Protein AF-A0A1H3HI70-F1 (afdb_monomer_lite)

pLDDT: mean 77.72, std 13.76, range [26.0, 96.62]

Secondary structure (DSSP, 8-state):
-----HHHHHHHHHHHHHHHTT--HHHHHHHHHHTT----HHHHHHHHTT-S----HHHHHHHHHHHTS-HHHHHGGGTSHHHHHHHHHHHHHTT-STTHHHHHHHHHHHHTS-----TTS-HHHHHHHHHHHHHTSTTHHHHHHHHHHHHSTT-HHHHHHHHHHHHHHHS-THHHHHHHHHHTT---TTHHHHHHHHHTS-----TT--HHHHHHHHTTSPPPTTS--HHHHHHHHHTTTS-HHHHHHHHHHHHHHHHHHT-GGGS----SS---TTS-EEEEEEEEEE-SS-TTEEEEEEEE-SSTT--SPPB---EEEEGGGHHHHHHHHHHHHHHHHTT---EEEEEEEE-GGGTTS-GGG-EE-GGGTS-EEGGGTS-EEEEEHHHHH-GGGHHHHHHHHHHHHH---GGGEEEP-TTTGGGHHHHHTSTT--EEE-SSPPPSSPPTTT-HHHHHHHHT-SEEEEETT---HHHHHHHHHHHTTTT-GGGHHHHHHHHHHHPPTT-SGGGEEEEE--TT-----SS----TT--EEEEEEEEEETTTT-TT--HHHHHHHHHHHHHHHHHHHHHTT--GGGSEEEE-SSEEEEEE-TTS-HHHHHHTHHHHHHHHHHHHHHHS-GGG---EEEEEEEEEEEEETTEEE-HHHHHHHHHHT-GGG--TT-SEEEEEEHHHIIIIITT-STT-GGG-EEEEEEETTEEEEEEEEEES-TT-HHHHHHHHHHHHHTSHHHH-HHHHHHHHHHS-HHHHTTS---SSHHHHHHHHHHHHHHSTTHHHHHHHHHHHHH-S-HHHHHHHHHHHTS-------

Organism: NCBI:txid589385

Sequence (821 aa):
MQDTTVTGLVADRVRRLRTAKGWSAQRLADECTQAGLPLTRGTVAKIETGVRKYLTADEVAVLARVLGVRESELLAGAVDSSMRDTVVTVLVEAGLGDPLRLLVDLTSDALGRPLAVPDRLDHREALIELVNVCARTDGGMAALVDAVRMLRPASREYELLRGAVSAMTLVPGEGLNRLRGLLSGVTTPELASVTAQAVGHQVPLERDADAWAAFVVLSEFAAPEDSLPPALAFLEFLAGHVDDDLAAALRDWNDVQARRLGLESALPVRTTGRRRTGDARLYLMIAIEPDAVDRDRYLVSEWRQERPEEWPPPRGGPHTVERSNLEHHVDRLIVEAERSWANLDSQVAVEFVLPRSLLDLPIHEWCKEHDSGHPRPLNLDYPIVVRSLERMRASHWHRVWRRRWDMLKSHPSADHVYAGSREQAANVEQVLSDARWTSMVLSRPPSSEPEPGGDELTAALRAGLPAVVWHRGGASVEDAREAIGRLTEDDGLLALPERLHTAQLAARQGEVAPGLVLLWDDPTRLVSFAPAEPSPPRDDHVTVVALDAEGFTDPMRTRPHLAAVREGLFKVVRTAFDESGIYWNECRVEDRGDGMFIMAKPEFPTSWFADRLPDRLLAGLRLHNATHVFEAQLRVRLAVTSGEVLVDQNGFAGAALVTAFRLLEAKDAKGADAALTVVASDSFYRDAIRARADANPEAYRPISVTAMKTQLSAWVRRLGEVGSTKSGFLAVAEAMLAIPAVRDASVRLRLFTMLRPEIAQAVPHHSQDRLQIIALLRACERHEGGLTELVEMIRLIEGDTDSVRRLDELVRARPTERSAG

Foldseek 3Di:
DPPCALLNLLLQLLVVLCVVVVHQLQRLQVLLVVLVHNGHSVNNVCSNVSVDVDDDLVRLCSSCVSSVHHSCVSRQSVWCVVLLCQLLVLCVVVVVLVVLVQLQVQLCVLVVHHDDFDPPDHSSVSSSVQVVSLVVDVCSLVSSLVSCCLLDPPDPSSLSSVLSVLVCVLPPINLLVLVCVLWPPADFPCLQVLLCVLLVHGDDDDPRDIRNSSLSSQSPDDDDPLADRSSLSSLQSVLLGDDVVSSVVSVVSSCVSCVVVVNNVNDDDDDPDNDDPPAQEWEKEWEWAQDPPDRQKIWIKIFGDLGSPDPPGDIDDTDIDGNVCVLVVVLVVVVVNCVSCVPPPHQYAYEYAYELLCLPPVLQQRFHDVVVVDTHGPLVRHLYAYAYPCLLPPPVQLVLLQLLLVLCVVPQALVLEAQADPVCQLCLLVVLLPSSHQEYEHQARADSDADPRGRNVVSCSSSNRQKYKYFHVRDGSVLVSVVQNVLAVPPGNVCSSVSLSVCCNVDDPPHRSVRMHMHGDDSVRRDDPDPVPQPVQPLFFWKKKKKFWPCLVPPVADPVLNVLLVVLQVVQQQQLCVQLVQHPVQWDWDDPSRIIIIIGGSVDDLQSVLQRSVVSSLVSLCVSQLPDDPSNRTAMEMEIETGGWGQDPVGIDDPRVVRSVQQVVAPVQPDDFFSYKYKYFPVSLVPRQVVDVSSPSVQWDWDWGDDDHDIGIIIIHGHRGLADQVVLLSQLLSLLVSQPLLVDPVSVVVLLVQADPQLSVQADDDPDSSNSSSSSSVSLLVDVCSQVSSLVSSCVVRNDDPSSVSSVVSSVSHPNPDDDD

Structure (mmCIF, N/CA/C/O backbone):
data_AF-A0A1H3HI70-F1
#
_entry.id   AF-A0A1H3HI70-F1
#
loop_
_atom_site.group_PDB
_atom_site.id
_atom_site.type_symbol
_atom_site.label_atom_id
_atom_site.label_alt_id
_atom_site.label_comp_id
_atom_site.label_asym_id
_atom_site.label_entity_id
_atom_site.label_seq_id
_atom_site.pdbx_PDB_ins_code
_atom_site.Cartn_x
_atom_site.Cartn_y
_atom_site.Cartn_z
_atom_site.occupancy
_atom_site.B_iso_or_equiv
_atom_site.auth_seq_id
_atom_site.auth_comp_id
_atom_site.auth_asym_id
_atom_site.auth_atom_id
_atom_site.pdbx_PDB_model_num
ATOM 1 N N . MET A 1 1 ? -7.524 44.610 22.219 1.00 29.77 1 MET A N 1
ATOM 2 C CA . MET A 1 1 ? -6.352 43.716 22.173 1.00 29.77 1 MET A CA 1
ATOM 3 C C . MET A 1 1 ? -5.150 44.551 22.605 1.00 29.77 1 MET A C 1
ATOM 5 O O . MET A 1 1 ? -4.721 45.398 21.838 1.00 29.77 1 MET A O 1
ATOM 9 N N . GLN A 1 2 ? -4.744 44.483 23.877 1.00 29.53 2 GLN A N 1
ATOM 10 C CA . GLN A 1 2 ? -3.529 45.165 24.347 1.00 29.53 2 GLN A CA 1
ATOM 11 C C . GLN A 1 2 ? -2.341 44.248 24.039 1.00 29.53 2 GLN A C 1
ATOM 13 O O . GLN A 1 2 ? -2.386 43.076 24.411 1.00 29.53 2 GLN A O 1
ATOM 18 N N . ASP A 1 3 ? -1.321 44.762 23.347 1.00 30.55 3 ASP A N 1
ATOM 19 C CA . ASP A 1 3 ? -0.074 44.042 23.069 1.00 30.55 3 ASP A CA 1
ATOM 20 C C . ASP A 1 3 ? 0.512 43.495 24.372 1.00 30.55 3 ASP A C 1
ATOM 22 O O . ASP A 1 3 ? 0.937 44.246 25.255 1.00 30.55 3 ASP A O 1
ATOM 26 N N . THR A 1 4 ? 0.511 42.171 24.514 1.00 43.44 4 THR A N 1
ATOM 27 C CA . THR A 1 4 ? 1.101 41.508 25.675 1.00 43.44 4 THR A CA 1
ATOM 28 C C . THR A 1 4 ? 2.612 41.503 25.481 1.00 43.44 4 THR A C 1
ATOM 30 O O . THR A 1 4 ? 3.169 40.633 24.819 1.00 43.44 4 THR A O 1
ATOM 33 N N . THR A 1 5 ? 3.293 42.518 26.008 1.00 54.91 5 THR A N 1
ATOM 34 C CA . THR A 1 5 ? 4.757 42.577 25.986 1.00 54.91 5 THR A CA 1
ATOM 35 C C . THR A 1 5 ? 5.342 41.463 26.861 1.00 54.91 5 THR A C 1
ATOM 37 O O . THR A 1 5 ? 4.766 41.105 27.891 1.00 54.91 5 THR A O 1
ATOM 40 N N . VAL A 1 6 ? 6.522 40.939 26.497 1.00 52.56 6 VAL A N 1
ATOM 41 C CA . VAL A 1 6 ? 7.291 39.937 27.278 1.00 52.56 6 VAL A CA 1
ATOM 42 C C . VAL A 1 6 ? 7.375 40.319 28.765 1.00 52.56 6 VAL A C 1
ATOM 44 O O . VAL A 1 6 ? 7.337 39.473 29.654 1.00 52.56 6 VAL A O 1
ATOM 47 N N . THR A 1 7 ? 7.407 41.619 29.054 1.00 59.38 7 THR A N 1
ATOM 48 C CA . THR A 1 7 ? 7.460 42.163 30.410 1.00 59.38 7 THR A CA 1
ATOM 49 C C . THR A 1 7 ? 6.169 41.974 31.215 1.00 59.38 7 THR A C 1
ATOM 51 O O . THR A 1 7 ? 6.253 41.725 32.417 1.00 59.38 7 THR A O 1
ATOM 54 N N . GLY A 1 8 ? 4.989 42.013 30.586 1.00 60.62 8 GLY A N 1
ATOM 55 C CA . GLY A 1 8 ? 3.712 41.725 31.253 1.00 60.62 8 GLY A CA 1
ATOM 56 C C . GLY A 1 8 ? 3.566 40.255 31.665 1.00 60.62 8 GLY A C 1
ATOM 57 O O . GLY A 1 8 ? 2.994 39.953 32.708 1.00 60.62 8 GLY A O 1
ATOM 58 N N . LEU A 1 9 ? 4.156 39.338 30.896 1.00 61.53 9 LEU A N 1
ATOM 59 C CA . LEU A 1 9 ? 4.139 37.900 31.188 1.00 61.53 9 LEU A CA 1
ATOM 60 C C . LEU A 1 9 ? 5.072 37.534 32.348 1.00 61.53 9 LEU A C 1
ATOM 62 O O . LEU A 1 9 ? 4.696 36.763 33.235 1.00 61.53 9 LEU A O 1
ATOM 66 N N . VAL A 1 10 ? 6.263 38.139 32.388 1.00 71.19 10 VAL A N 1
ATOM 67 C CA . VAL A 1 10 ? 7.216 37.964 33.496 1.00 71.19 10 VAL A CA 1
ATOM 68 C C . VAL A 1 10 ? 6.666 38.563 34.796 1.00 71.19 10 VAL A C 1
ATOM 70 O O . VAL A 1 10 ? 6.792 37.944 35.854 1.00 71.19 10 VAL A O 1
ATOM 73 N N . ALA A 1 11 ? 6.000 39.722 34.729 1.00 77.88 11 ALA A N 1
ATOM 74 C CA . ALA A 1 11 ? 5.386 40.403 35.874 1.00 77.88 11 ALA A CA 1
ATOM 75 C C . ALA A 1 11 ? 4.474 39.481 36.700 1.00 77.88 11 ALA A C 1
ATOM 77 O O . ALA A 1 11 ? 4.610 39.340 37.920 1.00 77.88 11 ALA A O 1
ATOM 78 N N . ASP A 1 12 ? 3.567 38.812 35.997 1.00 69.00 12 ASP A N 1
ATOM 79 C CA . ASP A 1 12 ? 2.508 37.999 36.572 1.00 69.00 12 ASP A CA 1
ATOM 80 C C . ASP A 1 12 ? 3.047 36.682 37.161 1.00 69.00 12 ASP A C 1
ATOM 82 O O . ASP A 1 12 ? 2.542 36.154 38.161 1.00 69.00 12 ASP A O 1
ATOM 86 N N . ARG A 1 13 ? 4.132 36.165 36.571 1.00 76.12 13 ARG A N 1
ATOM 87 C CA . ARG A 1 13 ? 4.813 34.945 37.017 1.00 76.12 13 ARG A CA 1
ATOM 88 C C . ARG A 1 13 ? 5.693 35.189 38.236 1.00 76.12 13 ARG A C 1
ATOM 90 O O . ARG A 1 13 ? 5.619 34.409 39.187 1.00 76.12 13 ARG A O 1
ATOM 97 N N . VAL A 1 14 ? 6.452 36.287 38.249 1.00 84.12 14 VAL A N 1
ATOM 98 C CA . VAL A 1 14 ? 7.242 36.719 39.414 1.00 84.12 14 VAL A CA 1
ATOM 99 C C . VAL A 1 14 ? 6.330 36.873 40.632 1.00 84.12 14 VAL A C 1
ATOM 101 O O . VAL A 1 14 ? 6.620 36.310 41.690 1.00 84.12 14 VAL A O 1
ATOM 104 N N . ARG A 1 15 ? 5.166 37.517 40.461 1.00 81.38 15 ARG A N 1
ATOM 105 C CA . ARG A 1 15 ? 4.171 37.673 41.529 1.00 81.38 15 ARG A CA 1
ATOM 106 C C . ARG A 1 15 ? 3.645 36.335 42.047 1.00 81.38 15 ARG A C 1
ATOM 108 O O . ARG A 1 15 ? 3.560 36.142 43.264 1.00 81.38 15 ARG A O 1
ATOM 115 N N . ARG A 1 16 ? 3.295 35.405 41.150 1.00 76.50 16 ARG A N 1
ATOM 116 C CA . ARG A 1 16 ? 2.789 34.069 41.516 1.00 76.50 16 ARG A CA 1
ATOM 117 C C . ARG A 1 16 ? 3.835 33.228 42.243 1.00 76.50 16 ARG A C 1
ATOM 119 O O . ARG A 1 16 ? 3.534 32.714 43.314 1.00 76.50 16 ARG A O 1
ATOM 126 N N . LEU A 1 17 ? 5.058 33.135 41.717 1.00 81.81 17 LEU A N 1
ATOM 127 C CA . LEU A 1 17 ? 6.150 32.362 42.326 1.00 81.81 17 LEU A CA 1
ATOM 128 C C . LEU A 1 17 ? 6.558 32.930 43.688 1.00 81.81 17 LEU A C 1
ATOM 130 O O . LEU A 1 17 ? 6.742 32.178 44.645 1.00 81.81 17 LEU A O 1
ATOM 134 N N . ARG A 1 18 ? 6.617 34.261 43.809 1.00 90.44 18 ARG A N 1
ATOM 135 C CA . ARG A 1 18 ? 6.852 34.926 45.093 1.00 90.44 18 ARG A CA 1
ATOM 136 C C . ARG A 1 18 ? 5.752 34.593 46.105 1.00 90.44 18 ARG A C 1
ATOM 138 O O . ARG A 1 18 ? 6.050 34.268 47.252 1.00 90.44 18 ARG A O 1
ATOM 145 N N . THR A 1 19 ? 4.488 34.662 45.685 1.00 84.25 19 THR A N 1
ATOM 146 C CA . THR A 1 19 ? 3.333 34.386 46.557 1.00 84.25 19 THR A CA 1
ATOM 147 C C . THR A 1 19 ? 3.274 32.911 46.961 1.00 84.25 19 THR A C 1
ATOM 149 O O . THR A 1 19 ? 3.032 32.623 48.128 1.00 84.25 19 THR A O 1
ATOM 152 N N . ALA A 1 20 ? 3.586 31.985 46.050 1.00 75.62 20 ALA A N 1
ATOM 153 C CA . ALA A 1 20 ? 3.667 30.551 46.335 1.00 75.62 20 ALA A CA 1
ATOM 154 C C . ALA A 1 20 ? 4.752 30.211 47.372 1.00 75.62 20 ALA A C 1
ATOM 156 O O . ALA A 1 20 ? 4.571 29.305 48.178 1.00 75.62 20 ALA A O 1
ATOM 157 N N . LYS A 1 21 ? 5.854 30.973 47.406 1.00 82.94 21 LYS A N 1
ATOM 158 C CA . LYS A 1 21 ? 6.887 30.873 48.451 1.00 82.94 21 LYS A CA 1
ATOM 159 C C . LYS A 1 21 ? 6.535 31.613 49.751 1.00 82.94 21 LYS A C 1
ATOM 161 O O . LYS A 1 21 ? 7.331 31.599 50.686 1.00 82.94 21 LYS A O 1
ATOM 166 N N . GLY A 1 22 ? 5.391 32.299 49.821 1.00 85.25 22 GLY A N 1
ATOM 167 C CA . GLY A 1 22 ? 5.004 33.126 50.970 1.00 85.25 22 GLY A CA 1
ATOM 168 C C . GLY A 1 22 ? 5.872 34.377 51.159 1.00 85.25 22 GLY A C 1
ATOM 169 O O . GLY A 1 22 ? 5.928 34.938 52.251 1.00 85.25 22 GLY A O 1
ATOM 170 N N . TRP A 1 23 ? 6.591 34.818 50.123 1.00 92.69 23 TRP A N 1
ATOM 171 C CA . TRP A 1 23 ? 7.552 35.917 50.224 1.00 92.69 23 TRP A CA 1
ATOM 172 C C . TRP A 1 23 ? 6.886 37.285 50.046 1.00 92.69 23 TRP A C 1
ATOM 174 O O . TRP A 1 23 ? 6.015 37.479 49.195 1.00 92.69 23 TRP A O 1
ATOM 184 N N . SER A 1 24 ? 7.342 38.283 50.806 1.00 91.25 24 SER A N 1
ATOM 185 C CA . SER A 1 24 ? 6.972 39.683 50.572 1.00 91.25 24 SER A CA 1
ATOM 186 C C . SER A 1 24 ? 7.765 40.270 49.395 1.00 91.25 24 SER A C 1
ATOM 188 O O . SER A 1 24 ? 8.844 39.786 49.055 1.00 91.25 24 SER A O 1
ATOM 190 N N . ALA A 1 25 ? 7.262 41.341 48.770 1.00 87.81 25 ALA A N 1
ATOM 191 C CA . ALA A 1 25 ? 8.003 42.038 47.708 1.00 87.81 25 ALA A CA 1
ATOM 192 C C . ALA A 1 25 ? 9.349 42.612 48.200 1.00 87.81 25 ALA A C 1
ATOM 194 O O . ALA A 1 25 ? 10.281 42.736 47.413 1.00 87.81 25 ALA A O 1
ATOM 195 N N . GLN A 1 26 ? 9.461 42.931 49.499 1.00 89.94 26 GLN A N 1
ATOM 196 C CA . GLN A 1 26 ? 10.733 43.311 50.124 1.00 89.94 26 GLN A CA 1
ATOM 197 C C . GLN A 1 26 ? 11.687 42.117 50.186 1.00 89.94 26 GLN A C 1
ATOM 199 O O . GLN A 1 26 ? 12.824 42.237 49.760 1.00 89.94 26 GLN A O 1
ATOM 204 N N . ARG A 1 27 ? 11.198 40.946 50.617 1.00 90.31 27 ARG A N 1
ATOM 205 C CA . ARG A 1 27 ? 12.008 39.726 50.686 1.00 90.31 27 ARG A CA 1
ATOM 206 C C . ARG A 1 27 ? 12.590 39.362 49.321 1.00 90.31 27 ARG A C 1
ATOM 208 O O . ARG A 1 27 ? 13.775 39.091 49.228 1.00 90.31 27 ARG A O 1
ATOM 215 N N . LEU A 1 28 ? 11.785 39.409 48.257 1.00 90.44 28 LEU A N 1
ATOM 216 C CA . LEU A 1 28 ? 12.284 39.146 46.902 1.00 90.44 28 LEU A CA 1
ATOM 217 C C . LEU A 1 28 ? 13.351 40.168 46.466 1.00 90.44 28 LEU A C 1
ATOM 219 O O . LEU A 1 28 ? 14.325 39.792 45.821 1.00 90.44 28 LEU A O 1
ATOM 223 N N . ALA A 1 29 ? 13.180 41.444 46.823 1.00 91.12 29 ALA A N 1
ATOM 224 C CA . ALA A 1 29 ? 14.153 42.493 46.529 1.00 91.12 29 ALA A CA 1
ATOM 225 C C . ALA A 1 29 ? 15.494 42.262 47.253 1.00 91.12 29 ALA A C 1
ATOM 227 O O . ALA A 1 29 ? 16.554 42.407 46.641 1.00 91.12 29 ALA A O 1
ATOM 228 N N . ASP A 1 30 ? 15.444 41.846 48.521 1.00 89.62 30 ASP A N 1
ATOM 229 C CA . ASP A 1 30 ? 16.628 41.550 49.333 1.00 89.62 30 ASP A CA 1
ATOM 230 C C . ASP A 1 30 ? 17.403 40.346 48.763 1.00 89.62 30 ASP A C 1
ATOM 232 O O . ASP A 1 30 ? 18.615 40.426 48.569 1.00 89.62 30 ASP A O 1
ATOM 236 N N . GLU A 1 31 ? 16.700 39.268 48.400 1.00 90.75 31 GLU A N 1
ATOM 237 C CA . GLU A 1 31 ? 17.302 38.057 47.815 1.00 90.75 31 GLU A CA 1
ATOM 238 C C . GLU A 1 31 ? 17.913 38.331 46.425 1.00 90.75 31 GLU A C 1
ATOM 240 O O . GLU A 1 31 ? 19.002 37.850 46.112 1.00 90.75 31 GLU A O 1
ATOM 245 N N . CYS A 1 32 ? 17.271 39.166 45.596 1.00 90.06 32 CYS A N 1
ATOM 246 C CA . CYS A 1 32 ? 17.850 39.601 44.317 1.00 90.06 32 CYS A CA 1
ATOM 247 C C . CYS A 1 32 ? 19.105 40.454 44.515 1.00 90.06 32 CYS A C 1
ATOM 249 O O . CYS A 1 32 ? 20.095 40.266 43.806 1.00 90.06 32 CYS A O 1
ATOM 251 N N . THR A 1 33 ? 19.089 41.343 45.513 1.00 89.56 33 THR A N 1
ATOM 252 C CA . THR A 1 33 ? 20.243 42.184 45.857 1.00 89.56 33 THR A CA 1
ATOM 253 C C . THR A 1 33 ? 21.417 41.331 46.328 1.00 89.56 33 THR A C 1
ATOM 255 O O . THR A 1 33 ? 22.548 41.553 45.899 1.00 89.56 33 THR A O 1
ATOM 258 N N . GLN A 1 34 ? 21.152 40.299 47.132 1.00 88.62 34 GLN A N 1
ATOM 259 C CA . GLN A 1 34 ? 22.162 39.336 47.568 1.00 88.62 34 GLN A CA 1
ATOM 260 C C . GLN A 1 34 ? 22.719 38.495 46.405 1.00 88.62 34 GLN A C 1
ATOM 262 O O . GLN A 1 34 ? 23.896 38.140 46.413 1.00 88.62 34 GLN A O 1
ATOM 267 N N . ALA A 1 35 ? 21.907 38.227 45.380 1.00 84.69 35 ALA A N 1
ATOM 268 C CA . ALA A 1 35 ? 22.306 37.519 44.163 1.00 84.69 35 ALA A CA 1
ATOM 269 C C . ALA A 1 35 ? 23.019 38.403 43.114 1.00 84.69 35 ALA A C 1
ATOM 271 O O . ALA A 1 35 ? 23.291 37.933 42.007 1.00 84.69 35 ALA A O 1
ATOM 272 N N . GLY A 1 36 ? 23.340 39.659 43.449 1.00 83.69 36 GLY A N 1
ATOM 273 C CA . GLY A 1 36 ? 24.098 40.577 42.592 1.00 83.69 36 GLY A CA 1
ATOM 274 C C . GLY A 1 36 ? 23.250 41.513 41.725 1.00 83.69 36 GLY A C 1
ATOM 275 O O . GLY A 1 36 ? 23.815 42.265 40.935 1.00 83.69 36 GLY A O 1
ATOM 276 N N . LEU A 1 37 ? 21.920 41.516 41.883 1.00 86.75 37 LEU A N 1
ATOM 277 C CA . LEU A 1 37 ? 21.011 42.436 41.196 1.00 86.75 37 LEU A CA 1
ATOM 278 C C . LEU A 1 37 ? 20.340 43.381 42.209 1.00 86.75 37 LEU A C 1
ATOM 280 O O . LEU A 1 37 ? 19.356 42.986 42.838 1.00 86.75 37 LEU A O 1
ATOM 284 N N . PRO A 1 38 ? 20.821 44.628 42.376 1.00 84.12 38 PRO A N 1
ATOM 285 C CA . PRO A 1 38 ? 20.288 45.553 43.373 1.00 84.12 38 PRO A CA 1
ATOM 286 C C . PRO A 1 38 ? 18.868 46.004 43.002 1.00 84.12 38 PRO A C 1
ATOM 288 O O . PRO A 1 38 ? 18.661 46.998 42.303 1.00 84.12 38 PRO A O 1
ATOM 291 N N . LEU A 1 39 ? 17.867 45.262 43.476 1.00 86.88 39 LEU A N 1
ATOM 292 C CA . LEU A 1 39 ? 16.456 45.588 43.316 1.00 86.88 39 LEU A CA 1
ATOM 293 C C . LEU A 1 39 ? 15.920 46.206 44.602 1.00 86.88 39 LEU A C 1
ATOM 295 O O . LEU A 1 39 ? 16.177 45.733 45.702 1.00 86.88 39 LEU A O 1
ATOM 299 N N . THR A 1 40 ? 15.101 47.246 44.463 1.00 89.44 40 THR A N 1
ATOM 300 C CA . THR A 1 40 ? 14.314 47.777 45.583 1.00 89.44 40 THR A CA 1
ATOM 301 C C . THR A 1 40 ? 12.920 47.153 45.581 1.00 89.44 40 THR A C 1
ATOM 303 O O . THR A 1 40 ? 12.411 46.756 44.528 1.00 89.44 40 THR A O 1
ATOM 306 N N . ARG A 1 41 ? 12.229 47.153 46.728 1.00 90.06 41 ARG A N 1
ATOM 307 C CA . ARG A 1 41 ? 10.806 46.768 46.810 1.00 90.06 41 ARG A CA 1
ATOM 308 C C . ARG A 1 41 ? 9.934 47.523 45.801 1.00 90.06 41 ARG A C 1
ATOM 310 O O . ARG A 1 41 ? 9.009 46.945 45.237 1.00 90.06 41 ARG A O 1
ATOM 317 N N . GLY A 1 42 ? 10.231 48.803 45.558 1.00 82.38 42 GLY A N 1
ATOM 318 C CA . GLY A 1 42 ? 9.534 49.614 44.558 1.00 82.38 42 GLY A CA 1
ATOM 319 C C . GLY A 1 42 ? 9.779 49.131 43.126 1.00 82.38 42 GLY A C 1
ATOM 320 O O . GLY A 1 42 ? 8.862 49.152 42.309 1.00 82.38 42 GLY A O 1
ATOM 321 N N . THR A 1 43 ? 10.987 48.646 42.826 1.00 84.25 43 THR A N 1
ATOM 322 C CA . THR A 1 43 ? 11.321 48.045 41.528 1.00 84.25 43 THR A CA 1
ATOM 323 C C . THR A 1 43 ? 10.583 46.724 41.328 1.00 84.25 43 THR A C 1
ATOM 325 O O . THR A 1 43 ? 9.972 46.539 40.281 1.00 84.25 43 THR A O 1
ATOM 328 N N . VAL A 1 44 ? 10.552 45.854 42.344 1.00 86.50 44 VAL A N 1
ATOM 329 C CA . VAL A 1 44 ? 9.776 44.601 42.310 1.00 86.50 44 VAL A CA 1
ATOM 330 C C . VAL A 1 44 ? 8.289 44.886 42.089 1.00 86.50 44 VAL A C 1
ATOM 332 O O . VAL A 1 44 ? 7.677 44.280 41.219 1.00 86.50 44 VAL A O 1
ATOM 335 N N . ALA A 1 45 ? 7.716 45.874 42.784 1.00 83.56 45 ALA A N 1
ATOM 336 C CA . ALA A 1 45 ? 6.320 46.266 42.583 1.00 83.56 45 ALA A CA 1
ATOM 337 C C . ALA A 1 45 ? 6.045 46.780 41.156 1.00 83.56 45 ALA A C 1
ATOM 339 O O . ALA A 1 45 ? 5.015 46.452 40.574 1.00 83.56 45 ALA A O 1
ATOM 340 N N . LYS A 1 46 ? 6.963 47.556 40.562 1.00 79.94 46 LYS A N 1
ATOM 341 C CA . LYS A 1 46 ? 6.849 48.027 39.167 1.00 79.94 46 LYS A CA 1
ATOM 342 C C . LYS A 1 46 ? 6.998 46.903 38.140 1.00 79.94 46 LYS A C 1
ATOM 344 O O . LYS A 1 46 ? 6.405 46.998 37.068 1.00 79.94 46 LYS A O 1
ATOM 349 N N . ILE A 1 47 ? 7.781 45.871 38.460 1.00 84.19 47 ILE A N 1
ATOM 350 C CA . ILE A 1 47 ? 7.880 44.646 37.661 1.00 84.19 47 ILE A CA 1
ATOM 351 C C . ILE A 1 47 ? 6.553 43.891 37.744 1.00 84.19 47 ILE A C 1
ATOM 353 O O . ILE A 1 47 ? 5.937 43.683 36.715 1.00 84.19 47 ILE A O 1
ATOM 357 N N . GLU A 1 48 ? 6.051 43.580 38.943 1.00 82.94 48 GLU A N 1
ATOM 358 C CA . GLU A 1 48 ? 4.817 42.795 39.143 1.00 82.94 48 GLU A CA 1
ATOM 359 C C . GLU A 1 48 ? 3.533 43.464 38.635 1.00 82.94 48 GLU A C 1
ATOM 361 O O . GLU A 1 48 ? 2.541 42.787 38.390 1.00 82.94 48 GLU A O 1
ATOM 366 N N . THR A 1 49 ? 3.532 44.789 38.498 1.00 76.94 49 THR A N 1
ATOM 367 C CA . THR A 1 49 ? 2.399 45.564 37.964 1.00 76.94 49 THR A CA 1
ATOM 368 C C . THR A 1 49 ? 2.498 45.815 36.461 1.00 76.94 49 THR A C 1
ATOM 370 O O . THR A 1 49 ? 1.619 46.464 35.902 1.00 76.94 49 THR A O 1
ATOM 373 N N . GLY A 1 50 ? 3.569 45.359 35.800 1.00 70.31 50 GLY A N 1
ATOM 374 C CA . GLY A 1 50 ? 3.792 45.598 34.371 1.00 70.31 50 GLY A CA 1
ATOM 375 C C . GLY A 1 50 ? 4.052 47.068 34.004 1.00 70.31 50 GLY A C 1
ATOM 376 O O . GLY A 1 50 ? 4.138 47.404 32.827 1.00 70.31 50 GLY A O 1
ATOM 377 N N . VAL A 1 51 ? 4.199 47.964 34.993 1.00 75.81 51 VAL A N 1
ATOM 378 C CA . VAL A 1 51 ? 4.501 49.395 34.784 1.00 75.81 51 VAL A CA 1
ATOM 379 C C . VAL A 1 51 ? 5.898 49.578 34.193 1.00 75.81 51 VAL A C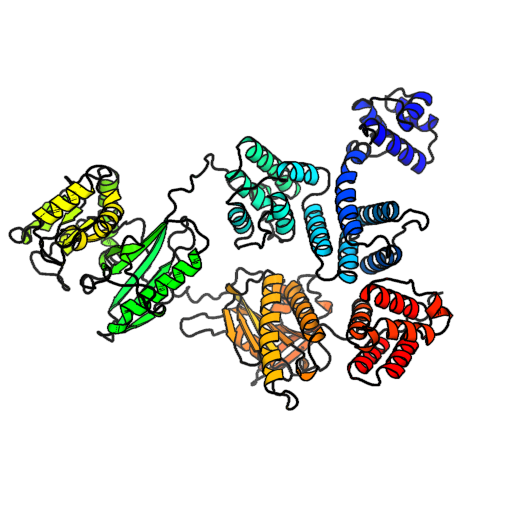 1
ATOM 381 O O . VAL A 1 51 ? 6.158 50.526 33.446 1.00 75.81 51 VAL A O 1
ATOM 384 N N . ARG A 1 52 ? 6.826 48.676 34.521 1.00 74.56 52 ARG A N 1
ATOM 385 C CA . ARG A 1 52 ? 8.149 48.653 33.905 1.00 74.56 52 ARG A CA 1
ATOM 386 C C . ARG A 1 52 ? 8.023 48.054 32.503 1.00 74.56 52 ARG A C 1
ATOM 388 O O . ARG A 1 52 ? 7.612 46.916 32.377 1.00 74.56 52 ARG A O 1
ATOM 395 N N . LYS A 1 53 ? 8.386 48.814 31.463 1.00 62.97 53 LYS A N 1
ATOM 396 C CA . LYS A 1 53 ? 8.219 48.393 30.057 1.00 62.97 53 LYS A CA 1
ATOM 397 C C . LYS A 1 53 ? 9.270 47.400 29.548 1.00 62.97 53 LYS A C 1
ATOM 399 O O . LYS A 1 53 ? 9.030 46.776 28.525 1.00 62.97 53 LYS A O 1
ATOM 404 N N . TYR A 1 54 ? 10.414 47.286 30.228 1.00 68.81 54 TYR A N 1
ATOM 405 C CA . TYR A 1 54 ? 11.535 46.446 29.801 1.00 68.81 54 TYR A CA 1
ATOM 406 C C . TYR A 1 54 ? 12.253 45.826 31.007 1.00 68.81 54 TYR A C 1
ATOM 408 O O . TYR A 1 54 ? 12.477 46.503 32.019 1.00 68.81 54 TYR A O 1
ATOM 416 N N . LEU A 1 55 ? 12.628 44.556 30.861 1.00 76.88 55 LEU A N 1
ATOM 417 C CA . LEU A 1 55 ? 13.498 43.783 31.752 1.00 76.88 55 LEU A CA 1
ATOM 418 C C . LEU A 1 55 ? 14.689 43.295 30.926 1.00 76.88 55 LEU A C 1
ATOM 420 O O . LEU A 1 55 ? 14.489 42.831 29.803 1.00 76.88 55 LEU A O 1
ATOM 424 N N . THR A 1 56 ? 15.907 43.413 31.449 1.00 78.88 56 THR A N 1
ATOM 425 C CA . THR A 1 56 ? 17.091 42.876 30.760 1.00 78.88 56 THR A CA 1
ATOM 426 C C . THR A 1 56 ? 17.187 41.357 30.936 1.00 78.88 56 THR A C 1
ATOM 428 O O . THR A 1 56 ? 16.610 40.793 31.867 1.00 78.88 56 THR A O 1
ATOM 431 N N . ALA A 1 57 ? 17.932 40.680 30.057 1.00 72.69 57 ALA A N 1
ATOM 432 C CA . ALA A 1 57 ? 18.176 39.239 30.175 1.00 72.69 57 ALA A CA 1
ATOM 433 C C . ALA A 1 57 ? 18.836 38.878 31.520 1.00 72.69 57 ALA A C 1
ATOM 435 O O . ALA A 1 57 ? 18.413 37.931 32.176 1.00 72.69 57 ALA A O 1
ATOM 436 N N . ASP A 1 58 ? 19.780 39.700 31.989 1.00 77.25 58 ASP A N 1
ATOM 437 C CA . ASP A 1 58 ? 20.430 39.521 33.293 1.00 77.25 58 ASP A CA 1
ATOM 438 C C . ASP A 1 58 ? 19.442 39.652 34.463 1.00 77.25 58 ASP A C 1
ATOM 440 O O . ASP A 1 58 ? 19.518 38.904 35.439 1.00 77.25 58 ASP A O 1
ATOM 444 N N . GLU A 1 59 ? 18.473 40.572 34.367 1.00 85.12 59 GLU A N 1
ATOM 445 C CA . GLU A 1 59 ? 17.417 40.712 35.375 1.00 85.12 59 GLU A CA 1
ATOM 446 C C . GLU A 1 59 ? 16.534 39.459 35.437 1.00 85.12 59 GLU A C 1
ATOM 448 O O . GLU A 1 59 ? 16.212 38.983 36.527 1.00 85.12 59 GLU A O 1
ATOM 453 N N . VAL A 1 60 ? 16.178 38.898 34.277 1.00 83.12 60 VAL A N 1
ATOM 454 C CA . VAL A 1 60 ? 15.404 37.650 34.166 1.00 83.12 60 VAL A CA 1
ATOM 455 C C . VAL A 1 60 ? 16.199 36.465 34.724 1.00 83.12 60 VAL A C 1
ATOM 457 O O . VAL A 1 60 ? 15.645 35.680 35.494 1.00 83.12 60 VAL A O 1
ATOM 460 N N . ALA A 1 61 ? 17.494 36.373 34.417 1.00 81.25 61 ALA A N 1
ATOM 461 C CA . ALA A 1 61 ? 18.392 35.327 34.906 1.00 81.25 61 ALA A CA 1
ATOM 462 C C . ALA A 1 61 ? 18.507 35.313 36.433 1.00 81.25 61 ALA A C 1
ATOM 464 O O . ALA A 1 61 ? 18.391 34.264 37.075 1.00 81.25 61 ALA A O 1
ATOM 465 N N . VAL A 1 62 ? 18.692 36.487 37.041 1.00 86.31 62 VAL A N 1
ATOM 466 C CA . VAL A 1 62 ? 18.792 36.592 38.500 1.00 86.31 62 VAL A CA 1
ATOM 467 C C . VAL A 1 62 ? 17.441 36.326 39.167 1.00 86.31 62 VAL A C 1
ATOM 469 O O . VAL A 1 62 ? 17.394 35.585 40.149 1.00 86.31 62 VAL A O 1
ATOM 472 N N . LEU A 1 63 ? 16.335 36.841 38.619 1.00 88.62 63 LEU A N 1
ATOM 473 C CA . LEU A 1 63 ? 14.991 36.562 39.139 1.00 88.62 63 LEU A CA 1
ATOM 474 C C . LEU A 1 63 ? 14.650 35.068 39.082 1.00 88.62 63 LEU A C 1
ATOM 476 O O . LEU A 1 63 ? 14.124 34.531 40.056 1.00 88.62 63 LEU A O 1
ATOM 480 N N . ALA A 1 64 ? 14.974 34.389 37.980 1.00 85.56 64 ALA A N 1
ATOM 481 C CA . ALA A 1 64 ? 14.744 32.956 37.821 1.00 85.56 64 ALA A CA 1
ATOM 482 C C . ALA A 1 64 ? 15.538 32.159 38.867 1.00 85.56 64 ALA A C 1
ATOM 484 O O . ALA A 1 64 ? 14.967 31.352 39.604 1.00 85.56 64 ALA A O 1
ATOM 485 N N . ARG A 1 65 ? 16.827 32.483 39.028 1.00 88.25 65 ARG A N 1
ATOM 486 C CA . ARG A 1 65 ? 17.711 31.862 40.023 1.00 88.25 65 ARG A CA 1
ATOM 487 C C . ARG A 1 65 ? 17.206 32.045 41.454 1.00 88.25 65 ARG A C 1
ATOM 489 O O . ARG A 1 65 ? 17.140 31.075 42.202 1.00 88.25 65 ARG A O 1
ATOM 496 N N . VAL A 1 66 ? 16.813 33.264 41.825 1.00 90.69 66 VAL A N 1
ATOM 497 C CA . VAL A 1 66 ? 16.309 33.595 43.171 1.00 90.69 66 VAL A CA 1
ATOM 498 C C . VAL A 1 66 ? 14.964 32.922 43.456 1.00 90.69 66 VAL A C 1
ATOM 500 O O . VAL A 1 66 ? 14.710 32.462 44.570 1.00 90.69 66 VAL A O 1
ATOM 503 N N . LEU A 1 67 ? 14.099 32.816 42.447 1.00 86.38 67 LEU A N 1
ATOM 504 C CA . LEU A 1 67 ? 12.812 32.130 42.563 1.00 86.38 67 LEU A CA 1
ATOM 505 C C . LEU A 1 67 ? 12.936 30.602 42.428 1.00 86.38 67 LEU A C 1
ATOM 507 O O . LEU A 1 67 ? 11.956 29.897 42.678 1.00 86.38 67 LEU A O 1
ATOM 511 N N . GLY A 1 68 ? 14.128 30.081 42.125 1.00 81.50 68 GLY A N 1
ATOM 512 C CA . GLY A 1 68 ? 14.406 28.650 42.012 1.00 81.50 68 GLY A CA 1
ATOM 513 C C . GLY A 1 68 ? 13.749 27.996 40.796 1.00 81.50 68 GLY A C 1
ATOM 514 O O . GLY A 1 68 ? 13.296 26.861 40.899 1.00 81.50 68 GLY A O 1
ATOM 515 N N . VAL A 1 69 ? 13.659 28.722 39.681 1.00 79.56 69 VAL A N 1
ATOM 516 C CA . VAL A 1 69 ? 13.113 28.255 38.395 1.00 79.56 69 VAL A CA 1
ATOM 517 C C . VAL A 1 69 ? 14.135 28.485 37.280 1.00 79.56 69 VAL A C 1
ATOM 519 O O . VAL A 1 69 ? 15.060 29.284 37.434 1.00 79.56 69 VAL A O 1
ATOM 522 N N . ARG A 1 70 ? 13.992 27.800 36.143 1.00 72.31 70 ARG A N 1
ATOM 523 C CA . ARG A 1 70 ? 14.842 28.066 34.965 1.00 72.31 70 ARG A CA 1
ATOM 524 C C . ARG A 1 70 ? 14.441 29.380 34.285 1.00 72.31 70 ARG A C 1
ATOM 526 O O . ARG A 1 70 ? 13.284 29.786 34.345 1.00 72.31 70 ARG A O 1
ATOM 533 N N . GLU A 1 71 ? 15.369 30.027 33.581 1.00 71.12 71 GLU A N 1
ATOM 534 C CA . GLU A 1 71 ? 15.087 31.245 32.795 1.00 71.12 71 GLU A CA 1
ATOM 535 C C . GLU A 1 71 ? 13.945 31.030 31.795 1.00 71.12 71 GLU A C 1
ATOM 537 O O . GLU A 1 71 ? 13.021 31.840 31.708 1.00 71.12 71 GLU A O 1
ATOM 542 N N . SER A 1 72 ? 13.938 29.870 31.134 1.00 57.38 72 SER A N 1
ATOM 543 C CA . SER A 1 72 ? 12.856 29.443 30.248 1.00 57.38 72 SER A CA 1
ATOM 544 C C . SER A 1 72 ? 11.510 29.310 30.968 1.00 57.38 72 SER A C 1
ATOM 546 O O . SER A 1 72 ? 10.486 29.610 30.378 1.00 57.38 72 SER A O 1
ATOM 548 N N . GLU A 1 73 ? 11.470 28.918 32.245 1.00 59.91 73 GLU A N 1
ATOM 549 C CA . GLU A 1 73 ? 10.228 28.777 33.030 1.00 59.91 73 GLU A CA 1
ATOM 550 C C . GLU A 1 73 ? 9.671 30.122 33.509 1.00 59.91 73 GLU A C 1
ATOM 552 O O . GLU A 1 73 ? 8.463 30.251 33.740 1.00 59.91 73 GLU A O 1
ATOM 557 N N . LEU A 1 74 ? 10.539 31.127 33.653 1.00 66.88 74 LEU A N 1
ATOM 558 C CA . LEU A 1 74 ? 10.135 32.502 33.936 1.00 66.88 74 LEU A CA 1
ATOM 559 C C . LEU A 1 74 ? 9.599 33.201 32.671 1.00 66.88 74 LEU A C 1
ATOM 561 O O . LEU A 1 74 ? 8.722 34.057 32.780 1.00 66.88 74 LEU A O 1
ATOM 565 N N . LEU A 1 75 ? 10.085 32.796 31.488 1.00 59.56 75 LEU A N 1
ATOM 566 C CA . LEU A 1 75 ? 9.717 33.334 30.169 1.00 59.56 75 LEU A CA 1
ATOM 567 C C . LEU A 1 75 ? 8.589 32.564 29.447 1.00 59.56 75 LEU A C 1
ATOM 569 O O . LEU A 1 75 ? 7.907 33.148 28.608 1.00 59.56 75 LEU A O 1
ATOM 573 N N . ALA A 1 76 ? 8.329 31.298 29.798 1.00 51.59 76 ALA A N 1
ATOM 574 C CA . ALA A 1 76 ? 7.395 30.384 29.113 1.00 51.59 76 ALA A CA 1
ATOM 575 C C . ALA A 1 76 ? 5.915 30.827 29.067 1.00 51.59 76 ALA A C 1
ATOM 577 O O . ALA A 1 76 ? 5.083 30.155 28.463 1.00 51.59 76 ALA A O 1
ATOM 578 N N . GLY A 1 77 ? 5.550 31.959 29.674 1.00 45.44 77 GLY A N 1
ATOM 579 C CA . GLY A 1 77 ? 4.189 32.500 29.615 1.00 45.44 77 GLY A CA 1
ATOM 580 C C . GLY A 1 77 ? 3.749 32.997 28.229 1.00 45.44 77 GLY A C 1
ATOM 581 O O . GLY A 1 77 ? 2.550 33.128 28.009 1.00 45.44 77 GLY A O 1
ATOM 582 N N . ALA A 1 78 ? 4.674 33.256 27.296 1.00 40.75 78 ALA A N 1
ATOM 583 C CA . ALA A 1 78 ? 4.344 33.735 25.943 1.00 40.75 78 ALA A CA 1
ATOM 584 C C . ALA A 1 78 ? 3.879 32.624 24.980 1.00 40.75 78 ALA A C 1
ATOM 586 O O . ALA A 1 78 ? 3.411 32.904 23.881 1.00 40.75 78 ALA A O 1
ATOM 587 N N . VAL A 1 79 ? 4.017 31.365 25.392 1.00 42.34 79 VAL A N 1
ATOM 588 C CA . VAL A 1 79 ? 4.113 30.206 24.489 1.00 42.34 79 VAL A CA 1
ATOM 589 C C . VAL A 1 79 ? 2.873 29.322 24.500 1.00 42.34 79 VAL A C 1
ATOM 591 O O . VAL A 1 79 ? 2.584 28.627 23.531 1.00 42.34 79 VAL A O 1
ATOM 594 N N . ASP A 1 80 ? 2.126 29.359 25.598 1.00 52.12 80 ASP A N 1
ATOM 595 C CA . ASP A 1 80 ? 1.044 28.418 25.900 1.00 52.12 80 ASP A CA 1
ATOM 596 C 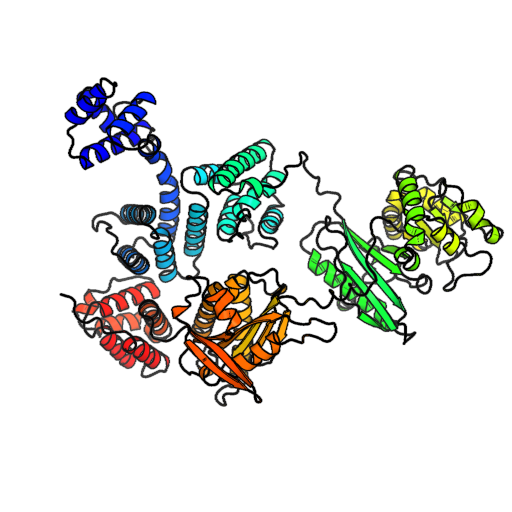C . ASP A 1 80 ? -0.353 28.939 25.491 1.00 52.12 80 ASP A C 1
ATOM 598 O O . ASP A 1 80 ? -1.356 28.241 25.620 1.00 52.12 80 ASP A O 1
ATOM 602 N N . SER A 1 81 ? -0.454 30.180 24.996 1.00 51.22 81 SER A N 1
ATOM 603 C CA . SER A 1 81 ? -1.734 30.828 24.665 1.00 51.22 81 SER A CA 1
ATOM 604 C C . SER A 1 81 ? -2.345 30.334 23.352 1.00 51.22 81 SER A C 1
ATOM 606 O O . SER A 1 81 ? -3.523 30.008 23.333 1.00 51.22 81 SER A O 1
ATOM 608 N N . SER A 1 82 ? -1.556 30.196 22.282 1.00 50.19 82 SER A N 1
ATOM 609 C CA . SER A 1 82 ? -2.040 29.791 20.944 1.00 50.19 82 SER A CA 1
ATOM 610 C C . SER A 1 82 ? -2.529 28.330 20.884 1.00 50.19 82 SER A C 1
ATOM 612 O O . SER A 1 82 ? -3.517 28.004 20.222 1.00 50.19 82 SER A O 1
ATOM 614 N N . MET A 1 83 ? -1.865 27.437 21.626 1.00 54.66 83 MET A N 1
ATOM 615 C CA . MET A 1 83 ? -2.218 26.016 21.760 1.00 54.66 83 MET A CA 1
ATOM 616 C C . MET A 1 83 ? -3.529 25.844 22.526 1.00 54.66 83 MET A C 1
ATOM 618 O O . MET A 1 83 ? -4.461 25.185 22.061 1.00 54.66 83 MET A O 1
ATOM 622 N N . ARG A 1 84 ? -3.608 26.509 23.682 1.00 65.56 84 ARG A N 1
ATOM 623 C CA . ARG A 1 84 ? -4.829 26.641 24.465 1.00 65.56 84 ARG A CA 1
ATOM 624 C C . ARG A 1 84 ? -5.946 27.236 23.623 1.00 65.56 84 ARG A C 1
ATOM 626 O O . ARG A 1 84 ? -7.030 26.680 23.628 1.00 65.56 84 ARG A O 1
ATOM 633 N N . ASP A 1 85 ? -5.688 28.298 22.866 1.00 64.31 85 ASP A N 1
ATOM 634 C CA . ASP A 1 85 ? -6.692 28.913 22.001 1.00 64.31 85 ASP A CA 1
ATOM 635 C C . ASP A 1 85 ? -7.153 27.954 20.901 1.00 64.31 85 ASP A C 1
ATOM 637 O O . ASP A 1 85 ? -8.347 27.902 20.639 1.00 64.31 85 ASP A O 1
ATOM 641 N N . THR A 1 86 ? -6.275 27.138 20.311 1.00 67.62 86 THR A N 1
ATOM 642 C CA . THR A 1 86 ? -6.666 26.144 19.292 1.00 67.62 86 THR A CA 1
ATOM 643 C C . THR A 1 86 ? -7.568 25.059 19.888 1.00 67.62 86 THR A C 1
ATOM 645 O O . THR A 1 86 ? -8.663 24.829 19.381 1.00 67.62 86 THR A O 1
ATOM 648 N N . VAL A 1 87 ? -7.163 24.440 21.003 1.00 74.38 87 VAL A N 1
ATOM 649 C CA . VAL A 1 87 ? -7.964 23.402 21.678 1.00 74.38 87 VAL A CA 1
ATOM 650 C C . VAL A 1 87 ? -9.275 23.981 22.212 1.00 74.38 87 VAL A C 1
ATOM 652 O O . VAL A 1 87 ? -10.336 23.400 22.009 1.00 74.38 87 VAL A O 1
ATOM 655 N N . VAL A 1 88 ? -9.234 25.151 22.851 1.00 78.25 88 VAL A N 1
ATOM 656 C CA . VAL A 1 88 ? -10.432 25.839 23.351 1.00 78.25 88 VAL A CA 1
ATOM 657 C C . VAL A 1 88 ? -11.352 26.231 22.201 1.00 78.25 88 VAL A C 1
ATOM 659 O O . VAL A 1 88 ? -12.559 26.099 22.352 1.00 78.25 88 VAL A O 1
ATOM 662 N N . THR A 1 89 ? -10.824 26.663 21.052 1.00 73.25 89 THR A N 1
ATOM 663 C CA . THR A 1 89 ? -11.642 26.978 19.869 1.00 73.25 89 THR A CA 1
ATOM 664 C C . THR A 1 89 ? -12.374 25.738 19.378 1.00 73.25 89 THR A C 1
ATOM 666 O O . THR A 1 89 ? -13.591 25.790 19.257 1.00 73.25 89 THR A O 1
ATOM 669 N N . VAL A 1 90 ? -11.682 24.604 19.223 1.00 73.62 90 VAL A N 1
ATOM 670 C CA . VAL A 1 90 ? -12.310 23.329 18.829 1.00 73.62 90 VAL A CA 1
ATOM 671 C C . VAL A 1 90 ? -13.391 22.906 19.835 1.00 73.62 90 VAL A C 1
ATOM 673 O O . VAL A 1 90 ? -14.485 22.510 19.443 1.00 73.62 90 VAL A O 1
ATOM 676 N N . LEU A 1 91 ? -13.134 23.039 21.142 1.00 77.75 91 LEU A N 1
ATOM 677 C CA . LEU A 1 91 ? -14.117 22.713 22.187 1.00 77.75 91 LEU A CA 1
ATOM 678 C C . LEU A 1 91 ? -15.330 23.663 22.186 1.00 77.75 91 LEU A C 1
ATOM 680 O O . LEU A 1 91 ? -16.454 23.231 22.449 1.00 77.75 91 LEU A O 1
ATOM 684 N N . VAL A 1 92 ? -15.119 24.948 21.892 1.00 77.06 92 VAL A N 1
ATOM 685 C CA . VAL A 1 92 ? -16.191 25.946 21.763 1.00 77.06 92 VAL A CA 1
ATOM 686 C C . VAL A 1 92 ? -17.026 25.682 20.509 1.00 77.06 92 VAL A C 1
ATOM 688 O O . VAL A 1 92 ? -18.251 25.666 20.603 1.00 77.06 92 VAL A O 1
ATOM 691 N N . GLU A 1 93 ? -16.390 25.418 19.366 1.00 66.88 93 GLU A N 1
ATOM 692 C CA . GLU A 1 93 ? -17.057 25.062 18.104 1.00 66.88 93 GLU A CA 1
ATOM 693 C C . GLU A 1 93 ? -17.864 23.764 18.231 1.00 66.88 93 GLU A C 1
ATOM 695 O O . GLU A 1 93 ? -18.980 23.678 17.720 1.00 66.88 93 GLU A O 1
ATOM 700 N N . ALA A 1 94 ? -17.376 22.798 19.016 1.00 65.88 94 ALA A N 1
ATOM 701 C CA . ALA A 1 94 ? -18.099 21.567 19.345 1.00 65.88 94 ALA A CA 1
ATOM 702 C C . ALA A 1 94 ? -19.352 21.784 20.225 1.00 65.88 94 ALA A C 1
ATOM 704 O O . ALA A 1 94 ? -20.080 20.826 20.528 1.00 65.88 94 ALA A O 1
ATOM 705 N N . GLY A 1 95 ? -19.599 23.019 20.682 1.00 66.69 95 GLY A N 1
ATOM 706 C CA . GLY A 1 95 ? -20.698 23.363 21.583 1.00 66.69 95 GLY A CA 1
ATOM 707 C C . GLY A 1 95 ? -20.547 22.742 22.973 1.00 66.69 95 GLY A C 1
ATOM 708 O O . GLY A 1 95 ? -21.544 22.487 23.645 1.00 66.69 95 GLY A O 1
ATOM 709 N N . LEU A 1 96 ? -19.313 22.457 23.409 1.00 69.50 96 LEU A N 1
ATOM 710 C CA . LEU A 1 96 ? -19.031 21.806 24.695 1.00 69.50 96 LEU A CA 1
ATOM 711 C C . LEU A 1 96 ? -18.913 22.792 25.870 1.00 69.50 96 LEU A C 1
ATOM 713 O O . LEU A 1 96 ? -18.553 22.388 26.974 1.00 69.50 96 LEU A O 1
ATOM 717 N N . GLY A 1 97 ? -19.270 24.063 25.657 1.00 62.38 97 GLY A N 1
ATOM 718 C CA . GLY A 1 97 ? -19.424 25.051 26.727 1.00 62.38 97 GLY A CA 1
ATOM 719 C C . GLY A 1 97 ? -20.556 24.689 27.694 1.00 62.38 97 GLY A C 1
ATOM 720 O O . GLY A 1 97 ? -20.318 24.584 28.891 1.00 62.38 97 GLY A O 1
ATOM 721 N N . ASP A 1 98 ? -21.758 24.415 27.186 1.00 62.47 98 ASP A N 1
ATOM 722 C CA . ASP A 1 98 ? -22.947 24.127 28.008 1.00 62.47 98 ASP A CA 1
ATOM 723 C C . ASP A 1 98 ? -22.842 22.838 28.863 1.00 62.47 98 ASP A C 1
ATOM 725 O O . ASP A 1 98 ? -23.286 22.844 30.013 1.00 62.47 98 ASP A O 1
ATOM 729 N N . PRO A 1 99 ? -22.245 21.722 28.386 1.00 65.00 99 PRO A N 1
ATOM 730 C CA . PRO A 1 99 ? -22.022 20.522 29.194 1.00 65.00 99 PRO A CA 1
ATOM 731 C C . PRO A 1 99 ? -20.663 20.515 29.920 1.00 65.00 99 PRO A C 1
ATOM 733 O O . PRO A 1 99 ? -20.142 19.436 30.197 1.00 65.00 99 PRO A O 1
ATOM 736 N N . LEU A 1 100 ? -20.061 21.667 30.246 1.00 73.75 100 LEU A N 1
ATOM 737 C CA . LEU A 1 100 ? -18.722 21.729 30.853 1.00 73.75 100 LEU A CA 1
ATOM 738 C C . LEU A 1 100 ? -18.564 20.805 32.070 1.00 73.75 100 LEU A C 1
ATOM 740 O O . LEU A 1 100 ? -17.567 20.099 32.180 1.00 73.75 100 LEU A O 1
ATOM 744 N N . ARG A 1 101 ? -19.548 20.780 32.976 1.00 74.69 101 ARG A N 1
ATOM 745 C CA . ARG A 1 101 ? -19.488 19.934 34.178 1.00 74.69 101 ARG A CA 1
ATOM 746 C C . ARG A 1 101 ? -19.420 18.448 33.825 1.00 74.69 101 ARG A C 1
ATOM 748 O O . ARG A 1 101 ? -18.629 17.713 34.399 1.00 74.69 101 ARG A O 1
ATOM 755 N N . LEU A 1 102 ? -20.178 18.040 32.810 1.00 73.62 102 LEU A N 1
ATOM 756 C CA . LEU A 1 102 ? -20.139 16.682 32.279 1.00 73.62 102 LEU A CA 1
ATOM 757 C C . LEU A 1 102 ? -18.796 16.374 31.595 1.00 73.62 102 LEU A C 1
ATOM 759 O O . LEU A 1 102 ? -18.281 15.270 31.741 1.00 73.62 102 LEU A O 1
ATOM 763 N N . LEU A 1 103 ? -18.209 17.339 30.880 1.00 78.69 103 LEU A N 1
ATOM 764 C CA . LEU A 1 103 ? -16.883 17.193 30.274 1.00 78.69 103 LEU A CA 1
ATOM 765 C C . LEU A 1 103 ? -15.789 17.034 31.344 1.00 78.69 103 LEU A C 1
ATOM 767 O O . LEU A 1 103 ? -14.926 16.170 31.202 1.00 78.69 103 LEU A O 1
ATOM 771 N N . VAL A 1 104 ? -15.844 17.811 32.431 1.00 81.62 104 VAL A N 1
ATOM 772 C CA . VAL A 1 104 ? -14.925 17.702 33.579 1.00 81.62 104 VAL A CA 1
ATOM 773 C C . VAL A 1 104 ? -15.062 16.342 34.266 1.00 81.62 104 VAL A C 1
ATOM 775 O O . VAL A 1 104 ? -14.044 15.700 34.530 1.00 81.62 104 VAL A O 1
ATOM 778 N N . ASP A 1 105 ? -16.291 15.881 34.509 1.00 73.25 105 ASP A N 1
ATOM 779 C CA . ASP A 1 105 ? -16.563 14.578 35.128 1.00 73.25 105 ASP A CA 1
ATOM 780 C C . ASP A 1 105 ? -16.015 13.432 34.260 1.00 73.25 105 ASP A C 1
ATOM 782 O O . ASP A 1 105 ? -15.265 12.585 34.741 1.00 73.25 105 ASP A O 1
ATOM 786 N N . LEU A 1 106 ? -16.301 13.439 32.952 1.00 74.12 106 LEU A N 1
ATOM 787 C CA . LEU A 1 106 ? -15.811 12.413 32.023 1.00 74.12 106 LEU A CA 1
ATOM 788 C C . LEU A 1 106 ? -14.287 12.422 31.885 1.00 74.12 106 LEU A C 1
ATOM 790 O O . LEU A 1 106 ? -13.669 11.360 31.824 1.00 74.12 106 LEU A O 1
ATOM 794 N N . THR A 1 107 ? -13.675 13.607 31.867 1.00 78.44 107 THR A N 1
ATOM 795 C CA . THR A 1 107 ? -12.214 13.733 31.814 1.00 78.44 107 THR A CA 1
ATOM 796 C C . THR A 1 107 ? -11.582 13.220 33.110 1.00 78.44 107 THR A C 1
ATOM 798 O O . THR A 1 107 ? -10.574 12.518 33.071 1.00 78.44 107 THR A O 1
ATOM 801 N N . SER A 1 108 ? -12.195 13.510 34.262 1.00 76.75 108 SER A N 1
ATOM 802 C CA . SER A 1 108 ? -11.751 13.014 35.571 1.00 76.75 108 SER A CA 1
ATOM 803 C C . SER A 1 108 ? -11.843 11.487 35.666 1.00 76.75 108 SER A C 1
ATOM 805 O O . SER A 1 108 ? -10.908 10.839 36.139 1.00 76.75 108 SER A O 1
ATOM 807 N N . ASP A 1 109 ? -12.928 10.901 35.156 1.00 67.75 109 ASP A N 1
ATOM 808 C CA . ASP A 1 109 ? -13.138 9.450 35.114 1.00 67.75 109 ASP A CA 1
ATOM 809 C C . ASP A 1 109 ? -12.143 8.745 34.183 1.00 67.75 109 ASP A C 1
ATOM 811 O O . ASP A 1 109 ? -11.580 7.701 34.535 1.00 67.75 109 ASP A O 1
ATOM 815 N N . ALA A 1 110 ? -11.893 9.325 33.004 1.00 64.25 110 ALA A N 1
ATOM 816 C CA . ALA A 1 110 ? -10.892 8.829 32.063 1.00 64.25 110 ALA A CA 1
ATOM 817 C C . ALA A 1 110 ? -9.487 8.857 32.687 1.00 64.25 110 ALA A C 1
ATOM 819 O O . ALA A 1 110 ? -8.733 7.890 32.568 1.00 64.25 110 ALA A O 1
ATOM 820 N N . LEU A 1 111 ? -9.178 9.917 33.435 1.00 71.31 111 LEU A N 1
ATOM 821 C CA . LEU A 1 111 ? -7.915 10.097 34.144 1.00 71.31 111 LEU A CA 1
ATOM 822 C C . LEU A 1 111 ? -7.804 9.256 35.433 1.00 71.31 111 LEU A C 1
ATOM 824 O O . LEU A 1 111 ? -6.703 9.044 35.939 1.00 71.31 111 LEU A O 1
ATOM 828 N N . GLY A 1 112 ? -8.927 8.787 35.984 1.00 65.19 112 GLY A N 1
ATOM 829 C CA . GLY A 1 112 ? -8.989 8.057 37.254 1.00 65.19 112 GLY A CA 1
ATOM 830 C C . GLY A 1 112 ? -8.750 8.922 38.499 1.00 65.19 112 GLY A C 1
ATOM 831 O O . GLY A 1 112 ? -8.437 8.382 39.559 1.00 65.19 112 GLY A O 1
ATOM 832 N N . ARG A 1 113 ? -8.862 10.253 38.390 1.00 73.81 113 ARG A N 1
ATOM 833 C CA . ARG A 1 113 ? -8.739 11.202 39.512 1.00 73.81 113 ARG A CA 1
ATOM 834 C C . ARG A 1 113 ? -9.526 12.490 39.243 1.00 73.81 113 ARG A C 1
ATOM 836 O O . ARG A 1 113 ? -9.612 12.903 38.088 1.00 73.81 113 ARG A O 1
ATOM 843 N N . PRO A 1 114 ? -10.048 13.162 40.286 1.00 74.62 114 PRO A N 1
ATOM 844 C CA . PRO A 1 114 ? -10.825 14.386 40.116 1.00 74.62 114 PRO A CA 1
ATOM 845 C C . PRO A 1 114 ? -9.962 15.542 39.597 1.00 74.62 114 PRO A C 1
ATOM 847 O O . PRO A 1 114 ? -8.882 15.815 40.128 1.00 74.62 114 PRO A O 1
ATOM 850 N N . LEU A 1 115 ? -10.466 16.252 38.587 1.00 76.69 115 LEU A N 1
ATOM 851 C CA . LEU A 1 115 ? -9.904 17.514 38.112 1.00 76.69 115 LEU A CA 1
ATOM 852 C C . LEU A 1 115 ? -10.570 18.700 38.820 1.00 76.69 115 LEU A C 1
ATOM 854 O O . LEU A 1 115 ? -11.792 18.796 38.892 1.00 76.69 115 LEU A O 1
ATOM 858 N N . ALA A 1 116 ? -9.765 19.633 39.328 1.00 75.12 116 ALA A N 1
ATOM 859 C CA . ALA A 1 116 ? -10.265 20.829 40.001 1.00 75.12 116 ALA A CA 1
ATOM 860 C C . ALA A 1 116 ? -10.447 21.983 39.001 1.00 75.12 116 ALA A C 1
ATOM 862 O O . ALA A 1 116 ? -9.493 22.703 38.706 1.00 75.12 116 ALA A O 1
ATOM 863 N N . VAL A 1 117 ? -11.673 22.172 38.506 1.00 73.69 117 VAL A N 1
ATOM 864 C CA . VAL A 1 117 ? -12.068 23.342 37.701 1.00 73.69 117 VAL A CA 1
ATOM 865 C C . VAL A 1 117 ? -13.051 24.195 38.523 1.00 73.69 117 VAL A C 1
ATOM 867 O O . VAL A 1 117 ? -14.044 23.654 39.005 1.00 73.69 117 VAL A O 1
ATOM 870 N N . PRO A 1 118 ? -12.798 25.499 38.755 1.00 70.50 118 PRO A N 1
ATOM 871 C CA . PRO A 1 118 ? -13.678 26.328 39.582 1.00 70.50 118 PRO A CA 1
ATOM 872 C C . PRO A 1 118 ? -15.078 26.537 38.979 1.00 70.50 118 PRO A C 1
ATOM 874 O O . PRO A 1 118 ? -15.210 27.026 37.862 1.00 70.50 118 PRO A O 1
ATOM 877 N N . ASP A 1 119 ? -16.121 26.297 39.778 1.00 61.72 119 ASP A N 1
ATOM 878 C CA . ASP A 1 119 ? -17.544 26.402 39.389 1.00 61.72 119 ASP A CA 1
ATOM 879 C C . ASP A 1 119 ? -18.046 27.830 39.062 1.00 61.72 119 ASP A C 1
ATOM 881 O O . ASP A 1 119 ? -19.193 28.005 38.662 1.00 61.72 119 ASP A O 1
ATOM 885 N N . ARG A 1 120 ? -17.231 28.872 39.281 1.00 61.16 120 ARG A N 1
ATOM 886 C CA . ARG A 1 120 ? -17.632 30.294 39.158 1.00 61.16 120 ARG A CA 1
ATOM 887 C C . ARG A 1 120 ? -17.129 30.994 37.891 1.00 61.16 120 ARG A C 1
ATOM 889 O O . ARG A 1 120 ? -17.250 32.211 37.803 1.00 61.16 120 ARG A O 1
ATOM 896 N N . LEU A 1 121 ? -16.503 30.261 36.976 1.00 66.00 121 LEU A N 1
ATOM 897 C CA . LEU A 1 121 ? -15.935 30.813 35.745 1.00 66.00 121 LEU A CA 1
ATOM 898 C C . LEU A 1 121 ? -16.983 30.842 34.624 1.00 66.00 121 LEU A C 1
ATOM 900 O O . LEU A 1 121 ? -17.825 29.947 34.545 1.00 66.00 121 LEU A O 1
ATOM 904 N N . ASP A 1 122 ? -16.899 31.829 33.730 1.00 72.56 122 ASP A N 1
ATOM 905 C CA . ASP A 1 122 ? -17.694 31.836 32.496 1.00 72.56 122 ASP A CA 1
ATOM 906 C C . ASP A 1 122 ? -17.294 30.651 31.593 1.00 72.56 122 ASP A C 1
ATOM 908 O O . ASP A 1 122 ? -16.145 30.204 31.614 1.00 72.56 122 ASP A O 1
ATOM 912 N N . HIS A 1 123 ? -18.210 30.154 30.747 1.00 71.38 123 HIS A N 1
ATOM 913 C CA . HIS A 1 123 ? -18.019 28.926 29.948 1.00 71.38 123 HIS A CA 1
ATOM 914 C C . HIS A 1 123 ? -16.667 28.855 29.209 1.00 71.38 123 HIS A C 1
ATOM 916 O O . HIS A 1 123 ? -15.993 27.825 29.232 1.00 71.38 123 HIS A O 1
ATOM 922 N N . ARG A 1 124 ? -16.226 29.959 28.587 1.00 74.19 124 ARG A N 1
ATOM 923 C CA . ARG A 1 124 ? -14.933 30.020 27.880 1.00 74.19 124 ARG A CA 1
ATOM 924 C C . ARG A 1 124 ? -13.739 30.001 28.840 1.00 74.19 124 ARG A C 1
ATOM 926 O O . ARG A 1 124 ? -12.748 29.334 28.559 1.00 74.19 124 ARG A O 1
ATOM 933 N N . GLU A 1 125 ? -13.819 30.721 29.957 1.00 71.00 125 GLU A N 1
ATOM 934 C CA . GLU A 1 125 ? -12.756 30.766 30.974 1.00 71.00 125 GLU A CA 1
ATOM 935 C C . GLU A 1 125 ? -12.574 29.411 31.660 1.00 71.00 125 GLU A C 1
ATOM 937 O O . GLU A 1 125 ? -11.457 29.000 31.970 1.00 71.00 125 GLU A O 1
ATOM 942 N N . ALA A 1 126 ? -13.668 28.683 31.837 1.00 74.81 126 ALA A N 1
ATOM 943 C CA . ALA A 1 126 ? -13.656 27.375 32.451 1.00 74.81 126 ALA A CA 1
ATOM 944 C C . ALA A 1 126 ? -13.120 26.280 31.504 1.00 74.81 126 ALA A C 1
ATOM 946 O O . ALA A 1 126 ? -12.364 25.416 31.945 1.00 74.81 126 ALA A O 1
ATOM 947 N N . LEU A 1 127 ? -13.415 26.353 30.196 1.00 79.88 127 LEU A N 1
ATOM 948 C CA . LEU A 1 127 ? -12.762 25.513 29.177 1.00 79.88 127 LEU A CA 1
ATOM 949 C C . LEU A 1 127 ? -11.254 25.781 29.108 1.00 79.88 127 LEU A C 1
ATOM 951 O O . LEU A 1 127 ? -10.461 24.845 29.031 1.00 79.88 127 LEU A O 1
ATOM 955 N N . ILE A 1 128 ? -10.854 27.053 29.189 1.00 74.94 128 ILE A N 1
ATOM 956 C CA . ILE A 1 128 ? -9.443 27.440 29.294 1.00 74.94 128 ILE A CA 1
ATOM 957 C C . ILE A 1 128 ? -8.794 26.773 30.507 1.00 74.94 128 ILE A C 1
ATOM 959 O O . ILE A 1 128 ? -7.719 26.186 30.376 1.00 74.94 128 ILE A O 1
ATOM 963 N N . GLU A 1 129 ? -9.429 26.841 31.678 1.00 76.44 129 GLU A N 1
ATOM 964 C CA . GLU A 1 129 ? -8.849 26.246 32.879 1.00 76.44 129 GLU A CA 1
ATOM 965 C C . GLU A 1 129 ? -8.832 24.714 32.823 1.00 76.44 129 GLU A C 1
ATOM 967 O O . GLU A 1 129 ? -7.844 24.111 33.235 1.00 76.44 129 GLU A O 1
ATOM 972 N N . LEU A 1 130 ? -9.842 24.075 32.229 1.00 82.38 130 LEU A N 1
ATOM 973 C CA . LEU A 1 130 ? -9.838 22.632 31.989 1.00 82.38 130 LEU A CA 1
ATOM 974 C C . LEU A 1 130 ? -8.652 22.212 31.111 1.00 82.38 130 LEU A C 1
ATOM 976 O O . LEU A 1 130 ? -7.904 21.312 31.492 1.00 82.38 130 LEU A O 1
ATOM 980 N N . VAL A 1 131 ? -8.441 22.879 29.972 1.00 81.50 131 VAL A N 1
ATOM 981 C CA . VAL A 1 131 ? -7.312 22.592 29.069 1.00 81.50 131 VAL A CA 1
ATOM 982 C C . VAL A 1 131 ? -5.980 22.815 29.785 1.00 81.50 131 VAL A C 1
ATOM 984 O O . VAL A 1 131 ? -5.081 21.985 29.688 1.00 81.50 131 VAL A O 1
ATOM 987 N N . ASN A 1 132 ? -5.868 23.879 30.580 1.00 73.94 132 ASN A N 1
ATOM 988 C CA . ASN A 1 132 ? -4.679 24.160 31.381 1.00 73.94 132 ASN A CA 1
ATOM 989 C C . ASN A 1 132 ? -4.381 23.074 32.412 1.00 73.94 132 ASN A C 1
ATOM 991 O O . ASN A 1 132 ? -3.226 22.698 32.613 1.00 73.94 132 ASN A O 1
ATOM 995 N N . VAL A 1 133 ? -5.411 22.602 33.109 1.00 73.75 133 VAL A N 1
ATOM 996 C CA . VAL A 1 133 ? -5.279 21.514 34.073 1.00 73.75 133 VAL A CA 1
ATOM 997 C C . VAL A 1 133 ? -4.874 20.236 33.342 1.00 73.75 133 VAL A C 1
ATOM 999 O O . VAL A 1 133 ? -3.921 19.594 33.773 1.00 73.75 133 VAL A O 1
ATOM 1002 N N . CYS A 1 134 ? -5.502 19.913 32.210 1.00 76.56 134 CYS A N 1
ATOM 1003 C CA . CYS A 1 134 ? -5.179 18.731 31.410 1.00 76.56 134 CYS A CA 1
ATOM 1004 C C . CYS A 1 134 ? -3.743 18.759 30.866 1.00 76.56 134 CYS A C 1
ATOM 1006 O O . CYS A 1 134 ? -3.045 17.756 30.959 1.00 76.56 134 CYS A O 1
ATOM 1008 N N . ALA A 1 135 ? -3.271 19.904 30.371 1.00 72.06 135 ALA A N 1
ATOM 1009 C CA . ALA A 1 135 ? -1.915 20.064 29.845 1.00 72.06 135 ALA A CA 1
ATOM 1010 C C . ALA A 1 135 ? -0.824 19.925 30.923 1.00 72.06 135 ALA A C 1
ATOM 1012 O O . ALA A 1 135 ? 0.286 19.490 30.632 1.00 72.06 135 ALA A O 1
ATOM 1013 N N . ARG A 1 136 ? -1.129 20.273 32.181 1.00 66.69 136 ARG A N 1
ATOM 1014 C CA . ARG A 1 136 ? -0.207 20.134 33.328 1.00 66.69 136 ARG A CA 1
ATOM 1015 C C . ARG A 1 136 ? -0.228 18.749 33.975 1.00 66.69 136 ARG A C 1
ATOM 1017 O O . ARG A 1 136 ? 0.518 18.511 34.922 1.00 66.69 136 ARG A O 1
ATOM 1024 N N . THR A 1 137 ? -1.124 17.881 33.530 1.00 64.44 137 THR A N 1
ATOM 1025 C CA . THR A 1 137 ? -1.454 16.625 34.192 1.00 64.44 137 THR A CA 1
ATOM 1026 C C . THR A 1 137 ? -1.055 15.473 33.284 1.00 64.44 137 THR A C 1
ATOM 1028 O O . THR A 1 137 ? -1.540 15.393 32.159 1.00 64.44 137 THR A O 1
ATOM 1031 N N . ASP A 1 138 ? -0.212 14.559 33.764 1.00 60.31 138 ASP A N 1
ATOM 1032 C CA . ASP A 1 138 ? 0.170 13.372 32.987 1.00 60.31 138 ASP A CA 1
ATOM 1033 C C . ASP A 1 138 ? -1.076 12.590 32.551 1.00 60.31 138 ASP A C 1
ATOM 1035 O O . ASP A 1 138 ? -1.944 12.285 33.376 1.00 60.31 138 ASP A O 1
ATOM 1039 N N . GLY A 1 139 ? -1.186 12.326 31.245 1.00 61.28 139 GLY A N 1
ATOM 1040 C CA . GLY A 1 139 ? -2.356 11.693 30.624 1.00 61.28 139 GLY A CA 1
ATOM 1041 C C . GLY A 1 139 ? -3.601 12.585 30.510 1.00 61.28 139 GLY A C 1
ATOM 1042 O O . GLY A 1 139 ? -4.605 12.147 29.958 1.00 61.28 139 GLY A O 1
ATOM 1043 N N . GLY A 1 140 ? -3.558 13.836 30.978 1.00 72.38 140 GLY A N 1
ATOM 1044 C CA . GLY A 1 140 ? -4.711 14.739 31.025 1.00 72.38 140 GLY A CA 1
ATOM 1045 C C . GLY A 1 140 ? -5.256 15.110 29.647 1.00 72.38 140 GLY A C 1
ATOM 1046 O O . GLY A 1 140 ? -6.464 15.069 29.436 1.00 72.38 140 GLY A O 1
ATOM 1047 N N . MET A 1 141 ? -4.386 15.411 28.678 1.00 77.00 141 MET A N 1
ATOM 1048 C CA . MET A 1 141 ? -4.825 15.708 27.305 1.00 77.00 141 MET A CA 1
ATOM 1049 C C . MET A 1 141 ? -5.408 14.480 26.592 1.00 77.00 141 MET A C 1
ATOM 1051 O O . MET A 1 141 ? -6.381 14.616 25.856 1.00 77.00 141 MET A O 1
ATOM 1055 N N . ALA A 1 142 ? -4.876 13.282 26.853 1.00 68.25 142 ALA A N 1
ATOM 1056 C CA . ALA A 1 142 ? -5.442 12.036 26.334 1.00 68.25 142 ALA A CA 1
ATOM 1057 C C . ALA A 1 142 ? -6.821 11.746 26.954 1.00 68.25 142 ALA A C 1
ATOM 1059 O O . ALA A 1 142 ? -7.769 11.435 26.238 1.00 68.25 142 ALA A O 1
ATOM 1060 N N . ALA A 1 143 ? -6.963 11.951 28.268 1.00 72.44 143 ALA A N 1
ATOM 1061 C CA . ALA A 1 143 ? -8.240 11.833 28.968 1.00 72.44 143 ALA A CA 1
ATOM 1062 C C . ALA A 1 143 ? -9.293 12.822 28.436 1.00 72.44 143 ALA A C 1
ATOM 1064 O O . ALA A 1 143 ? -10.468 12.474 28.325 1.00 72.44 143 ALA A O 1
ATOM 1065 N N . LEU A 1 144 ? -8.877 14.038 28.061 1.00 82.38 144 LEU A N 1
ATOM 1066 C CA . LEU A 1 144 ? -9.757 15.035 27.450 1.00 82.38 144 LEU A CA 1
ATOM 1067 C C . LEU A 1 144 ? -10.219 14.604 26.049 1.00 82.38 144 LEU A C 1
ATOM 1069 O O . LEU A 1 144 ? -11.405 14.710 25.742 1.00 82.38 144 LEU A O 1
ATOM 1073 N N . VAL A 1 145 ? -9.313 14.076 25.218 1.00 75.81 145 VAL A N 1
ATOM 1074 C CA . VAL A 1 145 ? -9.658 13.498 23.903 1.00 75.81 145 VAL A CA 1
ATOM 1075 C C . VAL A 1 145 ? -10.668 12.363 24.066 1.00 75.81 145 VAL A C 1
ATOM 1077 O O . VAL A 1 145 ? -11.658 12.316 23.336 1.00 75.81 145 VAL A O 1
ATOM 1080 N N . ASP A 1 146 ? -10.471 11.482 25.049 1.00 67.19 146 ASP A N 1
ATOM 1081 C CA . ASP A 1 146 ? -11.404 10.395 25.347 1.00 67.19 146 ASP A CA 1
ATOM 1082 C C . ASP A 1 146 ? -12.774 10.896 25.818 1.00 67.19 146 ASP A C 1
ATOM 1084 O O . ASP A 1 146 ? -13.803 10.385 25.370 1.00 67.19 146 ASP A O 1
ATOM 1088 N N . ALA A 1 147 ? -12.819 11.923 26.667 1.00 78.06 147 ALA A N 1
ATOM 1089 C CA . ALA A 1 147 ? -14.074 12.530 27.101 1.00 78.06 147 ALA A CA 1
ATOM 1090 C C . ALA A 1 147 ? -14.846 13.142 25.918 1.00 78.06 147 ALA A C 1
ATOM 1092 O O . ALA A 1 147 ? -16.055 12.933 25.785 1.00 78.06 147 ALA A O 1
ATOM 1093 N N . VAL A 1 148 ? -14.154 13.837 25.009 1.00 77.81 148 VAL A N 1
ATOM 1094 C CA . VAL A 1 148 ? -14.767 14.390 23.791 1.00 77.81 148 VAL A CA 1
ATOM 1095 C C . VAL A 1 148 ? -15.236 13.279 22.854 1.00 77.81 148 VAL A C 1
ATOM 1097 O O . VAL A 1 148 ? -16.369 13.340 22.378 1.00 77.81 148 VAL A O 1
ATOM 1100 N N . ARG A 1 149 ? -14.449 12.210 22.675 1.00 75.81 149 ARG A N 1
ATOM 1101 C CA . ARG A 1 149 ? -14.846 11.008 21.920 1.00 75.81 149 ARG A CA 1
ATOM 1102 C C . ARG A 1 149 ? -16.146 10.398 22.443 1.00 75.81 149 ARG A C 1
ATOM 1104 O O . ARG A 1 149 ? -16.979 9.952 21.659 1.00 75.81 149 ARG A O 1
ATOM 1111 N N . MET A 1 150 ? -16.336 10.377 23.765 1.00 68.31 150 MET A N 1
ATOM 1112 C CA . MET A 1 150 ? -17.555 9.853 24.394 1.00 68.31 150 MET A CA 1
ATOM 1113 C C . MET A 1 150 ? -18.785 10.729 24.116 1.00 68.31 150 MET A C 1
ATOM 1115 O O . MET A 1 150 ? -19.873 10.210 23.835 1.00 68.31 150 MET A O 1
ATOM 1119 N N . LEU A 1 151 ? -18.617 12.052 24.180 1.00 71.31 151 LEU A N 1
ATOM 1120 C CA . LEU A 1 151 ? -19.688 13.026 23.945 1.00 71.31 151 LEU A CA 1
ATOM 1121 C C . LEU A 1 151 ? -20.042 13.164 22.455 1.00 71.31 151 LEU A C 1
ATOM 1123 O O . LEU A 1 151 ? -21.198 13.441 22.111 1.00 71.31 151 LEU A O 1
ATOM 1127 N N . ARG A 1 152 ? -19.046 12.989 21.581 1.00 70.00 152 ARG A N 1
ATOM 1128 C CA . ARG A 1 152 ? -19.086 13.259 20.138 1.00 70.00 152 ARG A CA 1
ATOM 1129 C C . ARG A 1 152 ? -18.294 12.202 19.352 1.00 70.00 152 ARG A C 1
ATOM 1131 O O . ARG A 1 152 ? -17.244 12.510 18.788 1.00 70.00 152 ARG A O 1
ATOM 1138 N N . PRO A 1 153 ? -18.766 10.945 19.302 1.00 60.53 153 PRO A N 1
ATOM 1139 C CA . PRO A 1 153 ? -18.084 9.925 18.516 1.00 60.53 153 PRO A CA 1
ATOM 1140 C C . PRO A 1 153 ? -18.115 10.292 17.026 1.00 60.53 153 PRO A C 1
ATOM 1142 O O . PRO A 1 153 ? -19.162 10.695 16.518 1.00 60.53 153 PRO A O 1
ATOM 1145 N N . ALA A 1 154 ? -16.973 10.138 16.346 1.00 57.00 154 ALA A N 1
ATOM 1146 C CA . ALA A 1 154 ? -16.804 10.390 14.909 1.00 57.00 154 ALA A CA 1
ATOM 1147 C C . ALA A 1 154 ? -17.186 11.814 14.446 1.00 57.00 154 ALA A C 1
ATOM 1149 O O . ALA A 1 154 ? -17.627 12.002 13.311 1.00 57.00 154 ALA A O 1
ATOM 1150 N N . SER A 1 155 ? -17.046 12.822 15.316 1.00 65.62 155 SER A N 1
ATOM 1151 C CA . SER A 1 155 ? -17.234 14.221 14.922 1.00 65.62 155 SER A CA 1
ATOM 1152 C C . SER A 1 155 ? -15.939 14.830 14.384 1.00 65.62 155 SER A C 1
ATOM 1154 O O . SER A 1 155 ? -14.839 14.437 14.778 1.00 65.62 155 SER A O 1
ATOM 1156 N N . ARG A 1 156 ? -16.064 15.830 13.503 1.00 65.06 156 ARG A N 1
ATOM 1157 C CA . ARG A 1 156 ? -14.913 16.567 12.960 1.00 65.06 156 ARG A CA 1
ATOM 1158 C C . ARG A 1 156 ? -14.077 17.189 14.078 1.00 65.06 156 ARG A C 1
ATOM 1160 O O . ARG A 1 156 ? -12.856 17.180 14.020 1.00 65.06 156 ARG A O 1
ATOM 1167 N N . GLU A 1 157 ? -14.732 17.692 15.117 1.00 67.00 157 GLU A N 1
ATOM 1168 C CA . GLU A 1 157 ? -14.094 18.324 16.272 1.00 67.00 157 GLU A CA 1
ATOM 1169 C C . GLU A 1 157 ? -13.310 17.311 17.116 1.00 67.00 157 GLU A C 1
ATOM 1171 O O . GLU A 1 157 ? -12.242 17.647 17.622 1.00 67.00 157 GLU A O 1
ATOM 1176 N N . TYR A 1 158 ? -13.792 16.066 17.232 1.00 72.00 158 TYR A N 1
ATOM 1177 C CA . TYR A 1 158 ? -13.031 14.977 17.848 1.00 72.00 158 TYR A CA 1
ATOM 1178 C C . TYR A 1 158 ? -11.758 14.665 17.053 1.00 72.00 158 TYR A C 1
ATOM 1180 O O . TYR A 1 158 ? -10.685 14.598 17.652 1.00 72.00 158 TYR A O 1
ATOM 1188 N N . GLU A 1 159 ? -11.855 14.528 15.728 1.00 63.97 159 GLU A N 1
ATOM 1189 C CA . GLU A 1 159 ? -10.687 14.250 14.878 1.00 63.97 159 GLU A CA 1
ATOM 1190 C C . GLU A 1 159 ? -9.669 15.399 14.915 1.00 63.97 159 GLU A C 1
ATOM 1192 O O . GLU A 1 159 ? -8.474 15.166 15.090 1.00 63.97 159 GLU A O 1
ATOM 1197 N N . LEU A 1 160 ? -10.136 16.653 14.869 1.00 66.38 160 LEU A N 1
ATOM 1198 C CA . LEU A 1 160 ? -9.280 17.836 15.006 1.00 66.38 160 LEU A CA 1
ATOM 1199 C C . LEU A 1 160 ? -8.588 17.894 16.375 1.00 66.38 160 LEU A C 1
ATOM 1201 O O . LEU A 1 160 ? -7.396 18.195 16.453 1.00 66.38 160 LEU A O 1
ATOM 1205 N N . LEU A 1 161 ? -9.313 17.596 17.458 1.00 75.06 161 LEU A N 1
ATOM 1206 C CA . LEU A 1 161 ? -8.751 17.564 18.806 1.00 75.06 161 LEU A CA 1
ATOM 1207 C C . LEU A 1 161 ? -7.723 16.433 18.961 1.00 75.06 161 LEU A C 1
ATOM 1209 O O . LEU A 1 161 ? -6.661 16.650 19.544 1.00 75.06 161 LEU A O 1
ATOM 1213 N N . ARG A 1 162 ? -8.022 15.244 18.430 1.00 74.38 162 ARG A N 1
ATOM 1214 C CA . ARG A 1 162 ? -7.143 14.070 18.462 1.00 74.38 162 ARG A CA 1
ATOM 1215 C C . ARG A 1 162 ? -5.837 14.335 17.715 1.00 74.38 162 ARG A C 1
ATOM 1217 O O . ARG A 1 162 ? -4.773 14.169 18.311 1.00 74.38 162 ARG A O 1
ATOM 1224 N N . GLY A 1 163 ? -5.915 14.820 16.477 1.00 66.06 163 GLY A N 1
ATOM 1225 C CA . GLY A 1 163 ? -4.739 15.160 15.675 1.00 66.06 163 GLY A CA 1
ATOM 1226 C C . GLY A 1 163 ? -3.895 16.260 16.319 1.00 66.06 163 GLY A C 1
ATOM 1227 O O . GLY A 1 163 ? -2.671 16.144 16.402 1.00 66.06 163 GLY A O 1
ATOM 1228 N N . ALA A 1 164 ? -4.537 17.297 16.873 1.00 70.31 164 ALA A N 1
ATOM 1229 C CA . ALA A 1 164 ? -3.834 18.354 17.599 1.00 70.31 164 ALA A CA 1
ATOM 1230 C C . ALA A 1 164 ? -3.076 17.811 18.824 1.00 70.31 164 ALA A C 1
ATOM 1232 O O . ALA A 1 164 ? -1.932 18.201 19.059 1.00 70.31 164 ALA A O 1
ATOM 1233 N N . VAL A 1 165 ? -3.676 16.894 19.591 1.00 73.31 165 VAL A N 1
ATOM 1234 C CA . VAL A 1 165 ? -3.025 16.265 20.753 1.00 73.31 165 VAL A CA 1
ATOM 1235 C C . VAL A 1 165 ? -1.858 15.364 20.352 1.00 73.31 165 VAL A C 1
ATOM 1237 O O . VAL A 1 165 ? -0.801 15.454 20.980 1.00 73.31 165 VAL A O 1
ATOM 1240 N N . SER A 1 166 ? -1.981 14.591 19.272 1.00 69.25 166 SER A N 1
ATOM 1241 C CA . SER A 1 166 ? -0.877 13.779 18.738 1.00 69.25 166 SER A CA 1
ATOM 1242 C C . SER A 1 166 ? 0.300 14.635 18.244 1.00 69.25 166 SER A C 1
ATOM 1244 O O . SER A 1 166 ? 1.463 14.360 18.559 1.00 69.25 166 SER A O 1
ATOM 1246 N N . ALA A 1 167 ? 0.022 15.742 17.549 1.00 68.00 167 ALA A N 1
ATOM 1247 C CA . ALA A 1 167 ? 1.057 16.686 17.123 1.00 68.00 167 ALA A CA 1
ATOM 1248 C C . ALA A 1 167 ? 1.808 17.312 18.317 1.00 68.00 167 ALA A C 1
ATOM 1250 O O . ALA A 1 167 ? 3.021 17.519 18.254 1.00 68.00 167 ALA A O 1
ATOM 1251 N N . MET A 1 168 ? 1.120 17.556 19.438 1.00 67.12 168 MET A N 1
ATOM 1252 C CA . MET A 1 168 ? 1.739 18.068 20.669 1.00 67.12 168 MET A CA 1
ATOM 1253 C C . MET A 1 168 ? 2.656 17.051 21.355 1.00 67.12 168 MET A C 1
ATOM 1255 O O . MET A 1 168 ? 3.686 17.443 21.904 1.00 67.12 168 MET A O 1
ATOM 1259 N N . THR A 1 169 ? 2.326 15.755 21.320 1.00 66.12 169 THR A N 1
ATOM 1260 C CA . THR A 1 169 ? 3.235 14.713 21.830 1.00 66.12 169 THR A CA 1
ATOM 1261 C C . THR A 1 169 ? 4.513 14.613 21.005 1.00 66.12 169 THR A C 1
ATOM 1263 O O . THR A 1 169 ? 5.591 14.405 21.562 1.00 66.12 169 THR A O 1
ATOM 1266 N N . LEU A 1 170 ? 4.412 14.831 19.691 1.00 66.00 170 LEU A N 1
ATOM 1267 C CA . LEU A 1 170 ? 5.560 14.858 18.792 1.00 66.00 170 LEU A CA 1
ATOM 1268 C C . LEU A 1 170 ? 6.400 16.135 18.969 1.00 66.00 170 LEU A C 1
ATOM 1270 O O . LEU A 1 170 ? 7.624 16.102 18.836 1.00 66.00 170 LEU A O 1
ATOM 1274 N N . VAL A 1 171 ? 5.765 17.269 19.283 1.00 66.88 171 VAL A N 1
ATOM 1275 C CA . VAL A 1 171 ? 6.404 18.590 19.379 1.00 66.88 171 VAL A CA 1
ATOM 1276 C C . VAL A 1 171 ? 5.877 19.379 20.592 1.00 66.88 171 VAL A C 1
ATOM 1278 O O . VAL A 1 171 ? 4.961 20.194 20.464 1.00 66.88 171 VAL A O 1
ATOM 1281 N N . PRO A 1 172 ? 6.473 19.214 21.783 1.00 57.62 172 PRO A N 1
ATOM 1282 C CA . PRO A 1 172 ? 6.140 20.037 22.942 1.00 57.62 172 PRO A CA 1
ATOM 1283 C C . PRO A 1 172 ? 6.588 21.508 22.787 1.00 57.62 172 PRO A C 1
ATOM 1285 O O . PRO A 1 172 ? 7.749 21.791 22.481 1.00 57.62 172 PRO A O 1
ATOM 1288 N N . GLY A 1 173 ? 5.692 22.458 23.090 1.00 57.03 173 GLY A N 1
ATOM 1289 C CA . GLY A 1 173 ? 6.014 23.878 23.337 1.00 57.03 173 GLY A CA 1
ATOM 1290 C C . GLY A 1 173 ? 6.066 24.811 22.108 1.00 57.03 173 GLY A C 1
ATOM 1291 O O . GLY A 1 173 ? 5.320 24.633 21.148 1.00 57.03 173 GLY A O 1
ATOM 1292 N N . GLU A 1 174 ? 6.948 25.833 22.133 1.00 48.88 174 GLU A N 1
ATOM 1293 C CA . GLU A 1 174 ? 7.089 26.887 21.087 1.00 48.88 174 GLU A CA 1
ATOM 1294 C C . GLU A 1 174 ? 7.334 26.338 19.673 1.00 48.88 174 GLU A C 1
ATOM 1296 O O . GLU A 1 174 ? 7.009 26.997 18.680 1.00 48.88 174 GLU A O 1
ATOM 1301 N N . GLY A 1 175 ? 7.899 25.130 19.573 1.00 62.09 175 GLY A N 1
ATOM 1302 C CA . GLY A 1 175 ? 8.269 24.501 18.307 1.00 62.09 175 GLY A CA 1
ATOM 1303 C C . GLY A 1 175 ? 7.083 24.279 17.369 1.00 62.09 175 GLY A C 1
ATOM 1304 O O . GLY A 1 175 ? 7.242 24.460 16.162 1.00 62.09 175 GLY A O 1
ATOM 1305 N N . LEU A 1 176 ? 5.902 23.963 17.914 1.00 66.88 176 LEU A N 1
ATOM 1306 C CA . LEU A 1 176 ? 4.710 23.641 17.127 1.00 66.88 176 LEU A CA 1
ATOM 1307 C C . LEU A 1 176 ? 4.102 24.887 16.464 1.00 66.88 176 LEU A C 1
ATOM 1309 O O . LEU A 1 176 ? 3.688 24.826 15.313 1.00 66.88 176 LEU A O 1
ATOM 1313 N N . ASN A 1 177 ? 4.115 26.043 17.140 1.00 63.16 177 ASN A N 1
ATOM 1314 C CA . ASN A 1 177 ? 3.636 27.307 16.558 1.00 63.16 177 ASN A CA 1
ATOM 1315 C C . ASN A 1 177 ? 4.570 27.814 15.458 1.00 63.16 177 ASN A C 1
ATOM 1317 O O . ASN A 1 177 ? 4.104 28.275 14.418 1.00 63.16 177 ASN A O 1
ATOM 1321 N N . ARG A 1 178 ? 5.888 27.715 15.676 1.00 72.25 178 ARG A N 1
ATOM 1322 C CA . ARG A 1 178 ? 6.869 28.071 14.646 1.00 72.25 178 ARG A CA 1
ATOM 1323 C C . ARG A 1 178 ? 6.682 27.197 13.408 1.00 72.25 178 ARG A C 1
ATOM 1325 O O . ARG A 1 178 ? 6.656 27.730 12.307 1.00 72.25 178 ARG A O 1
ATOM 1332 N N . LEU A 1 179 ? 6.482 25.892 13.596 1.00 81.75 179 LEU A N 1
ATOM 1333 C CA . LEU A 1 179 ? 6.195 24.976 12.497 1.00 81.75 179 LEU A CA 1
ATOM 1334 C C . LEU A 1 179 ? 4.861 25.297 11.812 1.00 81.75 179 LEU A C 1
ATOM 1336 O O . LEU A 1 179 ? 4.809 25.366 10.590 1.00 81.75 179 LEU A O 1
ATOM 1340 N N . ARG A 1 180 ? 3.798 25.570 12.576 1.00 79.69 180 ARG A N 1
ATOM 1341 C CA . ARG A 1 180 ? 2.507 25.994 12.020 1.00 79.69 180 ARG A CA 1
ATOM 1342 C C . ARG A 1 180 ? 2.649 27.234 11.150 1.00 79.69 180 ARG A C 1
ATOM 1344 O O . ARG A 1 180 ? 2.078 27.263 10.069 1.00 79.69 180 ARG A O 1
ATOM 1351 N N . GLY A 1 181 ? 3.420 28.229 11.585 1.00 78.69 181 GLY A N 1
ATOM 1352 C CA . GLY A 1 181 ? 3.697 29.427 10.789 1.00 78.69 181 GLY A CA 1
ATOM 1353 C C . GLY A 1 181 ? 4.461 29.141 9.492 1.00 78.69 181 GLY A C 1
ATOM 1354 O O . GLY A 1 181 ? 4.238 29.836 8.510 1.00 78.69 181 GLY A O 1
ATOM 1355 N N . LEU A 1 182 ? 5.318 28.115 9.477 1.00 86.38 182 LEU A N 1
ATOM 1356 C CA . LEU A 1 182 ? 6.027 27.674 8.272 1.00 86.38 182 LEU A CA 1
ATOM 1357 C C . LEU A 1 182 ? 5.132 26.877 7.313 1.00 86.38 182 LEU A C 1
ATOM 1359 O O . LEU A 1 182 ? 5.356 26.930 6.113 1.00 86.38 182 LEU A O 1
ATOM 1363 N N . LEU A 1 183 ? 4.149 26.129 7.826 1.00 89.38 183 LEU A N 1
ATOM 1364 C CA . LEU A 1 183 ? 3.338 25.197 7.031 1.00 89.38 183 LEU A CA 1
ATOM 1365 C C . LEU A 1 183 ? 1.948 25.725 6.642 1.00 89.38 183 LEU A C 1
ATOM 1367 O O . LEU A 1 183 ? 1.371 25.252 5.665 1.00 89.38 183 LEU A O 1
ATOM 1371 N N . SER A 1 184 ? 1.384 26.669 7.400 1.00 85.75 184 SER A N 1
ATOM 1372 C CA . SER A 1 184 ? 0.024 27.171 7.153 1.00 85.75 184 SER A CA 1
ATOM 1373 C C . SER A 1 184 ? -0.038 27.930 5.830 1.00 85.75 184 SER A C 1
ATOM 1375 O O . SER A 1 184 ? 0.757 28.837 5.592 1.00 85.75 184 SER A O 1
ATOM 1377 N N . GLY A 1 185 ? -1.004 27.584 4.982 1.00 81.00 185 GLY A N 1
ATOM 1378 C CA . GLY A 1 185 ? -1.170 28.166 3.648 1.00 81.00 185 GLY A CA 1
ATOM 1379 C C . GLY A 1 185 ? -0.162 27.681 2.599 1.00 81.00 185 GLY A C 1
ATOM 1380 O O . GLY A 1 185 ? -0.256 28.095 1.443 1.00 81.00 185 GLY A O 1
ATOM 1381 N N . VAL A 1 186 ? 0.775 26.794 2.956 1.00 86.94 186 VAL A N 1
ATOM 1382 C CA . VAL A 1 186 ? 1.687 26.168 1.991 1.00 86.94 186 VAL A CA 1
ATOM 1383 C C . VAL A 1 186 ? 0.937 25.069 1.252 1.00 86.94 186 VAL A C 1
ATOM 1385 O O . VAL A 1 186 ? 0.531 24.071 1.844 1.00 86.94 186 VAL A O 1
ATOM 1388 N N . THR A 1 187 ? 0.769 25.254 -0.054 1.00 82.56 187 THR A N 1
ATOM 1389 C CA . THR A 1 187 ? 0.121 24.294 -0.952 1.00 82.56 187 THR A CA 1
ATOM 1390 C C . THR A 1 187 ? 1.080 23.929 -2.085 1.00 82.56 187 THR A C 1
ATOM 1392 O O . THR A 1 187 ? 1.847 24.765 -2.561 1.00 82.56 187 THR A O 1
ATOM 1395 N N . THR A 1 188 ? 1.077 22.660 -2.490 1.00 75.81 188 THR A N 1
ATOM 1396 C CA . THR A 1 188 ? 1.874 22.125 -3.607 1.00 75.81 188 THR A CA 1
ATOM 1397 C C . THR A 1 188 ? 1.037 21.064 -4.328 1.00 75.81 188 THR A C 1
ATOM 1399 O O . THR A 1 188 ? 0.348 20.296 -3.650 1.00 75.81 188 THR A O 1
ATOM 1402 N N . PRO A 1 189 ? 1.070 20.997 -5.675 1.00 70.38 189 PRO A N 1
ATOM 1403 C CA . PRO A 1 189 ? 0.424 19.919 -6.430 1.00 70.38 189 PRO A CA 1
ATOM 1404 C C . PRO A 1 189 ? 0.856 18.520 -5.965 1.00 70.38 189 PRO A C 1
ATOM 1406 O O . PRO A 1 189 ? 0.080 17.570 -6.010 1.00 70.38 189 PRO A O 1
ATOM 1409 N N . GLU A 1 190 ? 2.084 18.403 -5.467 1.00 72.56 190 GLU A N 1
ATOM 1410 C CA . GLU A 1 190 ? 2.702 17.168 -5.010 1.00 72.56 190 GLU A CA 1
ATOM 1411 C C . GLU A 1 190 ? 2.385 16.828 -3.542 1.00 72.56 190 GLU A C 1
ATOM 1413 O O . GLU A 1 190 ? 2.860 15.806 -3.051 1.00 72.56 190 GLU A O 1
ATOM 1418 N N . LEU A 1 191 ? 1.567 17.616 -2.826 1.00 79.31 191 LEU A N 1
ATOM 1419 C CA . LEU A 1 191 ? 1.306 17.418 -1.390 1.00 79.31 191 LEU A CA 1
ATOM 1420 C C . LEU A 1 191 ? 0.805 15.999 -1.061 1.00 79.31 191 LEU A C 1
ATOM 1422 O O . LEU A 1 191 ? 1.244 15.394 -0.082 1.00 79.31 191 LEU A O 1
ATOM 1426 N N . ALA A 1 192 ? -0.062 15.436 -1.907 1.00 67.50 192 ALA A N 1
ATOM 1427 C CA . ALA A 1 192 ? -0.549 14.060 -1.773 1.00 67.50 192 ALA A CA 1
ATOM 1428 C C . ALA A 1 192 ? 0.564 13.011 -1.977 1.00 67.50 192 ALA A C 1
ATOM 1430 O O . ALA A 1 192 ? 0.599 11.988 -1.299 1.00 67.50 192 ALA A O 1
ATOM 1431 N N . SER A 1 193 ? 1.512 13.277 -2.879 1.00 60.59 193 SER A N 1
ATOM 1432 C CA . SER A 1 193 ? 2.664 12.399 -3.122 1.00 60.59 193 SER A CA 1
ATOM 1433 C C . SER A 1 193 ? 3.667 12.463 -1.967 1.00 60.59 193 SER A C 1
ATOM 1435 O O . SER A 1 193 ? 4.090 11.435 -1.448 1.00 60.59 193 SER A O 1
ATOM 1437 N N . VAL A 1 194 ? 3.980 13.671 -1.493 1.00 74.44 194 VAL A N 1
ATOM 1438 C CA . VAL A 1 194 ? 4.909 13.923 -0.380 1.00 74.44 194 VAL A CA 1
ATOM 1439 C C . VAL A 1 194 ? 4.393 13.307 0.926 1.00 74.44 194 VAL A C 1
ATOM 1441 O O . VAL A 1 194 ? 5.153 12.711 1.688 1.00 74.44 194 VAL A O 1
ATOM 1444 N N . THR A 1 195 ? 3.088 13.409 1.181 1.00 71.19 195 THR A N 1
ATOM 1445 C CA . THR A 1 195 ? 2.444 12.776 2.344 1.00 71.19 195 THR A CA 1
ATOM 1446 C C . THR A 1 195 ? 2.428 11.261 2.219 1.00 71.19 195 THR A C 1
ATOM 1448 O O . THR A 1 195 ? 2.739 10.573 3.189 1.00 71.19 195 THR A O 1
ATOM 1451 N N . ALA A 1 196 ? 2.176 10.736 1.018 1.00 58.84 196 ALA A N 1
ATOM 1452 C CA . ALA A 1 196 ? 2.256 9.305 0.772 1.00 58.84 196 ALA A CA 1
ATOM 1453 C C . ALA A 1 196 ? 3.680 8.752 0.917 1.00 58.84 196 ALA A C 1
ATOM 1455 O O . ALA A 1 196 ? 3.866 7.654 1.433 1.00 58.84 196 ALA A O 1
ATOM 1456 N N . GLN A 1 197 ? 4.699 9.518 0.525 1.00 62.41 197 GLN A N 1
ATOM 1457 C CA . GLN A 1 197 ? 6.105 9.148 0.681 1.00 62.41 197 GLN A CA 1
ATOM 1458 C C . GLN A 1 197 ? 6.517 9.055 2.157 1.00 62.41 197 GLN A C 1
ATOM 1460 O O . GLN A 1 197 ? 7.318 8.197 2.520 1.00 62.41 197 GLN A O 1
ATOM 1465 N N . ALA A 1 198 ? 5.939 9.900 3.012 1.00 69.31 198 ALA A N 1
ATOM 1466 C CA . ALA A 1 198 ? 6.218 9.919 4.443 1.00 69.31 198 ALA A CA 1
ATOM 1467 C C . ALA A 1 198 ? 5.714 8.680 5.201 1.00 69.31 198 ALA A C 1
ATOM 1469 O O . ALA A 1 198 ? 6.296 8.323 6.223 1.00 69.31 198 ALA A O 1
ATOM 1470 N N . VAL A 1 199 ? 4.654 8.031 4.707 1.00 59.06 199 VAL A N 1
ATOM 1471 C CA . VAL A 1 199 ? 4.033 6.850 5.344 1.00 59.06 199 VAL A CA 1
ATOM 1472 C C . VAL A 1 199 ? 4.201 5.572 4.508 1.00 59.06 199 VAL A C 1
ATOM 1474 O O . VAL A 1 199 ? 3.966 4.473 4.995 1.00 59.06 199 VAL A O 1
ATOM 1477 N N . GLY A 1 200 ? 4.611 5.690 3.244 1.00 47.81 200 GLY A N 1
ATOM 1478 C CA . GLY A 1 200 ? 4.704 4.581 2.290 1.00 47.81 200 GLY A CA 1
ATOM 1479 C C . GLY A 1 200 ? 3.391 4.239 1.568 1.00 47.81 200 GLY A C 1
ATOM 1480 O O . GLY A 1 200 ? 3.392 3.356 0.714 1.00 47.81 200 GLY A O 1
ATOM 1481 N N . HIS A 1 201 ? 2.287 4.939 1.855 1.00 48.16 201 HIS A N 1
ATOM 1482 C CA . HIS A 1 201 ? 0.972 4.741 1.229 1.00 48.16 201 HIS A CA 1
ATOM 1483 C C . HIS A 1 201 ? 0.141 6.035 1.216 1.00 48.16 201 HIS A C 1
ATOM 1485 O O . HIS A 1 201 ? 0.439 6.979 1.936 1.00 48.16 201 HIS A O 1
ATOM 1491 N N . GLN A 1 202 ? -0.945 6.074 0.437 1.00 52.50 202 GLN A N 1
ATOM 1492 C CA . GLN A 1 202 ? -1.823 7.250 0.330 1.00 52.50 202 GLN A CA 1
ATOM 1493 C C . GLN A 1 202 ? -2.522 7.595 1.656 1.00 52.50 202 GLN A C 1
ATOM 1495 O O . GLN A 1 202 ? -3.017 6.706 2.354 1.00 52.50 202 GLN A O 1
ATOM 1500 N N . VAL A 1 203 ? -2.594 8.894 1.968 1.00 53.41 203 VAL A N 1
ATOM 1501 C CA . VAL A 1 203 ? -3.260 9.446 3.158 1.00 53.41 203 VAL A CA 1
ATOM 1502 C C . VAL A 1 203 ? -4.448 10.305 2.704 1.00 53.41 203 VAL A C 1
ATOM 1504 O O . VAL A 1 203 ? -4.265 11.180 1.857 1.00 53.41 203 VAL A O 1
ATOM 1507 N N . PRO A 1 204 ? -5.670 10.082 3.222 1.00 52.72 204 PRO A N 1
ATOM 1508 C CA . PRO A 1 204 ? -6.836 10.864 2.824 1.00 52.72 204 PRO A CA 1
ATOM 1509 C C . PRO A 1 204 ? -6.737 12.298 3.365 1.00 52.72 204 PRO A C 1
ATOM 1511 O O . PRO A 1 204 ? -6.844 12.525 4.568 1.00 52.72 204 PRO A O 1
ATOM 1514 N N . LEU A 1 205 ? -6.550 13.267 2.466 1.00 65.81 205 LEU A N 1
ATOM 1515 C CA . LEU A 1 205 ? -6.522 14.703 2.768 1.00 65.81 205 LEU A CA 1
ATOM 1516 C C . LEU A 1 205 ? -7.727 15.412 2.134 1.00 65.81 205 LEU A C 1
ATOM 1518 O O . LEU A 1 205 ? -8.218 15.003 1.079 1.00 65.81 205 LEU A O 1
ATOM 1522 N N . GLU A 1 206 ? -8.211 16.484 2.769 1.00 66.00 206 GLU A N 1
ATOM 1523 C CA . GLU A 1 206 ? -9.212 17.369 2.159 1.00 66.00 206 GLU A CA 1
ATOM 1524 C C . GLU A 1 206 ? -8.627 18.030 0.894 1.00 66.00 206 GLU A C 1
ATOM 1526 O O . GLU A 1 206 ? -7.430 18.305 0.830 1.00 66.00 206 GLU A O 1
ATOM 1531 N N . ARG A 1 207 ? -9.460 18.301 -0.124 1.00 60.16 207 ARG A N 1
ATOM 1532 C CA . ARG A 1 207 ? -9.001 18.852 -1.420 1.00 60.16 207 ARG A CA 1
ATOM 1533 C C . ARG A 1 207 ? -8.219 20.164 -1.299 1.00 60.16 207 ARG A C 1
ATOM 1535 O O . ARG A 1 207 ? -7.327 20.393 -2.106 1.00 60.16 207 ARG A O 1
ATOM 1542 N N . ASP A 1 208 ? -8.541 20.972 -0.293 1.00 71.25 208 ASP A N 1
ATOM 1543 C CA . ASP A 1 208 ? -7.928 22.281 -0.050 1.00 71.25 208 ASP A CA 1
ATOM 1544 C C . ASP A 1 208 ? -6.963 22.252 1.152 1.00 71.25 208 ASP A C 1
ATOM 1546 O O . ASP A 1 208 ? -6.674 23.287 1.753 1.00 71.25 208 ASP A O 1
ATOM 1550 N N . ALA A 1 209 ? -6.495 21.061 1.548 1.00 74.38 209 ALA A N 1
ATOM 1551 C CA . ALA A 1 209 ? -5.574 20.905 2.666 1.00 74.38 209 ALA A CA 1
ATOM 1552 C C . ALA A 1 209 ? -4.222 21.571 2.371 1.00 74.38 209 ALA A C 1
ATOM 1554 O O . ALA A 1 209 ? -3.628 21.383 1.309 1.00 74.38 209 ALA A O 1
ATOM 1555 N N . ASP A 1 210 ? -3.714 22.318 3.349 1.00 84.00 210 ASP A N 1
ATOM 1556 C CA . ASP A 1 210 ? -2.355 22.843 3.333 1.00 84.00 210 ASP A CA 1
ATOM 1557 C C . ASP A 1 210 ? -1.373 21.868 4.005 1.00 84.00 210 ASP A C 1
ATOM 1559 O O . ASP A 1 210 ? -1.747 20.851 4.603 1.00 84.00 210 ASP A O 1
ATOM 1563 N N . ALA A 1 211 ? -0.080 22.173 3.912 1.00 88.50 211 ALA A N 1
ATOM 1564 C CA . ALA A 1 211 ? 0.964 21.353 4.514 1.00 88.50 211 ALA A CA 1
ATOM 1565 C C . ALA A 1 211 ? 0.821 21.219 6.041 1.00 88.50 211 ALA A C 1
ATOM 1567 O O . ALA A 1 211 ? 1.287 20.234 6.617 1.00 88.50 211 ALA A O 1
ATOM 1568 N N . TRP A 1 212 ? 0.161 22.175 6.707 1.00 86.88 212 TRP A N 1
ATOM 1569 C CA . TRP A 1 212 ? -0.131 22.090 8.135 1.00 86.88 212 TRP A CA 1
ATOM 1570 C C . TRP A 1 212 ? -1.194 21.031 8.432 1.00 86.88 212 TRP A C 1
ATOM 1572 O O . TRP A 1 212 ? -0.980 20.183 9.301 1.00 86.88 212 TRP A O 1
ATOM 1582 N N . ALA A 1 213 ? -2.307 21.035 7.698 1.00 76.50 213 ALA A N 1
ATOM 1583 C CA . ALA A 1 213 ? -3.334 20.004 7.812 1.00 76.50 213 ALA A CA 1
ATOM 1584 C C . ALA A 1 213 ? -2.744 18.606 7.566 1.00 76.50 213 ALA A C 1
ATOM 1586 O O . ALA A 1 213 ? -3.005 17.677 8.331 1.00 76.50 213 ALA A O 1
ATOM 1587 N N . ALA A 1 214 ? -1.871 18.482 6.564 1.00 81.69 214 ALA A N 1
ATOM 1588 C CA . ALA A 1 214 ? -1.184 17.233 6.265 1.00 81.69 214 ALA A CA 1
ATOM 1589 C C . ALA A 1 214 ? -0.263 16.774 7.413 1.00 81.69 214 ALA A C 1
ATOM 1591 O O . ALA A 1 214 ? -0.309 15.615 7.824 1.00 81.69 214 ALA A O 1
ATOM 1592 N N . PHE A 1 215 ? 0.518 17.688 7.996 1.00 85.81 215 PHE A N 1
ATOM 1593 C CA . PHE A 1 215 ? 1.376 17.400 9.148 1.00 85.81 215 PHE A CA 1
ATOM 1594 C C . PHE A 1 215 ? 0.587 16.921 10.378 1.00 85.81 215 PHE A C 1
ATOM 1596 O O . PHE A 1 215 ? 1.021 15.995 11.068 1.00 85.81 215 PHE A O 1
ATOM 1603 N N . VAL A 1 216 ? -0.574 17.524 10.656 1.00 75.19 216 VAL A N 1
ATOM 1604 C CA . VAL A 1 216 ? -1.437 17.128 11.783 1.00 75.19 216 VAL A CA 1
ATOM 1605 C C . VAL A 1 216 ? -1.927 15.691 11.616 1.00 75.19 216 VAL A C 1
ATOM 1607 O O . VAL A 1 216 ? -1.817 14.910 12.557 1.00 75.19 216 VAL A O 1
ATOM 1610 N N . VAL A 1 217 ? -2.388 15.321 10.418 1.00 71.44 217 VAL A N 1
ATOM 1611 C CA . VAL A 1 217 ? -2.818 13.944 10.115 1.00 71.44 217 VAL A CA 1
ATOM 1612 C C . VAL A 1 217 ? -1.653 12.966 10.266 1.00 71.44 217 VAL A C 1
ATOM 1614 O O . VAL A 1 217 ? -1.775 11.932 10.918 1.00 71.44 217 VAL A O 1
ATOM 1617 N N . LEU A 1 218 ? -0.486 13.311 9.723 1.00 74.31 218 LEU A N 1
ATOM 1618 C CA . LEU A 1 218 ? 0.703 12.460 9.786 1.00 74.31 218 LEU A CA 1
ATOM 1619 C C . LEU A 1 218 ? 1.262 12.286 11.203 1.00 74.31 218 LEU A C 1
ATOM 1621 O O . LEU A 1 218 ? 1.944 11.300 11.477 1.00 74.31 218 LEU A O 1
ATOM 1625 N N . SER A 1 219 ? 0.965 13.216 12.114 1.00 74.94 219 SER A N 1
ATOM 1626 C CA . SER A 1 219 ? 1.402 13.147 13.515 1.00 74.94 219 SER A CA 1
ATOM 1627 C C . SER A 1 219 ? 0.708 12.033 14.301 1.00 74.94 219 SER A C 1
ATOM 1629 O O . SER A 1 219 ? 1.116 11.722 15.417 1.00 74.94 219 SER A O 1
ATOM 1631 N N . GLU A 1 220 ? -0.335 11.428 13.736 1.00 64.44 220 GLU A N 1
ATOM 1632 C CA . GLU A 1 220 ? -1.061 10.308 14.334 1.00 64.44 220 GLU A CA 1
ATOM 1633 C C . GLU A 1 220 ? -0.430 8.946 14.036 1.00 64.44 220 GLU A C 1
ATOM 1635 O O . GLU A 1 220 ? -0.749 7.959 14.703 1.00 64.44 220 GLU A O 1
ATOM 1640 N N . PHE A 1 221 ? 0.461 8.878 13.047 1.00 61.56 221 PHE A N 1
ATOM 1641 C CA . PHE A 1 221 ? 1.105 7.636 12.648 1.00 61.56 221 PHE A CA 1
ATOM 1642 C C . PHE A 1 221 ? 2.322 7.365 13.534 1.00 61.56 221 PHE A C 1
ATOM 1644 O O . PHE A 1 221 ? 3.202 8.211 13.706 1.00 61.56 221 PHE A O 1
ATOM 1651 N N . ALA A 1 222 ? 2.382 6.159 14.098 1.00 54.00 222 ALA A N 1
ATOM 1652 C CA . ALA A 1 222 ? 3.534 5.712 14.869 1.00 54.00 222 ALA A CA 1
ATOM 1653 C C . ALA A 1 222 ? 4.696 5.334 13.937 1.00 54.00 222 ALA A C 1
ATOM 1655 O O . ALA A 1 222 ? 4.478 4.705 12.903 1.00 54.00 222 ALA A O 1
ATOM 1656 N N . ALA A 1 223 ? 5.924 5.657 14.339 1.00 60.50 223 ALA A N 1
ATOM 1657 C CA . ALA A 1 223 ? 7.140 5.177 13.684 1.00 60.50 223 ALA A CA 1
ATOM 1658 C C . ALA A 1 223 ? 7.718 3.942 14.407 1.00 60.50 223 ALA A C 1
ATOM 1660 O O . ALA A 1 223 ? 7.587 3.844 15.632 1.00 60.50 223 ALA A O 1
ATOM 1661 N N . PRO A 1 224 ? 8.364 3.013 13.677 1.00 51.53 224 PRO A N 1
ATOM 1662 C CA . PRO A 1 224 ? 9.271 2.014 14.247 1.00 51.53 224 PRO A CA 1
ATOM 1663 C C . PRO A 1 224 ? 10.361 2.626 15.143 1.00 51.53 224 PRO A C 1
ATOM 1665 O O . PRO A 1 224 ? 10.757 3.779 14.942 1.00 51.53 224 PRO A O 1
ATOM 1668 N N . GLU A 1 225 ? 10.887 1.837 16.089 1.00 51.88 225 GLU A N 1
ATOM 1669 C CA . GLU A 1 225 ? 12.080 2.212 16.867 1.00 51.88 225 GLU A CA 1
ATOM 1670 C C . GLU A 1 225 ? 13.235 2.568 15.906 1.00 51.88 225 GLU A C 1
ATOM 1672 O O . GLU A 1 225 ? 13.414 1.919 14.876 1.00 51.88 225 GLU A O 1
ATOM 1677 N N . ASP A 1 226 ? 13.961 3.648 16.206 1.00 60.53 226 ASP A N 1
ATOM 1678 C CA . ASP A 1 226 ? 15.076 4.196 15.411 1.00 60.53 226 ASP A CA 1
ATOM 1679 C C . ASP A 1 226 ? 14.739 4.765 14.015 1.00 60.53 226 ASP A C 1
ATOM 1681 O O . ASP A 1 226 ? 15.640 5.037 13.218 1.00 60.53 226 ASP A O 1
ATOM 1685 N N . SER A 1 227 ? 13.462 5.024 13.715 1.00 64.00 227 SER A N 1
ATOM 1686 C CA . SER A 1 227 ? 13.035 5.688 12.472 1.00 64.00 227 SER A CA 1
ATOM 1687 C C . SER A 1 227 ? 12.378 7.047 12.725 1.00 64.00 227 SER A C 1
ATOM 1689 O O . SER A 1 227 ? 11.832 7.303 13.801 1.00 64.00 227 SER A O 1
ATOM 1691 N N . LEU A 1 228 ? 12.430 7.947 11.736 1.00 73.69 228 LEU A N 1
ATOM 1692 C CA . LEU A 1 228 ? 11.738 9.231 11.840 1.00 73.69 228 LEU A CA 1
ATOM 1693 C C . LEU A 1 228 ? 10.215 9.019 11.849 1.00 73.69 228 LEU A C 1
ATOM 1695 O O . LEU A 1 228 ? 9.692 8.363 10.948 1.00 73.69 228 LEU A O 1
ATOM 1699 N N . PRO A 1 229 ? 9.485 9.635 12.798 1.00 78.81 229 PRO A N 1
ATOM 1700 C CA . PRO A 1 229 ? 8.035 9.756 12.734 1.00 78.81 229 PRO A CA 1
ATOM 1701 C C . PRO A 1 229 ? 7.569 10.270 11.365 1.00 78.81 229 PRO A C 1
ATOM 1703 O O . PRO A 1 229 ? 8.186 11.210 10.852 1.00 78.81 229 PRO A O 1
ATOM 1706 N N . PRO A 1 230 ? 6.473 9.742 10.790 1.00 81.19 230 PRO A N 1
ATOM 1707 C CA . PRO A 1 230 ? 6.020 10.134 9.455 1.00 81.19 230 PRO A CA 1
ATOM 1708 C C . PRO A 1 230 ? 5.802 11.639 9.293 1.00 81.19 230 PRO A C 1
ATOM 1710 O O . PRO A 1 230 ? 6.171 12.217 8.277 1.00 81.19 230 PRO A O 1
ATOM 1713 N N . ALA A 1 231 ? 5.308 12.319 10.328 1.00 84.69 231 ALA A N 1
ATOM 1714 C CA . ALA A 1 231 ? 5.196 13.776 10.326 1.00 84.69 231 ALA A CA 1
ATOM 1715 C C . ALA A 1 231 ? 6.547 14.506 10.179 1.00 84.69 231 ALA A C 1
ATOM 1717 O O . ALA A 1 231 ? 6.594 15.555 9.547 1.00 84.69 231 ALA A O 1
ATOM 1718 N N . LEU A 1 232 ? 7.646 13.966 10.721 1.00 86.19 232 LEU A N 1
ATOM 1719 C CA . LEU A 1 232 ? 8.997 14.527 10.566 1.00 86.19 232 LEU A CA 1
ATOM 1720 C C . LEU A 1 232 ? 9.630 14.135 9.225 1.00 86.19 232 LEU A C 1
ATOM 1722 O O . LEU A 1 232 ? 10.286 14.963 8.594 1.00 86.19 232 LEU A O 1
ATOM 1726 N N . ALA A 1 233 ? 9.406 12.905 8.757 1.00 83.12 233 ALA A N 1
ATOM 1727 C CA . ALA A 1 233 ? 9.840 12.468 7.429 1.00 83.12 233 ALA A CA 1
ATOM 1728 C C . ALA A 1 233 ? 9.181 13.312 6.324 1.00 83.12 233 ALA A C 1
ATOM 1730 O O . ALA A 1 233 ? 9.844 13.759 5.389 1.00 83.12 233 ALA A O 1
ATOM 1731 N N . PHE A 1 234 ? 7.894 13.626 6.488 1.00 89.44 234 PHE A N 1
ATOM 1732 C CA . PHE A 1 234 ? 7.147 14.528 5.617 1.00 89.44 234 PHE A CA 1
ATOM 1733 C C . PHE A 1 234 ? 7.812 15.893 5.450 1.00 89.44 234 PHE A C 1
ATOM 1735 O O . PHE A 1 234 ? 7.850 16.398 4.332 1.00 89.44 234 PHE A O 1
ATOM 1742 N N . LEU A 1 235 ? 8.385 16.476 6.508 1.00 90.69 235 LEU A N 1
ATOM 1743 C CA . LEU A 1 235 ? 9.065 17.771 6.402 1.00 90.69 235 LEU A CA 1
ATOM 1744 C C . LEU A 1 235 ? 10.320 17.703 5.519 1.00 90.69 235 LEU A C 1
ATOM 1746 O O . LEU A 1 235 ? 10.585 18.655 4.787 1.00 90.69 235 LEU A O 1
ATOM 1750 N N . GLU A 1 236 ? 11.059 16.585 5.526 1.00 86.50 236 GLU A N 1
ATOM 1751 C CA . GLU A 1 236 ? 12.203 16.394 4.617 1.00 86.50 236 GLU A CA 1
ATOM 1752 C C . GLU A 1 236 ? 11.754 16.280 3.159 1.00 86.50 236 GLU A C 1
ATOM 1754 O O . GLU A 1 236 ? 12.361 16.888 2.273 1.00 86.50 236 GLU A O 1
ATOM 1759 N N . PHE A 1 237 ? 10.676 15.534 2.903 1.00 82.31 237 PHE A N 1
ATOM 1760 C CA . PHE A 1 237 ? 10.132 15.382 1.555 1.00 82.31 237 PHE A CA 1
ATOM 1761 C C . PHE A 1 237 ? 9.517 16.692 1.046 1.00 82.31 237 PHE A C 1
ATOM 1763 O O . PHE A 1 237 ? 9.760 17.091 -0.097 1.00 82.31 237 PHE A O 1
ATOM 1770 N N . LEU A 1 238 ? 8.789 17.412 1.904 1.00 87.81 238 LEU A N 1
ATOM 1771 C CA . LEU A 1 238 ? 8.194 18.708 1.583 1.00 87.81 238 LEU A CA 1
ATOM 1772 C C . LEU A 1 238 ? 9.273 19.745 1.263 1.00 87.81 238 LEU A C 1
ATOM 1774 O O . LEU A 1 238 ? 9.125 20.497 0.304 1.00 87.81 238 LEU A O 1
ATOM 1778 N N . ALA A 1 239 ? 10.400 19.728 1.982 1.00 88.06 239 ALA A N 1
ATOM 1779 C CA . ALA A 1 239 ? 11.547 20.590 1.700 1.00 88.06 239 ALA A CA 1
ATOM 1780 C C . ALA A 1 239 ? 12.152 20.375 0.292 1.00 88.06 239 ALA A C 1
ATOM 1782 O O . ALA A 1 239 ? 12.927 21.206 -0.176 1.00 88.06 239 ALA A O 1
ATOM 1783 N N . GLY A 1 240 ? 11.839 19.271 -0.398 1.00 81.38 240 GLY A N 1
ATOM 1784 C CA . GLY A 1 240 ? 12.203 19.052 -1.805 1.00 81.38 240 GLY A CA 1
ATOM 1785 C C . GLY A 1 240 ? 11.279 19.739 -2.821 1.00 81.38 240 GLY A C 1
ATOM 1786 O O . GLY A 1 240 ? 11.650 19.864 -3.988 1.00 81.38 240 GLY A O 1
ATOM 1787 N N . HIS A 1 241 ? 10.100 20.186 -2.382 1.00 79.31 241 HIS A N 1
ATOM 1788 C CA . HIS A 1 241 ? 9.002 20.654 -3.236 1.00 79.31 241 HIS A CA 1
ATOM 1789 C C . HIS A 1 241 ? 8.614 22.126 -2.991 1.00 79.31 241 HIS A C 1
ATOM 1791 O O . HIS A 1 241 ? 7.792 22.670 -3.725 1.00 79.31 241 HIS A O 1
ATOM 1797 N N . VAL A 1 242 ? 9.225 22.789 -2.005 1.00 84.00 242 VAL A N 1
ATOM 1798 C CA . VAL A 1 242 ? 9.023 24.215 -1.682 1.00 84.00 242 VAL A CA 1
ATOM 1799 C C . VAL A 1 242 ? 10.219 25.078 -2.120 1.00 84.00 242 VAL A C 1
ATOM 1801 O O . VAL A 1 242 ? 11.185 24.567 -2.689 1.00 84.00 242 VAL A O 1
ATOM 1804 N N . ASP A 1 243 ? 10.144 26.399 -1.931 1.00 83.44 243 ASP A N 1
ATOM 1805 C CA . ASP A 1 243 ? 11.259 27.316 -2.200 1.00 83.44 243 ASP A CA 1
ATOM 1806 C C . ASP A 1 243 ? 12.444 27.107 -1.239 1.00 83.44 243 ASP A C 1
ATOM 1808 O O . ASP A 1 243 ? 12.299 26.517 -0.169 1.00 83.44 243 ASP A O 1
ATOM 1812 N N . ASP A 1 244 ? 13.629 27.581 -1.632 1.00 80.56 244 ASP A N 1
ATOM 1813 C CA . ASP A 1 244 ? 14.880 27.298 -0.919 1.00 80.56 244 ASP A CA 1
ATOM 1814 C C . ASP A 1 244 ? 14.909 27.881 0.509 1.00 80.56 244 ASP A C 1
ATOM 1816 O O . ASP A 1 244 ? 15.470 27.248 1.408 1.00 80.56 244 ASP A O 1
ATOM 1820 N N . ASP A 1 245 ? 14.271 29.036 0.740 1.00 81.00 245 ASP A N 1
ATOM 1821 C CA . ASP A 1 245 ? 14.212 29.682 2.058 1.00 81.00 245 ASP A CA 1
ATOM 1822 C C . ASP A 1 245 ? 13.322 28.874 3.014 1.00 81.00 245 ASP A C 1
ATOM 1824 O O . ASP A 1 245 ? 13.724 28.562 4.143 1.00 81.00 245 ASP A O 1
ATOM 1828 N N . LEU A 1 246 ? 12.134 28.469 2.552 1.00 85.38 246 LEU A N 1
ATOM 1829 C CA . LEU A 1 246 ? 11.242 27.604 3.320 1.00 85.38 246 LEU A CA 1
ATOM 1830 C C . LEU A 1 246 ? 11.847 26.206 3.516 1.00 85.38 246 LEU A C 1
ATOM 1832 O O . LEU A 1 246 ? 11.792 25.662 4.618 1.00 85.38 246 LEU A O 1
ATOM 1836 N N . ALA A 1 247 ? 12.486 25.638 2.493 1.00 85.19 247 ALA A N 1
ATOM 1837 C CA . ALA A 1 247 ? 13.147 24.339 2.574 1.00 85.19 247 ALA A CA 1
ATOM 1838 C C . ALA A 1 247 ? 14.268 24.327 3.622 1.00 85.19 247 ALA A C 1
ATOM 1840 O O . ALA A 1 247 ? 14.383 23.367 4.389 1.00 85.19 247 ALA A O 1
ATOM 1841 N N . ALA A 1 248 ? 15.085 25.384 3.680 1.00 83.62 248 ALA A N 1
ATOM 1842 C CA . ALA A 1 248 ? 16.112 25.541 4.705 1.00 83.62 248 ALA A CA 1
ATOM 1843 C C . ALA A 1 248 ? 15.490 25.651 6.106 1.00 83.62 248 ALA A C 1
ATOM 1845 O O . ALA A 1 248 ? 15.912 24.945 7.021 1.00 83.62 248 ALA A O 1
ATOM 1846 N N . ALA A 1 249 ? 14.435 26.458 6.260 1.00 84.56 249 ALA A N 1
ATOM 1847 C CA . ALA A 1 249 ? 13.741 26.619 7.536 1.00 84.56 249 ALA A CA 1
ATOM 1848 C C . ALA A 1 249 ? 13.107 25.310 8.046 1.00 84.56 249 ALA A C 1
ATOM 1850 O O . ALA A 1 249 ? 13.174 25.029 9.246 1.00 84.56 249 ALA A O 1
ATOM 1851 N N . LEU A 1 250 ? 12.517 24.503 7.156 1.00 90.00 250 LEU A N 1
ATOM 1852 C CA . LEU A 1 250 ? 11.938 23.200 7.496 1.00 90.00 250 LEU A CA 1
ATOM 1853 C C . LEU A 1 250 ? 13.014 22.197 7.925 1.00 90.00 250 LEU A C 1
ATOM 1855 O O . LEU A 1 250 ? 12.856 21.545 8.955 1.00 90.00 250 LEU A O 1
ATOM 1859 N N . ARG A 1 251 ? 14.123 22.114 7.182 1.00 89.19 251 ARG A N 1
ATOM 1860 C CA . ARG A 1 251 ? 15.255 21.222 7.485 1.00 89.19 251 ARG A CA 1
ATOM 1861 C C . ARG A 1 251 ? 15.932 21.564 8.809 1.00 89.19 251 ARG A C 1
ATOM 1863 O O . ARG A 1 251 ? 16.115 20.681 9.642 1.00 89.19 251 ARG A O 1
ATOM 1870 N N . ASP A 1 252 ? 16.222 22.843 9.045 1.00 85.31 252 ASP A N 1
ATOM 1871 C CA . ASP A 1 252 ? 16.805 23.312 10.309 1.00 85.31 252 ASP A CA 1
ATOM 1872 C C . ASP A 1 252 ? 15.902 22.976 11.498 1.00 85.31 252 ASP A C 1
ATOM 1874 O O . ASP A 1 252 ? 16.362 22.557 12.565 1.00 85.31 252 ASP A O 1
ATOM 1878 N N . TRP A 1 253 ? 14.593 23.159 11.320 1.00 87.56 253 TRP A N 1
ATOM 1879 C CA . TRP A 1 253 ? 13.618 22.832 12.347 1.00 87.56 253 TRP A CA 1
ATOM 1880 C C . TRP A 1 253 ? 13.575 21.322 12.620 1.00 87.56 253 TRP A C 1
ATOM 1882 O O . TRP A 1 253 ? 13.557 20.911 13.786 1.00 87.56 253 TRP A O 1
ATOM 1892 N N . ASN A 1 254 ? 13.611 20.503 11.567 1.00 88.56 254 ASN A N 1
ATOM 1893 C CA . ASN A 1 254 ? 13.548 19.049 11.666 1.00 88.56 254 ASN A CA 1
ATOM 1894 C C . ASN A 1 254 ? 14.804 18.458 12.321 1.00 88.56 254 ASN A C 1
ATOM 1896 O O . ASN A 1 254 ? 14.693 17.595 13.190 1.00 88.56 254 ASN A O 1
ATOM 1900 N N . ASP A 1 255 ? 15.985 19.011 12.026 1.00 83.75 255 ASP A N 1
ATOM 1901 C CA . ASP A 1 255 ? 17.254 18.637 12.668 1.00 83.75 255 ASP A CA 1
ATOM 1902 C C . ASP A 1 255 ? 17.214 18.853 14.187 1.00 83.75 255 ASP A C 1
ATOM 1904 O O . ASP A 1 255 ? 17.743 18.060 14.969 1.00 83.75 255 ASP A O 1
ATOM 1908 N N . VAL A 1 256 ? 16.572 19.935 14.642 1.00 82.31 256 VAL A N 1
ATOM 1909 C CA . VAL A 1 256 ? 16.380 20.195 16.077 1.00 82.31 256 VAL A CA 1
ATOM 1910 C C . VAL A 1 256 ? 15.466 19.146 16.717 1.00 82.31 256 VAL A C 1
ATOM 1912 O O . VAL A 1 256 ? 15.746 18.716 17.840 1.00 82.31 256 VAL A O 1
ATOM 1915 N N . GLN A 1 257 ? 14.408 18.706 16.031 1.00 82.00 257 GLN A N 1
ATOM 1916 C CA . GLN A 1 257 ? 13.524 17.668 16.570 1.00 82.00 257 GLN A CA 1
ATOM 1917 C C . GLN A 1 257 ? 14.185 16.290 16.566 1.00 82.00 257 GLN A C 1
ATOM 1919 O O . GLN A 1 257 ? 14.128 15.603 17.586 1.00 82.00 257 GLN A O 1
ATOM 1924 N N . ALA A 1 258 ? 14.858 15.915 15.475 1.00 80.00 258 ALA A N 1
ATOM 1925 C CA . ALA A 1 258 ? 15.596 14.660 15.369 1.00 80.00 258 ALA A CA 1
ATOM 1926 C C . ALA A 1 258 ? 16.643 14.546 16.487 1.00 80.00 258 ALA A C 1
ATOM 1928 O O . ALA A 1 258 ? 16.688 13.532 17.179 1.00 80.00 258 ALA A O 1
ATOM 1929 N N . ARG A 1 259 ? 17.385 15.628 16.776 1.00 80.00 259 ARG A N 1
ATOM 1930 C CA . ARG A 1 259 ? 18.287 15.715 17.940 1.00 80.00 259 ARG A CA 1
ATOM 1931 C C . ARG A 1 259 ? 17.602 15.445 19.266 1.00 80.00 259 ARG A C 1
ATOM 1933 O O . ARG A 1 259 ? 18.096 14.664 20.072 1.00 80.00 259 ARG A O 1
ATOM 1940 N N . ARG A 1 260 ? 16.468 16.104 19.513 1.00 78.06 260 ARG A N 1
ATOM 1941 C CA . ARG A 1 260 ? 15.733 15.957 20.776 1.00 78.06 260 ARG A CA 1
ATOM 1942 C C . ARG A 1 260 ? 15.233 14.526 20.977 1.00 78.06 260 ARG A C 1
ATOM 1944 O O . ARG A 1 260 ? 15.168 14.066 22.111 1.00 78.06 260 ARG A O 1
ATOM 1951 N N . LEU A 1 261 ? 14.857 13.861 19.888 1.00 74.31 261 LEU A N 1
ATOM 1952 C CA . LEU A 1 261 ? 14.353 12.489 19.889 1.00 74.31 261 LEU A CA 1
ATOM 1953 C C . LEU A 1 261 ? 15.468 11.431 19.813 1.00 74.31 261 LEU A C 1
ATOM 1955 O O . LEU A 1 261 ? 15.168 10.253 19.947 1.00 74.31 261 LEU A O 1
ATOM 1959 N N . GLY A 1 262 ? 16.733 11.827 19.619 1.00 75.81 262 GLY A N 1
ATOM 1960 C CA . GLY A 1 262 ? 17.851 10.895 19.434 1.00 75.81 262 GLY A CA 1
ATOM 1961 C C . GLY A 1 262 ? 17.870 10.195 18.067 1.00 75.81 262 GLY A C 1
ATOM 1962 O O . GLY A 1 262 ? 18.487 9.148 17.935 1.00 75.81 262 GLY A O 1
ATOM 1963 N N . LEU A 1 263 ? 17.207 10.766 17.056 1.00 81.56 263 LEU A N 1
ATOM 1964 C CA . LEU A 1 263 ? 16.976 10.181 15.727 1.00 81.56 263 LEU A CA 1
ATOM 1965 C C . LEU A 1 263 ? 17.790 10.860 14.611 1.00 81.56 263 LEU A C 1
ATOM 1967 O O . LEU A 1 263 ? 17.391 10.860 13.449 1.00 81.56 263 LEU A O 1
ATOM 1971 N N . GLU A 1 264 ? 18.931 11.470 14.932 1.00 78.19 264 GLU A N 1
ATOM 1972 C CA . GLU A 1 264 ? 19.760 12.177 13.939 1.00 78.19 264 GLU A CA 1
ATOM 1973 C C . GLU A 1 264 ? 20.247 11.259 12.809 1.00 78.19 264 GLU A C 1
ATOM 1975 O O . GLU A 1 264 ? 20.334 11.683 11.660 1.00 78.19 264 GLU A O 1
ATOM 1980 N N . SER A 1 265 ? 20.524 9.988 13.115 1.00 72.00 265 SER A N 1
ATOM 1981 C CA . SER A 1 265 ? 20.956 8.986 12.134 1.00 72.00 265 SER A CA 1
ATOM 1982 C C . SER A 1 265 ? 19.854 8.555 11.166 1.00 72.00 265 SER A C 1
ATOM 1984 O O . SER A 1 265 ? 20.160 7.948 10.144 1.00 72.00 265 SER A O 1
ATOM 1986 N N . ALA A 1 266 ? 18.591 8.851 11.481 1.00 69.81 266 ALA A N 1
ATOM 1987 C CA . ALA A 1 266 ? 17.440 8.529 10.645 1.00 69.81 266 ALA A CA 1
ATOM 1988 C C . ALA A 1 266 ? 17.111 9.640 9.627 1.00 69.81 266 ALA A C 1
ATOM 1990 O O . ALA A 1 266 ? 16.229 9.456 8.788 1.00 69.81 266 ALA A O 1
ATOM 1991 N N . LEU A 1 267 ? 17.810 10.784 9.673 1.00 73.56 267 LEU A N 1
ATOM 1992 C CA . LEU A 1 267 ? 17.668 11.839 8.670 1.00 73.56 267 LEU A CA 1
ATOM 1993 C C . LEU A 1 267 ? 18.272 11.400 7.322 1.00 73.56 267 LEU A C 1
ATOM 1995 O O . LEU A 1 267 ? 19.398 10.895 7.280 1.00 73.56 267 LEU A O 1
ATOM 1999 N N . PRO A 1 268 ? 17.561 11.605 6.200 1.00 65.81 268 PRO A N 1
ATOM 2000 C CA . PRO A 1 268 ? 18.042 11.220 4.881 1.00 65.81 268 PRO A CA 1
ATOM 2001 C C . PRO A 1 268 ? 19.259 12.051 4.444 1.00 65.81 268 PRO A C 1
ATOM 2003 O O . PRO A 1 268 ? 19.392 13.234 4.765 1.00 65.81 268 PRO A O 1
ATOM 2006 N N . VAL A 1 269 ? 20.142 11.442 3.643 1.00 55.22 269 VAL A N 1
ATOM 2007 C CA . VAL A 1 269 ? 21.296 12.136 3.049 1.00 55.22 269 VAL A CA 1
ATOM 2008 C C . VAL A 1 269 ? 20.800 13.201 2.067 1.00 55.22 269 VAL A C 1
ATOM 2010 O O . VAL A 1 269 ? 20.278 12.891 0.995 1.00 55.22 269 VAL A O 1
ATOM 2013 N N . ARG A 1 270 ? 20.980 14.474 2.432 1.00 62.47 270 ARG A N 1
ATOM 2014 C CA . ARG A 1 270 ? 20.535 15.632 1.645 1.00 62.47 270 ARG A CA 1
ATOM 2015 C C . ARG A 1 270 ? 21.384 15.773 0.381 1.00 62.47 270 ARG A C 1
ATOM 2017 O O . ARG A 1 270 ? 22.540 16.185 0.440 1.00 62.47 270 ARG A O 1
ATOM 2024 N N . THR A 1 271 ? 20.814 15.443 -0.775 1.00 39.06 271 THR A N 1
ATOM 2025 C CA . THR A 1 271 ? 21.425 15.724 -2.081 1.00 39.06 271 THR A CA 1
ATOM 2026 C C . THR A 1 271 ? 21.022 17.123 -2.545 1.00 39.06 271 THR A C 1
ATOM 2028 O O . THR A 1 271 ? 19.847 17.479 -2.581 1.00 39.06 271 THR A O 1
ATOM 2031 N N . THR A 1 272 ? 22.010 17.952 -2.877 1.00 32.75 272 THR A N 1
ATOM 2032 C CA . THR A 1 272 ? 21.806 19.313 -3.383 1.00 32.75 272 THR A CA 1
ATOM 2033 C C . THR A 1 272 ? 21.347 19.266 -4.840 1.00 32.75 272 THR A C 1
ATOM 2035 O O . THR A 1 272 ? 22.167 19.091 -5.739 1.00 32.75 272 THR A O 1
ATOM 2038 N N . GLY A 1 273 ? 20.046 19.416 -5.085 1.00 41.16 273 GLY A N 1
ATOM 2039 C CA . GLY A 1 273 ? 19.509 19.600 -6.434 1.00 41.16 273 GLY A CA 1
ATOM 2040 C C . GLY A 1 273 ? 18.020 19.283 -6.536 1.00 41.16 273 GLY A C 1
ATOM 2041 O O . GLY A 1 273 ? 17.605 18.149 -6.320 1.00 41.16 273 GLY A O 1
ATOM 2042 N N . ARG A 1 274 ? 17.217 20.283 -6.910 1.00 36.47 274 ARG A N 1
ATOM 2043 C CA . ARG A 1 274 ? 15.792 20.131 -7.237 1.00 36.47 274 ARG A CA 1
ATOM 2044 C C . ARG A 1 274 ? 15.649 19.180 -8.434 1.00 36.47 274 ARG A C 1
ATOM 2046 O O . ARG A 1 274 ? 16.045 19.522 -9.549 1.00 36.47 274 ARG A O 1
ATOM 2053 N N . ARG A 1 275 ? 15.126 17.971 -8.210 1.00 39.66 275 ARG A N 1
ATOM 2054 C CA . ARG A 1 275 ? 14.914 16.958 -9.256 1.00 39.66 275 ARG A CA 1
ATOM 2055 C C . ARG A 1 275 ? 13.689 17.382 -10.079 1.00 39.66 275 ARG A C 1
ATOM 2057 O O . ARG A 1 275 ? 12.599 17.511 -9.536 1.00 39.66 275 ARG A O 1
ATOM 2064 N N . ARG A 1 276 ? 13.877 17.691 -11.367 1.00 36.50 276 ARG A N 1
ATOM 2065 C CA . ARG A 1 276 ? 12.790 18.121 -12.267 1.00 36.50 276 ARG A CA 1
ATOM 2066 C C . ARG A 1 276 ? 11.926 16.908 -12.634 1.00 36.50 276 ARG A C 1
ATOM 2068 O O . ARG A 1 276 ? 12.443 15.942 -13.179 1.00 36.50 276 ARG A O 1
ATOM 2075 N N . THR A 1 277 ? 10.629 16.986 -12.364 1.00 42.16 277 THR A N 1
ATOM 2076 C CA . THR A 1 277 ? 9.605 15.933 -12.517 1.00 42.16 277 THR A CA 1
ATOM 2077 C C . THR A 1 277 ? 9.064 15.752 -13.946 1.00 42.16 277 THR A C 1
ATOM 2079 O O . THR A 1 277 ? 8.071 15.068 -14.135 1.00 42.16 277 THR A O 1
ATOM 2082 N N . GLY A 1 278 ? 9.704 16.326 -14.972 1.00 38.84 278 GLY A N 1
ATOM 2083 C CA . GLY A 1 278 ? 9.183 16.317 -16.351 1.00 38.84 278 GLY A CA 1
ATOM 2084 C C . GLY A 1 278 ? 9.592 15.135 -17.241 1.00 38.84 278 GLY A C 1
ATOM 2085 O O . GLY A 1 278 ? 9.199 15.123 -18.398 1.00 38.84 278 GLY A O 1
ATOM 2086 N N . ASP A 1 279 ? 10.392 14.187 -16.743 1.00 48.22 279 ASP A N 1
ATOM 2087 C CA . ASP A 1 279 ? 11.046 13.140 -17.564 1.00 48.22 279 ASP A CA 1
ATOM 2088 C C . ASP A 1 279 ? 10.800 11.713 -17.028 1.00 48.22 279 ASP A C 1
ATOM 2090 O O . ASP A 1 279 ? 11.465 10.745 -17.398 1.00 48.22 279 ASP A O 1
ATOM 2094 N N . ALA A 1 280 ? 9.875 11.579 -16.077 1.00 60.91 280 ALA A N 1
ATOM 2095 C CA . ALA A 1 280 ? 9.621 10.336 -15.368 1.00 60.91 280 ALA A CA 1
ATOM 2096 C C . ALA A 1 280 ? 8.610 9.486 -16.161 1.00 60.91 280 ALA A C 1
ATOM 2098 O O . ALA A 1 280 ? 7.434 9.831 -16.259 1.00 60.91 280 ALA A O 1
ATOM 2099 N N . ARG A 1 281 ? 9.087 8.394 -16.769 1.00 76.56 281 ARG A N 1
ATOM 2100 C CA . ARG A 1 281 ? 8.280 7.462 -17.571 1.00 76.56 281 ARG A CA 1
ATOM 2101 C C . ARG A 1 281 ? 8.060 6.151 -16.822 1.00 76.56 281 ARG A C 1
ATOM 2103 O O . ARG A 1 281 ? 9.006 5.609 -16.256 1.00 76.56 281 ARG A O 1
ATOM 2110 N N . LEU A 1 282 ? 6.832 5.644 -16.870 1.00 87.50 282 LEU A N 1
ATOM 2111 C CA . LEU A 1 282 ? 6.431 4.333 -16.369 1.00 87.50 282 LEU A CA 1
ATOM 2112 C C . LEU A 1 282 ? 6.501 3.290 -17.483 1.00 87.50 282 LEU A C 1
ATOM 2114 O O . LEU A 1 282 ? 6.191 3.573 -18.643 1.00 87.50 282 LEU A O 1
ATOM 2118 N N . TYR A 1 283 ? 6.895 2.074 -17.122 1.00 89.69 283 TYR A N 1
ATOM 2119 C CA . TYR A 1 283 ? 7.036 0.966 -18.061 1.00 89.69 283 TYR A CA 1
ATOM 2120 C C . TYR A 1 283 ? 6.118 -0.203 -17.690 1.00 89.69 283 TYR A C 1
ATOM 2122 O O . TYR A 1 283 ? 6.083 -0.644 -16.537 1.00 89.69 283 TYR A O 1
ATOM 2130 N N . LEU A 1 284 ? 5.431 -0.742 -18.699 1.00 93.62 284 LEU A N 1
ATOM 2131 C CA . LEU A 1 284 ? 4.813 -2.066 -18.668 1.00 93.62 284 LEU A CA 1
ATOM 2132 C C . LEU A 1 284 ? 5.554 -2.968 -19.657 1.00 93.62 284 LEU A C 1
ATOM 2134 O O . LEU A 1 284 ? 5.419 -2.817 -20.871 1.00 93.62 284 LEU A O 1
ATOM 2138 N N . MET A 1 285 ? 6.345 -3.907 -19.143 1.00 94.56 285 MET A N 1
ATOM 2139 C CA . MET A 1 285 ? 6.947 -4.960 -19.965 1.00 94.56 285 MET A CA 1
ATOM 2140 C C . MET A 1 285 ? 6.043 -6.181 -19.978 1.00 94.56 285 MET A C 1
ATOM 2142 O O . MET A 1 285 ? 5.673 -6.671 -18.916 1.00 94.56 285 MET A O 1
ATOM 2146 N N . ILE A 1 286 ? 5.756 -6.707 -21.164 1.00 96.25 286 ILE A N 1
ATOM 2147 C CA . ILE A 1 286 ? 4.964 -7.919 -21.364 1.00 96.25 286 ILE A CA 1
ATOM 2148 C C . ILE A 1 286 ? 5.820 -8.920 -22.129 1.00 96.25 286 ILE A C 1
ATOM 2150 O O . ILE A 1 286 ? 6.157 -8.718 -23.294 1.00 96.25 286 ILE A O 1
ATOM 2154 N N . ALA A 1 287 ? 6.185 -10.015 -21.480 1.00 95.25 287 ALA A N 1
ATOM 2155 C CA . ALA A 1 287 ? 6.813 -11.143 -22.135 1.00 95.25 287 ALA A CA 1
ATOM 2156 C C . ALA A 1 287 ? 5.782 -12.164 -22.592 1.00 95.25 287 ALA A C 1
ATOM 2158 O O . ALA A 1 287 ? 4.871 -12.503 -21.839 1.00 95.25 287 ALA A O 1
ATOM 2159 N N . ILE A 1 288 ? 5.972 -12.692 -23.799 1.00 95.31 288 ILE A N 1
ATOM 2160 C CA . ILE A 1 288 ? 5.146 -13.763 -24.356 1.00 95.31 288 ILE A CA 1
ATOM 2161 C C . ILE A 1 288 ? 6.075 -14.878 -24.820 1.00 95.31 288 ILE A C 1
ATOM 2163 O O . ILE A 1 288 ? 6.953 -14.661 -25.654 1.00 95.31 288 ILE A O 1
ATOM 2167 N N . GLU A 1 289 ? 5.875 -16.078 -24.292 1.00 91.62 289 GLU A N 1
ATOM 2168 C CA . GLU A 1 289 ? 6.670 -17.260 -24.613 1.00 91.62 289 GLU A CA 1
ATOM 2169 C C . GLU A 1 289 ? 5.756 -18.392 -25.096 1.00 91.62 289 GLU A C 1
ATOM 2171 O O . GLU A 1 289 ? 4.665 -18.545 -24.552 1.00 91.62 289 GLU A O 1
ATOM 2176 N N . PRO A 1 290 ? 6.154 -19.213 -26.082 1.00 87.81 290 PRO A N 1
ATOM 2177 C CA . PRO A 1 290 ? 5.439 -20.449 -26.388 1.00 87.81 290 PRO A CA 1
ATOM 2178 C C . PRO A 1 290 ? 5.446 -21.386 -25.176 1.00 87.81 290 PRO A C 1
ATOM 2180 O O . PRO A 1 290 ? 6.485 -21.548 -24.530 1.00 87.81 290 PRO A O 1
ATOM 2183 N N . ASP A 1 291 ? 4.315 -22.023 -24.878 1.00 84.62 291 ASP A N 1
ATOM 2184 C CA . ASP A 1 291 ? 4.265 -23.058 -23.849 1.00 84.62 291 ASP A CA 1
ATOM 2185 C C . ASP A 1 291 ? 5.105 -24.277 -24.281 1.00 84.62 291 ASP A C 1
ATOM 2187 O O . ASP A 1 291 ? 5.144 -24.672 -25.451 1.00 84.62 291 ASP A O 1
ATOM 2191 N N . ALA A 1 292 ? 5.846 -24.853 -23.330 1.00 72.06 292 ALA A N 1
ATOM 2192 C CA . ALA A 1 292 ? 6.787 -25.938 -23.608 1.00 72.06 292 ALA A CA 1
ATOM 2193 C C . ALA A 1 292 ? 6.094 -27.268 -23.964 1.00 72.06 292 ALA A C 1
ATOM 2195 O O . ALA A 1 292 ? 6.741 -28.169 -24.504 1.00 72.06 292 ALA A O 1
ATOM 2196 N N . VAL A 1 293 ? 4.805 -27.403 -23.643 1.00 73.75 293 VAL A N 1
ATOM 2197 C CA . VAL A 1 293 ? 4.002 -28.618 -23.809 1.00 73.75 293 VAL A CA 1
ATOM 2198 C C . VAL A 1 293 ? 2.957 -28.433 -24.908 1.00 73.75 293 VAL A C 1
ATOM 2200 O O . VAL A 1 293 ? 2.831 -29.302 -25.772 1.00 73.75 293 VAL A O 1
ATOM 2203 N N . ASP A 1 294 ? 2.232 -27.315 -24.898 1.00 78.31 294 ASP A N 1
ATOM 2204 C CA . ASP A 1 294 ? 1.139 -27.030 -25.830 1.00 78.31 294 ASP A CA 1
ATOM 2205 C C . ASP A 1 294 ? 1.485 -25.875 -26.780 1.00 78.31 294 ASP A C 1
ATOM 2207 O O . ASP A 1 294 ? 1.550 -24.712 -26.396 1.00 78.31 294 ASP A O 1
ATOM 2211 N N . ARG A 1 295 ? 1.663 -26.188 -28.066 1.00 75.44 295 ARG A N 1
ATOM 2212 C CA . ARG A 1 295 ? 2.077 -25.205 -29.080 1.00 75.44 295 ARG A CA 1
ATOM 2213 C C . ARG A 1 295 ? 1.027 -24.134 -29.386 1.00 75.44 295 ARG A C 1
ATOM 2215 O O . ARG A 1 295 ? 1.398 -23.114 -29.964 1.00 75.44 295 ARG A O 1
ATOM 2222 N N . ASP A 1 296 ? -0.234 -24.347 -29.011 1.00 84.50 296 ASP A N 1
ATOM 2223 C CA . ASP A 1 296 ? -1.311 -23.363 -29.186 1.00 84.50 296 ASP A CA 1
ATOM 2224 C C . ASP A 1 296 ? -1.497 -22.462 -27.952 1.00 84.50 296 ASP A C 1
ATOM 2226 O O . ASP A 1 296 ? -2.350 -21.563 -27.945 1.00 84.50 296 ASP A O 1
ATOM 2230 N N . ARG A 1 297 ? -0.677 -22.668 -26.914 1.00 89.12 297 ARG A N 1
ATOM 2231 C CA . ARG A 1 297 ? -0.675 -21.887 -25.680 1.00 89.12 297 ARG A CA 1
ATOM 2232 C C . ARG A 1 297 ? 0.623 -21.118 -25.500 1.00 89.12 297 ARG A C 1
ATOM 2234 O O . ARG A 1 297 ? 1.689 -21.483 -25.990 1.00 89.12 297 ARG A O 1
ATOM 2241 N N . TYR A 1 298 ? 0.498 -20.028 -24.764 1.00 90.94 298 TYR A N 1
ATOM 2242 C CA . TYR A 1 298 ? 1.557 -19.077 -24.502 1.00 90.94 298 TYR A CA 1
ATOM 2243 C C . TYR A 1 298 ? 1.610 -18.756 -23.021 1.00 90.94 298 TYR A C 1
ATOM 2245 O O . TYR A 1 298 ? 0.577 -18.584 -22.378 1.00 90.94 298 TYR A O 1
ATOM 2253 N N . LEU A 1 299 ? 2.819 -18.643 -22.493 1.00 91.31 299 LEU A N 1
ATOM 2254 C CA . LEU A 1 299 ? 3.079 -18.084 -21.182 1.00 91.31 299 LEU A CA 1
ATOM 2255 C C . LEU A 1 299 ? 3.231 -16.570 -21.324 1.00 91.31 299 LEU A C 1
ATOM 2257 O O . LEU A 1 299 ? 4.156 -16.102 -21.988 1.00 91.31 299 LEU A O 1
ATOM 2261 N N . VAL A 1 300 ? 2.334 -15.813 -20.703 1.00 93.94 300 VAL A N 1
ATOM 2262 C CA . VAL A 1 300 ? 2.409 -14.353 -20.623 1.00 93.94 300 VAL A CA 1
ATOM 2263 C C . VAL A 1 300 ? 2.903 -13.961 -19.235 1.00 93.94 300 VAL A C 1
ATOM 2265 O O . VAL A 1 300 ? 2.513 -14.560 -18.235 1.00 93.94 300 VAL A O 1
ATOM 2268 N N . SER A 1 301 ? 3.824 -13.007 -19.153 1.00 92.12 301 SER A N 1
ATOM 2269 C CA . SER A 1 301 ? 4.321 -12.465 -17.885 1.00 92.12 301 SER A CA 1
ATOM 2270 C C . SER A 1 301 ? 4.563 -10.978 -18.001 1.00 92.12 301 SER A C 1
ATOM 2272 O O . SER A 1 301 ? 5.094 -10.518 -19.006 1.00 92.12 301 SER A O 1
ATOM 2274 N N . GLU A 1 302 ? 4.234 -10.243 -16.955 1.00 93.12 302 GLU A N 1
ATOM 2275 C CA . GLU A 1 302 ? 4.304 -8.795 -16.925 1.00 93.12 302 GLU A CA 1
ATOM 2276 C C . GLU A 1 302 ? 5.246 -8.275 -15.839 1.00 93.12 302 GLU A C 1
ATOM 2278 O O . GLU A 1 302 ? 5.438 -8.893 -14.794 1.00 93.12 302 GLU A O 1
ATOM 2283 N N . TRP A 1 303 ? 5.831 -7.109 -16.091 1.00 91.94 303 TRP A N 1
ATOM 2284 C CA . TRP A 1 303 ? 6.544 -6.305 -15.106 1.00 91.94 303 TRP A CA 1
ATOM 2285 C C . TRP A 1 303 ? 5.977 -4.896 -15.191 1.00 91.94 303 TRP A C 1
ATOM 2287 O O . TRP A 1 303 ? 6.229 -4.184 -16.168 1.00 91.94 303 TRP A O 1
ATOM 2297 N N . ARG A 1 304 ? 5.184 -4.517 -14.188 1.00 90.00 304 ARG A N 1
ATOM 2298 C CA . ARG A 1 304 ? 4.541 -3.205 -14.112 1.00 90.00 304 ARG A CA 1
ATOM 2299 C C . ARG A 1 304 ? 5.287 -2.329 -13.123 1.00 90.00 304 ARG A C 1
ATOM 2301 O O . ARG A 1 304 ? 5.394 -2.664 -11.946 1.00 90.00 304 ARG A O 1
ATOM 2308 N N . GLN A 1 305 ? 5.798 -1.207 -13.602 1.00 85.44 305 GLN A N 1
ATOM 2309 C CA . GLN A 1 305 ? 6.434 -0.218 -12.749 1.00 85.44 305 GLN A CA 1
ATOM 2310 C C . GLN A 1 305 ? 5.372 0.627 -12.034 1.00 85.44 305 GLN A C 1
ATOM 2312 O O . GLN A 1 305 ? 4.513 1.207 -12.686 1.00 85.44 305 GLN A O 1
ATOM 2317 N N . GLU A 1 306 ? 5.424 0.713 -10.705 1.00 76.62 306 GLU A N 1
ATOM 2318 C CA . GLU A 1 306 ? 4.501 1.562 -9.928 1.00 76.62 306 GLU A CA 1
ATOM 2319 C C . GLU A 1 306 ? 5.057 2.980 -9.726 1.00 76.62 306 GLU A C 1
ATOM 2321 O O . GLU A 1 306 ? 4.296 3.934 -9.573 1.00 76.62 306 GLU A O 1
ATOM 2326 N N . ARG A 1 307 ? 6.391 3.129 -9.742 1.00 67.44 307 ARG A N 1
ATOM 2327 C CA . ARG A 1 307 ? 7.087 4.416 -9.609 1.00 67.44 307 ARG A CA 1
ATOM 2328 C C . ARG A 1 307 ? 8.249 4.539 -10.601 1.00 67.44 307 ARG A C 1
ATOM 2330 O O . ARG A 1 307 ? 9.025 3.588 -10.702 1.00 67.44 307 ARG A O 1
ATOM 2337 N N . PRO A 1 308 ? 8.446 5.681 -11.284 1.00 66.19 308 PRO A N 1
ATOM 2338 C CA . PRO A 1 308 ? 9.471 5.831 -12.328 1.00 66.19 308 PRO A CA 1
ATOM 2339 C C . PRO A 1 308 ? 10.920 5.561 -11.879 1.00 66.19 308 PRO A C 1
ATOM 2341 O O . PRO A 1 308 ? 11.769 5.187 -12.688 1.00 66.19 308 PRO A O 1
ATOM 2344 N N . GLU A 1 309 ? 11.224 5.744 -10.596 1.00 64.88 309 GLU A N 1
ATOM 2345 C CA . GLU A 1 309 ? 12.537 5.493 -9.993 1.00 64.88 309 GLU A CA 1
ATOM 2346 C C . GLU A 1 309 ? 12.805 4.024 -9.617 1.00 64.88 309 GLU A C 1
ATOM 2348 O O . GLU A 1 309 ? 13.942 3.680 -9.290 1.00 64.88 309 GLU A O 1
ATOM 2353 N N . GLU A 1 310 ? 11.789 3.161 -9.650 1.00 65.44 310 GLU A N 1
ATOM 2354 C CA . GLU A 1 310 ? 11.872 1.774 -9.190 1.00 65.44 310 GLU A CA 1
ATOM 2355 C C . GLU A 1 310 ? 12.232 0.827 -10.344 1.00 65.44 310 GLU A C 1
ATOM 2357 O O . GLU A 1 310 ? 11.461 0.672 -11.290 1.00 65.44 310 GLU A O 1
ATOM 2362 N N . TRP A 1 311 ? 13.403 0.180 -10.283 1.00 71.12 311 TRP A N 1
ATOM 2363 C CA . TRP A 1 311 ? 13.819 -0.821 -11.272 1.00 71.12 311 TRP A CA 1
ATOM 2364 C C . TRP A 1 311 ? 14.674 -1.941 -10.646 1.00 71.12 311 TRP A C 1
ATOM 2366 O O . TRP A 1 311 ? 15.596 -1.631 -9.887 1.00 71.12 311 TRP A O 1
ATOM 2376 N N . PRO A 1 312 ? 14.471 -3.226 -11.010 1.00 70.31 312 PRO A N 1
ATOM 2377 C CA . PRO A 1 312 ? 13.434 -3.740 -11.910 1.00 70.31 312 PRO A CA 1
ATOM 2378 C C . PRO A 1 312 ? 12.051 -3.772 -11.236 1.00 70.31 312 PRO A C 1
ATOM 2380 O O . PRO A 1 312 ? 11.988 -3.947 -10.019 1.00 70.31 312 PRO A O 1
ATOM 2383 N N . PRO A 1 313 ? 10.949 -3.656 -12.000 1.00 76.81 313 PRO A N 1
ATOM 2384 C CA . PRO A 1 313 ? 9.616 -3.827 -11.434 1.00 76.81 313 PRO A CA 1
ATOM 2385 C C . PRO A 1 313 ? 9.412 -5.266 -10.932 1.00 76.81 313 PRO A C 1
ATOM 2387 O O . PRO A 1 313 ? 10.097 -6.181 -11.405 1.00 76.81 313 PRO A O 1
ATOM 2390 N N . PRO A 1 314 ? 8.463 -5.514 -10.016 1.00 74.06 314 PRO A N 1
ATOM 2391 C CA . PRO A 1 314 ? 8.075 -6.876 -9.663 1.00 74.06 314 PRO A CA 1
ATOM 2392 C C . PRO A 1 314 ? 7.464 -7.606 -10.872 1.00 74.06 314 PRO A C 1
ATOM 2394 O O . PRO A 1 314 ? 6.749 -7.007 -11.677 1.00 74.06 314 PRO A O 1
ATOM 2397 N N . ARG A 1 315 ? 7.750 -8.912 -11.000 1.00 81.75 315 ARG A N 1
ATOM 2398 C CA . ARG A 1 315 ? 7.118 -9.789 -12.000 1.00 81.75 315 ARG A CA 1
ATOM 2399 C C . ARG A 1 315 ? 5.729 -10.184 -11.505 1.00 81.75 315 ARG A C 1
ATOM 2401 O O . ARG A 1 315 ? 5.611 -10.690 -10.389 1.00 81.75 315 ARG A O 1
ATOM 2408 N N . GLY A 1 316 ? 4.713 -10.005 -12.334 1.00 72.31 316 GLY A N 1
ATOM 2409 C CA . GLY A 1 316 ? 3.394 -10.574 -12.106 1.00 72.31 316 GLY A CA 1
ATOM 2410 C C . GLY A 1 316 ? 3.365 -12.098 -12.244 1.00 72.31 316 GLY A C 1
ATOM 2411 O O . GLY A 1 316 ? 4.361 -12.750 -12.576 1.00 72.31 316 GLY A O 1
ATOM 2412 N N . GLY A 1 317 ? 2.220 -12.699 -11.930 1.00 66.00 317 GLY A N 1
ATOM 2413 C CA . GLY A 1 317 ? 2.062 -14.148 -12.040 1.00 66.00 317 GLY A CA 1
ATOM 2414 C C . GLY A 1 317 ? 2.101 -14.583 -13.508 1.00 66.00 317 GLY A C 1
ATOM 2415 O O . GLY A 1 317 ? 1.434 -13.968 -14.330 1.00 66.00 317 GLY A O 1
ATOM 2416 N N . PRO A 1 318 ? 2.841 -15.639 -13.890 1.00 77.88 318 PRO A N 1
ATOM 2417 C CA . PRO A 1 318 ? 2.792 -16.107 -15.266 1.00 77.88 318 PRO A CA 1
ATOM 2418 C C . PRO A 1 318 ? 1.406 -16.691 -15.581 1.00 77.88 318 PRO A C 1
ATOM 2420 O O . PRO A 1 318 ? 0.899 -17.549 -14.856 1.00 77.88 318 PRO A O 1
ATOM 2423 N N . HIS A 1 319 ? 0.809 -16.256 -16.686 1.00 82.94 319 HIS A N 1
ATOM 2424 C CA . HIS A 1 319 ? -0.507 -16.695 -17.138 1.00 82.94 319 HIS A CA 1
ATOM 2425 C C . HIS A 1 319 ? -0.392 -17.530 -18.411 1.00 82.94 319 HIS A C 1
ATOM 2427 O O . HIS A 1 319 ? 0.200 -17.096 -19.396 1.00 82.94 319 HIS A O 1
ATOM 2433 N N . THR A 1 320 ? -0.988 -18.722 -18.420 1.00 90.56 320 THR A N 1
ATOM 2434 C CA . THR A 1 320 ? -1.108 -19.527 -19.642 1.00 90.56 320 THR A CA 1
ATOM 2435 C C . THR A 1 320 ? -2.336 -19.085 -20.436 1.00 90.56 320 THR A C 1
ATOM 2437 O O . THR A 1 320 ? -3.456 -19.112 -19.922 1.00 90.56 320 THR A O 1
ATOM 2440 N N . VAL A 1 321 ? -2.136 -18.695 -21.694 1.00 91.31 321 VAL A N 1
ATOM 2441 C CA . VAL A 1 321 ? -3.154 -18.096 -22.567 1.00 91.31 321 VAL A CA 1
ATOM 2442 C C . VAL A 1 321 ? -3.138 -18.772 -23.937 1.00 91.31 321 VAL A C 1
ATOM 2444 O O . VAL A 1 321 ? -2.081 -19.030 -24.501 1.00 91.31 321 VAL A O 1
ATOM 2447 N N . GLU A 1 322 ? -4.309 -19.066 -24.494 1.00 92.06 322 GLU A N 1
ATOM 2448 C CA . GLU A 1 322 ? -4.440 -19.610 -25.854 1.00 92.06 322 GLU A CA 1
ATOM 2449 C C . GLU A 1 322 ? -4.163 -18.540 -26.916 1.00 92.06 322 GLU A C 1
ATOM 2451 O O . GLU A 1 322 ? -4.472 -17.364 -26.709 1.00 92.06 322 GLU A O 1
ATOM 2456 N N . ARG A 1 323 ? -3.644 -18.942 -28.086 1.00 89.00 323 ARG A N 1
ATOM 2457 C CA . ARG A 1 323 ? -3.283 -18.020 -29.181 1.00 89.00 323 ARG A CA 1
ATOM 2458 C C . ARG A 1 323 ? -4.369 -16.995 -29.506 1.00 89.00 323 ARG A C 1
ATOM 2460 O O . ARG A 1 323 ? -4.066 -15.818 -29.676 1.00 89.00 323 ARG A O 1
ATOM 2467 N N . SER A 1 324 ? -5.622 -17.440 -29.596 1.00 90.56 324 SER A N 1
ATOM 2468 C CA . SER A 1 324 ? -6.771 -16.597 -29.956 1.00 90.56 324 SER A CA 1
ATOM 2469 C C . SER A 1 324 ? -7.122 -15.549 -28.899 1.00 90.56 324 SER A C 1
ATOM 2471 O O . SER A 1 324 ? -7.792 -14.574 -29.216 1.00 90.56 324 SER A O 1
ATOM 2473 N N . ASN A 1 325 ? -6.672 -15.740 -27.657 1.00 93.19 325 ASN A N 1
ATOM 2474 C CA . ASN A 1 325 ? -6.990 -14.884 -26.516 1.00 93.19 325 ASN A CA 1
ATOM 2475 C C . ASN A 1 325 ? -5.813 -13.997 -26.083 1.00 93.19 325 ASN A C 1
ATOM 2477 O O . ASN A 1 325 ? -5.953 -13.253 -25.113 1.00 93.19 325 ASN A O 1
ATOM 2481 N N . LEU A 1 326 ? -4.667 -14.061 -26.775 1.00 93.50 326 LEU A N 1
ATOM 2482 C CA . LEU A 1 326 ? -3.474 -13.274 -26.445 1.00 93.50 326 LEU A CA 1
ATOM 2483 C C . LEU A 1 326 ? -3.768 -11.772 -26.387 1.00 93.50 326 LEU A C 1
ATOM 2485 O O . LEU A 1 326 ? -3.469 -11.135 -25.382 1.00 93.50 326 LEU A O 1
ATOM 2489 N N . GLU A 1 327 ? -4.404 -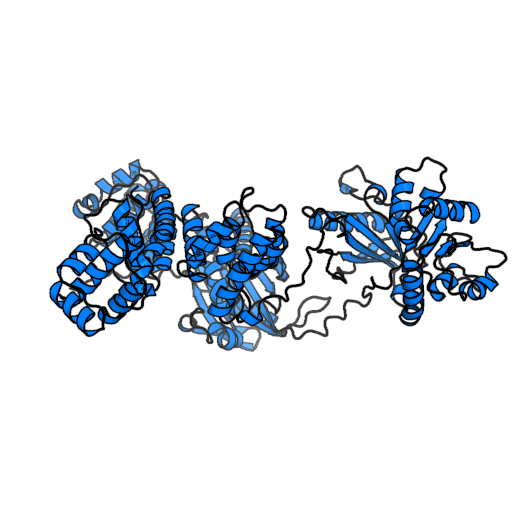11.229 -27.426 1.00 95.38 327 GLU A N 1
ATOM 2490 C CA . GLU A 1 327 ? -4.737 -9.803 -27.503 1.00 95.38 327 GLU A CA 1
ATOM 2491 C C . GLU A 1 327 ? -5.674 -9.371 -26.365 1.00 95.38 327 GLU A C 1
ATOM 2493 O O . GLU A 1 327 ? -5.376 -8.420 -25.652 1.00 95.38 327 GLU A O 1
ATOM 2498 N N . HIS A 1 328 ? -6.744 -10.131 -26.106 1.00 93.75 328 HIS A N 1
ATOM 2499 C CA . HIS A 1 328 ? -7.682 -9.848 -25.010 1.00 93.75 328 HIS A CA 1
ATOM 2500 C C . HIS A 1 328 ? -7.036 -9.974 -23.621 1.00 93.75 328 HIS A C 1
ATOM 2502 O O . HIS A 1 328 ? -7.471 -9.347 -22.656 1.00 93.75 328 HIS A O 1
ATOM 2508 N N . HIS A 1 329 ? -6.021 -10.824 -23.466 1.00 94.75 329 HIS A N 1
ATOM 2509 C CA . HIS A 1 329 ? -5.280 -10.901 -22.213 1.00 94.75 329 HIS A CA 1
ATOM 2510 C C . HIS A 1 329 ? -4.349 -9.698 -22.034 1.00 94.75 329 HIS A C 1
ATOM 2512 O O . HIS A 1 329 ? -4.318 -9.125 -20.950 1.00 94.75 329 HIS A O 1
ATOM 2518 N N . VAL A 1 330 ? -3.654 -9.277 -23.093 1.00 95.88 330 VAL A N 1
ATOM 2519 C CA . VAL A 1 330 ? -2.814 -8.072 -23.078 1.00 95.88 330 VAL A CA 1
ATOM 2520 C C . VAL A 1 330 ? -3.639 -6.811 -22.831 1.00 95.88 330 VAL A C 1
ATOM 2522 O O . VAL A 1 330 ? -3.224 -5.975 -22.034 1.00 95.88 330 VAL A O 1
ATOM 2525 N N . ASP A 1 331 ? -4.830 -6.712 -23.421 1.00 95.00 331 ASP A N 1
ATOM 2526 C CA . ASP A 1 331 ? -5.808 -5.665 -23.116 1.00 95.00 331 ASP A CA 1
ATOM 2527 C C . ASP A 1 331 ? -6.074 -5.565 -21.604 1.00 95.00 331 ASP A C 1
ATOM 2529 O O . ASP A 1 331 ? -5.887 -4.506 -21.006 1.00 95.00 331 ASP A O 1
ATOM 2533 N N . ARG A 1 332 ? -6.400 -6.689 -20.948 1.00 92.69 332 ARG A N 1
ATOM 2534 C CA . ARG A 1 332 ? -6.627 -6.710 -19.493 1.00 92.69 332 ARG A CA 1
ATOM 2535 C C . ARG A 1 332 ? -5.421 -6.213 -18.700 1.00 92.69 332 ARG A C 1
ATOM 2537 O O . ARG A 1 332 ? -5.607 -5.396 -17.804 1.00 92.69 332 ARG A O 1
ATOM 2544 N N . LEU A 1 333 ? -4.207 -6.647 -19.048 1.00 93.88 333 LEU A N 1
ATOM 2545 C CA . LEU A 1 333 ? -2.980 -6.189 -18.383 1.00 93.88 333 LEU A CA 1
ATOM 2546 C C . LEU A 1 333 ? -2.786 -4.672 -18.521 1.00 93.88 333 LEU A C 1
ATOM 2548 O O . LEU A 1 333 ? -2.405 -4.003 -17.562 1.00 93.88 333 LEU A O 1
ATOM 2552 N N . ILE A 1 334 ? -3.080 -4.118 -19.699 1.00 93.75 334 ILE A N 1
ATOM 2553 C CA . ILE A 1 334 ? -2.970 -2.681 -19.969 1.00 93.75 334 ILE A CA 1
ATOM 2554 C C . ILE A 1 334 ? -4.029 -1.903 -19.187 1.00 93.75 334 ILE A C 1
ATOM 2556 O O . ILE A 1 334 ? -3.695 -0.935 -18.509 1.00 93.75 334 ILE A O 1
ATOM 2560 N N . VAL A 1 335 ? -5.286 -2.347 -19.205 1.00 89.19 335 VAL A N 1
ATOM 2561 C CA . VAL A 1 335 ? -6.372 -1.715 -18.439 1.00 89.19 335 VAL A CA 1
ATOM 2562 C C . VAL A 1 335 ? -6.100 -1.772 -16.932 1.00 89.19 335 VAL A C 1
ATOM 2564 O O . VAL A 1 335 ? -6.378 -0.811 -16.215 1.00 89.19 335 VAL A O 1
ATOM 2567 N N . GLU A 1 336 ? -5.548 -2.874 -16.425 1.00 86.69 336 GLU A N 1
ATOM 2568 C CA . GLU A 1 336 ? -5.149 -3.001 -15.021 1.00 86.69 336 GLU A CA 1
ATOM 2569 C C . GLU A 1 336 ? -3.983 -2.076 -14.662 1.00 86.69 336 GLU A C 1
ATOM 2571 O O . GLU A 1 336 ? -3.991 -1.487 -13.580 1.00 86.69 336 GLU A O 1
ATOM 2576 N N . ALA A 1 337 ? -3.002 -1.912 -15.553 1.00 88.38 337 ALA A N 1
ATOM 2577 C CA . ALA A 1 337 ? -1.912 -0.963 -15.357 1.00 88.38 337 ALA A CA 1
ATOM 2578 C C . ALA A 1 337 ? -2.407 0.492 -15.343 1.00 88.38 337 ALA A C 1
ATOM 2580 O O . ALA A 1 337 ? -2.111 1.223 -14.402 1.00 88.38 337 ALA A O 1
ATOM 2581 N N . GLU A 1 338 ? -3.249 0.880 -16.300 1.00 86.69 338 GLU A N 1
ATOM 2582 C CA . GLU A 1 338 ? -3.870 2.212 -16.357 1.00 86.69 338 GLU A CA 1
ATOM 2583 C C . GLU A 1 338 ? -4.702 2.527 -15.109 1.00 86.69 338 GLU A C 1
ATOM 2585 O O . GLU A 1 338 ? -4.643 3.632 -14.572 1.00 86.69 338 GLU A O 1
ATOM 2590 N N . ARG A 1 339 ? -5.443 1.547 -14.574 1.00 81.88 339 ARG A N 1
ATOM 2591 C CA . ARG A 1 339 ? -6.175 1.725 -13.308 1.00 81.88 339 ARG A CA 1
ATOM 2592 C C . ARG A 1 339 ? -5.243 1.994 -12.131 1.00 81.88 339 ARG A C 1
ATOM 2594 O O . ARG A 1 339 ? -5.583 2.820 -11.286 1.00 81.88 339 ARG A O 1
ATOM 2601 N N . SER A 1 340 ? -4.097 1.316 -12.067 1.00 72.94 340 SER A N 1
ATOM 2602 C CA . SER A 1 340 ? -3.081 1.577 -11.041 1.00 72.94 340 SER A CA 1
ATOM 2603 C C . SER A 1 340 ? -2.456 2.964 -11.192 1.00 72.94 340 SER A C 1
ATOM 2605 O O . SER A 1 340 ? -2.192 3.634 -10.194 1.00 72.94 340 SER A O 1
ATOM 2607 N N . TRP A 1 341 ? -2.264 3.422 -12.427 1.00 82.19 341 TRP A N 1
ATOM 2608 C CA . TRP A 1 341 ? -1.613 4.694 -12.736 1.00 82.19 341 TRP A CA 1
ATOM 2609 C C . TRP A 1 341 ? -2.561 5.888 -12.851 1.00 82.19 341 TRP A C 1
ATOM 2611 O O . TRP A 1 341 ? -2.100 6.992 -13.112 1.00 82.19 341 TRP A O 1
ATOM 2621 N N . ALA A 1 342 ? -3.860 5.715 -12.596 1.00 75.94 342 ALA A N 1
ATOM 2622 C CA . ALA A 1 342 ? -4.895 6.720 -12.860 1.00 75.94 342 ALA A CA 1
ATOM 2623 C C . ALA A 1 342 ? -4.666 8.105 -12.213 1.00 75.94 342 ALA A C 1
ATOM 2625 O O . ALA A 1 342 ? -5.261 9.088 -12.648 1.00 75.94 342 ALA A O 1
ATOM 2626 N N . ASN A 1 343 ? -3.826 8.192 -11.176 1.00 63.22 343 ASN A N 1
ATOM 2627 C CA . ASN A 1 343 ? -3.491 9.439 -10.478 1.00 63.22 343 ASN A CA 1
ATOM 2628 C C . ASN A 1 343 ? -2.064 9.951 -10.772 1.00 63.22 343 ASN A C 1
ATOM 2630 O O . ASN A 1 343 ? -1.607 10.877 -10.103 1.00 63.22 343 ASN A O 1
ATOM 2634 N N . LEU A 1 344 ? -1.340 9.338 -11.712 1.00 66.56 344 LEU A N 1
ATOM 2635 C CA . LEU A 1 344 ? 0.030 9.698 -12.078 1.00 66.56 344 LEU A CA 1
ATOM 2636 C C . LEU A 1 344 ? 0.033 10.466 -13.405 1.00 66.56 344 LEU A C 1
ATOM 2638 O O . LEU A 1 344 ? -0.514 9.999 -14.396 1.00 66.56 344 LEU A O 1
ATOM 2642 N N . ASP A 1 345 ? 0.711 11.614 -13.444 1.00 65.44 345 ASP A N 1
ATOM 2643 C CA . ASP A 1 345 ? 0.892 12.426 -14.663 1.00 65.44 345 ASP A CA 1
ATOM 2644 C C . ASP A 1 345 ? 2.187 12.043 -15.412 1.00 65.44 345 ASP A C 1
ATOM 2646 O O . ASP A 1 345 ? 2.977 12.883 -15.836 1.00 65.44 345 ASP A O 1
ATOM 2650 N N . SER A 1 346 ? 2.481 10.740 -15.472 1.00 74.12 346 SER A N 1
ATOM 2651 C CA . SER A 1 346 ? 3.710 10.194 -16.068 1.00 74.12 346 SER A CA 1
ATOM 2652 C C . SER A 1 346 ? 3.437 9.622 -17.454 1.00 74.12 346 SER A C 1
ATOM 2654 O O . SER A 1 346 ? 2.399 9.011 -17.690 1.00 74.12 346 SER A O 1
ATOM 2656 N N . GLN A 1 347 ? 4.396 9.757 -18.372 1.00 80.06 347 GLN A N 1
ATOM 2657 C CA . GLN A 1 347 ? 4.306 9.062 -19.658 1.00 80.06 347 GLN A CA 1
ATOM 2658 C C . GLN A 1 347 ? 4.407 7.547 -19.453 1.00 80.06 347 GLN A C 1
ATOM 2660 O O . GLN A 1 347 ? 5.138 7.093 -18.574 1.00 80.06 347 GLN A O 1
ATOM 2665 N N . VAL A 1 348 ? 3.747 6.767 -20.309 1.00 87.19 348 VAL A N 1
ATOM 2666 C CA . VAL A 1 348 ? 3.765 5.298 -20.269 1.00 87.19 348 VAL A CA 1
ATOM 2667 C C . VAL A 1 348 ? 4.429 4.752 -21.530 1.00 87.19 348 VAL A C 1
ATOM 2669 O O . VAL A 1 348 ? 4.181 5.240 -22.630 1.00 87.19 348 VAL A O 1
ATOM 2672 N N . ALA A 1 349 ? 5.265 3.727 -21.380 1.00 88.44 349 ALA A N 1
ATOM 2673 C CA . ALA A 1 349 ? 5.772 2.921 -22.486 1.00 88.44 349 ALA A CA 1
ATOM 2674 C C . ALA A 1 349 ? 5.416 1.443 -22.296 1.00 88.44 349 ALA A C 1
ATOM 2676 O O . ALA A 1 349 ? 5.532 0.901 -21.193 1.00 88.44 349 ALA A O 1
ATOM 2677 N N . VAL A 1 350 ? 5.028 0.786 -23.392 1.00 93.19 350 VAL A N 1
ATOM 2678 C CA . VAL A 1 350 ? 4.708 -0.647 -23.414 1.00 93.19 350 VAL A CA 1
ATOM 2679 C C . VAL A 1 350 ? 5.784 -1.382 -24.210 1.00 93.19 350 VAL A C 1
ATOM 2681 O O . VAL A 1 350 ? 5.992 -1.126 -25.397 1.00 93.19 350 VAL A O 1
ATOM 2684 N N . GLU A 1 351 ? 6.485 -2.306 -23.555 1.00 94.50 351 GLU A N 1
ATOM 2685 C CA . GLU A 1 351 ? 7.581 -3.067 -24.161 1.00 94.50 351 GLU A CA 1
ATOM 2686 C C . GLU A 1 351 ? 7.211 -4.553 -24.258 1.00 94.50 351 GLU A C 1
ATOM 2688 O O . GLU A 1 351 ? 6.890 -5.187 -23.255 1.00 94.50 351 GLU A O 1
ATOM 2693 N N . PHE A 1 352 ? 7.307 -5.145 -25.449 1.00 96.62 352 PHE A N 1
ATOM 2694 C CA . PHE A 1 352 ? 7.048 -6.573 -25.643 1.00 96.62 352 PHE A CA 1
ATOM 2695 C C . PHE A 1 352 ? 8.351 -7.361 -25.693 1.00 96.62 352 PHE A C 1
ATOM 2697 O O . PHE A 1 352 ? 9.157 -7.162 -26.598 1.00 96.62 352 PHE A O 1
ATOM 2704 N N . VAL A 1 353 ? 8.552 -8.293 -24.763 1.00 96.25 353 VAL A N 1
ATOM 2705 C CA . VAL A 1 353 ? 9.703 -9.204 -24.777 1.00 96.25 353 VAL A CA 1
ATOM 2706 C C . VAL A 1 353 ? 9.315 -10.499 -25.481 1.00 96.25 353 VAL A C 1
ATOM 2708 O O . VAL A 1 353 ? 8.549 -11.301 -24.949 1.00 96.25 353 VAL A O 1
ATOM 2711 N N . LEU A 1 354 ? 9.846 -10.706 -26.684 1.00 95.69 354 LEU A N 1
ATOM 2712 C CA . LEU A 1 354 ? 9.440 -11.797 -27.567 1.00 95.69 354 LEU A CA 1
ATOM 2713 C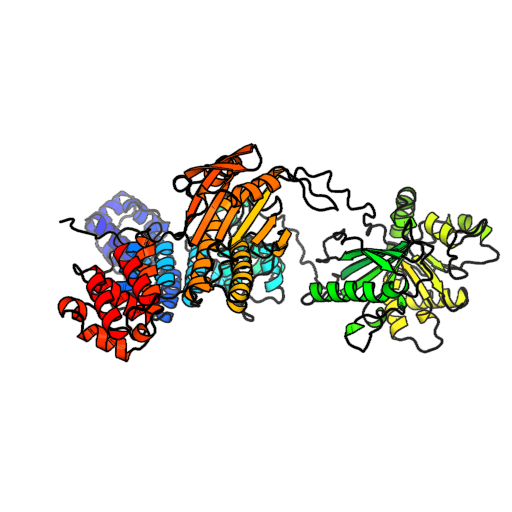 C . LEU A 1 354 ? 10.642 -12.672 -27.953 1.00 95.69 354 LEU A C 1
ATOM 2715 O O . LEU A 1 354 ? 11.732 -12.147 -28.207 1.00 95.69 354 LEU A O 1
ATOM 2719 N N . PRO A 1 355 ? 10.476 -14.004 -28.026 1.00 94.25 355 PRO A N 1
ATOM 2720 C CA . PRO A 1 355 ? 11.410 -14.860 -28.740 1.00 94.25 355 PRO A CA 1
ATOM 2721 C C . PRO A 1 355 ? 11.277 -14.649 -30.250 1.00 94.25 355 PRO A C 1
ATOM 2723 O O . PRO A 1 355 ? 10.231 -14.228 -30.750 1.00 94.25 355 PRO A O 1
ATOM 2726 N N . ARG A 1 356 ? 12.314 -15.037 -30.994 1.00 92.81 356 ARG A N 1
ATOM 2727 C CA . ARG A 1 356 ? 12.365 -15.013 -32.462 1.00 92.81 356 ARG A CA 1
ATOM 2728 C C . ARG A 1 356 ? 11.111 -15.607 -33.102 1.00 92.81 356 ARG A C 1
ATOM 2730 O O . ARG A 1 356 ? 10.602 -15.045 -34.066 1.00 92.81 356 ARG A O 1
ATOM 2737 N N . SER A 1 357 ? 10.615 -16.721 -32.566 1.00 91.62 357 SER A N 1
ATOM 2738 C CA . SER A 1 357 ? 9.450 -17.433 -33.101 1.00 91.62 357 SER A CA 1
ATOM 2739 C C . SER A 1 357 ? 8.142 -16.641 -33.038 1.00 91.62 357 SER A C 1
ATOM 2741 O O . SER A 1 357 ? 7.172 -17.085 -33.642 1.00 91.62 357 SER A O 1
ATOM 2743 N N . LEU A 1 358 ? 8.112 -15.510 -32.319 1.00 93.62 358 LEU A N 1
ATOM 2744 C CA . LEU A 1 358 ? 6.939 -14.654 -32.125 1.00 93.62 358 LEU A CA 1
ATOM 2745 C C . LEU A 1 358 ? 7.148 -13.208 -32.595 1.00 93.62 358 LEU A C 1
ATOM 2747 O O . LEU A 1 358 ? 6.287 -12.360 -32.368 1.00 93.62 358 LEU A O 1
ATOM 2751 N N . LEU A 1 359 ? 8.259 -12.899 -33.275 1.00 91.94 359 LEU A N 1
ATOM 2752 C CA . LEU A 1 359 ? 8.489 -11.564 -33.851 1.00 91.94 359 LEU A CA 1
ATOM 2753 C C . LEU A 1 359 ? 7.493 -11.213 -34.975 1.00 91.94 359 LEU A C 1
ATOM 2755 O O . LEU A 1 359 ? 7.383 -10.050 -35.364 1.00 91.94 359 LEU A O 1
ATOM 2759 N N . ASP A 1 360 ? 6.757 -12.201 -35.486 1.00 88.81 360 ASP A N 1
ATOM 2760 C CA . ASP A 1 360 ? 5.686 -12.063 -36.470 1.00 88.81 360 ASP A CA 1
ATOM 2761 C C . ASP A 1 360 ? 4.309 -11.759 -35.848 1.00 88.81 360 ASP A C 1
ATOM 2763 O O . ASP A 1 360 ? 3.353 -11.536 -36.594 1.00 88.81 360 ASP A O 1
ATOM 2767 N N . LEU A 1 361 ? 4.188 -11.658 -34.517 1.00 90.56 361 LEU A N 1
ATOM 2768 C CA . LEU A 1 361 ? 2.938 -11.266 -33.857 1.00 90.56 361 LEU A CA 1
ATOM 2769 C C . LEU A 1 361 ? 2.550 -9.814 -34.191 1.00 90.56 361 LEU A C 1
ATOM 2771 O O . LEU A 1 361 ? 3.410 -8.923 -34.138 1.00 90.56 361 LEU A O 1
ATOM 2775 N N . PRO A 1 362 ? 1.279 -9.521 -34.520 1.00 89.56 362 PRO A N 1
ATOM 2776 C CA . PRO A 1 362 ? 0.836 -8.186 -34.921 1.00 89.56 362 PRO A CA 1
ATOM 2777 C C . PRO A 1 362 ? 0.626 -7.243 -33.720 1.00 89.56 362 PRO A C 1
ATOM 2779 O O . PRO A 1 362 ? -0.308 -6.460 -33.715 1.00 89.56 362 PRO A O 1
ATOM 2782 N N . ILE A 1 363 ? 1.522 -7.245 -32.727 1.00 90.69 363 ILE A N 1
ATOM 2783 C CA . ILE A 1 363 ? 1.386 -6.492 -31.460 1.00 90.69 363 ILE A CA 1
ATOM 2784 C C . ILE A 1 363 ? 1.098 -4.986 -31.630 1.00 90.69 363 ILE A C 1
ATOM 2786 O O . ILE A 1 363 ? 0.401 -4.388 -30.825 1.00 90.69 363 ILE A O 1
ATOM 2790 N N . HIS A 1 364 ? 1.614 -4.374 -32.697 1.00 84.25 364 HIS A N 1
ATOM 2791 C CA . HIS A 1 364 ? 1.384 -2.974 -33.072 1.00 84.25 364 HIS A CA 1
ATOM 2792 C C . HIS A 1 364 ? -0.036 -2.668 -33.585 1.00 84.25 364 HIS A C 1
ATOM 2794 O O . HIS A 1 364 ? -0.422 -1.504 -33.622 1.00 84.25 364 HIS A O 1
ATOM 2800 N N . GLU A 1 365 ? -0.790 -3.693 -33.990 1.00 86.50 365 GLU A N 1
ATOM 2801 C CA . GLU A 1 365 ? -2.180 -3.593 -34.455 1.00 86.50 365 GLU A CA 1
ATOM 2802 C C . GLU A 1 365 ? -3.175 -3.944 -33.339 1.00 86.50 365 GLU A C 1
ATOM 2804 O O . GLU A 1 365 ? -4.376 -3.741 -33.507 1.00 86.50 365 GLU A O 1
ATOM 2809 N N . TRP A 1 366 ? -2.691 -4.475 -32.210 1.00 93.50 366 TRP A N 1
ATOM 2810 C CA . TRP A 1 366 ? -3.544 -4.865 -31.093 1.00 93.50 366 TRP A CA 1
ATOM 2811 C C . TRP A 1 366 ? -4.264 -3.670 -30.482 1.00 93.50 366 TRP A C 1
ATOM 2813 O O . TRP A 1 366 ? -3.762 -2.543 -30.483 1.00 93.50 366 TRP A O 1
ATOM 2823 N N . CYS A 1 367 ? -5.448 -3.940 -29.945 1.00 94.56 367 CYS A N 1
ATOM 2824 C CA . CYS A 1 367 ? -6.307 -2.964 -29.293 1.00 94.56 367 CYS A CA 1
ATOM 2825 C C . CYS A 1 367 ? -6.396 -3.184 -27.772 1.00 94.56 367 CYS A C 1
ATOM 2827 O O . CYS A 1 367 ? -6.161 -4.280 -27.265 1.00 94.56 367 CYS A O 1
ATOM 2829 N N . LYS A 1 368 ? -6.782 -2.134 -27.043 1.00 93.38 368 LYS A N 1
ATOM 2830 C CA . LYS A 1 368 ? -7.287 -2.194 -25.664 1.00 93.38 368 LYS A CA 1
ATOM 2831 C C . LYS A 1 368 ? -8.769 -1.827 -25.606 1.00 93.38 368 LYS A C 1
ATOM 2833 O O . LYS A 1 368 ? -9.335 -1.341 -26.585 1.00 93.38 368 LYS A O 1
ATOM 2838 N N . GLU A 1 369 ? -9.366 -2.011 -24.435 1.00 90.56 369 GLU A N 1
ATOM 2839 C CA . GLU A 1 369 ? -10.756 -1.695 -24.115 1.00 90.56 369 GLU A CA 1
ATOM 2840 C C . GLU A 1 369 ? -11.764 -2.506 -24.946 1.00 90.56 369 GLU A C 1
ATOM 2842 O O . GLU A 1 369 ? -12.809 -1.988 -25.341 1.00 90.56 369 GLU A O 1
ATOM 2847 N N . HIS A 1 370 ? -11.499 -3.794 -25.194 1.00 89.50 370 HIS A N 1
ATOM 2848 C CA . HIS A 1 370 ? -12.418 -4.664 -25.938 1.00 89.50 370 HIS A CA 1
ATOM 2849 C C . HIS A 1 370 ? -13.802 -4.750 -25.281 1.00 89.50 370 HIS A C 1
ATOM 2851 O O . HIS A 1 370 ? -14.824 -4.714 -25.971 1.00 89.50 370 HIS A O 1
ATOM 2857 N N . ASP A 1 371 ? -13.845 -4.757 -23.947 1.00 85.12 371 ASP A N 1
ATOM 2858 C CA . ASP A 1 371 ? -15.084 -4.801 -23.161 1.00 85.12 371 ASP A CA 1
ATOM 2859 C C . ASP A 1 371 ? -15.939 -3.523 -23.285 1.00 85.12 371 ASP A C 1
ATOM 2861 O O . ASP A 1 371 ? -17.112 -3.524 -22.907 1.00 85.12 371 ASP A O 1
ATOM 2865 N N . SER A 1 372 ? -15.393 -2.427 -23.833 1.00 83.25 372 SER A N 1
ATOM 2866 C CA . SER A 1 372 ? -16.141 -1.181 -24.068 1.00 83.25 372 SER A CA 1
ATOM 2867 C C . SER A 1 372 ? -17.087 -1.255 -25.276 1.00 83.25 372 SER A C 1
ATOM 2869 O O . SER A 1 372 ? -17.947 -0.389 -25.444 1.00 83.25 372 SER A O 1
ATOM 2871 N N . GLY A 1 373 ? -16.923 -2.264 -26.141 1.00 82.81 373 GLY A N 1
ATOM 2872 C CA . GLY A 1 373 ? -17.603 -2.362 -27.436 1.00 82.81 373 GLY A CA 1
ATOM 2873 C C . GLY A 1 373 ? -16.967 -1.521 -28.553 1.00 82.81 373 GLY A C 1
ATOM 2874 O O . GLY A 1 373 ? -17.374 -1.651 -29.709 1.00 82.81 373 GLY A O 1
ATOM 2875 N N . HIS A 1 374 ? -15.952 -0.708 -28.243 1.00 86.56 374 HIS A N 1
ATOM 2876 C CA . HIS A 1 374 ? -15.188 0.091 -29.203 1.00 86.56 374 HIS A CA 1
ATOM 2877 C C . HIS A 1 374 ? -13.676 -0.024 -28.928 1.00 86.56 374 HIS A C 1
ATOM 2879 O O . HIS A 1 374 ? -13.099 0.889 -28.339 1.00 86.56 374 HIS A O 1
ATOM 2885 N N . PRO A 1 375 ? -13.024 -1.126 -29.357 1.00 90.56 375 PRO A N 1
ATOM 2886 C CA . PRO A 1 375 ? -11.598 -1.337 -29.123 1.00 90.56 375 PRO A CA 1
ATOM 2887 C C . PRO A 1 375 ? -10.745 -0.205 -29.707 1.00 90.56 375 PRO A C 1
ATOM 2889 O O . PRO A 1 375 ? -10.988 0.263 -30.825 1.00 90.56 375 PRO A O 1
ATOM 2892 N N . ARG A 1 376 ? -9.728 0.218 -28.955 1.00 91.56 376 ARG A N 1
ATOM 2893 C CA . ARG A 1 376 ? -8.816 1.310 -29.310 1.00 91.56 376 ARG A CA 1
ATOM 2894 C C . ARG A 1 376 ? -7.403 0.767 -29.554 1.00 91.56 376 ARG A C 1
ATOM 2896 O O . ARG A 1 376 ? -6.864 0.137 -28.647 1.00 91.56 376 ARG A O 1
ATOM 2903 N N . PRO A 1 377 ? -6.775 1.010 -30.718 1.00 91.12 377 PRO A N 1
ATOM 2904 C CA . PRO A 1 377 ? -5.421 0.527 -30.996 1.00 91.12 377 PRO A CA 1
ATOM 2905 C C . PRO A 1 377 ? -4.385 1.015 -29.975 1.00 91.12 377 PRO A C 1
ATOM 2907 O O . PRO A 1 377 ? -4.363 2.194 -29.619 1.00 91.12 377 PRO A O 1
ATOM 2910 N N . LEU A 1 378 ? -3.502 0.119 -29.527 1.00 91.12 378 LEU A N 1
ATOM 2911 C CA . LEU A 1 378 ? -2.479 0.409 -28.515 1.00 91.12 378 LEU A CA 1
ATOM 2912 C C . LEU A 1 378 ? -1.495 1.489 -28.969 1.00 91.12 378 LEU A C 1
ATOM 2914 O O . LEU A 1 378 ? -1.087 2.342 -28.183 1.00 91.12 378 LEU A O 1
ATOM 2918 N N . ASN A 1 379 ? -1.140 1.474 -30.251 1.00 86.19 379 ASN A N 1
ATOM 2919 C CA . ASN A 1 379 ? -0.211 2.424 -30.850 1.00 86.19 379 ASN A CA 1
ATOM 2920 C C . ASN A 1 379 ? -0.756 3.860 -30.926 1.00 86.19 379 ASN A C 1
ATOM 2922 O O . ASN A 1 379 ? -0.013 4.734 -31.359 1.00 86.19 379 ASN A O 1
ATOM 2926 N N . LEU A 1 380 ? -2.018 4.110 -30.547 1.00 87.56 380 LEU A N 1
ATOM 2927 C CA . LEU A 1 380 ? -2.554 5.465 -30.402 1.00 87.56 380 LEU A CA 1
ATOM 2928 C C . LEU A 1 380 ? -2.118 6.137 -29.102 1.00 87.56 380 LEU A C 1
ATOM 2930 O O . LEU A 1 380 ? -2.015 7.360 -29.064 1.00 87.56 380 LEU A O 1
ATOM 2934 N N . ASP A 1 381 ? -1.881 5.343 -28.060 1.00 86.56 381 ASP A N 1
ATOM 2935 C CA . ASP A 1 381 ? -1.644 5.850 -26.709 1.00 86.56 381 ASP A CA 1
ATOM 2936 C C . ASP A 1 381 ? -0.224 5.537 -26.208 1.00 86.56 381 ASP A C 1
ATOM 2938 O O . ASP A 1 381 ? 0.276 6.239 -25.332 1.00 86.56 381 ASP A O 1
ATOM 2942 N N . TYR A 1 382 ? 0.438 4.514 -26.768 1.00 89.62 382 TYR A N 1
ATOM 2943 C CA . TYR A 1 382 ? 1.750 4.060 -26.300 1.00 89.62 382 TYR A CA 1
ATOM 2944 C C . TYR A 1 382 ? 2.771 3.909 -27.435 1.00 89.62 382 TYR A C 1
ATOM 2946 O O . TYR A 1 382 ? 2.450 3.328 -28.480 1.00 89.62 382 TYR A O 1
ATOM 2954 N N . PRO A 1 383 ? 4.040 4.298 -27.214 1.00 88.62 383 PRO A N 1
ATOM 2955 C CA . PRO A 1 383 ? 5.140 3.818 -28.033 1.00 88.62 383 PRO A CA 1
ATOM 2956 C C . PRO A 1 383 ? 5.362 2.329 -27.748 1.00 88.62 383 PRO A C 1
ATOM 2958 O O . PRO A 1 383 ? 5.624 1.928 -26.612 1.00 88.62 383 PRO A O 1
ATOM 2961 N N . ILE A 1 384 ? 5.253 1.511 -28.796 1.00 88.50 384 ILE A N 1
ATOM 2962 C CA . ILE A 1 384 ? 5.410 0.055 -28.721 1.00 88.50 384 ILE A CA 1
ATOM 2963 C C . ILE A 1 384 ? 6.794 -0.320 -29.242 1.00 88.50 384 ILE A C 1
ATOM 2965 O O . ILE A 1 384 ? 7.122 -0.061 -30.401 1.00 88.50 384 ILE A O 1
ATOM 2969 N N . VAL A 1 385 ? 7.590 -0.981 -28.402 1.00 90.62 385 VAL A N 1
ATOM 2970 C CA . VAL A 1 385 ? 8.901 -1.520 -28.793 1.00 90.62 385 VAL A CA 1
ATOM 2971 C C . VAL A 1 385 ? 8.989 -3.019 -28.547 1.00 90.62 385 VAL A C 1
ATOM 2973 O O . VAL A 1 385 ? 8.415 -3.547 -27.593 1.00 90.62 385 VAL A O 1
ATOM 2976 N N . VAL A 1 386 ? 9.738 -3.708 -29.408 1.00 95.19 386 VAL A N 1
ATOM 2977 C CA . VAL A 1 386 ? 10.045 -5.134 -29.259 1.00 95.19 386 VAL A CA 1
ATOM 2978 C C . VAL A 1 386 ? 11.390 -5.308 -28.571 1.00 95.19 386 VAL A C 1
ATOM 2980 O O . VAL A 1 386 ? 12.336 -4.565 -28.828 1.00 95.19 386 VAL A O 1
ATOM 2983 N N . ARG A 1 387 ? 11.494 -6.337 -27.735 1.00 95.44 387 ARG A N 1
ATOM 2984 C CA . ARG A 1 387 ? 12.722 -6.750 -27.072 1.00 95.44 387 ARG A CA 1
ATOM 2985 C C . ARG A 1 387 ? 13.044 -8.208 -27.331 1.00 95.44 387 ARG A C 1
ATOM 2987 O O . ARG A 1 387 ? 12.135 -9.036 -27.361 1.00 95.44 387 ARG A O 1
ATOM 2994 N N . SER A 1 388 ? 14.326 -8.545 -27.481 1.00 94.75 388 SER A N 1
ATOM 2995 C CA . SER A 1 388 ? 14.737 -9.940 -27.704 1.00 94.75 388 SER A CA 1
ATOM 2996 C C . SER A 1 388 ? 14.802 -10.717 -26.393 1.00 94.75 388 SER A C 1
ATOM 2998 O O . SER A 1 388 ? 15.658 -10.466 -25.537 1.00 94.75 388 SER A O 1
ATOM 3000 N N . LEU A 1 389 ? 13.951 -11.738 -26.276 1.00 92.12 389 LEU A N 1
ATOM 3001 C CA . LEU A 1 389 ? 13.986 -12.679 -25.159 1.00 92.12 389 LEU A CA 1
ATOM 3002 C C . LEU A 1 389 ? 15.309 -13.460 -25.107 1.00 92.12 389 LEU A C 1
ATOM 3004 O O . LEU A 1 389 ? 15.874 -13.656 -24.028 1.00 92.12 389 LEU A O 1
ATOM 3008 N N . GLU A 1 390 ? 15.842 -13.877 -26.262 1.00 87.00 390 GLU A N 1
ATOM 3009 C CA . GLU A 1 390 ? 17.125 -14.581 -26.342 1.00 87.00 390 GLU A CA 1
ATOM 3010 C C . GLU A 1 390 ? 18.258 -13.716 -25.806 1.00 87.00 390 GLU A C 1
ATOM 3012 O O . GLU A 1 390 ? 19.064 -14.191 -25.006 1.00 87.00 390 GLU A O 1
ATOM 3017 N N . ARG A 1 391 ? 18.307 -12.438 -26.202 1.00 87.75 391 ARG A N 1
ATOM 3018 C CA . ARG A 1 391 ? 19.340 -11.509 -25.736 1.00 87.75 391 ARG A CA 1
ATOM 3019 C C . ARG A 1 391 ? 19.205 -11.204 -24.252 1.00 87.75 391 ARG A C 1
ATOM 3021 O O . ARG A 1 391 ? 20.220 -11.091 -23.562 1.00 87.75 391 ARG A O 1
ATOM 3028 N N . MET A 1 392 ? 17.976 -11.133 -23.749 1.00 87.56 392 MET A N 1
ATOM 3029 C CA . MET A 1 392 ? 17.731 -10.921 -22.328 1.00 87.56 392 MET A CA 1
ATOM 3030 C C . MET A 1 392 ? 18.258 -12.091 -21.483 1.00 87.56 392 MET A C 1
ATOM 3032 O O . MET A 1 392 ? 18.931 -11.861 -20.478 1.00 87.56 392 MET A O 1
ATOM 3036 N N . ARG A 1 393 ? 18.062 -13.338 -21.938 1.00 81.62 393 ARG A N 1
ATOM 3037 C CA . ARG A 1 393 ? 18.529 -14.562 -21.255 1.00 81.62 393 ARG A CA 1
ATOM 3038 C C . ARG A 1 393 ? 20.010 -14.892 -21.488 1.00 81.62 393 ARG A C 1
ATOM 3040 O O . ARG A 1 393 ? 20.655 -15.479 -20.619 1.00 81.62 393 ARG A O 1
ATOM 3047 N N . ALA A 1 394 ? 20.575 -14.531 -22.638 1.00 80.88 394 ALA A N 1
ATOM 3048 C CA . ALA A 1 394 ? 21.945 -14.866 -23.017 1.00 80.88 394 ALA A CA 1
ATOM 3049 C C . ALA A 1 394 ? 22.976 -13.935 -22.353 1.00 80.88 394 ALA A C 1
ATOM 3051 O O . ALA A 1 394 ? 23.521 -13.026 -22.981 1.00 80.88 394 ALA A O 1
ATOM 3052 N N . SER A 1 395 ? 23.310 -14.200 -21.085 1.00 82.56 395 SER A N 1
ATOM 3053 C CA . SER A 1 395 ? 24.264 -13.391 -20.301 1.00 82.56 395 SER A CA 1
ATOM 3054 C C . SER A 1 395 ? 25.630 -13.184 -20.973 1.00 82.56 395 SER A C 1
ATOM 3056 O O . SER A 1 395 ? 26.253 -12.129 -20.834 1.00 82.56 395 SER A O 1
ATOM 3058 N N . HIS A 1 396 ? 26.078 -14.148 -21.781 1.00 81.19 396 HIS A N 1
ATOM 3059 C CA . HIS A 1 396 ? 27.319 -14.055 -22.552 1.00 81.19 396 HIS A CA 1
ATOM 3060 C C . HIS A 1 396 ? 27.295 -12.970 -23.652 1.00 81.19 396 HIS A C 1
ATOM 3062 O O . HIS A 1 396 ? 28.362 -12.542 -24.093 1.00 81.19 396 HIS A O 1
ATOM 3068 N N . TRP A 1 397 ? 26.123 -12.460 -24.057 1.00 84.50 397 TRP A N 1
ATOM 3069 C CA . TRP A 1 397 ? 25.986 -11.324 -24.986 1.00 84.50 397 TRP A CA 1
ATOM 3070 C C . TRP A 1 397 ? 25.954 -9.957 -24.284 1.00 84.50 397 TRP A C 1
ATOM 3072 O O . TRP A 1 397 ? 26.246 -8.933 -24.908 1.00 84.50 397 TRP A O 1
ATOM 3082 N N . HIS A 1 398 ? 25.678 -9.905 -22.973 1.00 88.19 398 HIS A N 1
ATOM 3083 C CA . HIS A 1 398 ? 25.428 -8.651 -22.242 1.00 88.19 398 HIS A CA 1
ATOM 3084 C C . HIS A 1 398 ? 26.605 -7.672 -22.254 1.00 88.19 398 HIS A C 1
ATOM 3086 O O . HIS A 1 398 ? 26.402 -6.460 -22.229 1.00 88.19 398 HIS A O 1
ATOM 3092 N N . ARG A 1 399 ? 27.851 -8.163 -22.279 1.00 86.50 399 ARG A N 1
ATOM 3093 C CA . ARG A 1 399 ? 29.040 -7.292 -22.308 1.00 86.50 399 ARG A CA 1
ATOM 3094 C C . ARG A 1 399 ? 29.165 -6.540 -23.632 1.00 86.50 399 ARG A C 1
ATOM 3096 O O . ARG A 1 399 ? 29.480 -5.352 -23.628 1.00 86.50 399 ARG A O 1
ATOM 3103 N N . VAL A 1 400 ? 28.979 -7.238 -24.751 1.00 88.94 400 VAL A N 1
ATOM 3104 C CA . VAL A 1 400 ? 29.085 -6.643 -26.092 1.00 88.94 400 VAL A CA 1
ATOM 3105 C C . VAL A 1 400 ? 27.918 -5.686 -26.318 1.00 88.94 400 VAL A C 1
ATOM 3107 O O . VAL A 1 400 ? 28.130 -4.557 -26.751 1.00 88.94 400 VAL A O 1
ATOM 3110 N N . TRP A 1 401 ? 26.717 -6.091 -25.907 1.00 90.88 401 TRP A N 1
ATOM 3111 C CA . TRP A 1 401 ? 25.516 -5.262 -25.947 1.00 90.88 401 TRP A CA 1
ATOM 3112 C C . TRP A 1 401 ? 25.648 -3.965 -25.129 1.00 90.88 401 TRP A C 1
ATOM 3114 O O . TRP A 1 401 ? 25.412 -2.891 -25.673 1.00 90.88 401 TRP A O 1
ATOM 3124 N N . ARG A 1 402 ? 26.141 -4.016 -23.878 1.00 91.31 402 ARG A N 1
ATOM 3125 C CA . ARG A 1 402 ? 26.419 -2.802 -23.075 1.00 91.31 402 ARG A CA 1
ATOM 3126 C C . ARG A 1 402 ? 27.377 -1.836 -23.766 1.00 91.31 402 ARG A C 1
ATOM 3128 O O . ARG A 1 402 ? 27.100 -0.646 -23.829 1.00 91.31 402 ARG A O 1
ATOM 3135 N N . ARG A 1 403 ? 28.465 -2.347 -24.350 1.00 87.31 403 ARG A N 1
ATOM 3136 C CA . ARG A 1 403 ? 29.431 -1.512 -25.086 1.00 87.31 403 ARG A CA 1
ATOM 3137 C C . ARG A 1 403 ? 28.799 -0.809 -26.286 1.00 87.31 403 ARG A C 1
ATOM 3139 O O . ARG A 1 403 ? 29.085 0.358 -26.527 1.00 87.31 403 ARG A O 1
ATOM 3146 N N . ARG A 1 404 ? 27.954 -1.515 -27.039 1.00 92.19 404 ARG A N 1
ATOM 3147 C CA . ARG A 1 404 ? 27.236 -0.949 -28.190 1.00 92.19 404 ARG A CA 1
ATOM 3148 C C . ARG A 1 404 ? 26.174 0.062 -27.766 1.00 92.19 404 ARG A C 1
ATOM 3150 O O . ARG A 1 404 ? 26.020 1.076 -28.435 1.00 92.19 404 ARG A O 1
ATOM 3157 N N . TRP A 1 405 ? 25.492 -0.176 -26.648 1.00 92.19 405 TRP A N 1
ATOM 3158 C CA . TRP A 1 405 ? 24.567 0.787 -26.052 1.00 92.19 405 TRP A CA 1
ATOM 3159 C C . TRP A 1 405 ? 25.271 2.074 -25.615 1.00 92.19 405 TRP A C 1
ATOM 3161 O O . TRP A 1 405 ? 24.807 3.168 -25.923 1.00 92.19 405 TRP A O 1
ATOM 3171 N N . ASP A 1 406 ? 26.429 1.968 -24.962 1.00 89.44 406 ASP A N 1
ATOM 3172 C CA . ASP A 1 406 ? 27.229 3.141 -24.593 1.00 89.44 406 ASP A CA 1
ATOM 3173 C C . ASP A 1 406 ? 27.717 3.915 -25.829 1.00 89.44 406 ASP A C 1
ATOM 3175 O O . ASP A 1 406 ? 27.700 5.149 -25.828 1.00 89.44 406 ASP A O 1
ATOM 3179 N N . MET A 1 407 ? 28.072 3.206 -26.910 1.00 88.00 407 MET A N 1
ATOM 3180 C CA . MET A 1 407 ? 28.402 3.820 -28.201 1.00 88.00 407 MET A CA 1
ATOM 3181 C C . MET A 1 407 ? 27.211 4.574 -28.798 1.00 88.00 407 MET A C 1
ATOM 3183 O O . MET A 1 407 ? 27.378 5.717 -29.216 1.00 88.00 407 MET A O 1
ATOM 3187 N N . LEU A 1 408 ? 26.016 3.972 -28.799 1.00 90.50 408 LEU A N 1
ATOM 3188 C CA . LEU A 1 408 ? 24.792 4.632 -29.257 1.00 90.50 408 LEU A CA 1
ATOM 3189 C C . LEU A 1 408 ? 24.518 5.908 -28.453 1.00 90.50 408 LEU A C 1
ATOM 3191 O O . LEU A 1 408 ? 24.247 6.942 -29.050 1.00 90.50 408 LEU A O 1
ATOM 3195 N N . LYS A 1 409 ? 24.648 5.857 -27.120 1.00 88.25 409 LYS A N 1
ATOM 3196 C CA . LYS A 1 409 ? 24.447 7.031 -26.255 1.00 88.25 409 LYS A CA 1
ATOM 3197 C C . LYS A 1 409 ? 25.445 8.152 -26.528 1.00 88.25 409 LYS A C 1
ATOM 3199 O O . LYS A 1 409 ? 25.092 9.320 -26.433 1.00 88.25 409 LYS A O 1
ATOM 3204 N N . SER A 1 410 ? 26.689 7.798 -26.840 1.00 87.88 410 SER A N 1
ATOM 3205 C CA . SER A 1 410 ? 27.743 8.780 -27.114 1.00 87.88 410 SER A CA 1
ATOM 3206 C C . SER A 1 410 ? 27.666 9.353 -28.532 1.00 87.88 410 SER A C 1
ATOM 3208 O O . SER A 1 410 ? 28.015 10.510 -28.733 1.00 87.88 410 SER A O 1
ATOM 3210 N N . HIS A 1 411 ? 27.213 8.562 -29.510 1.00 86.81 411 HIS A N 1
ATOM 3211 C CA . HIS A 1 411 ? 27.152 8.953 -30.921 1.00 86.81 411 HIS A CA 1
ATOM 3212 C C . HIS A 1 411 ? 25.853 8.462 -31.593 1.00 86.81 411 HIS A C 1
ATOM 3214 O O . HIS A 1 411 ? 25.890 7.520 -32.399 1.00 86.81 411 HIS A O 1
ATOM 3220 N N . PRO A 1 412 ? 24.698 9.087 -31.294 1.00 87.75 412 PRO A N 1
ATOM 3221 C CA . PRO A 1 412 ? 23.390 8.664 -31.794 1.00 87.75 412 PRO A CA 1
ATOM 3222 C C . PRO A 1 412 ? 23.130 9.117 -33.244 1.00 87.75 412 PRO A C 1
ATOM 3224 O O . PRO A 1 412 ? 22.124 9.757 -33.520 1.00 87.75 412 PRO A O 1
ATOM 3227 N N . SER A 1 413 ? 24.022 8.799 -34.188 1.00 87.44 413 SER A N 1
ATOM 3228 C CA . SER A 1 413 ? 23.908 9.222 -35.597 1.00 87.44 413 SER A CA 1
ATOM 3229 C C . SER A 1 413 ? 23.256 8.166 -36.494 1.00 87.44 413 SER A C 1
ATOM 3231 O O . SER A 1 413 ? 23.599 6.986 -36.415 1.00 87.44 413 SER A O 1
ATOM 3233 N N . ALA A 1 414 ? 22.404 8.603 -37.428 1.00 85.75 414 ALA A N 1
ATOM 3234 C CA . ALA A 1 414 ? 21.858 7.770 -38.503 1.00 85.75 414 ALA A CA 1
ATOM 3235 C C . ALA A 1 414 ? 22.942 7.162 -39.423 1.00 85.75 414 ALA A C 1
ATOM 3237 O O . ALA A 1 414 ? 22.719 6.122 -40.045 1.00 85.75 414 ALA A O 1
ATOM 3238 N N . ASP A 1 415 ? 24.147 7.741 -39.464 1.00 86.88 415 ASP A N 1
ATOM 3239 C CA . ASP A 1 415 ? 25.291 7.187 -40.206 1.00 86.88 415 ASP A CA 1
ATOM 3240 C C . ASP A 1 415 ? 25.752 5.829 -39.657 1.00 86.88 415 ASP A C 1
ATOM 3242 O O . ASP A 1 415 ? 26.402 5.048 -40.354 1.00 86.88 415 ASP A O 1
ATOM 3246 N N . HIS A 1 416 ? 25.395 5.530 -38.406 1.00 90.06 416 HIS A N 1
ATOM 3247 C CA . HIS A 1 416 ? 25.702 4.279 -37.718 1.00 90.06 416 HIS A CA 1
ATOM 3248 C C . HIS A 1 416 ? 24.616 3.204 -37.915 1.00 90.06 416 HIS A C 1
ATOM 3250 O O . HIS A 1 416 ? 24.628 2.180 -37.220 1.00 90.06 416 HIS A O 1
ATOM 3256 N N . VAL A 1 417 ? 23.704 3.408 -38.876 1.00 92.88 417 VAL A N 1
ATOM 3257 C CA . VAL A 1 417 ? 22.690 2.437 -39.310 1.00 92.88 417 VAL A CA 1
ATOM 3258 C C . VAL A 1 417 ? 23.210 1.636 -40.507 1.00 92.88 417 VAL A C 1
ATOM 3260 O O . VAL A 1 417 ? 23.412 2.167 -41.604 1.00 92.88 417 VAL A O 1
ATOM 3263 N N . TYR A 1 418 ? 23.406 0.333 -40.318 1.00 93.69 418 TYR A N 1
ATOM 3264 C CA . TYR A 1 418 ? 23.749 -0.583 -41.405 1.00 93.69 418 TYR A CA 1
ATOM 3265 C C . TYR A 1 418 ? 22.490 -1.008 -42.176 1.00 93.69 418 TYR A C 1
ATOM 3267 O O . TYR A 1 418 ? 21.475 -1.344 -41.572 1.00 93.69 418 TYR A O 1
ATOM 3275 N N . ALA A 1 419 ? 22.552 -1.012 -43.508 1.00 93.00 419 ALA A N 1
ATOM 3276 C CA . ALA A 1 419 ? 21.499 -1.565 -44.359 1.00 93.00 419 ALA A CA 1
ATOM 3277 C C . ALA A 1 419 ? 21.844 -3.019 -44.699 1.00 93.00 419 ALA A C 1
ATOM 3279 O O . ALA A 1 419 ? 22.894 -3.276 -45.290 1.00 93.00 419 ALA A O 1
ATOM 3280 N N . GLY A 1 420 ? 20.978 -3.952 -44.304 1.00 89.00 420 GLY A N 1
ATOM 3281 C CA . GLY A 1 420 ? 21.099 -5.368 -44.629 1.00 89.00 420 GLY A CA 1
ATOM 3282 C C . GLY A 1 420 ? 21.031 -5.630 -46.130 1.00 89.00 420 GLY A C 1
ATOM 3283 O O . GLY A 1 420 ? 20.478 -4.848 -46.901 1.00 89.00 420 GLY A O 1
ATOM 3284 N N . SER A 1 421 ? 21.600 -6.752 -46.554 1.00 87.00 421 SER A N 1
ATOM 3285 C CA . SER A 1 421 ? 21.645 -7.149 -47.957 1.00 87.00 421 SER A CA 1
ATOM 3286 C C . SER A 1 421 ? 21.595 -8.662 -48.077 1.00 87.00 421 SER A C 1
ATOM 3288 O O . SER A 1 421 ? 22.446 -9.377 -47.547 1.00 87.00 421 SER A O 1
ATOM 3290 N N . ARG A 1 422 ? 20.644 -9.152 -48.878 1.00 78.69 422 ARG A N 1
ATOM 3291 C CA . ARG A 1 422 ? 20.486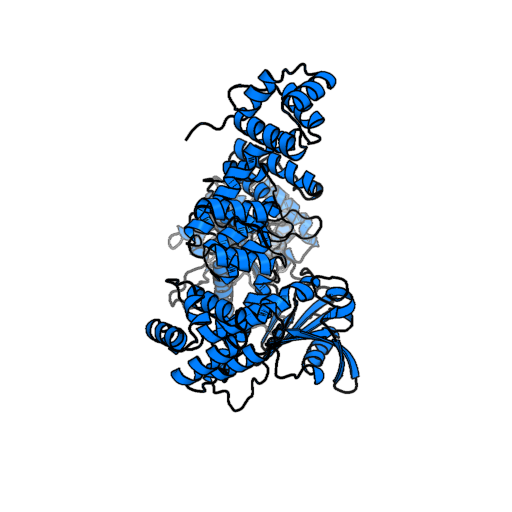 -10.587 -49.158 1.00 78.69 422 ARG A CA 1
ATOM 3292 C C . ARG A 1 422 ? 21.725 -11.202 -49.805 1.00 78.69 422 ARG A C 1
ATOM 3294 O O . ARG A 1 422 ? 22.018 -12.368 -49.572 1.00 78.69 422 ARG A O 1
ATOM 3301 N N . GLU A 1 423 ? 22.441 -10.427 -50.614 1.00 80.06 423 GLU A N 1
ATOM 3302 C CA . GLU A 1 423 ? 23.633 -10.881 -51.336 1.00 80.06 423 GLU A CA 1
ATOM 3303 C C . GLU A 1 423 ? 24.854 -10.989 -50.415 1.00 80.06 423 GLU A C 1
ATOM 3305 O O . GLU A 1 423 ? 25.738 -11.812 -50.641 1.00 80.06 423 GLU A O 1
ATOM 3310 N N . GLN A 1 424 ? 24.895 -10.172 -49.359 1.00 79.12 424 GLN A N 1
ATOM 3311 C CA . GLN A 1 424 ? 26.017 -10.081 -48.421 1.00 79.12 424 GLN A CA 1
ATOM 3312 C C . GLN A 1 424 ? 25.700 -10.672 -47.044 1.00 79.12 424 GLN A C 1
ATOM 3314 O O . GLN A 1 424 ? 26.533 -10.590 -46.141 1.00 79.12 424 GLN A O 1
ATOM 3319 N N . ALA A 1 425 ? 24.538 -11.309 -46.892 1.00 75.19 425 ALA A N 1
ATOM 3320 C CA . ALA A 1 425 ? 24.051 -11.853 -45.631 1.00 75.19 425 ALA A CA 1
ATOM 3321 C C . ALA A 1 425 ? 25.058 -12.811 -44.969 1.00 75.19 425 ALA A C 1
ATOM 3323 O O . ALA A 1 425 ? 25.222 -12.793 -43.755 1.00 75.19 425 ALA A O 1
ATOM 3324 N N . ALA A 1 426 ? 25.820 -13.582 -45.752 1.00 77.69 426 ALA A N 1
ATOM 3325 C CA . ALA A 1 426 ? 26.864 -14.471 -45.232 1.00 77.69 426 ALA A CA 1
ATOM 3326 C C . ALA A 1 426 ? 28.050 -13.735 -44.570 1.00 77.69 426 ALA A C 1
ATOM 3328 O O . ALA A 1 426 ? 28.713 -14.292 -43.699 1.00 77.69 426 ALA A O 1
ATOM 3329 N N . ASN A 1 427 ? 28.313 -12.482 -44.959 1.00 85.44 427 ASN A N 1
ATOM 3330 C CA . ASN A 1 427 ? 29.434 -11.671 -44.471 1.00 85.44 427 ASN A CA 1
ATOM 3331 C C . ASN A 1 427 ? 29.012 -10.643 -43.408 1.00 85.44 427 ASN A C 1
ATOM 3333 O O . ASN A 1 427 ? 29.848 -9.880 -42.917 1.00 85.44 427 ASN A O 1
ATOM 3337 N N . VAL A 1 428 ? 27.727 -10.600 -43.047 1.00 89.06 428 VAL A N 1
ATOM 3338 C CA . VAL A 1 428 ? 27.174 -9.567 -42.163 1.00 89.06 428 VAL A CA 1
ATOM 3339 C C . VAL A 1 428 ? 27.835 -9.565 -40.780 1.00 89.06 428 VAL A C 1
ATOM 3341 O O . VAL A 1 428 ? 28.150 -8.498 -40.263 1.00 89.06 428 VAL A O 1
ATOM 3344 N N . GLU A 1 429 ? 28.159 -10.732 -40.208 1.00 87.62 429 GLU A N 1
ATOM 3345 C CA . GLU A 1 429 ? 28.864 -10.818 -38.917 1.00 87.62 429 GLU A CA 1
ATOM 3346 C C . GLU A 1 429 ? 30.245 -10.140 -38.971 1.00 87.62 429 GLU A C 1
ATOM 3348 O O . GLU A 1 429 ? 30.643 -9.457 -38.026 1.00 87.62 429 GLU A O 1
ATOM 3353 N N . GLN A 1 430 ? 30.961 -10.267 -40.094 1.00 89.00 430 GLN A N 1
ATOM 3354 C CA . GLN A 1 430 ? 32.251 -9.608 -40.285 1.00 89.00 430 GLN A CA 1
ATOM 3355 C C . GLN A 1 430 ? 32.085 -8.087 -40.383 1.00 89.00 430 GLN A C 1
ATOM 3357 O O . GLN A 1 430 ? 32.859 -7.352 -39.773 1.00 89.00 430 GLN A O 1
ATOM 3362 N N . VAL A 1 431 ? 31.073 -7.601 -41.106 1.00 90.94 431 VAL A N 1
ATOM 3363 C CA . VAL A 1 431 ? 30.794 -6.160 -41.234 1.00 90.94 431 VAL A CA 1
ATOM 3364 C C . VAL A 1 431 ? 30.404 -5.557 -39.883 1.00 90.94 431 VAL A C 1
ATOM 3366 O O . VAL A 1 431 ? 30.924 -4.510 -39.498 1.00 90.94 431 VAL A O 1
ATOM 3369 N N . LEU A 1 432 ? 29.535 -6.240 -39.135 1.00 93.12 432 LEU A N 1
ATOM 3370 C CA . LEU A 1 432 ? 29.069 -5.800 -37.821 1.00 93.12 432 LEU A CA 1
ATOM 3371 C C . LEU A 1 432 ? 30.129 -5.929 -36.718 1.00 93.12 432 LEU A C 1
ATOM 3373 O O . LEU A 1 432 ? 29.926 -5.399 -35.628 1.00 93.12 432 LEU A O 1
ATOM 3377 N N . SER A 1 433 ? 31.274 -6.572 -36.976 1.00 89.19 433 SER A N 1
ATOM 3378 C CA . SER A 1 433 ? 32.420 -6.550 -36.055 1.00 89.19 433 SER A CA 1
ATOM 3379 C C . SER A 1 433 ? 33.006 -5.142 -35.873 1.00 89.19 433 SER A C 1
ATOM 3381 O O . SER A 1 433 ? 33.567 -4.843 -34.817 1.00 89.19 433 SER A O 1
ATOM 3383 N N . ASP A 1 434 ? 32.810 -4.253 -36.853 1.00 91.75 434 ASP A N 1
ATOM 3384 C CA . ASP A 1 434 ? 33.157 -2.838 -36.751 1.00 91.75 434 ASP A CA 1
ATOM 3385 C C . ASP A 1 434 ? 32.306 -2.164 -35.664 1.00 91.75 434 ASP A C 1
ATOM 3387 O O . ASP A 1 434 ? 31.072 -2.213 -35.685 1.00 91.75 434 ASP A O 1
ATOM 3391 N N . ALA A 1 435 ? 32.978 -1.534 -34.697 1.00 86.25 435 ALA A N 1
ATOM 3392 C CA . ALA A 1 435 ? 32.380 -0.901 -33.526 1.00 86.25 435 ALA A CA 1
ATOM 3393 C C . ALA A 1 435 ? 31.481 0.308 -33.858 1.00 86.25 435 ALA A C 1
ATOM 3395 O O . ALA A 1 435 ? 30.684 0.707 -33.009 1.00 86.25 435 ALA A O 1
ATOM 3396 N N . ARG A 1 436 ? 31.582 0.873 -35.072 1.00 90.00 436 ARG A N 1
ATOM 3397 C CA . ARG A 1 436 ? 30.799 2.055 -35.471 1.00 90.00 436 ARG A CA 1
ATOM 3398 C C . ARG A 1 436 ? 29.302 1.790 -35.595 1.00 90.00 436 ARG A C 1
ATOM 3400 O O . ARG A 1 436 ? 28.510 2.692 -35.374 1.00 90.00 436 ARG A O 1
ATOM 3407 N N . TRP A 1 437 ? 28.907 0.569 -35.956 1.00 94.56 437 TRP A N 1
ATOM 3408 C CA . TRP A 1 437 ? 27.501 0.240 -36.178 1.00 94.56 437 TRP A CA 1
ATOM 3409 C C . TRP A 1 437 ? 26.751 0.121 -34.848 1.00 94.56 437 TRP A C 1
ATOM 3411 O O . TRP A 1 437 ? 27.160 -0.624 -33.956 1.00 94.56 437 TRP A O 1
ATOM 3421 N N . THR A 1 438 ? 25.644 0.837 -34.702 1.00 93.19 438 THR A N 1
ATOM 3422 C CA . THR A 1 438 ? 24.798 0.798 -33.494 1.00 93.19 438 THR A CA 1
ATOM 3423 C C . THR A 1 438 ? 23.368 0.375 -33.809 1.00 93.19 438 THR A C 1
ATOM 3425 O O . THR A 1 438 ? 22.631 -0.011 -32.904 1.00 93.19 438 THR A O 1
ATOM 3428 N N . SER A 1 439 ? 22.994 0.383 -35.088 1.00 95.00 439 SER A N 1
ATOM 3429 C CA . SER A 1 439 ? 21.681 -0.030 -35.565 1.00 95.00 439 SER A CA 1
ATOM 3430 C C . SER A 1 439 ? 21.779 -0.765 -36.903 1.00 95.00 439 SER A C 1
ATOM 3432 O O . SER A 1 439 ? 22.758 -0.604 -37.639 1.00 95.00 439 SER A O 1
ATOM 3434 N N . MET A 1 440 ? 20.773 -1.576 -37.225 1.00 95.56 440 MET A N 1
ATOM 3435 C CA . MET A 1 440 ? 20.665 -2.269 -38.509 1.00 95.56 440 MET A CA 1
ATOM 3436 C C . MET A 1 440 ? 19.221 -2.305 -39.014 1.00 95.56 440 MET A C 1
ATOM 3438 O O . MET A 1 440 ? 18.304 -2.595 -38.250 1.00 95.56 440 MET A O 1
ATOM 3442 N N . VAL A 1 441 ? 19.039 -2.086 -40.317 1.00 95.94 441 VAL A N 1
ATOM 3443 C CA . VAL A 1 441 ? 17.802 -2.392 -41.046 1.00 95.94 441 VAL A CA 1
ATOM 3444 C C . VAL A 1 441 ? 17.946 -3.766 -41.689 1.00 95.94 441 VAL A C 1
ATOM 3446 O O . VAL A 1 441 ? 18.875 -3.980 -42.466 1.00 95.94 441 VAL A O 1
ATOM 3449 N N . LEU A 1 442 ? 17.060 -4.703 -41.365 1.00 94.06 442 LEU A N 1
ATOM 3450 C CA . LEU A 1 442 ? 17.062 -6.039 -41.958 1.00 94.06 442 LEU A CA 1
ATOM 3451 C C . LEU A 1 442 ? 16.574 -5.988 -43.406 1.00 94.06 442 LEU A C 1
ATOM 3453 O O . LEU A 1 442 ? 15.663 -5.232 -43.746 1.00 94.06 442 LEU A O 1
ATOM 3457 N N . SER A 1 443 ? 17.138 -6.853 -44.246 1.00 90.88 443 SER A N 1
ATOM 3458 C CA . SER A 1 443 ? 16.771 -6.962 -45.660 1.00 90.88 443 SER A CA 1
ATOM 3459 C C . SER A 1 443 ? 15.363 -7.509 -45.903 1.00 90.88 443 SER A C 1
ATOM 3461 O O . SER A 1 443 ? 14.806 -7.372 -46.992 1.00 90.88 443 SER A O 1
ATOM 3463 N N . ARG A 1 444 ? 14.792 -8.151 -44.884 1.00 88.50 444 ARG A N 1
ATOM 3464 C CA . ARG A 1 444 ? 13.434 -8.695 -44.842 1.00 88.50 444 ARG A CA 1
ATOM 3465 C C . ARG A 1 444 ? 13.009 -8.917 -43.389 1.00 88.50 444 ARG A C 1
ATOM 3467 O O . ARG A 1 444 ? 13.872 -8.921 -42.507 1.00 88.50 444 ARG A O 1
ATOM 3474 N N . PRO A 1 445 ? 11.714 -9.163 -43.126 1.00 90.12 445 PRO A N 1
ATOM 3475 C CA . PRO A 1 445 ? 11.272 -9.626 -41.819 1.00 90.12 445 PRO A CA 1
ATOM 3476 C C . PRO A 1 445 ? 12.063 -10.857 -41.347 1.00 90.12 445 PRO A C 1
ATOM 3478 O O . PRO A 1 445 ? 12.365 -11.737 -42.167 1.00 90.12 445 PRO A O 1
ATOM 3481 N N . PRO A 1 446 ? 12.406 -10.930 -40.049 1.00 91.06 446 PRO A N 1
ATOM 3482 C CA . PRO A 1 446 ? 13.133 -12.064 -39.503 1.00 91.06 446 PRO A CA 1
ATOM 3483 C C . PRO A 1 446 ? 12.302 -13.345 -39.625 1.00 91.06 446 PRO A C 1
ATOM 3485 O O . PRO A 1 446 ? 11.087 -13.337 -39.436 1.00 91.06 446 PRO A O 1
ATOM 3488 N N . SER A 1 447 ? 12.967 -14.454 -39.943 1.00 88.69 447 SER A N 1
ATOM 3489 C CA . SER A 1 447 ? 12.362 -15.784 -39.915 1.00 88.69 447 SER A CA 1
ATOM 3490 C C . SER A 1 447 ? 12.101 -16.237 -38.476 1.00 88.69 447 SER A C 1
ATOM 3492 O O . SER A 1 447 ? 12.822 -15.864 -37.548 1.00 88.69 447 SER A O 1
ATOM 3494 N N . SER A 1 448 ? 11.100 -17.103 -38.297 1.00 86.88 448 SER A N 1
ATOM 3495 C CA . SER A 1 448 ? 10.766 -17.704 -36.997 1.00 86.88 448 SER A CA 1
ATOM 3496 C C . SER A 1 448 ? 11.858 -18.642 -36.467 1.00 86.88 448 SER A C 1
ATOM 3498 O O . SER A 1 448 ? 11.941 -18.873 -35.262 1.00 86.88 448 SER A O 1
ATOM 3500 N N . GLU A 1 449 ? 12.715 -19.162 -37.351 1.00 86.44 449 GLU A N 1
ATOM 3501 C CA . GLU A 1 449 ? 13.855 -20.019 -37.019 1.00 86.44 449 GLU A CA 1
ATOM 3502 C C . GLU A 1 449 ? 15.174 -19.427 -37.545 1.00 86.44 449 GLU A C 1
ATOM 3504 O O . GLU A 1 449 ? 15.162 -18.739 -38.572 1.00 86.44 449 GLU A O 1
ATOM 3509 N N . PRO A 1 450 ? 16.315 -19.670 -36.869 1.00 85.25 450 PRO A N 1
ATOM 3510 C CA . PRO A 1 450 ? 17.623 -19.233 -37.348 1.00 85.25 450 PRO A CA 1
ATOM 3511 C C . PRO A 1 450 ? 17.991 -19.872 -38.688 1.00 85.25 450 PRO A C 1
ATOM 3513 O O . PRO A 1 450 ? 17.818 -21.074 -38.887 1.00 85.25 450 PRO A O 1
ATOM 3516 N N . GLU A 1 451 ? 18.578 -19.085 -39.582 1.00 81.88 451 GLU A N 1
ATOM 3517 C CA . GLU A 1 451 ? 18.949 -19.546 -40.918 1.00 81.88 451 GLU A CA 1
ATOM 3518 C C . GLU A 1 451 ? 20.460 -19.807 -41.037 1.00 81.88 451 GLU A C 1
ATOM 3520 O O . GLU A 1 451 ? 21.277 -18.918 -40.761 1.00 81.88 451 GLU A O 1
ATOM 3525 N N . PRO A 1 452 ? 20.880 -21.007 -41.476 1.00 70.56 452 PRO A N 1
ATOM 3526 C CA . PRO A 1 452 ? 22.290 -21.296 -41.701 1.00 70.56 452 PRO A CA 1
ATOM 3527 C C . PRO A 1 452 ? 22.881 -20.402 -42.802 1.00 70.56 452 PRO A C 1
ATOM 3529 O O . PRO A 1 452 ? 22.391 -20.389 -43.928 1.00 70.56 452 PRO A O 1
ATOM 3532 N N . GLY A 1 453 ? 23.982 -19.707 -42.501 1.00 64.06 453 GLY A N 1
ATOM 3533 C CA . GLY A 1 453 ? 24.800 -19.027 -43.514 1.00 64.06 453 GLY A CA 1
ATOM 3534 C C . GLY A 1 453 ? 24.373 -17.609 -43.915 1.00 64.06 453 GLY A C 1
ATOM 3535 O O . GLY A 1 453 ? 24.858 -17.128 -44.935 1.00 64.06 453 GLY A O 1
ATOM 3536 N N . GLY A 1 454 ? 23.515 -16.927 -43.144 1.00 73.69 454 GLY A N 1
ATOM 3537 C CA . GLY A 1 454 ? 23.177 -15.522 -43.427 1.00 73.69 454 GLY A CA 1
ATOM 3538 C C . GLY A 1 454 ? 22.082 -14.882 -42.566 1.00 73.69 454 GLY A C 1
ATOM 3539 O O . GLY A 1 454 ? 21.374 -14.004 -43.046 1.00 73.69 454 GLY A O 1
ATOM 3540 N N . ASP A 1 455 ? 21.898 -15.316 -41.318 1.00 88.56 455 ASP A N 1
ATOM 3541 C CA . ASP A 1 455 ? 20.869 -14.766 -40.422 1.00 88.56 455 ASP A CA 1
ATOM 3542 C C . ASP A 1 455 ? 21.265 -13.377 -39.887 1.00 88.56 455 ASP A C 1
ATOM 3544 O O . ASP A 1 455 ? 21.981 -13.244 -38.888 1.00 88.56 455 ASP A O 1
ATOM 3548 N N . GLU A 1 456 ? 20.776 -12.338 -40.568 1.00 93.44 456 GLU A N 1
ATOM 3549 C CA . GLU A 1 456 ? 21.014 -10.929 -40.239 1.00 93.44 456 GLU A CA 1
ATOM 3550 C C . GLU A 1 456 ? 20.595 -10.572 -38.805 1.00 93.44 456 GLU A C 1
ATOM 3552 O O . GLU A 1 456 ? 21.324 -9.858 -38.113 1.00 93.44 456 GLU A O 1
ATOM 3557 N N . LEU A 1 457 ? 19.466 -11.103 -38.319 1.00 93.19 457 LEU A N 1
ATOM 3558 C CA . LEU A 1 457 ? 18.999 -10.834 -36.958 1.00 93.19 457 LEU A CA 1
ATOM 3559 C C . LEU A 1 457 ? 19.936 -11.471 -35.924 1.00 93.19 457 LEU A C 1
ATOM 3561 O O . LEU A 1 457 ? 20.333 -10.809 -34.965 1.00 93.19 457 LEU A O 1
ATOM 3565 N N . THR A 1 458 ? 20.333 -12.735 -36.111 1.00 91.44 458 THR A N 1
ATOM 3566 C CA . THR A 1 458 ? 21.294 -13.392 -35.205 1.00 91.44 458 THR A CA 1
ATOM 3567 C C . THR A 1 458 ? 22.616 -12.635 -35.175 1.00 91.44 458 THR A C 1
ATOM 3569 O O . THR A 1 458 ? 23.165 -12.411 -34.092 1.00 91.44 458 THR A O 1
ATOM 3572 N N . ALA A 1 459 ? 23.111 -12.205 -36.336 1.00 92.50 459 ALA A N 1
ATOM 3573 C CA . ALA A 1 459 ? 24.337 -11.427 -36.424 1.00 92.50 459 ALA A CA 1
ATOM 3574 C C . ALA A 1 459 ? 24.227 -10.086 -35.682 1.00 92.50 459 ALA A C 1
ATOM 3576 O O . ALA A 1 459 ? 25.115 -9.750 -34.896 1.00 92.50 459 ALA A O 1
ATOM 3577 N N . ALA A 1 460 ? 23.120 -9.357 -35.859 1.00 94.38 460 ALA A N 1
ATOM 3578 C CA . ALA A 1 460 ? 22.854 -8.099 -35.165 1.00 94.38 460 ALA A CA 1
ATOM 3579 C C . ALA A 1 460 ? 22.804 -8.268 -33.636 1.00 94.38 460 ALA A C 1
ATOM 3581 O O . ALA A 1 460 ? 23.458 -7.518 -32.902 1.00 94.38 460 ALA A O 1
ATOM 3582 N N . LEU A 1 461 ? 22.088 -9.287 -33.144 1.00 93.12 461 LEU A N 1
ATOM 3583 C CA . LEU A 1 461 ? 21.976 -9.569 -31.710 1.00 93.12 461 LEU A CA 1
ATOM 3584 C C . LEU A 1 461 ? 23.332 -9.949 -31.094 1.00 93.12 461 LEU A C 1
ATOM 3586 O O . LEU A 1 461 ? 23.686 -9.413 -30.041 1.00 93.12 461 LEU A O 1
ATOM 3590 N N . ARG A 1 462 ? 24.122 -10.802 -31.766 1.00 90.19 462 ARG A N 1
ATOM 3591 C CA . ARG A 1 462 ? 25.474 -11.211 -31.330 1.00 90.19 462 ARG A CA 1
ATOM 3592 C C . ARG A 1 462 ? 26.481 -10.065 -31.353 1.00 90.19 462 ARG A C 1
ATOM 3594 O O . ARG A 1 462 ? 27.304 -9.957 -30.444 1.00 90.19 462 ARG A O 1
ATOM 3601 N N . ALA A 1 463 ? 26.409 -9.200 -32.366 1.00 93.31 463 ALA A N 1
ATOM 3602 C CA . ALA A 1 463 ? 27.229 -7.993 -32.462 1.00 93.31 463 ALA A CA 1
ATOM 3603 C C . ALA A 1 463 ? 26.859 -6.938 -31.403 1.00 93.31 463 ALA A C 1
ATOM 3605 O O . ALA A 1 463 ? 27.613 -5.982 -31.202 1.00 93.31 463 ALA A O 1
ATOM 3606 N N . GLY A 1 464 ? 25.729 -7.133 -30.710 1.00 93.31 464 GLY A N 1
ATOM 3607 C CA . GLY A 1 464 ? 25.245 -6.305 -29.615 1.00 93.31 464 GLY A CA 1
ATOM 3608 C C . GLY A 1 464 ? 24.480 -5.064 -30.063 1.00 93.31 464 GLY A C 1
ATOM 3609 O O . GLY A 1 464 ? 24.367 -4.145 -29.262 1.00 93.31 464 GLY A O 1
ATOM 3610 N N . LEU A 1 465 ? 23.985 -5.001 -31.305 1.00 95.81 465 LEU A N 1
ATOM 3611 C CA . LEU A 1 465 ? 23.312 -3.807 -31.830 1.00 95.81 465 LEU A CA 1
ATOM 3612 C C . LEU A 1 465 ? 22.035 -3.496 -31.029 1.00 95.81 465 LEU A C 1
ATOM 3614 O O . LEU A 1 465 ? 21.107 -4.306 -31.056 1.00 95.81 465 LEU A O 1
ATOM 3618 N N . PRO A 1 466 ? 21.952 -2.374 -30.297 1.00 93.44 466 PRO A N 1
ATOM 3619 C CA . PRO A 1 466 ? 20.792 -2.075 -29.457 1.00 93.44 466 PRO A CA 1
ATOM 3620 C C . PRO A 1 466 ? 19.490 -1.852 -30.231 1.00 93.44 466 PRO A C 1
ATOM 3622 O O . PRO A 1 466 ? 18.430 -2.169 -29.695 1.00 93.44 466 PRO A O 1
ATOM 3625 N N . ALA A 1 467 ? 19.573 -1.374 -31.476 1.00 95.62 467 ALA A N 1
ATOM 3626 C CA . ALA A 1 467 ? 18.423 -1.137 -32.340 1.00 95.62 467 ALA A CA 1
ATOM 3627 C C . ALA A 1 467 ? 18.480 -2.021 -33.596 1.00 95.62 467 ALA A C 1
ATOM 3629 O O . ALA A 1 467 ? 19.505 -2.087 -34.275 1.00 95.62 467 ALA A O 1
ATOM 3630 N N . VAL A 1 468 ? 17.377 -2.698 -33.915 1.00 96.19 468 VAL A N 1
ATOM 3631 C CA . VAL A 1 468 ? 17.211 -3.454 -35.165 1.00 96.19 468 VAL A CA 1
ATOM 3632 C C . VAL A 1 468 ? 15.829 -3.154 -35.729 1.00 96.19 468 VAL A C 1
ATOM 3634 O O . VAL A 1 468 ? 14.844 -3.202 -34.998 1.00 96.19 468 VAL A O 1
ATOM 3637 N N . VAL A 1 469 ? 15.751 -2.838 -37.019 1.00 94.94 469 VAL A N 1
ATOM 3638 C CA . VAL A 1 469 ? 14.513 -2.409 -37.680 1.00 94.94 469 VAL A CA 1
ATOM 3639 C C . VAL A 1 469 ? 14.217 -3.298 -38.880 1.00 94.94 469 VAL A C 1
ATOM 3641 O O . VAL A 1 469 ? 15.124 -3.678 -39.613 1.00 94.94 469 VAL A O 1
ATOM 3644 N N . TRP A 1 470 ? 12.950 -3.620 -39.113 1.00 93.19 470 TRP A N 1
ATOM 3645 C CA . TRP A 1 470 ? 12.493 -4.259 -40.350 1.00 93.19 470 TRP A CA 1
ATOM 3646 C C . TRP A 1 470 ? 11.102 -3.762 -40.725 1.00 93.19 470 TRP A C 1
ATOM 3648 O O . TRP A 1 470 ? 10.395 -3.191 -39.898 1.00 93.19 470 TRP A O 1
ATOM 3658 N N . HIS A 1 471 ? 10.697 -3.992 -41.973 1.00 91.69 471 HIS A N 1
ATOM 3659 C CA . HIS A 1 471 ? 9.385 -3.588 -42.469 1.00 91.69 471 HIS A CA 1
ATOM 3660 C C . HIS A 1 471 ? 8.489 -4.805 -42.742 1.00 91.69 471 HIS A C 1
ATOM 3662 O O . HIS A 1 471 ? 8.875 -5.690 -43.507 1.00 91.69 471 HIS A O 1
ATOM 3668 N N . ARG A 1 472 ? 7.272 -4.854 -42.176 1.00 84.12 472 ARG A N 1
ATOM 3669 C CA . ARG A 1 472 ? 6.350 -6.009 -42.319 1.00 84.12 472 ARG A CA 1
ATOM 3670 C C . ARG A 1 472 ? 5.752 -6.142 -43.718 1.00 84.12 472 ARG A C 1
ATOM 3672 O O . ARG A 1 472 ? 5.619 -7.247 -44.227 1.00 84.12 472 ARG A O 1
ATOM 3679 N N . GLY A 1 473 ? 5.432 -5.017 -44.358 1.00 77.88 473 GLY A N 1
ATOM 3680 C CA . GLY A 1 473 ? 4.815 -4.962 -45.691 1.00 77.88 473 GLY A CA 1
ATOM 3681 C C . GLY A 1 473 ? 5.789 -5.002 -46.878 1.00 77.88 473 GLY A C 1
ATOM 3682 O O . GLY A 1 473 ? 5.381 -4.681 -47.987 1.00 77.88 473 GLY A O 1
ATOM 3683 N N . GLY A 1 474 ? 7.072 -5.333 -46.660 1.00 72.62 474 GLY A N 1
ATOM 3684 C CA . GLY A 1 474 ? 8.050 -5.512 -47.746 1.00 72.62 474 GLY A CA 1
ATOM 3685 C C . GLY A 1 474 ? 8.600 -4.250 -48.437 1.00 72.62 474 GLY A C 1
ATOM 3686 O O . GLY A 1 474 ? 8.984 -4.346 -49.600 1.00 72.62 474 GLY A O 1
ATOM 3687 N N . ALA A 1 475 ? 8.651 -3.091 -47.765 1.00 84.00 475 ALA A N 1
ATOM 3688 C CA . ALA A 1 475 ? 9.387 -1.923 -48.264 1.00 84.00 475 ALA A CA 1
ATOM 3689 C C . ALA A 1 475 ? 10.876 -2.251 -48.477 1.00 84.00 475 ALA A C 1
ATOM 3691 O O . ALA A 1 475 ? 11.409 -3.160 -47.830 1.00 84.00 475 ALA A O 1
ATOM 3692 N N . SER A 1 476 ? 11.544 -1.515 -49.372 1.00 87.56 476 SER A N 1
ATOM 3693 C CA . SER A 1 476 ? 12.976 -1.714 -49.603 1.00 87.56 476 SER A CA 1
ATOM 3694 C C . SER A 1 476 ? 13.797 -1.307 -48.373 1.00 87.56 476 SER A C 1
ATOM 3696 O O . SER A 1 476 ? 13.360 -0.515 -47.531 1.00 87.56 476 SER A O 1
ATOM 3698 N N . VAL A 1 477 ? 15.003 -1.865 -48.255 1.00 89.50 477 VAL A N 1
ATOM 3699 C CA . VAL A 1 477 ? 15.920 -1.565 -47.143 1.00 89.50 477 VAL A CA 1
ATOM 3700 C C . VAL A 1 477 ? 16.325 -0.098 -47.174 1.00 89.50 477 VAL A C 1
ATOM 3702 O O . VAL A 1 477 ? 16.469 0.538 -46.131 1.00 89.50 477 VAL A O 1
ATOM 3705 N N . GLU A 1 478 ? 16.480 0.440 -48.378 1.00 89.31 478 GLU A N 1
ATOM 3706 C CA . GLU A 1 478 ? 16.807 1.826 -48.656 1.00 89.31 478 GLU A CA 1
ATOM 3707 C C . GLU A 1 478 ? 15.681 2.756 -48.203 1.00 89.31 478 GLU A C 1
ATOM 3709 O O . GLU A 1 478 ? 15.960 3.708 -47.477 1.00 89.31 478 GLU A O 1
ATOM 3714 N N . ASP A 1 479 ? 14.421 2.437 -48.520 1.00 89.81 479 ASP A N 1
ATOM 3715 C CA . ASP A 1 479 ? 13.260 3.226 -48.080 1.00 89.81 479 ASP A CA 1
ATOM 3716 C C . ASP A 1 479 ? 13.132 3.231 -46.550 1.00 89.81 479 ASP A C 1
ATOM 3718 O O . ASP A 1 479 ? 12.877 4.268 -45.931 1.00 89.81 479 ASP A O 1
ATOM 3722 N N . ALA A 1 480 ? 13.333 2.071 -45.915 1.00 89.38 480 ALA A N 1
ATOM 3723 C CA . ALA A 1 480 ? 13.306 1.946 -44.460 1.00 89.38 480 ALA A CA 1
ATOM 3724 C C . ALA A 1 480 ? 14.468 2.708 -43.799 1.00 89.38 480 ALA A C 1
ATOM 3726 O O . ALA A 1 480 ? 14.272 3.381 -42.785 1.00 89.38 480 ALA A O 1
ATOM 3727 N N . ARG A 1 481 ? 15.670 2.657 -44.384 1.00 90.06 481 ARG A N 1
ATOM 3728 C CA . ARG A 1 481 ? 16.834 3.416 -43.911 1.00 90.06 481 ARG A CA 1
ATOM 3729 C C . ARG A 1 481 ? 16.634 4.921 -44.073 1.00 90.06 481 ARG A C 1
ATOM 3731 O O . ARG A 1 481 ? 16.966 5.663 -43.153 1.00 90.06 481 ARG A O 1
ATOM 3738 N N . GLU A 1 482 ? 16.101 5.372 -45.205 1.00 89.56 482 GLU A N 1
ATOM 3739 C CA . GLU A 1 482 ? 15.784 6.784 -45.430 1.00 89.56 482 GLU A CA 1
ATOM 3740 C C . GLU A 1 482 ? 14.734 7.265 -44.425 1.00 89.56 482 GLU A C 1
ATOM 3742 O O . GLU A 1 482 ? 14.896 8.326 -43.824 1.00 89.56 482 GLU A O 1
ATOM 3747 N N . ALA A 1 483 ? 13.698 6.458 -44.169 1.00 89.38 483 ALA A N 1
ATOM 3748 C CA . ALA A 1 483 ? 12.703 6.762 -43.150 1.00 89.38 483 ALA A CA 1
ATOM 3749 C C . ALA A 1 483 ? 13.343 6.939 -41.763 1.00 89.38 483 ALA A C 1
ATOM 3751 O O . ALA A 1 483 ? 13.075 7.943 -41.112 1.00 89.38 483 ALA A O 1
ATOM 3752 N N . ILE A 1 484 ? 14.234 6.036 -41.334 1.00 90.06 484 ILE A N 1
ATOM 3753 C CA . ILE A 1 484 ? 14.968 6.180 -40.061 1.00 90.06 484 ILE A CA 1
ATOM 3754 C C . ILE A 1 484 ? 15.831 7.445 -40.058 1.00 90.06 484 ILE A C 1
ATOM 3756 O O . ILE A 1 484 ? 15.847 8.156 -39.055 1.00 90.06 484 ILE A O 1
ATOM 3760 N N . GLY A 1 485 ? 16.518 7.741 -41.166 1.00 88.62 485 GLY A N 1
ATOM 3761 C CA . GLY A 1 485 ? 17.292 8.971 -41.330 1.00 88.62 485 GLY A CA 1
ATOM 3762 C C . GLY A 1 485 ? 16.439 10.202 -41.035 1.00 88.62 485 GLY A C 1
ATOM 3763 O O . GLY A 1 485 ? 16.754 10.938 -40.107 1.00 88.62 485 GLY A O 1
ATOM 3764 N N . ARG A 1 486 ? 15.293 10.335 -41.716 1.00 87.12 486 ARG A N 1
ATOM 3765 C CA . ARG A 1 486 ? 14.339 11.440 -41.511 1.00 87.12 486 ARG A CA 1
ATOM 3766 C C . ARG A 1 486 ? 13.800 11.518 -40.082 1.00 87.12 486 ARG A C 1
ATOM 3768 O O . ARG A 1 486 ? 13.643 12.606 -39.542 1.00 87.12 486 ARG A O 1
ATOM 3775 N N . LEU A 1 487 ? 13.525 10.376 -39.447 1.00 87.50 487 LEU A N 1
ATOM 3776 C CA . LEU A 1 487 ? 13.032 10.331 -38.063 1.00 87.50 487 LEU A CA 1
ATOM 3777 C C . LEU A 1 487 ? 14.076 10.776 -37.029 1.00 87.50 487 LEU A C 1
ATOM 3779 O O . LEU A 1 487 ? 13.708 11.040 -35.887 1.00 87.50 487 LEU A O 1
ATOM 3783 N N . THR A 1 488 ? 15.357 10.829 -37.401 1.00 87.19 488 THR A N 1
ATOM 3784 C CA . THR A 1 488 ? 16.477 11.032 -36.469 1.00 87.19 488 THR A CA 1
ATOM 3785 C C . THR A 1 488 ? 17.351 12.243 -36.805 1.00 87.19 488 THR A C 1
ATOM 3787 O O . THR A 1 488 ? 18.392 12.410 -36.173 1.00 87.19 488 THR A O 1
ATOM 3790 N N . GLU A 1 489 ? 16.923 13.104 -37.740 1.00 78.75 489 GLU A N 1
ATOM 3791 C CA . GLU A 1 489 ? 17.666 14.301 -38.182 1.00 78.75 489 GLU A CA 1
ATOM 3792 C C . GLU A 1 489 ? 18.008 15.270 -37.032 1.00 78.75 489 GLU A C 1
ATOM 3794 O O . GLU A 1 489 ? 19.125 15.782 -36.998 1.00 78.75 489 GLU A O 1
ATOM 3799 N N . ASP A 1 490 ? 17.093 15.476 -36.074 1.00 73.88 490 ASP A N 1
ATOM 3800 C CA . ASP A 1 490 ? 17.265 16.462 -34.991 1.00 73.88 490 ASP A CA 1
ATOM 3801 C C . ASP A 1 490 ? 17.807 15.853 -33.683 1.00 73.88 490 ASP A C 1
ATOM 3803 O O . ASP A 1 490 ? 18.801 16.321 -33.128 1.00 73.88 490 ASP A O 1
ATOM 3807 N N . ASP A 1 491 ? 17.160 14.794 -33.183 1.00 74.25 491 ASP A N 1
ATOM 3808 C CA . ASP A 1 491 ? 17.405 14.244 -31.836 1.00 74.25 491 ASP A CA 1
ATOM 3809 C C . ASP A 1 491 ? 18.294 12.985 -31.837 1.00 74.25 491 ASP A C 1
ATOM 3811 O O . ASP A 1 491 ? 18.581 12.394 -30.789 1.00 74.25 491 ASP A O 1
ATOM 3815 N N . GLY A 1 492 ? 18.720 12.542 -33.023 1.00 87.81 492 GLY A N 1
ATOM 3816 C CA . GLY A 1 492 ? 19.507 11.331 -33.206 1.00 87.81 492 GLY A CA 1
ATOM 3817 C C . GLY A 1 492 ? 18.744 10.029 -32.931 1.00 87.81 492 GLY A C 1
ATOM 3818 O O . GLY A 1 492 ? 17.552 9.992 -32.622 1.00 87.81 492 GLY A O 1
ATOM 3819 N N . LEU A 1 493 ? 19.458 8.907 -33.037 1.00 89.44 493 LEU A N 1
ATOM 3820 C CA . LEU A 1 493 ? 18.902 7.555 -32.904 1.00 89.44 493 LEU A CA 1
ATOM 3821 C C . LEU A 1 493 ? 18.297 7.244 -31.522 1.00 89.44 493 LEU A C 1
ATOM 3823 O O . LEU A 1 493 ? 17.509 6.307 -31.425 1.00 89.44 493 LEU A O 1
ATOM 3827 N N . LEU A 1 494 ? 18.637 7.981 -30.456 1.00 89.94 494 LEU A N 1
ATOM 3828 C CA . LEU A 1 494 ? 18.059 7.755 -29.120 1.00 89.94 494 LEU A CA 1
ATOM 3829 C C . LEU A 1 494 ? 16.567 8.096 -29.050 1.00 89.94 494 LEU A C 1
ATOM 3831 O O . LEU A 1 494 ? 15.842 7.465 -28.285 1.00 89.94 494 LEU A O 1
ATOM 3835 N N . ALA A 1 495 ? 16.107 9.046 -29.865 1.00 89.00 495 ALA A N 1
ATOM 3836 C CA . ALA A 1 495 ? 14.703 9.438 -29.933 1.00 89.00 495 ALA A CA 1
ATOM 3837 C C . ALA A 1 495 ? 13.873 8.548 -30.874 1.00 89.00 495 ALA A C 1
ATOM 3839 O O . ALA A 1 495 ? 12.673 8.772 -31.031 1.00 89.00 495 ALA A O 1
ATOM 3840 N N . LEU A 1 496 ? 14.488 7.538 -31.506 1.00 90.88 496 LEU A N 1
ATOM 3841 C CA . LEU A 1 496 ? 13.843 6.715 -32.526 1.00 90.88 496 LEU A CA 1
ATOM 3842 C C . LEU A 1 496 ? 12.526 6.061 -32.060 1.00 90.88 496 LEU A C 1
ATOM 3844 O O . LEU A 1 496 ? 11.585 6.113 -32.848 1.00 90.88 496 LEU A O 1
ATOM 3848 N N . PRO A 1 497 ? 12.390 5.503 -30.835 1.00 90.44 497 PRO A N 1
ATOM 3849 C CA . PRO A 1 497 ? 11.106 4.965 -30.371 1.00 90.44 497 PRO A CA 1
ATOM 3850 C C . PRO A 1 497 ? 9.964 5.995 -30.402 1.00 90.44 497 PRO A C 1
ATOM 3852 O O . PRO A 1 497 ? 8.909 5.728 -30.976 1.00 90.44 497 PRO A O 1
ATOM 3855 N N . GLU A 1 498 ? 10.197 7.197 -29.866 1.00 88.06 498 GLU A N 1
ATOM 3856 C CA . GLU A 1 498 ? 9.188 8.266 -29.802 1.00 88.06 498 GLU A CA 1
ATOM 3857 C C . GLU A 1 498 ? 8.883 8.862 -31.172 1.00 88.06 498 GLU A C 1
ATOM 3859 O O . GLU A 1 498 ? 7.727 9.114 -31.520 1.00 88.06 498 GLU A O 1
ATOM 3864 N N . ARG A 1 499 ? 9.928 9.085 -31.974 1.00 88.56 499 ARG A N 1
ATOM 3865 C CA . ARG A 1 499 ? 9.794 9.647 -33.318 1.00 88.56 499 ARG A CA 1
ATOM 3866 C C . ARG A 1 499 ? 9.077 8.669 -34.241 1.00 88.56 499 ARG A C 1
ATOM 3868 O O . ARG A 1 499 ? 8.218 9.095 -35.009 1.00 88.56 499 ARG A O 1
ATOM 3875 N N . LEU A 1 500 ? 9.364 7.371 -34.125 1.00 89.25 500 LEU A N 1
ATOM 3876 C CA . LEU A 1 500 ? 8.649 6.335 -34.862 1.00 89.25 500 LEU A CA 1
ATOM 3877 C C . LEU A 1 500 ? 7.175 6.280 -34.452 1.00 89.25 500 LEU A C 1
ATOM 3879 O O . LEU A 1 500 ? 6.321 6.308 -35.332 1.00 89.25 500 LEU A O 1
ATOM 3883 N N . HIS A 1 501 ? 6.870 6.279 -33.153 1.00 89.06 501 HIS A N 1
ATOM 3884 C CA . HIS A 1 501 ? 5.491 6.326 -32.662 1.00 89.06 501 HIS A CA 1
ATOM 3885 C C . HIS A 1 501 ? 4.743 7.564 -33.187 1.00 89.06 501 HIS A C 1
ATOM 3887 O O . HIS A 1 501 ? 3.684 7.442 -33.798 1.00 89.06 501 HIS A O 1
ATOM 3893 N N . THR A 1 502 ? 5.344 8.752 -33.076 1.00 87.88 502 THR A N 1
ATOM 3894 C CA . THR A 1 502 ? 4.769 10.007 -33.598 1.00 87.88 502 THR A CA 1
ATOM 3895 C C . THR A 1 502 ? 4.512 9.938 -35.106 1.00 87.88 502 THR A C 1
ATOM 3897 O O . THR A 1 502 ? 3.465 10.372 -35.587 1.00 87.88 502 THR A O 1
ATOM 3900 N N . ALA A 1 503 ? 5.448 9.373 -35.869 1.00 85.81 503 ALA A N 1
ATOM 3901 C CA . ALA A 1 503 ? 5.291 9.212 -37.308 1.00 85.81 503 ALA A CA 1
ATOM 3902 C C . ALA A 1 503 ? 4.195 8.202 -37.663 1.00 85.81 503 ALA A C 1
ATOM 3904 O O . ALA A 1 503 ? 3.453 8.436 -38.609 1.00 85.81 503 ALA A O 1
ATOM 3905 N N . GLN A 1 504 ? 4.040 7.122 -36.895 1.00 84.44 504 GLN A N 1
ATOM 3906 C CA . GLN A 1 504 ? 2.952 6.158 -37.076 1.00 84.44 504 GLN A CA 1
ATOM 3907 C C . GLN A 1 504 ? 1.575 6.797 -36.844 1.00 84.44 504 GLN A C 1
ATOM 3909 O O . GLN A 1 504 ? 0.647 6.505 -37.594 1.00 84.44 504 GLN A O 1
ATOM 3914 N N . LEU A 1 505 ? 1.456 7.711 -35.873 1.00 83.69 505 LEU A N 1
ATOM 3915 C CA . LEU A 1 505 ? 0.225 8.474 -35.621 1.00 83.69 505 LEU A CA 1
ATOM 3916 C C . LEU A 1 505 ? -0.110 9.459 -36.751 1.00 83.69 505 LEU A C 1
ATOM 3918 O O . LEU A 1 505 ? -1.279 9.685 -37.059 1.00 83.69 505 LEU A O 1
ATOM 3922 N N . ALA A 1 506 ? 0.913 10.076 -37.347 1.00 82.62 506 ALA A N 1
ATOM 3923 C CA . ALA A 1 506 ? 0.755 11.094 -38.386 1.00 82.62 506 ALA A CA 1
ATOM 3924 C C . ALA A 1 506 ? 0.626 10.517 -39.808 1.00 82.62 506 ALA A C 1
ATOM 3926 O O . ALA A 1 506 ? 0.205 11.230 -40.726 1.00 82.62 506 ALA A O 1
ATOM 3927 N N . ALA A 1 507 ? 1.013 9.256 -39.995 1.00 75.44 507 ALA A N 1
ATOM 3928 C CA . ALA A 1 507 ? 1.186 8.650 -41.303 1.00 75.44 507 ALA A CA 1
ATOM 3929 C C . ALA A 1 507 ? -0.127 8.467 -42.072 1.00 75.44 507 ALA A C 1
ATOM 3931 O O . ALA A 1 507 ? -1.160 8.047 -41.545 1.00 75.44 507 ALA A O 1
ATOM 3932 N N . ARG A 1 508 ? -0.061 8.725 -43.380 1.00 68.19 508 ARG A N 1
ATOM 3933 C CA . ARG A 1 508 ? -1.136 8.422 -44.332 1.00 68.19 508 ARG A CA 1
ATOM 3934 C C . ARG A 1 508 ? -0.951 7.028 -44.938 1.00 68.19 508 ARG A C 1
ATOM 3936 O O . ARG A 1 508 ? 0.131 6.445 -44.896 1.00 68.19 508 ARG A O 1
ATOM 3943 N N . GLN A 1 509 ? -2.016 6.488 -45.539 1.00 58.84 509 GLN A N 1
ATOM 3944 C CA . GLN A 1 509 ? -1.951 5.201 -46.243 1.00 58.84 509 GLN A CA 1
ATOM 3945 C C . GLN A 1 509 ? -0.830 5.205 -47.298 1.00 58.84 509 GLN A C 1
ATOM 3947 O O . GLN A 1 509 ? -0.807 6.072 -48.171 1.00 58.84 509 GLN A O 1
ATOM 3952 N N . GLY A 1 510 ? 0.068 4.217 -47.227 1.00 59.91 510 GLY A N 1
ATOM 3953 C CA . GLY A 1 510 ? 1.184 4.037 -48.165 1.00 59.91 510 GLY A CA 1
ATOM 3954 C C . GLY A 1 510 ? 2.537 4.586 -47.697 1.00 59.91 510 GLY A C 1
ATOM 3955 O O . GLY A 1 510 ? 3.524 4.407 -48.405 1.00 59.91 510 GLY A O 1
ATOM 3956 N N . GLU A 1 511 ? 2.616 5.225 -46.526 1.00 76.94 511 GLU A N 1
ATOM 3957 C CA . GLU A 1 511 ? 3.899 5.596 -45.923 1.00 76.94 511 GLU A CA 1
ATOM 3958 C C . GLU A 1 511 ? 4.633 4.382 -45.329 1.00 76.94 511 GLU A C 1
ATOM 3960 O O . GLU A 1 511 ? 4.023 3.394 -44.927 1.00 76.94 511 GLU A O 1
ATOM 3965 N N . VAL A 1 512 ? 5.966 4.469 -45.264 1.00 79.00 512 VAL A N 1
ATOM 3966 C CA . VAL A 1 512 ? 6.840 3.377 -44.792 1.00 79.00 512 VAL A CA 1
ATOM 3967 C C . VAL A 1 512 ? 6.791 3.228 -43.265 1.00 79.00 512 VAL A C 1
ATOM 3969 O O . VAL A 1 512 ? 6.866 2.114 -42.754 1.00 79.00 512 VAL A O 1
ATOM 3972 N N . ALA A 1 513 ? 6.634 4.332 -42.522 1.00 79.56 513 ALA A N 1
ATOM 3973 C CA . ALA A 1 513 ? 6.705 4.346 -41.055 1.00 79.56 513 ALA A CA 1
ATOM 3974 C C . ALA A 1 513 ? 5.676 3.433 -40.342 1.00 79.56 513 ALA A C 1
ATOM 3976 O O . ALA A 1 513 ? 6.085 2.717 -39.425 1.00 79.56 513 ALA A O 1
ATOM 3977 N N . PRO A 1 514 ? 4.393 3.360 -40.764 1.00 80.62 514 PRO A N 1
ATOM 3978 C CA . PRO A 1 514 ? 3.418 2.400 -40.232 1.00 80.62 514 PRO A CA 1
ATOM 3979 C C . PRO A 1 514 ? 3.856 0.936 -40.278 1.00 80.62 514 PRO A C 1
ATOM 3981 O O . PRO A 1 514 ? 3.481 0.160 -39.405 1.00 80.62 514 PRO A O 1
ATOM 3984 N N . GLY A 1 515 ? 4.641 0.545 -41.286 1.00 84.44 515 GLY A N 1
ATOM 3985 C CA . GLY A 1 515 ? 5.085 -0.836 -41.460 1.00 84.44 515 GLY A CA 1
ATOM 3986 C C . GLY A 1 515 ? 6.416 -1.166 -40.783 1.00 84.44 515 GLY A C 1
ATOM 3987 O O . GLY A 1 515 ? 6.824 -2.330 -40.829 1.00 84.44 515 GLY A O 1
ATOM 3988 N N . LEU A 1 516 ? 7.101 -0.182 -40.186 1.00 90.06 516 LEU A N 1
ATOM 3989 C CA . LEU A 1 516 ? 8.368 -0.385 -39.481 1.00 90.06 516 LEU A CA 1
ATOM 3990 C C . LEU A 1 516 ? 8.134 -0.979 -38.089 1.00 90.06 516 LEU A C 1
ATOM 3992 O O . LEU A 1 516 ? 7.353 -0.462 -37.294 1.00 90.06 516 LEU A O 1
ATOM 3996 N N . VAL A 1 517 ? 8.883 -2.034 -37.778 1.00 91.00 517 VAL A N 1
ATOM 3997 C CA . VAL A 1 517 ? 8.968 -2.629 -36.443 1.00 91.00 517 VAL A CA 1
ATOM 3998 C C . VAL A 1 517 ? 10.351 -2.352 -35.881 1.00 91.00 517 VAL A C 1
ATOM 4000 O O . VAL A 1 517 ? 11.357 -2.604 -36.545 1.00 91.00 517 VAL A O 1
ATOM 4003 N N . LEU A 1 518 ? 10.388 -1.841 -34.652 1.00 93.75 518 LEU A N 1
ATOM 4004 C CA . LEU A 1 518 ? 11.611 -1.522 -33.932 1.00 93.75 518 LEU A CA 1
ATOM 4005 C C . LEU A 1 518 ? 11.836 -2.525 -32.800 1.00 93.75 518 LEU A C 1
ATOM 4007 O O . LEU A 1 518 ? 11.073 -2.576 -31.833 1.00 93.75 518 LEU A O 1
ATOM 4011 N N . LEU A 1 519 ? 12.932 -3.274 -32.898 1.00 96.06 519 LEU A N 1
ATOM 4012 C CA . LEU A 1 519 ? 13.532 -3.938 -31.753 1.00 96.06 519 LEU A CA 1
ATOM 4013 C C . LEU A 1 519 ? 14.474 -2.951 -31.062 1.00 96.06 519 LEU A C 1
ATOM 4015 O O . LEU A 1 519 ? 15.445 -2.493 -31.666 1.00 96.06 519 LEU A O 1
ATOM 4019 N N . TRP A 1 520 ? 14.179 -2.637 -29.802 1.00 95.62 520 TRP A N 1
ATOM 4020 C CA . TRP A 1 520 ? 14.907 -1.680 -28.973 1.00 95.62 520 TRP A CA 1
ATOM 4021 C C . TRP A 1 520 ? 15.263 -2.309 -27.624 1.00 95.62 520 TRP A C 1
ATOM 4023 O O . TRP A 1 520 ? 14.446 -2.325 -26.696 1.00 95.62 520 TRP A O 1
ATOM 4033 N N . ASP A 1 521 ? 16.499 -2.802 -27.484 1.00 91.00 521 ASP A N 1
ATOM 4034 C CA . ASP A 1 521 ? 16.952 -3.321 -26.189 1.00 91.00 521 ASP A CA 1
ATOM 4035 C C . ASP A 1 521 ? 17.973 -2.408 -25.509 1.00 91.00 521 ASP A C 1
ATOM 4037 O O . ASP A 1 521 ? 19.132 -2.296 -25.925 1.00 91.00 521 ASP A O 1
ATOM 4041 N N . ASP A 1 522 ? 17.559 -1.872 -24.364 1.00 89.38 522 ASP A N 1
ATOM 4042 C CA . ASP A 1 522 ? 18.411 -1.202 -23.385 1.00 89.38 522 ASP A CA 1
ATOM 4043 C C . ASP A 1 522 ? 18.988 -2.220 -22.369 1.00 89.38 522 ASP A C 1
ATOM 4045 O O . ASP A 1 522 ? 18.221 -2.818 -21.607 1.00 89.38 522 ASP A O 1
ATOM 4049 N N . PRO A 1 523 ? 20.318 -2.434 -22.310 1.00 83.56 523 PRO A N 1
ATOM 4050 C CA . PRO A 1 523 ? 20.952 -3.397 -21.405 1.00 83.56 523 PRO A CA 1
ATOM 4051 C C . PRO A 1 523 ? 20.919 -3.004 -19.932 1.00 83.56 523 PRO A C 1
ATOM 4053 O O . PRO A 1 523 ? 21.310 -3.808 -19.085 1.00 83.56 523 PRO A O 1
ATOM 4056 N N . THR A 1 524 ? 20.502 -1.780 -19.614 1.00 82.12 524 THR A N 1
ATOM 4057 C CA . THR A 1 524 ? 20.264 -1.341 -18.235 1.00 82.12 524 THR A CA 1
ATOM 4058 C C . THR A 1 524 ? 18.876 -1.751 -17.739 1.00 82.12 524 THR A C 1
ATOM 4060 O O . THR A 1 524 ? 18.664 -1.858 -16.535 1.00 82.12 524 THR A O 1
ATOM 4063 N N . ARG A 1 525 ? 17.969 -2.095 -18.665 1.00 84.19 525 ARG A N 1
ATOM 4064 C CA . ARG A 1 525 ? 16.594 -2.536 -18.412 1.00 84.19 525 ARG A CA 1
ATOM 4065 C C . ARG A 1 525 ? 16.443 -4.057 -18.508 1.00 84.19 525 ARG A C 1
ATOM 4067 O O . ARG A 1 525 ? 15.654 -4.578 -19.294 1.00 84.19 525 ARG A O 1
ATOM 4074 N N . LEU A 1 526 ? 17.250 -4.786 -17.740 1.00 82.94 526 LEU A N 1
ATOM 4075 C CA . LEU A 1 526 ? 17.134 -6.244 -17.617 1.00 82.94 526 LEU A CA 1
ATOM 4076 C C . LEU A 1 526 ? 16.059 -6.619 -16.591 1.00 82.94 526 LEU A C 1
ATOM 4078 O O . LEU A 1 526 ? 16.002 -6.019 -15.517 1.00 82.94 526 LEU A O 1
ATOM 4082 N N . VAL A 1 527 ? 15.271 -7.652 -16.899 1.00 81.62 527 VAL A N 1
ATOM 4083 C CA . VAL A 1 527 ? 14.342 -8.297 -15.958 1.00 81.62 527 VAL A CA 1
ATOM 4084 C C . VAL A 1 527 ? 14.619 -9.795 -15.853 1.00 81.62 527 VAL A C 1
ATOM 4086 O O . VAL A 1 527 ? 15.176 -10.410 -16.767 1.00 81.62 527 VAL A O 1
ATOM 4089 N N . SER A 1 528 ? 14.274 -10.387 -14.709 1.00 76.56 528 SER A N 1
ATOM 4090 C CA . SER A 1 528 ? 14.540 -11.802 -14.436 1.00 76.56 528 SER A CA 1
ATOM 4091 C C . SER A 1 528 ? 13.412 -12.697 -14.948 1.00 76.56 528 SER A C 1
ATOM 4093 O O . SER A 1 528 ? 12.284 -12.621 -14.471 1.00 76.56 528 SER A O 1
ATOM 4095 N N . PHE A 1 529 ? 13.746 -13.578 -15.897 1.00 70.38 529 PHE A N 1
ATOM 4096 C CA . PHE A 1 529 ? 12.844 -14.583 -16.478 1.00 70.38 529 PHE A CA 1
ATOM 4097 C C . PHE A 1 529 ? 12.851 -15.920 -15.765 1.00 70.38 529 PHE A C 1
ATOM 4099 O O . PHE A 1 529 ? 12.012 -16.770 -16.084 1.00 70.38 529 PHE A O 1
ATOM 4106 N N . ALA A 1 530 ? 13.778 -16.118 -14.825 1.00 56.28 530 ALA A N 1
ATOM 4107 C CA . ALA A 1 530 ? 13.611 -17.206 -13.884 1.00 56.28 530 ALA A CA 1
ATOM 4108 C C . ALA A 1 530 ? 12.180 -17.089 -13.326 1.00 56.28 530 ALA A C 1
ATOM 4110 O O . ALA A 1 530 ? 11.721 -15.952 -13.123 1.00 56.28 530 ALA A O 1
ATOM 4111 N N . PRO A 1 531 ? 11.440 -18.198 -13.101 1.00 43.97 531 PRO A N 1
ATOM 4112 C CA . PRO A 1 531 ? 10.392 -18.120 -12.084 1.00 43.97 531 PRO A CA 1
ATOM 4113 C C . PRO A 1 531 ? 11.073 -17.403 -10.930 1.00 43.97 531 PRO A C 1
ATOM 4115 O O . PRO A 1 531 ? 12.192 -17.825 -10.617 1.00 43.97 531 PRO A O 1
ATOM 4118 N N . ALA A 1 532 ? 10.535 -16.252 -10.484 1.00 35.59 532 ALA A N 1
ATOM 4119 C CA . ALA A 1 532 ? 11.143 -15.475 -9.400 1.00 35.59 532 ALA A CA 1
ATOM 4120 C C . ALA A 1 532 ? 11.665 -16.520 -8.435 1.00 35.59 532 ALA A C 1
ATOM 4122 O O . ALA A 1 532 ? 10.812 -17.335 -8.066 1.00 35.59 532 ALA A O 1
ATOM 4123 N N . GLU A 1 533 ? 13.008 -16.651 -8.282 1.00 29.69 533 GLU A N 1
ATOM 4124 C CA . GLU A 1 533 ? 13.607 -17.843 -7.645 1.00 29.69 533 GLU A CA 1
ATOM 4125 C C . GLU A 1 533 ? 12.669 -18.170 -6.512 1.00 29.69 533 GLU A C 1
ATOM 4127 O O . GLU A 1 533 ? 12.444 -17.217 -5.756 1.00 29.69 533 GLU A O 1
ATOM 4132 N N . PRO A 1 534 ? 11.986 -19.346 -6.503 1.00 33.06 534 PRO A N 1
ATOM 4133 C CA . PRO A 1 534 ? 10.925 -19.579 -5.533 1.00 33.06 534 PRO A CA 1
ATOM 4134 C C . PRO A 1 534 ? 11.563 -19.174 -4.241 1.00 33.06 534 PRO A C 1
ATOM 4136 O O . PRO A 1 534 ? 12.605 -19.770 -3.964 1.00 33.06 534 PRO A O 1
ATOM 4139 N N . SER A 1 535 ? 11.095 -18.072 -3.629 1.00 34.25 535 SER A N 1
ATOM 4140 C CA . SER A 1 535 ? 11.877 -17.389 -2.599 1.00 34.25 535 SER A CA 1
ATOM 4141 C C . SER A 1 535 ? 12.346 -18.510 -1.697 1.00 34.25 535 SER A C 1
ATOM 4143 O O . SER A 1 535 ? 11.451 -19.208 -1.212 1.00 34.25 535 SER A O 1
ATOM 4145 N N . PRO A 1 536 ? 13.663 -18.829 -1.683 1.00 32.91 536 PRO A N 1
ATOM 4146 C CA . PRO A 1 536 ? 14.161 -20.170 -1.355 1.00 32.91 536 PRO A CA 1
ATOM 4147 C C . PRO A 1 536 ? 13.416 -20.598 -0.120 1.00 32.91 536 PRO A C 1
ATOM 4149 O O . PRO A 1 536 ? 13.505 -19.782 0.794 1.00 32.91 536 PRO A O 1
ATOM 4152 N N . PRO A 1 537 ? 12.611 -21.694 -0.172 1.00 35.94 537 PRO A N 1
ATOM 4153 C CA . PRO A 1 537 ? 11.385 -21.874 0.608 1.00 35.94 53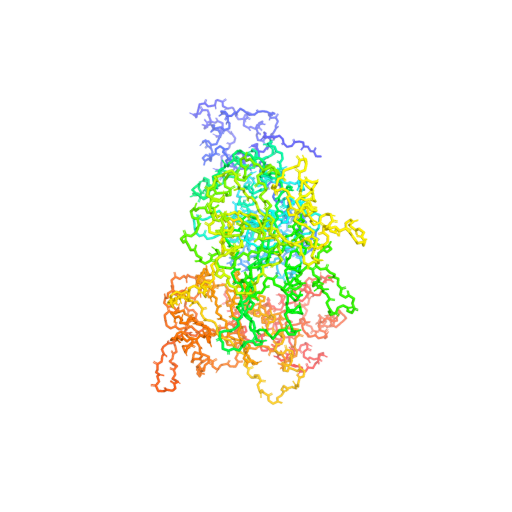7 PRO A CA 1
ATOM 4154 C C . PRO A 1 537 ? 11.530 -21.090 1.879 1.00 35.94 537 PRO A C 1
ATOM 4156 O O . PRO A 1 537 ? 12.300 -21.498 2.749 1.00 35.94 537 PRO A O 1
ATOM 4159 N N . ARG A 1 538 ? 11.007 -19.860 1.860 1.00 40.28 538 ARG A N 1
ATOM 4160 C CA . ARG A 1 538 ? 11.352 -18.974 2.950 1.00 40.28 538 ARG A CA 1
ATOM 4161 C C . ARG A 1 538 ? 10.663 -19.596 4.137 1.00 40.28 538 ARG A C 1
ATOM 4163 O O . ARG A 1 538 ? 9.438 -19.699 4.147 1.00 40.28 538 ARG A O 1
ATOM 4170 N N . ASP A 1 539 ? 11.455 -20.009 5.112 1.00 43.97 539 ASP A N 1
ATOM 4171 C CA . ASP A 1 539 ? 10.989 -20.175 6.476 1.00 43.97 539 ASP A CA 1
ATOM 4172 C C . ASP A 1 539 ? 10.687 -18.758 6.990 1.00 43.97 539 ASP A C 1
ATOM 4174 O O . ASP A 1 539 ? 11.376 -18.194 7.838 1.00 43.97 539 ASP A O 1
ATOM 4178 N N . ASP A 1 540 ? 9.696 -18.120 6.360 1.00 56.44 540 ASP A N 1
ATOM 4179 C CA . ASP A 1 540 ? 9.221 -16.807 6.723 1.00 56.44 540 ASP A CA 1
ATOM 4180 C C . ASP A 1 540 ? 8.454 -17.020 8.018 1.00 56.44 540 ASP A C 1
ATOM 4182 O O . ASP A 1 540 ? 7.436 -17.720 8.075 1.00 56.44 540 ASP A O 1
ATOM 4186 N N . HIS A 1 541 ? 8.982 -16.435 9.087 1.00 71.50 541 HIS A N 1
ATOM 4187 C CA . HIS A 1 541 ? 8.290 -16.374 10.359 1.00 71.50 541 HIS A CA 1
ATOM 4188 C C . HIS A 1 541 ? 7.159 -15.355 10.236 1.00 71.50 541 HIS A C 1
ATOM 4190 O O . HIS A 1 541 ? 7.309 -14.178 10.558 1.00 71.50 541 HIS A O 1
ATOM 4196 N N . VAL A 1 542 ? 6.029 -15.807 9.702 1.00 83.50 542 VAL A N 1
ATOM 4197 C CA . VAL A 1 542 ? 4.849 -14.974 9.463 1.00 83.50 542 VAL A CA 1
ATOM 4198 C C . VAL A 1 542 ? 3.925 -14.980 10.669 1.00 83.50 542 VAL A C 1
ATOM 4200 O O . VAL A 1 542 ? 3.885 -15.935 11.452 1.00 83.50 542 VAL A O 1
ATOM 4203 N N . THR A 1 543 ? 3.119 -13.926 10.789 1.00 88.50 543 THR A N 1
ATOM 4204 C CA . THR A 1 543 ? 1.956 -13.951 11.678 1.00 88.50 543 THR A CA 1
ATOM 4205 C C . THR A 1 543 ? 0.753 -14.480 10.909 1.00 88.50 543 THR A C 1
ATOM 4207 O O . THR A 1 543 ? 0.361 -13.940 9.872 1.00 88.50 543 THR A O 1
ATOM 4210 N N . VAL A 1 544 ? 0.170 -15.555 11.432 1.00 90.38 544 VAL A N 1
ATOM 4211 C CA . VAL A 1 544 ? -1.008 -16.217 10.880 1.00 90.38 544 VAL A CA 1
ATOM 4212 C C . VAL A 1 544 ? -2.209 -15.897 11.755 1.00 90.38 544 VAL A C 1
ATOM 4214 O O . VAL A 1 544 ? -2.203 -16.142 12.965 1.00 90.38 544 VAL A O 1
ATOM 4217 N N . VAL A 1 545 ? -3.256 -15.389 11.115 1.00 93.38 545 VAL A N 1
ATOM 4218 C CA . VAL A 1 545 ? -4.534 -15.054 11.730 1.00 93.38 545 VAL A CA 1
ATOM 4219 C C . VAL A 1 545 ? -5.627 -15.894 11.082 1.00 93.38 545 VAL A C 1
ATOM 4221 O O . VAL A 1 545 ? -5.793 -15.891 9.868 1.00 93.38 545 VAL A O 1
ATOM 4224 N N . ALA A 1 546 ? -6.408 -16.602 11.887 1.00 91.12 546 ALA A N 1
ATOM 4225 C CA . ALA A 1 546 ? -7.599 -17.297 11.418 1.00 91.12 546 ALA A CA 1
ATOM 4226 C C . ALA A 1 546 ? -8.793 -16.831 12.243 1.00 91.12 546 ALA A C 1
ATOM 4228 O O . ALA A 1 546 ? -8.697 -16.746 13.466 1.00 91.12 546 ALA A O 1
ATOM 4229 N N . LEU A 1 547 ? -9.910 -16.513 11.597 1.00 93.06 547 LEU A N 1
ATOM 4230 C CA . LEU A 1 547 ? -11.088 -16.008 12.290 1.00 93.06 547 LEU A CA 1
ATOM 4231 C C . LEU A 1 547 ? -12.387 -16.558 11.716 1.00 93.06 547 LEU A C 1
ATOM 4233 O O . LEU A 1 547 ? -12.493 -16.757 10.511 1.00 93.06 547 LEU A O 1
ATOM 4237 N N . ASP A 1 548 ? -13.367 -16.802 12.584 1.00 88.88 548 ASP A N 1
ATOM 4238 C CA . ASP A 1 548 ? -14.709 -17.242 12.200 1.00 88.88 548 ASP A CA 1
ATOM 4239 C C . ASP A 1 548 ? -15.811 -16.504 12.967 1.00 88.88 548 ASP A C 1
ATOM 4241 O O . ASP A 1 548 ? -15.598 -15.977 14.064 1.00 88.88 548 ASP A O 1
ATOM 4245 N N . ALA A 1 549 ? -16.992 -16.430 12.351 1.00 88.44 549 ALA A N 1
ATOM 4246 C CA . ALA A 1 549 ? -18.197 -15.920 12.982 1.00 88.44 549 ALA A CA 1
ATOM 4247 C C . ALA A 1 549 ? -18.913 -17.046 13.742 1.00 88.44 549 ALA A C 1
ATOM 4249 O O . ALA A 1 549 ? -19.373 -18.033 13.162 1.00 88.44 549 ALA A O 1
ATOM 4250 N N . GLU A 1 550 ? -19.085 -16.875 15.050 1.00 84.44 550 GLU A N 1
ATOM 4251 C CA . GLU A 1 550 ? -19.789 -17.858 15.866 1.00 84.44 550 GLU A CA 1
ATOM 4252 C C . GLU A 1 550 ? -21.268 -17.966 15.468 1.00 84.44 550 GLU A C 1
ATOM 4254 O O . GLU A 1 550 ? -21.960 -16.968 15.235 1.00 84.44 550 GLU A O 1
ATOM 4259 N N . GLY A 1 551 ? -21.774 -19.203 15.422 1.00 78.06 551 GLY A N 1
ATOM 4260 C CA . GLY A 1 551 ? -23.173 -19.474 15.092 1.00 78.06 551 GLY A CA 1
ATOM 4261 C C . GLY A 1 551 ? -23.542 -19.116 13.651 1.00 78.06 551 GLY A C 1
ATOM 4262 O O . GLY A 1 551 ? -24.701 -18.813 13.382 1.00 78.06 551 GLY A O 1
ATOM 4263 N N . PHE A 1 552 ? -22.590 -19.122 12.707 1.00 78.56 552 PHE A N 1
ATOM 4264 C CA . PHE A 1 552 ? -22.887 -18.839 11.297 1.00 78.56 552 PHE A CA 1
ATOM 4265 C C . PHE A 1 552 ? -24.007 -19.728 10.736 1.00 78.56 552 PHE A C 1
ATOM 4267 O O . PHE A 1 552 ? -24.861 -19.240 10.009 1.00 78.56 552 PHE A O 1
ATOM 4274 N N . THR A 1 553 ? -24.066 -20.998 11.138 1.00 72.25 553 THR A N 1
ATOM 4275 C CA . THR A 1 553 ? -25.080 -21.973 10.701 1.00 72.25 553 THR A CA 1
ATOM 4276 C C . THR A 1 553 ? -26.304 -22.071 11.622 1.00 72.25 553 THR A C 1
ATOM 4278 O O . THR A 1 553 ? -27.041 -23.055 11.550 1.00 72.25 553 THR A O 1
ATOM 4281 N N . ASP A 1 554 ? -26.535 -21.081 12.492 1.00 76.12 554 ASP A N 1
ATOM 4282 C CA . ASP A 1 554 ? -27.690 -21.069 13.397 1.00 76.12 554 ASP A CA 1
ATOM 4283 C C . ASP A 1 554 ? -29.020 -21.094 12.605 1.00 76.12 554 ASP A C 1
ATOM 4285 O O . ASP A 1 554 ? -29.213 -20.250 11.722 1.00 76.12 554 ASP A O 1
ATOM 4289 N N . PRO A 1 555 ? -29.956 -22.019 12.906 1.00 69.31 555 PRO A N 1
ATOM 4290 C CA . PRO A 1 555 ? -31.250 -22.110 12.227 1.00 69.31 555 PRO A CA 1
ATOM 4291 C C . PRO A 1 555 ? -32.098 -20.828 12.260 1.00 69.31 555 PRO A C 1
ATOM 4293 O O . PRO A 1 555 ? -32.968 -20.664 11.406 1.00 69.31 555 PRO A O 1
ATOM 4296 N N . MET A 1 556 ? -31.864 -19.922 13.218 1.00 69.62 556 MET A N 1
ATOM 4297 C CA . MET A 1 556 ? -32.558 -18.631 13.319 1.00 69.62 556 MET A CA 1
ATOM 4298 C C . MET A 1 556 ? -32.068 -17.603 12.284 1.00 69.62 556 MET A C 1
ATOM 4300 O O . MET A 1 556 ? -32.720 -16.582 12.045 1.00 69.62 556 MET A O 1
ATOM 4304 N N . ARG A 1 557 ? -30.924 -17.844 11.628 1.00 80.81 557 ARG A N 1
ATOM 4305 C CA . ARG A 1 557 ? -30.377 -16.944 10.606 1.00 80.81 557 ARG A CA 1
ATOM 4306 C C . ARG A 1 557 ? -31.015 -17.206 9.244 1.00 80.81 557 ARG A C 1
ATOM 4308 O O . ARG A 1 557 ? -30.829 -18.244 8.617 1.00 80.81 557 ARG A O 1
ATOM 4315 N N . THR A 1 558 ? -31.742 -16.209 8.747 1.00 77.94 558 THR A N 1
ATOM 4316 C CA . THR A 1 558 ? -32.271 -16.196 7.379 1.00 77.94 558 THR A CA 1
ATOM 4317 C C . THR A 1 558 ? -31.161 -15.870 6.369 1.00 77.94 558 THR A C 1
ATOM 4319 O O . THR A 1 558 ? -30.093 -15.386 6.741 1.00 77.94 558 THR A O 1
ATOM 4322 N N . ARG A 1 559 ? -31.399 -16.078 5.063 1.00 74.50 559 ARG A N 1
ATOM 4323 C CA . ARG A 1 559 ? -30.411 -15.726 4.017 1.00 74.50 559 ARG A CA 1
ATOM 4324 C C . ARG A 1 559 ? -29.926 -14.261 4.098 1.00 74.50 559 ARG A C 1
ATOM 4326 O O . ARG A 1 559 ? -28.718 -14.066 3.996 1.00 74.50 559 ARG A O 1
ATOM 4333 N N . PRO A 1 560 ? -30.793 -13.251 4.322 1.00 68.00 560 PRO A N 1
ATOM 4334 C CA . PRO A 1 560 ? -30.346 -11.879 4.580 1.00 68.00 560 PRO A CA 1
ATOM 4335 C C . PRO A 1 560 ? -29.447 -11.733 5.813 1.00 68.00 560 PRO A C 1
ATOM 4337 O O . PRO A 1 560 ? -28.462 -11.005 5.754 1.00 68.00 560 PRO A O 1
ATOM 4340 N N . HIS A 1 561 ? -29.739 -12.446 6.908 1.00 75.50 561 HIS A N 1
ATOM 4341 C CA . HIS A 1 561 ? -28.900 -12.411 8.112 1.00 75.50 561 HIS A CA 1
ATOM 4342 C C . HIS A 1 561 ? -27.505 -12.980 7.823 1.00 75.50 561 HIS A C 1
ATOM 4344 O O . HIS A 1 561 ? -26.509 -12.379 8.209 1.00 75.50 561 HIS A O 1
ATOM 4350 N N . LEU A 1 562 ? -27.420 -14.087 7.076 1.00 77.94 562 LEU A N 1
ATOM 4351 C CA . LEU A 1 562 ? -26.142 -14.678 6.658 1.00 77.94 562 LEU A CA 1
ATOM 4352 C C . LEU A 1 562 ? -25.329 -13.735 5.760 1.00 77.94 562 LEU A C 1
ATOM 4354 O O . LEU A 1 562 ? -24.116 -13.624 5.932 1.00 77.94 562 LEU A O 1
ATOM 4358 N N . ALA A 1 563 ? -25.989 -13.033 4.833 1.00 78.44 563 ALA A N 1
ATOM 4359 C CA . ALA A 1 563 ? -25.339 -12.035 3.986 1.00 78.44 563 ALA A CA 1
ATOM 4360 C C . ALA A 1 563 ? -24.795 -10.855 4.812 1.00 78.44 563 ALA A C 1
ATOM 4362 O O . ALA A 1 563 ? -23.627 -10.506 4.659 1.00 78.44 563 ALA A O 1
ATOM 4363 N N . ALA A 1 564 ? -25.594 -10.312 5.738 1.00 78.19 564 ALA A N 1
ATOM 4364 C CA . ALA A 1 564 ? -25.194 -9.205 6.611 1.00 78.19 564 ALA A CA 1
ATOM 4365 C C . ALA A 1 564 ? -24.048 -9.583 7.565 1.00 78.19 564 ALA A C 1
ATOM 4367 O O . ALA A 1 564 ? -23.132 -8.793 7.781 1.00 78.19 564 ALA A O 1
ATOM 4368 N N . VAL A 1 565 ? -24.064 -10.807 8.102 1.00 83.44 565 VAL A N 1
ATOM 4369 C CA . VAL A 1 565 ? -22.972 -11.353 8.924 1.00 83.44 565 VAL A CA 1
ATOM 4370 C C . VAL A 1 565 ? -21.691 -11.462 8.101 1.00 83.44 565 VAL A C 1
ATOM 4372 O O . VAL A 1 565 ? -20.639 -11.020 8.553 1.00 83.44 565 VAL A O 1
ATOM 4375 N N . ARG A 1 566 ? -21.760 -12.002 6.879 1.00 85.38 566 ARG A N 1
ATOM 4376 C CA . ARG A 1 566 ? -20.579 -12.157 6.021 1.00 85.38 566 ARG A CA 1
ATOM 4377 C C . ARG A 1 566 ? -19.997 -10.811 5.586 1.00 85.38 566 ARG A C 1
ATOM 4379 O O . ARG A 1 566 ? -18.796 -10.601 5.723 1.00 85.38 566 ARG A O 1
ATOM 4386 N N . GLU A 1 567 ? -20.833 -9.899 5.096 1.00 83.62 567 GLU A N 1
ATOM 4387 C CA . GLU A 1 567 ? -20.406 -8.554 4.691 1.00 83.62 567 GLU A CA 1
ATOM 4388 C C . GLU A 1 567 ? -19.836 -7.771 5.881 1.00 83.62 567 GLU A C 1
ATOM 4390 O O . GLU A 1 567 ? -18.763 -7.172 5.784 1.00 83.62 567 GLU A O 1
ATOM 4395 N N . GLY A 1 568 ? -20.518 -7.839 7.028 1.00 82.69 568 GLY A N 1
ATOM 4396 C CA . GLY A 1 568 ? -20.075 -7.233 8.276 1.00 82.69 568 GLY A CA 1
ATOM 4397 C C . GLY A 1 568 ? -18.723 -7.764 8.738 1.00 82.69 568 GLY A C 1
ATOM 4398 O O . GLY A 1 568 ? -17.857 -6.970 9.094 1.00 82.69 568 GLY A O 1
ATOM 4399 N N . LEU A 1 569 ? -18.510 -9.084 8.683 1.00 90.06 569 LEU A N 1
ATOM 4400 C CA . LEU A 1 569 ? -17.247 -9.708 9.076 1.00 90.06 569 LEU A CA 1
ATOM 4401 C C . LEU A 1 569 ? -16.089 -9.182 8.222 1.00 90.06 569 LEU A C 1
ATOM 4403 O O . LEU A 1 569 ? -15.112 -8.680 8.770 1.00 90.06 569 LEU A O 1
ATOM 4407 N N . PHE A 1 570 ? -16.225 -9.219 6.893 1.00 86.81 570 PHE A N 1
ATOM 4408 C CA . PHE A 1 570 ? -15.201 -8.702 5.979 1.00 86.81 570 PHE A CA 1
ATOM 4409 C C . PHE A 1 570 ? -14.921 -7.216 6.211 1.00 86.81 570 PHE A C 1
ATOM 4411 O O . PHE A 1 570 ? -13.764 -6.802 6.252 1.00 86.81 570 PHE A O 1
ATOM 4418 N N . LYS A 1 571 ? -15.973 -6.409 6.390 1.00 84.94 571 LYS A N 1
ATOM 4419 C CA . LYS A 1 571 ? -15.841 -4.971 6.635 1.00 84.94 571 LYS A CA 1
ATOM 4420 C C . LYS A 1 571 ? -15.112 -4.692 7.948 1.00 84.94 571 LYS A C 1
ATOM 4422 O O . LYS A 1 571 ? -14.150 -3.934 7.945 1.00 84.94 571 LYS A O 1
ATOM 4427 N N . VAL A 1 572 ? -15.551 -5.309 9.046 1.00 89.94 572 VAL A N 1
ATOM 4428 C CA . VAL A 1 572 ? -14.970 -5.119 10.382 1.00 89.94 572 VAL A CA 1
ATOM 4429 C C . VAL A 1 572 ? -13.515 -5.561 10.410 1.00 89.94 572 VAL A C 1
ATOM 4431 O O . VAL A 1 572 ? -12.675 -4.827 10.922 1.00 89.94 572 VAL A O 1
ATOM 4434 N N . VAL A 1 573 ? -13.206 -6.731 9.848 1.00 93.12 573 VAL A N 1
ATOM 4435 C CA . VAL A 1 573 ? -11.845 -7.271 9.859 1.00 93.12 573 VAL A CA 1
ATOM 4436 C C . VAL A 1 573 ? -10.918 -6.411 9.003 1.00 93.12 573 VAL A C 1
ATOM 4438 O O . VAL A 1 573 ? -9.878 -5.997 9.503 1.00 93.12 573 VAL A O 1
ATOM 4441 N N . ARG A 1 574 ? -11.310 -6.053 7.773 1.00 87.62 574 ARG A N 1
ATOM 4442 C CA . ARG A 1 574 ? -10.508 -5.169 6.912 1.00 87.62 574 ARG A CA 1
ATOM 4443 C C . ARG A 1 574 ? -10.223 -3.827 7.581 1.00 87.62 574 ARG A C 1
ATOM 4445 O O . ARG A 1 574 ? -9.070 -3.430 7.683 1.00 87.62 574 ARG A O 1
ATOM 4452 N N . THR A 1 575 ? -11.263 -3.166 8.094 1.00 75.44 575 THR A N 1
ATOM 4453 C CA . THR A 1 575 ? -11.109 -1.880 8.785 1.00 75.44 575 THR A CA 1
ATOM 4454 C C . THR A 1 575 ? -10.220 -2.009 10.021 1.00 75.44 575 THR A C 1
ATOM 4456 O O . THR A 1 575 ? -9.358 -1.166 10.231 1.00 75.44 575 THR A O 1
ATOM 4459 N N . ALA A 1 576 ? -10.370 -3.071 10.817 1.00 85.00 576 ALA A N 1
ATOM 4460 C CA . ALA A 1 576 ? -9.541 -3.272 12.001 1.00 85.00 576 ALA A CA 1
ATOM 4461 C C . ALA A 1 576 ? -8.068 -3.542 11.667 1.00 85.00 576 ALA A C 1
ATOM 4463 O O . ALA A 1 576 ? -7.196 -3.093 12.408 1.00 85.00 576 ALA A O 1
ATOM 4464 N N . PHE A 1 577 ? -7.790 -4.256 10.575 1.00 87.31 577 PHE A N 1
ATOM 4465 C CA . PHE A 1 577 ? -6.437 -4.472 10.065 1.00 87.31 577 PHE A CA 1
ATOM 4466 C C . PHE A 1 577 ? -5.793 -3.142 9.656 1.00 87.31 577 PHE A C 1
ATOM 4468 O O . PHE A 1 577 ? -4.760 -2.773 10.220 1.00 87.31 577 PHE A O 1
ATOM 4475 N N . ASP A 1 578 ? -6.464 -2.372 8.795 1.00 72.62 578 ASP A N 1
ATOM 4476 C CA . ASP A 1 578 ? -5.964 -1.076 8.327 1.00 72.62 578 ASP A CA 1
ATOM 4477 C C . ASP A 1 578 ? -5.770 -0.085 9.495 1.00 72.62 578 ASP A C 1
ATOM 4479 O O . ASP A 1 578 ? -4.715 0.537 9.617 1.00 72.62 578 ASP A O 1
ATOM 4483 N N . GLU A 1 579 ? -6.723 0.002 10.433 1.00 68.00 579 GLU A N 1
ATOM 4484 C CA . GLU A 1 579 ? -6.613 0.852 11.635 1.00 68.00 579 GLU A CA 1
ATOM 4485 C C . GLU A 1 579 ? -5.544 0.386 12.639 1.00 68.00 579 GLU A C 1
ATOM 4487 O O . GLU A 1 579 ? -5.136 1.155 13.515 1.00 68.00 579 GLU A O 1
ATOM 4492 N N . SER A 1 580 ? -5.095 -0.869 12.545 1.00 73.56 580 SER A N 1
ATOM 4493 C CA . SER A 1 580 ? -3.989 -1.401 13.354 1.00 73.56 580 SER A CA 1
ATOM 4494 C C . SER A 1 580 ? -2.618 -1.156 12.713 1.00 73.56 580 SER A C 1
ATOM 4496 O O . SER A 1 580 ? -1.596 -1.466 13.332 1.00 73.56 580 SER A O 1
ATOM 4498 N N . GLY A 1 581 ? -2.591 -0.587 11.502 1.00 62.19 581 GLY A N 1
ATOM 4499 C CA . GLY A 1 581 ? -1.396 -0.427 10.671 1.00 62.19 581 GLY A CA 1
ATOM 4500 C C . GLY A 1 581 ? -1.028 -1.683 9.876 1.00 62.19 581 GLY A C 1
ATOM 4501 O O . GLY A 1 581 ? 0.016 -1.714 9.236 1.00 62.19 581 GLY A O 1
ATOM 4502 N N . ILE A 1 582 ? -1.859 -2.729 9.911 1.00 79.50 582 ILE A N 1
ATOM 4503 C CA . ILE A 1 582 ? -1.636 -3.979 9.180 1.00 79.50 582 ILE A CA 1
ATOM 4504 C C . ILE A 1 582 ? -2.395 -3.874 7.857 1.00 79.50 582 ILE A C 1
ATOM 4506 O O . ILE A 1 582 ? -3.582 -4.184 7.792 1.00 79.50 582 ILE A O 1
ATOM 4510 N N . TYR A 1 583 ? -1.728 -3.406 6.806 1.00 69.25 583 TYR A N 1
ATOM 4511 C CA . TYR A 1 583 ? -2.401 -3.085 5.547 1.00 69.25 583 TYR A CA 1
ATOM 4512 C C . TYR A 1 583 ? -3.045 -4.312 4.908 1.00 69.25 583 TYR A C 1
ATOM 4514 O O . TYR A 1 583 ? -2.377 -5.295 4.571 1.00 69.25 583 TYR A O 1
ATOM 4522 N N . TRP A 1 584 ? -4.355 -4.227 4.678 1.00 75.12 584 TRP A N 1
ATOM 4523 C CA . TRP A 1 584 ? -5.145 -5.337 4.158 1.00 75.12 584 TRP A CA 1
ATOM 4524 C C . TRP A 1 584 ? -4.645 -5.857 2.805 1.00 75.12 584 TRP A C 1
ATOM 4526 O O . TRP A 1 584 ? -4.579 -7.064 2.593 1.00 75.12 584 TRP A O 1
ATOM 4536 N N . ASN A 1 585 ? -4.243 -4.951 1.908 1.00 66.12 585 ASN A N 1
ATOM 4537 C CA . ASN A 1 585 ? -3.786 -5.285 0.552 1.00 66.12 585 ASN A CA 1
ATOM 4538 C C . ASN A 1 585 ? -2.404 -5.952 0.523 1.00 66.12 585 ASN A C 1
ATOM 4540 O O . ASN A 1 585 ? -2.020 -6.539 -0.486 1.00 66.12 585 ASN A O 1
ATOM 4544 N N . GLU A 1 586 ? -1.653 -5.851 1.618 1.00 69.31 586 GLU A N 1
ATOM 4545 C CA . GLU A 1 586 ? -0.379 -6.546 1.779 1.00 69.31 586 GLU A CA 1
ATOM 4546 C C . GLU A 1 586 ? -0.536 -7.891 2.487 1.00 69.31 586 GLU A C 1
ATOM 4548 O O . GLU A 1 586 ? 0.391 -8.700 2.478 1.00 69.31 586 GLU A O 1
ATOM 4553 N N . CYS A 1 587 ? -1.706 -8.156 3.065 1.00 77.12 587 CYS A N 1
ATOM 4554 C CA . CYS A 1 587 ? -2.035 -9.446 3.638 1.00 77.12 587 CYS A CA 1
ATOM 4555 C C . CYS A 1 587 ? -2.569 -10.385 2.558 1.00 77.12 587 CYS A C 1
ATOM 4557 O O . CYS A 1 587 ? -3.381 -10.008 1.711 1.00 77.12 587 CYS A O 1
ATOM 4559 N N . ARG A 1 588 ? -2.178 -11.657 2.623 1.00 76.81 588 ARG A N 1
ATOM 4560 C CA . ARG A 1 588 ? -2.815 -12.693 1.811 1.00 76.81 588 ARG A CA 1
ATOM 4561 C C . ARG A 1 588 ? -4.034 -13.220 2.554 1.00 76.81 588 ARG A C 1
ATOM 4563 O O . ARG A 1 588 ? -3.913 -13.699 3.678 1.00 76.81 588 ARG A O 1
ATOM 4570 N N . VAL A 1 589 ? -5.201 -13.112 1.924 1.00 80.00 589 VAL A N 1
ATOM 4571 C CA . VAL A 1 589 ? -6.499 -13.411 2.537 1.00 80.00 589 VAL A CA 1
ATOM 4572 C C . VAL A 1 589 ? -7.193 -14.533 1.772 1.00 80.00 589 VAL A C 1
ATOM 4574 O O . VAL A 1 589 ? -7.369 -14.446 0.559 1.00 80.00 589 VAL A O 1
ATOM 4577 N N . GLU A 1 590 ? -7.632 -15.564 2.487 1.00 75.75 590 GLU A N 1
ATOM 4578 C CA . GLU A 1 590 ? -8.466 -16.644 1.966 1.00 75.75 590 GLU A CA 1
ATOM 4579 C C . GLU A 1 590 ? -9.854 -16.616 2.613 1.00 75.75 590 GLU A C 1
ATOM 4581 O O . GLU A 1 590 ? -10.003 -16.652 3.837 1.00 75.75 590 GLU A O 1
ATOM 4586 N N . ASP A 1 591 ? -10.886 -16.578 1.771 1.00 77.69 591 ASP A N 1
ATOM 4587 C CA . ASP A 1 591 ? -12.286 -16.656 2.185 1.00 77.69 591 ASP A CA 1
ATOM 4588 C C . ASP A 1 591 ? -12.670 -18.112 2.503 1.00 77.69 591 ASP A C 1
ATOM 4590 O O . ASP A 1 591 ? -12.476 -19.017 1.686 1.00 77.69 591 ASP A O 1
ATOM 4594 N N . ARG A 1 592 ? -13.226 -18.346 3.697 1.00 73.94 592 ARG A N 1
ATOM 4595 C CA . ARG A 1 592 ? -13.668 -19.669 4.172 1.00 73.94 592 ARG A CA 1
ATOM 4596 C C . ARG A 1 592 ? -15.190 -19.793 4.267 1.00 73.94 592 ARG A C 1
ATOM 4598 O O . ARG A 1 592 ? -15.694 -20.836 4.670 1.00 73.94 592 ARG A O 1
ATOM 4605 N N . GLY A 1 593 ? -15.929 -18.771 3.846 1.00 70.19 593 GLY A N 1
ATOM 4606 C CA . GLY A 1 593 ? -17.385 -18.719 3.867 1.00 70.19 593 GLY A CA 1
ATOM 4607 C C . GLY A 1 593 ? -17.942 -18.114 5.153 1.00 70.19 593 GLY A C 1
ATOM 4608 O O . GLY A 1 593 ? -18.600 -17.077 5.090 1.00 70.19 593 GLY A O 1
ATOM 4609 N N . ASP A 1 594 ? -17.692 -18.754 6.294 1.00 76.94 594 ASP A N 1
ATOM 4610 C CA . ASP A 1 594 ? -18.093 -18.310 7.642 1.00 76.94 594 ASP A CA 1
ATOM 4611 C C . ASP A 1 594 ? -16.961 -17.616 8.419 1.00 76.94 594 ASP A C 1
ATOM 4613 O O . ASP A 1 594 ? -17.142 -17.171 9.556 1.00 76.94 594 ASP A O 1
ATOM 4617 N N . GLY A 1 595 ? -15.799 -17.502 7.785 1.00 85.31 595 GLY A N 1
ATOM 4618 C CA . GLY A 1 595 ? -14.574 -16.994 8.365 1.00 85.31 595 GLY A CA 1
ATOM 4619 C C . GLY A 1 595 ? -13.557 -16.608 7.302 1.00 85.31 595 GLY A C 1
ATOM 4620 O O . GLY A 1 595 ? -13.806 -16.705 6.097 1.00 85.31 595 GLY A O 1
ATOM 4621 N N . MET A 1 596 ? -12.391 -16.175 7.761 1.00 88.75 596 MET A N 1
ATOM 4622 C CA . MET A 1 596 ? -11.275 -15.789 6.910 1.00 88.75 596 MET A CA 1
ATOM 4623 C C . MET A 1 596 ? -9.977 -16.336 7.484 1.00 88.75 596 MET A C 1
ATOM 4625 O O . MET A 1 596 ? -9.804 -16.474 8.698 1.00 88.75 596 MET A O 1
ATOM 4629 N N . PHE A 1 597 ? -9.051 -16.623 6.588 1.00 85.75 597 PHE A N 1
ATOM 4630 C CA . PHE A 1 597 ? -7.683 -16.958 6.925 1.00 85.75 597 PHE A CA 1
ATOM 4631 C C . PHE A 1 597 ? -6.775 -15.878 6.344 1.00 85.75 597 PHE A C 1
ATOM 4633 O O . PHE A 1 597 ? -6.924 -15.505 5.184 1.00 85.75 597 PHE A O 1
ATOM 4640 N N . ILE A 1 598 ? -5.888 -15.325 7.163 1.00 89.75 598 ILE A N 1
ATOM 4641 C CA . ILE A 1 598 ? -5.092 -14.149 6.832 1.00 89.75 598 ILE A CA 1
ATOM 4642 C C . ILE A 1 598 ? -3.639 -14.417 7.207 1.00 89.75 598 ILE A C 1
ATOM 4644 O O . ILE A 1 598 ? -3.325 -14.804 8.334 1.00 89.75 598 ILE A O 1
ATOM 4648 N N . MET A 1 599 ? -2.747 -14.169 6.259 1.00 85.38 599 MET A N 1
ATOM 4649 C CA . MET A 1 599 ? -1.308 -14.219 6.457 1.00 85.38 599 MET A CA 1
ATOM 4650 C C . MET A 1 599 ? -0.728 -12.839 6.197 1.00 85.38 599 MET A C 1
ATOM 4652 O O . MET A 1 599 ? -0.853 -12.300 5.095 1.00 85.38 599 MET A O 1
ATOM 4656 N N . ALA A 1 600 ? -0.110 -12.270 7.224 1.00 82.44 600 ALA A N 1
ATOM 4657 C CA . ALA A 1 600 ? 0.592 -11.005 7.105 1.00 82.44 600 ALA A CA 1
ATOM 4658 C C . ALA A 1 600 ? 2.044 -11.249 6.697 1.00 82.44 600 ALA A C 1
ATOM 4660 O O . ALA A 1 600 ? 2.647 -12.248 7.103 1.00 82.44 600 ALA A O 1
ATOM 4661 N N . LYS A 1 601 ? 2.607 -10.335 5.904 1.00 72.69 601 LYS A N 1
ATOM 4662 C CA . LYS A 1 601 ? 4.021 -10.417 5.544 1.00 72.69 601 LYS A CA 1
ATOM 4663 C C . LYS A 1 601 ? 4.929 -10.236 6.780 1.00 72.69 601 LYS A C 1
ATOM 4665 O O . LYS A 1 601 ? 4.498 -9.602 7.750 1.00 72.69 601 LYS A O 1
ATOM 4670 N N . PRO A 1 602 ? 6.168 -10.761 6.764 1.00 67.56 602 PRO A N 1
ATOM 4671 C CA . PRO A 1 602 ? 7.088 -10.694 7.905 1.00 67.56 602 PRO A CA 1
ATOM 4672 C C . PRO A 1 602 ? 7.453 -9.275 8.366 1.00 67.56 602 PRO A C 1
ATOM 4674 O O . PRO A 1 602 ? 7.913 -9.101 9.490 1.00 67.56 602 PRO A O 1
ATOM 4677 N N . GLU A 1 603 ? 7.271 -8.260 7.518 1.00 69.81 603 GLU A N 1
ATOM 4678 C CA . GLU A 1 603 ? 7.611 -6.869 7.827 1.00 69.81 603 GLU A CA 1
ATOM 4679 C C . GLU A 1 603 ? 6.651 -6.235 8.846 1.00 69.81 603 GLU A C 1
ATOM 4681 O O . GLU A 1 603 ? 7.005 -5.244 9.486 1.00 69.81 603 GLU A O 1
ATOM 4686 N N . PHE A 1 604 ? 5.453 -6.804 9.035 1.00 73.62 604 PHE A N 1
ATOM 4687 C CA . PHE A 1 604 ? 4.521 -6.335 10.056 1.00 73.62 604 PHE A CA 1
ATOM 4688 C C . PHE A 1 604 ? 4.950 -6.818 11.446 1.00 73.62 604 PHE A C 1
ATOM 4690 O O . PHE A 1 604 ? 5.046 -8.028 11.671 1.00 73.62 604 PHE A O 1
ATOM 4697 N N . PRO A 1 605 ? 5.134 -5.912 12.425 1.00 76.06 605 PRO A N 1
ATOM 4698 C CA . PRO A 1 605 ? 5.489 -6.312 13.777 1.00 76.06 605 PRO A CA 1
ATOM 4699 C C . PRO A 1 605 ? 4.440 -7.243 14.390 1.00 76.06 605 PRO A C 1
ATOM 4701 O O . PRO A 1 605 ? 3.271 -6.885 14.536 1.00 76.06 605 PRO A O 1
ATOM 4704 N N . THR A 1 606 ? 4.880 -8.419 14.839 1.00 78.31 606 THR A N 1
ATOM 4705 C CA . THR A 1 606 ? 4.049 -9.417 15.534 1.00 78.31 606 THR A CA 1
ATOM 4706 C C . THR A 1 606 ? 3.311 -8.821 16.742 1.00 78.31 606 THR A C 1
ATOM 4708 O O . THR A 1 606 ? 2.213 -9.260 17.083 1.00 78.31 606 THR A O 1
ATOM 4711 N N . SER A 1 607 ? 3.882 -7.785 17.371 1.00 77.38 607 SER A N 1
ATOM 4712 C CA . SER A 1 607 ? 3.262 -7.048 18.476 1.00 77.38 607 SER A CA 1
ATOM 4713 C C . SER A 1 607 ? 1.944 -6.381 18.089 1.00 77.38 607 SER A C 1
ATOM 4715 O O . SER A 1 607 ? 1.024 -6.405 18.897 1.00 77.38 607 SER A O 1
ATOM 4717 N N . TRP A 1 608 ? 1.784 -5.888 16.856 1.00 85.19 608 TRP A N 1
ATOM 4718 C CA . TRP A 1 608 ? 0.553 -5.204 16.429 1.00 85.19 608 TRP A CA 1
ATOM 4719 C C . TRP A 1 608 ? -0.660 -6.141 16.426 1.00 85.19 608 TRP A C 1
ATOM 4721 O O . TRP A 1 608 ? -1.787 -5.720 16.689 1.00 85.19 608 TRP A O 1
ATOM 4731 N N . PHE A 1 609 ? -0.431 -7.435 16.198 1.00 89.38 609 PHE A N 1
ATOM 4732 C CA . PHE A 1 609 ? -1.457 -8.473 16.297 1.00 89.38 609 PHE A CA 1
ATOM 4733 C C . PHE A 1 609 ? -1.821 -8.810 17.751 1.00 89.38 609 PHE A C 1
ATOM 4735 O O . PHE A 1 609 ? -2.887 -9.373 18.000 1.00 89.38 609 PHE A O 1
ATOM 4742 N N . ALA A 1 610 ? -0.950 -8.470 18.704 1.00 84.50 610 ALA A N 1
ATOM 4743 C CA . ALA A 1 610 ? -1.140 -8.698 20.132 1.00 84.50 610 ALA A CA 1
ATOM 4744 C C . ALA A 1 610 ? -1.771 -7.493 20.856 1.00 84.50 610 ALA A C 1
ATOM 4746 O O . ALA A 1 610 ? -2.653 -7.701 21.691 1.00 84.50 610 ALA A O 1
ATOM 4747 N N . ASP A 1 611 ? -1.339 -6.263 20.551 1.00 77.94 611 ASP A N 1
ATOM 4748 C CA . ASP A 1 611 ? -1.713 -5.046 21.290 1.00 77.94 611 ASP A CA 1
ATOM 4749 C C . ASP A 1 611 ? -2.721 -4.128 20.565 1.00 77.94 611 ASP A C 1
ATOM 4751 O O . ASP A 1 611 ? -3.538 -3.500 21.233 1.00 77.94 611 ASP A O 1
ATOM 4755 N N . ARG A 1 612 ? -2.742 -4.077 19.223 1.00 84.50 612 ARG A N 1
ATOM 4756 C CA . ARG A 1 612 ? -3.632 -3.183 18.445 1.00 84.50 612 ARG A CA 1
ATOM 4757 C C . ARG A 1 612 ? -4.843 -3.899 17.858 1.00 84.50 612 ARG A C 1
ATOM 4759 O O . ARG A 1 612 ? -5.982 -3.475 18.070 1.00 84.50 612 ARG A O 1
ATOM 4766 N N . LEU A 1 613 ? -4.602 -4.990 17.129 1.00 90.06 613 LEU A N 1
ATOM 4767 C CA . LEU A 1 613 ? -5.630 -5.685 16.350 1.00 90.06 613 LEU A CA 1
ATOM 4768 C C . LEU A 1 613 ? -6.838 -6.136 17.191 1.00 90.06 613 LEU A C 1
ATOM 4770 O O . LEU A 1 613 ? -7.969 -5.899 16.753 1.00 90.06 613 LEU A O 1
ATOM 4774 N N . PRO A 1 614 ? -6.671 -6.726 18.394 1.00 91.06 614 PRO A N 1
ATOM 4775 C CA . PRO A 1 614 ? -7.813 -7.142 19.206 1.00 91.06 614 PRO A CA 1
ATOM 4776 C C . PRO A 1 614 ? -8.738 -5.984 19.601 1.00 91.06 614 PRO A C 1
ATOM 4778 O O . PRO A 1 614 ? -9.962 -6.128 19.565 1.00 91.06 614 PRO A O 1
ATOM 4781 N N . ASP A 1 615 ? -8.175 -4.823 19.936 1.00 83.62 615 ASP A N 1
ATOM 4782 C CA . ASP A 1 615 ? -8.950 -3.663 20.381 1.00 83.62 615 ASP A CA 1
ATOM 4783 C C . ASP A 1 615 ? -9.686 -2.993 19.209 1.00 83.62 615 ASP A C 1
ATOM 4785 O O . ASP A 1 615 ? -10.854 -2.611 19.348 1.00 83.62 615 ASP A O 1
ATOM 4789 N N . ARG A 1 616 ? -9.057 -2.928 18.025 1.00 85.88 616 ARG A N 1
ATOM 4790 C CA . ARG A 1 616 ? -9.691 -2.434 16.789 1.00 85.88 616 ARG A CA 1
ATOM 4791 C C . ARG A 1 616 ? -10.801 -3.355 16.295 1.00 85.88 616 ARG A C 1
ATOM 4793 O O . ARG A 1 616 ? -11.890 -2.879 15.969 1.00 85.88 616 ARG A O 1
ATOM 4800 N N . LEU A 1 617 ? -10.582 -4.671 16.330 1.00 88.62 617 LEU A N 1
ATOM 4801 C CA . LEU A 1 617 ? -11.625 -5.653 16.026 1.00 88.62 617 LEU A CA 1
ATOM 4802 C C . LEU A 1 617 ? -12.806 -5.511 16.987 1.00 88.62 617 LEU A C 1
ATOM 4804 O O . LEU A 1 617 ? -13.952 -5.458 16.545 1.00 88.62 617 LEU A O 1
ATOM 4808 N N . LEU A 1 618 ? -12.550 -5.387 18.292 1.00 88.06 618 LEU A N 1
ATOM 4809 C CA . LEU A 1 618 ? -13.613 -5.187 19.274 1.00 88.06 618 LEU A CA 1
ATOM 4810 C C . LEU A 1 618 ? -14.416 -3.903 19.002 1.00 88.06 618 LEU A C 1
ATOM 4812 O O . LEU A 1 618 ? -15.644 -3.915 19.119 1.00 88.06 618 LEU A O 1
ATOM 4816 N N . ALA A 1 619 ? -13.749 -2.803 18.645 1.00 74.56 619 ALA A N 1
ATOM 4817 C CA . ALA A 1 619 ? -14.410 -1.545 18.304 1.00 74.56 619 ALA A CA 1
ATOM 4818 C C . ALA A 1 619 ? -15.314 -1.689 17.067 1.00 74.56 619 ALA A C 1
ATOM 4820 O O . ALA A 1 619 ? -16.488 -1.313 17.120 1.00 74.56 619 ALA A O 1
ATOM 4821 N N . GLY A 1 620 ? -14.810 -2.302 15.992 1.00 75.19 620 GLY A N 1
ATOM 4822 C CA . GLY A 1 620 ? -15.587 -2.556 14.777 1.00 75.19 620 GLY A CA 1
ATOM 4823 C C . GLY A 1 620 ? -16.776 -3.491 15.015 1.00 75.19 620 GLY A C 1
ATOM 4824 O O . GLY A 1 620 ? -17.885 -3.209 14.562 1.00 75.19 620 GLY A O 1
ATOM 4825 N N . LEU A 1 621 ? -16.592 -4.555 15.806 1.00 85.38 621 LEU A N 1
ATOM 4826 C CA . LEU A 1 621 ? -17.673 -5.467 16.194 1.00 85.38 621 LEU A CA 1
ATOM 4827 C C . LEU A 1 621 ? -18.762 -4.755 16.997 1.00 85.38 621 LEU A C 1
ATOM 4829 O O . LEU A 1 621 ? -19.947 -4.986 16.766 1.00 85.38 621 LEU A O 1
ATOM 4833 N N . ARG A 1 622 ? -18.386 -3.858 17.916 1.00 81.12 622 ARG A N 1
ATOM 4834 C CA . ARG A 1 622 ? -19.348 -3.037 18.668 1.00 81.12 622 ARG A CA 1
ATOM 4835 C C . ARG A 1 622 ? -20.157 -2.132 17.745 1.00 81.12 622 ARG A C 1
ATOM 4837 O O . ARG A 1 622 ? -21.374 -2.078 17.894 1.00 81.12 622 ARG A O 1
ATOM 4844 N N . LEU A 1 623 ? -19.506 -1.471 16.787 1.00 68.44 623 LEU A N 1
ATOM 4845 C CA . LEU A 1 623 ? -20.172 -0.598 15.818 1.00 68.44 623 LEU A CA 1
ATOM 4846 C C . LEU A 1 623 ? -21.145 -1.375 14.919 1.00 68.44 623 LEU A C 1
ATOM 4848 O O . LEU A 1 623 ? -22.287 -0.953 14.723 1.00 68.44 623 LEU A O 1
ATOM 4852 N N . HIS A 1 624 ? -20.712 -2.529 14.407 1.00 78.62 624 HIS A N 1
ATOM 4853 C CA . HIS A 1 624 ? -21.565 -3.414 13.613 1.00 78.62 624 HIS A CA 1
ATOM 4854 C C . HIS A 1 624 ? -22.769 -3.876 14.436 1.00 78.62 624 HIS A C 1
ATOM 4856 O O . HIS A 1 624 ? -23.912 -3.646 14.053 1.00 78.62 624 HIS A O 1
ATOM 4862 N N . ASN A 1 625 ? -22.534 -4.436 15.622 1.00 81.00 625 ASN A N 1
ATOM 4863 C CA . ASN A 1 625 ? -23.599 -4.991 16.455 1.00 81.00 625 ASN A CA 1
ATOM 4864 C C . ASN A 1 625 ? -24.597 -3.938 16.947 1.00 81.00 625 ASN A C 1
ATOM 4866 O O . ASN A 1 625 ? -25.768 -4.260 17.120 1.00 81.00 625 ASN A O 1
ATOM 4870 N N . ALA A 1 626 ? -24.165 -2.689 17.141 1.00 69.12 626 ALA A N 1
ATOM 4871 C CA . ALA A 1 626 ? -25.043 -1.591 17.548 1.00 69.12 626 ALA A CA 1
ATOM 4872 C C . ALA A 1 626 ? -26.094 -1.223 16.485 1.00 69.12 626 ALA A C 1
ATOM 4874 O O . ALA A 1 626 ? -27.126 -0.646 16.817 1.00 69.12 626 ALA A O 1
ATOM 4875 N N . THR A 1 627 ? -25.844 -1.548 15.215 1.00 63.16 627 THR A N 1
ATOM 4876 C CA . THR A 1 627 ? -26.712 -1.186 14.081 1.00 63.16 627 THR A CA 1
ATOM 4877 C C . THR A 1 627 ? -27.457 -2.380 13.480 1.00 63.16 627 THR A C 1
ATOM 4879 O O . THR A 1 627 ? -28.226 -2.203 12.537 1.00 63.16 627 THR A O 1
ATOM 4882 N N . HIS A 1 628 ? -27.268 -3.583 14.034 1.00 76.19 628 HIS A N 1
ATOM 4883 C CA . HIS A 1 628 ? -27.817 -4.831 13.504 1.00 76.19 628 HIS A CA 1
ATOM 4884 C C . HIS A 1 628 ? -28.706 -5.557 14.521 1.00 76.19 628 HIS A C 1
ATOM 4886 O O . HIS A 1 628 ? -28.428 -5.590 15.724 1.00 76.19 628 HIS A O 1
ATOM 4892 N N . VAL A 1 629 ? -29.767 -6.184 14.003 1.00 62.66 629 VAL A N 1
ATOM 4893 C CA . VAL A 1 629 ? -30.643 -7.093 14.760 1.00 62.66 629 VAL A CA 1
ATOM 4894 C C . VAL A 1 629 ? -29.866 -8.310 15.257 1.00 62.66 629 VAL A C 1
ATOM 4896 O O . VAL A 1 629 ? -28.846 -8.673 14.671 1.00 62.66 629 VAL A O 1
ATOM 4899 N N . PHE A 1 630 ? -30.348 -8.945 16.325 1.00 69.25 630 PHE A N 1
ATOM 4900 C CA . PHE A 1 630 ? -29.651 -10.016 17.043 1.00 69.25 630 PHE A CA 1
ATOM 4901 C C . PHE A 1 630 ? -29.126 -11.132 16.125 1.00 69.25 630 PHE A C 1
ATOM 4903 O O . PHE A 1 630 ? -27.961 -11.517 16.211 1.00 69.25 630 PHE A O 1
ATOM 4910 N N . GLU A 1 631 ? -29.941 -11.594 15.179 1.00 78.12 631 GLU A N 1
ATOM 4911 C CA . GLU A 1 631 ? -29.596 -12.661 14.241 1.00 78.12 631 GLU A CA 1
ATOM 4912 C C . GLU A 1 631 ? -28.460 -12.269 13.282 1.00 78.12 631 GLU A C 1
ATOM 4914 O O . GLU A 1 631 ? -27.772 -13.150 12.765 1.00 78.12 631 GLU A O 1
ATOM 4919 N N . ALA A 1 632 ? -28.240 -10.969 13.065 1.00 79.19 632 ALA A N 1
ATOM 4920 C CA . ALA A 1 632 ? -27.188 -10.408 12.219 1.00 79.19 632 ALA A CA 1
ATOM 4921 C C . ALA A 1 632 ? -25.982 -9.851 13.011 1.00 79.19 632 ALA A C 1
ATOM 4923 O O . ALA A 1 632 ? -25.044 -9.320 12.407 1.00 79.19 632 ALA A O 1
ATOM 4924 N N . GLN A 1 633 ? -25.981 -9.969 14.346 1.00 82.88 633 GLN A N 1
ATOM 4925 C CA . GLN A 1 633 ? -24.843 -9.574 15.179 1.00 82.88 633 GLN A CA 1
ATOM 4926 C C . GLN A 1 633 ? -23.673 -10.554 15.025 1.00 82.88 633 GLN A C 1
ATOM 4928 O O . GLN A 1 633 ? -23.837 -11.770 14.888 1.00 82.88 633 GLN A O 1
ATOM 4933 N N . LEU A 1 634 ? -22.468 -9.999 15.072 1.00 86.88 634 LEU A N 1
ATOM 4934 C CA . LEU A 1 634 ? -21.202 -10.699 14.985 1.00 86.88 634 LEU A CA 1
ATOM 4935 C C . LEU A 1 634 ? -20.640 -10.989 16.371 1.00 86.88 634 LEU A C 1
ATOM 4937 O O . LEU A 1 634 ? -20.468 -10.099 17.204 1.00 86.88 634 LEU A O 1
ATOM 4941 N N . ARG A 1 635 ? -20.276 -12.250 16.570 1.00 88.06 635 ARG A N 1
ATOM 4942 C CA . ARG A 1 635 ? -19.313 -12.676 17.582 1.00 88.06 635 ARG A CA 1
ATOM 4943 C C . ARG A 1 635 ? -18.210 -13.397 16.839 1.00 88.06 635 ARG A C 1
ATOM 4945 O O . ARG A 1 635 ? -18.515 -14.242 15.997 1.00 88.06 635 ARG A O 1
ATOM 4952 N N . VAL A 1 636 ? -16.967 -13.019 17.094 1.00 92.00 636 VAL A N 1
ATOM 4953 C CA . VAL A 1 636 ? -15.829 -13.493 16.305 1.00 92.00 636 VAL A CA 1
ATOM 4954 C C . VAL A 1 636 ? -14.839 -14.216 17.195 1.00 92.00 636 VAL A C 1
ATOM 4956 O O . VAL A 1 636 ? -14.483 -13.732 18.273 1.00 92.00 636 VAL A O 1
ATOM 4959 N N . ARG A 1 637 ? -14.357 -15.360 16.717 1.00 91.56 637 ARG A N 1
ATOM 4960 C CA . ARG A 1 637 ? -13.182 -16.019 17.282 1.00 91.56 637 ARG A CA 1
ATOM 4961 C C . ARG A 1 637 ? -11.984 -15.683 16.425 1.00 91.56 637 ARG A C 1
ATOM 4963 O O . ARG A 1 637 ? -12.050 -15.788 15.209 1.00 91.56 637 ARG A O 1
ATOM 4970 N N . LEU A 1 638 ? -10.908 -15.273 17.076 1.00 94.19 638 LEU A N 1
ATOM 4971 C CA . LEU A 1 638 ? -9.644 -14.887 16.473 1.00 94.19 638 LEU A CA 1
ATOM 4972 C C . LEU A 1 638 ? -8.567 -15.835 16.992 1.00 94.19 638 LEU A C 1
ATOM 4974 O O . LEU A 1 638 ? -8.207 -15.767 18.161 1.00 94.19 638 LEU A O 1
ATOM 4978 N N . ALA A 1 639 ? -8.034 -16.696 16.138 1.00 93.94 639 ALA A N 1
ATOM 4979 C CA . ALA A 1 639 ? -6.825 -17.450 16.416 1.00 93.94 639 ALA A CA 1
ATOM 4980 C C . ALA A 1 639 ? -5.605 -16.712 15.861 1.00 93.94 639 ALA A C 1
ATOM 4982 O O . ALA A 1 639 ? -5.599 -16.333 14.689 1.00 93.94 639 ALA A O 1
ATOM 4983 N N . VAL A 1 640 ? -4.569 -16.545 16.684 1.00 94.50 640 VAL A N 1
ATOM 4984 C CA . VAL A 1 640 ? -3.309 -15.907 16.281 1.00 94.50 640 VAL A CA 1
ATOM 4985 C C . VAL A 1 640 ? -2.131 -16.798 16.642 1.00 94.50 640 VAL A C 1
ATOM 4987 O O . VAL A 1 640 ? -2.028 -17.331 17.750 1.00 94.50 640 VAL A O 1
ATOM 4990 N N . THR A 1 641 ? -1.221 -16.969 15.695 1.00 92.69 641 THR A N 1
ATOM 4991 C CA . THR A 1 641 ? 0.042 -17.665 15.913 1.00 92.69 641 THR A CA 1
ATOM 4992 C C . THR A 1 641 ? 1.126 -17.061 15.033 1.00 92.69 641 THR A C 1
ATOM 4994 O O . THR A 1 641 ? 0.833 -16.369 14.061 1.00 92.69 641 THR A O 1
ATOM 4997 N N . SER A 1 642 ? 2.381 -17.312 15.375 1.00 88.50 642 SER A N 1
ATOM 4998 C CA . SER A 1 642 ? 3.520 -16.983 14.529 1.00 88.50 642 SER A CA 1
ATOM 4999 C C . SER A 1 642 ? 4.430 -18.196 14.417 1.00 88.50 642 SER A C 1
ATOM 5001 O O . SER A 1 642 ? 4.550 -18.993 15.357 1.00 88.50 642 SER A O 1
ATOM 5003 N N . GLY A 1 643 ? 5.015 -18.372 13.242 1.00 78.94 643 GLY A N 1
ATOM 5004 C CA . GLY A 1 643 ? 5.870 -19.510 12.952 1.00 78.94 643 GLY A CA 1
ATOM 5005 C C . GLY A 1 643 ? 6.176 -19.630 11.471 1.00 78.94 643 GLY A C 1
ATOM 5006 O O . GLY A 1 643 ? 5.606 -18.924 10.643 1.00 78.94 643 GLY A O 1
ATOM 5007 N N . GLU A 1 644 ? 7.059 -20.568 11.165 1.00 75.12 644 GLU A N 1
ATOM 5008 C CA . GLU A 1 644 ? 7.492 -20.856 9.804 1.00 75.12 644 GLU A CA 1
ATOM 5009 C C . GLU A 1 644 ? 6.335 -21.428 8.977 1.00 75.12 644 GLU A C 1
ATOM 5011 O O . GLU A 1 644 ? 5.613 -22.353 9.391 1.00 75.12 644 GLU A O 1
ATOM 5016 N N . VAL A 1 645 ? 6.162 -20.860 7.789 1.00 73.00 645 VAL A N 1
ATOM 5017 C CA . VAL A 1 645 ? 5.229 -21.348 6.781 1.00 73.00 645 VAL A CA 1
ATOM 5018 C C . VAL A 1 645 ? 5.977 -21.525 5.474 1.00 73.00 645 VAL A C 1
ATOM 5020 O O . VAL A 1 645 ? 6.568 -20.585 4.960 1.00 73.00 645 VAL A O 1
ATOM 5023 N N . LEU A 1 646 ? 5.873 -22.720 4.900 1.00 61.56 646 LEU A N 1
ATOM 5024 C CA . LEU A 1 646 ? 6.273 -22.966 3.529 1.00 61.56 646 LEU A CA 1
ATOM 5025 C C . LEU A 1 646 ? 5.260 -22.289 2.604 1.00 61.56 646 LEU A C 1
ATOM 5027 O O . LEU A 1 646 ? 4.085 -22.671 2.555 1.00 61.56 646 LEU A O 1
ATOM 5031 N N . VAL A 1 647 ? 5.737 -21.296 1.865 1.00 58.22 647 VAL A N 1
ATOM 5032 C CA . VAL A 1 647 ? 4.991 -20.647 0.790 1.00 58.22 647 VAL A CA 1
ATOM 5033 C C . VAL A 1 647 ? 5.499 -21.197 -0.539 1.00 58.22 647 VAL A C 1
ATOM 5035 O O . VAL A 1 647 ? 6.684 -21.075 -0.846 1.00 58.22 647 VAL A O 1
ATOM 5038 N N . ASP A 1 648 ? 4.617 -21.800 -1.337 1.00 51.34 648 ASP A N 1
ATOM 5039 C CA . ASP A 1 648 ? 4.948 -22.268 -2.682 1.00 51.34 648 ASP A CA 1
ATOM 5040 C C . ASP A 1 648 ? 3.865 -21.890 -3.712 1.00 51.34 648 ASP A C 1
ATOM 5042 O O . ASP A 1 648 ? 2.872 -21.217 -3.423 1.00 51.34 648 ASP A O 1
ATOM 5046 N N . GLN A 1 649 ? 4.079 -22.308 -4.958 1.00 39.91 649 GLN A N 1
ATOM 5047 C CA . GLN A 1 649 ? 3.161 -22.080 -6.080 1.00 39.91 649 GLN A CA 1
ATOM 5048 C C . GLN A 1 649 ? 1.812 -22.822 -5.959 1.00 39.91 649 GLN A C 1
ATOM 5050 O O . GLN A 1 649 ? 0.882 -22.503 -6.696 1.00 39.91 649 GLN A O 1
ATOM 5055 N N . ASN A 1 650 ? 1.686 -23.790 -5.045 1.00 43.12 650 ASN A N 1
ATOM 5056 C CA . ASN A 1 650 ? 0.469 -24.568 -4.792 1.00 43.12 650 ASN A CA 1
ATOM 5057 C C . ASN A 1 650 ? -0.325 -24.059 -3.575 1.00 43.12 650 ASN A C 1
ATOM 5059 O O . ASN A 1 650 ? -1.421 -24.558 -3.316 1.00 43.12 650 ASN A O 1
ATOM 5063 N N . GLY A 1 651 ? 0.203 -23.083 -2.831 1.00 50.81 651 GLY A N 1
ATOM 5064 C CA . GLY A 1 651 ? -0.436 -22.501 -1.656 1.00 50.81 651 GLY A CA 1
ATOM 5065 C C . GLY A 1 651 ? 0.499 -22.471 -0.453 1.00 50.81 651 GLY A C 1
ATOM 5066 O O . GLY A 1 651 ? 1.669 -22.111 -0.559 1.00 50.81 651 GLY A O 1
ATOM 5067 N N . PHE A 1 652 ? -0.045 -22.805 0.713 1.00 65.00 652 PHE A N 1
ATOM 5068 C CA . PHE A 1 652 ? 0.655 -22.699 1.986 1.00 65.00 652 PHE A CA 1
ATOM 5069 C C . PHE A 1 652 ? 0.646 -24.027 2.724 1.00 65.00 652 PHE A C 1
ATOM 5071 O O . PHE A 1 652 ? -0.391 -24.685 2.837 1.00 65.00 652 PHE A O 1
ATOM 5078 N N . ALA A 1 653 ? 1.782 -24.385 3.309 1.00 58.56 653 ALA A N 1
ATOM 5079 C CA . ALA A 1 653 ? 1.886 -25.525 4.202 1.00 58.56 653 ALA A CA 1
ATOM 5080 C C . ALA A 1 653 ? 2.776 -25.160 5.387 1.00 58.56 653 ALA A C 1
ATOM 5082 O O . ALA A 1 653 ? 3.828 -24.562 5.230 1.00 58.56 653 ALA A O 1
ATOM 5083 N N . GLY A 1 654 ? 2.381 -25.502 6.606 1.00 70.12 654 GLY A N 1
ATOM 5084 C CA . GLY A 1 654 ? 3.221 -25.180 7.755 1.00 70.12 654 GLY A CA 1
ATOM 5085 C C . GLY A 1 654 ? 2.586 -25.546 9.078 1.00 70.12 654 GLY A C 1
ATOM 5086 O O . GLY A 1 654 ? 1.360 -25.629 9.206 1.00 70.12 654 GLY A O 1
ATOM 5087 N N . ALA A 1 655 ? 3.432 -25.750 10.085 1.00 71.81 655 ALA A N 1
ATOM 5088 C CA . ALA A 1 655 ? 2.975 -26.033 11.440 1.00 71.81 655 ALA A CA 1
ATOM 5089 C C . ALA A 1 655 ? 2.154 -24.862 12.011 1.00 71.81 655 ALA A C 1
ATOM 5091 O O . ALA A 1 655 ? 1.182 -25.102 12.730 1.00 71.81 655 ALA A O 1
ATOM 5092 N N . ALA A 1 656 ? 2.482 -23.618 11.642 1.00 79.00 656 ALA A N 1
ATOM 5093 C CA . ALA A 1 656 ? 1.722 -22.431 12.031 1.00 79.00 656 ALA A CA 1
ATOM 5094 C C . ALA A 1 656 ? 0.287 -22.446 11.465 1.00 79.00 656 ALA A C 1
ATOM 5096 O O . ALA A 1 656 ? -0.658 -22.209 12.215 1.00 79.00 656 ALA A O 1
ATOM 5097 N N . LEU A 1 657 ? 0.091 -22.844 10.197 1.00 77.69 657 LEU A N 1
ATOM 5098 C CA . LEU A 1 657 ? -1.248 -22.994 9.601 1.00 77.69 657 LEU A CA 1
ATOM 5099 C C . LEU A 1 657 ? -2.097 -24.013 10.358 1.00 77.69 657 LEU A C 1
ATOM 5101 O O . LEU A 1 657 ? -3.220 -23.731 10.775 1.00 77.69 657 LEU A O 1
ATOM 5105 N N . VAL A 1 658 ? -1.539 -25.208 10.557 1.00 78.44 658 VAL A N 1
ATOM 5106 C CA . VAL A 1 658 ? -2.226 -26.291 11.268 1.00 78.44 658 VAL A CA 1
ATOM 5107 C C . VAL A 1 658 ? -2.553 -25.871 12.702 1.00 78.44 658 VAL A C 1
ATOM 5109 O O . VAL A 1 658 ? -3.619 -26.206 13.217 1.00 78.44 658 VAL A O 1
ATOM 5112 N N . THR A 1 659 ? -1.660 -25.116 13.342 1.00 84.44 659 THR A N 1
ATOM 5113 C CA . THR A 1 659 ? -1.880 -24.575 14.685 1.00 84.44 659 THR A CA 1
ATOM 5114 C C . THR A 1 659 ? -3.040 -23.584 14.688 1.00 84.44 659 THR A C 1
ATOM 5116 O O . THR A 1 659 ? -3.965 -23.781 15.470 1.00 84.44 659 THR A O 1
ATOM 5119 N N . ALA A 1 660 ? -3.063 -22.595 13.790 1.00 86.56 660 ALA A N 1
ATOM 5120 C CA . ALA A 1 660 ? -4.132 -21.594 13.717 1.00 86.56 660 ALA A CA 1
ATOM 5121 C C . ALA A 1 660 ? -5.528 -22.228 13.566 1.00 86.56 660 ALA A C 1
ATOM 5123 O O . ALA A 1 660 ? -6.443 -21.895 14.321 1.00 86.56 660 ALA A O 1
ATOM 5124 N N . PHE A 1 661 ? -5.681 -23.212 12.670 1.00 82.75 661 PHE A N 1
ATOM 5125 C CA . PHE A 1 661 ? -6.956 -23.922 12.507 1.00 82.75 661 PHE A CA 1
ATOM 5126 C C . PHE A 1 661 ? -7.355 -24.712 13.757 1.00 82.75 661 PHE A C 1
ATOM 5128 O O . PHE A 1 661 ? -8.511 -24.676 14.171 1.00 82.75 661 PHE A O 1
ATOM 5135 N N . ARG A 1 662 ? -6.403 -25.383 14.415 1.00 84.06 662 ARG A N 1
ATOM 5136 C CA . ARG A 1 662 ? -6.685 -26.116 15.660 1.00 84.06 662 ARG A CA 1
ATOM 5137 C C . ARG A 1 662 ? -7.074 -25.186 16.806 1.00 84.06 662 ARG A C 1
ATOM 5139 O O . ARG A 1 662 ? -7.931 -25.551 17.605 1.00 84.06 662 ARG A O 1
ATOM 5146 N N . LEU A 1 663 ? -6.471 -23.999 16.891 1.00 87.12 663 LEU A N 1
ATOM 5147 C CA . LEU A 1 663 ? -6.823 -22.993 17.895 1.00 87.12 663 LEU A CA 1
ATOM 5148 C C . LEU A 1 663 ? -8.280 -22.526 17.741 1.00 87.12 663 LEU A C 1
ATOM 5150 O O . LEU A 1 663 ? -8.974 -22.407 18.750 1.00 87.12 663 LEU A O 1
ATOM 5154 N N . LEU A 1 664 ? -8.782 -22.353 16.511 1.00 83.88 664 LEU A N 1
ATOM 5155 C CA . LEU A 1 664 ? -10.201 -22.038 16.263 1.00 83.88 664 LEU A CA 1
ATOM 5156 C C . LEU A 1 664 ? -11.162 -23.157 16.706 1.00 83.88 664 LEU A C 1
ATOM 5158 O O . LEU A 1 664 ? -12.302 -22.895 17.103 1.00 83.88 664 LEU A O 1
ATOM 5162 N N . GLU A 1 665 ? -10.718 -24.414 16.689 1.00 79.31 665 GLU A N 1
ATOM 5163 C CA . GLU A 1 665 ? -11.518 -25.565 17.128 1.00 79.31 665 GLU A CA 1
ATOM 5164 C C . GLU A 1 665 ? -11.569 -25.742 18.658 1.00 79.31 665 GLU A C 1
ATOM 5166 O O . GLU A 1 665 ? -12.304 -26.604 19.159 1.00 79.31 665 GLU A O 1
ATOM 5171 N N . ALA A 1 666 ? -10.825 -24.933 19.421 1.00 79.38 666 ALA A N 1
ATOM 5172 C CA . ALA A 1 666 ? -10.736 -25.037 20.873 1.00 79.38 666 ALA A CA 1
ATOM 5173 C C . ALA A 1 666 ? -12.117 -24.969 21.547 1.00 79.38 666 ALA A C 1
ATOM 5175 O O . ALA A 1 666 ? -12.833 -23.971 21.465 1.00 79.38 666 ALA A O 1
ATOM 5176 N N . LYS A 1 667 ? -12.492 -26.034 22.271 1.00 69.62 667 LYS A N 1
ATOM 5177 C CA . LYS A 1 667 ? -13.784 -26.106 22.978 1.00 69.62 667 LYS A CA 1
ATOM 5178 C C . LYS A 1 667 ? -13.910 -25.046 24.072 1.00 69.62 667 LYS A C 1
ATOM 5180 O O . LYS A 1 667 ? -14.978 -24.467 24.207 1.00 69.62 667 LYS A O 1
ATOM 5185 N N . ASP A 1 668 ? -12.821 -24.737 24.775 1.00 66.62 668 ASP A N 1
ATOM 5186 C CA . ASP A 1 668 ? -12.797 -23.714 25.833 1.00 66.62 668 ASP A CA 1
ATOM 5187 C C . ASP A 1 668 ? -12.885 -22.277 25.282 1.00 66.62 668 ASP A C 1
ATOM 5189 O O . ASP A 1 668 ? -13.153 -21.330 26.027 1.00 66.62 668 ASP A O 1
ATOM 5193 N N . ALA A 1 669 ? -12.712 -22.107 23.966 1.00 61.97 669 ALA A N 1
ATOM 5194 C CA . ALA A 1 669 ? -12.987 -20.859 23.261 1.00 61.97 669 ALA A CA 1
ATOM 5195 C C . ALA A 1 669 ? -14.466 -20.720 22.847 1.00 61.97 669 ALA A C 1
ATOM 5197 O O . ALA A 1 669 ? -14.858 -19.655 22.388 1.00 61.97 669 ALA A O 1
ATOM 5198 N N . LYS A 1 670 ? -15.303 -21.756 23.025 1.00 58.56 670 LYS A N 1
ATOM 5199 C CA . LYS A 1 670 ? -16.751 -21.700 22.764 1.00 58.56 670 LYS A CA 1
ATOM 5200 C C . LYS A 1 670 ? -17.477 -21.178 24.007 1.00 58.56 670 LYS A C 1
ATOM 5202 O O . LYS A 1 670 ? -17.909 -21.962 24.849 1.00 58.56 670 LYS A O 1
ATOM 5207 N N . GLY A 1 671 ? -17.572 -19.857 24.148 1.00 55.34 671 GLY A N 1
ATOM 5208 C CA . GLY A 1 671 ? -18.283 -19.196 25.248 1.00 55.34 671 GLY A CA 1
ATOM 5209 C C . GLY A 1 671 ? -19.243 -18.132 24.723 1.00 55.34 671 GLY A C 1
ATOM 5210 O O . GLY A 1 671 ? -18.849 -17.312 23.908 1.00 55.34 671 GLY A O 1
ATOM 5211 N N . ALA A 1 672 ? -20.491 -18.141 25.194 1.00 52.91 672 ALA A N 1
ATOM 5212 C CA . ALA A 1 672 ? -21.598 -17.392 24.593 1.00 52.91 672 ALA A CA 1
ATOM 5213 C C . ALA A 1 672 ? -21.565 -15.855 24.785 1.00 52.91 672 ALA A C 1
ATOM 5215 O O . ALA A 1 672 ? -22.329 -15.164 24.107 1.00 52.91 672 ALA A O 1
ATOM 5216 N N . ASP A 1 673 ? -20.680 -15.313 25.631 1.00 67.12 673 ASP A N 1
ATOM 5217 C CA . ASP A 1 673 ? -20.864 -13.974 26.226 1.00 67.12 673 ASP A CA 1
ATOM 5218 C C . ASP A 1 673 ? -19.818 -12.911 25.821 1.00 67.12 673 ASP A C 1
ATOM 5220 O O . ASP A 1 673 ? -19.807 -11.811 26.376 1.00 67.12 673 ASP A O 1
ATOM 5224 N N . ALA A 1 674 ? -18.930 -13.205 24.863 1.00 77.19 674 ALA A N 1
ATOM 5225 C CA . ALA A 1 674 ? -17.911 -12.263 24.386 1.00 77.19 674 ALA A CA 1
ATOM 5226 C C . ALA A 1 674 ? -18.148 -11.859 22.924 1.00 77.19 674 ALA A C 1
ATOM 5228 O O . ALA A 1 674 ? -18.492 -12.686 22.081 1.00 77.19 674 ALA A O 1
ATOM 5229 N N . ALA A 1 675 ? -17.937 -10.577 22.609 1.00 85.50 675 ALA A N 1
ATOM 5230 C CA . ALA A 1 675 ? -17.982 -10.101 21.225 1.00 85.50 675 ALA A CA 1
ATOM 5231 C C . ALA A 1 675 ? -16.768 -10.603 20.425 1.00 85.50 675 ALA A C 1
ATOM 5233 O O . ALA A 1 675 ? -16.896 -10.923 19.244 1.00 85.50 675 ALA A O 1
ATOM 5234 N N . LEU A 1 676 ? -15.607 -10.695 21.082 1.00 91.62 676 LEU A N 1
ATOM 5235 C CA . LEU A 1 676 ? -14.363 -11.187 20.504 1.00 91.62 676 LEU A CA 1
ATOM 5236 C C . LEU A 1 676 ? -13.684 -12.168 21.466 1.00 91.62 676 LEU A C 1
ATOM 5238 O O . LEU A 1 676 ? -13.420 -11.832 22.621 1.00 91.62 676 LEU A O 1
ATOM 5242 N N . THR A 1 677 ? -13.349 -13.358 20.976 1.00 92.25 677 THR A N 1
ATOM 5243 C CA . THR A 1 677 ? -12.537 -14.340 21.706 1.00 92.25 677 THR A CA 1
ATOM 5244 C C . THR A 1 677 ? -11.210 -14.524 20.983 1.00 92.25 677 THR A C 1
ATOM 5246 O O . THR A 1 677 ? -11.181 -15.033 19.866 1.00 92.25 677 THR A O 1
ATOM 5249 N N . VAL A 1 678 ? -10.111 -14.125 21.619 1.00 93.31 678 VAL A N 1
ATOM 5250 C CA . VAL A 1 678 ? -8.750 -14.258 21.085 1.00 93.31 678 VAL A CA 1
ATOM 5251 C C . VAL A 1 678 ? -8.109 -15.522 21.638 1.00 93.31 678 VAL A C 1
ATOM 5253 O O . VAL A 1 678 ? -8.073 -15.711 22.852 1.00 93.31 678 VAL A O 1
ATOM 5256 N N . VAL A 1 679 ? -7.586 -16.372 20.761 1.00 93.81 679 VAL A N 1
ATOM 5257 C CA . VAL A 1 679 ? -6.888 -17.617 21.082 1.00 93.81 679 VAL A CA 1
ATOM 5258 C C . VAL A 1 679 ? -5.481 -17.557 20.487 1.00 93.81 679 VAL A C 1
ATOM 5260 O O . VAL A 1 679 ? -5.299 -17.661 19.279 1.00 93.81 679 VAL A O 1
ATOM 5263 N N . ALA A 1 680 ? -4.471 -17.394 21.332 1.00 94.25 680 ALA A N 1
ATOM 5264 C CA . ALA A 1 680 ? -3.072 -17.342 20.924 1.00 94.25 680 ALA A CA 1
ATOM 5265 C C . ALA A 1 680 ? -2.375 -18.697 21.125 1.00 94.25 680 ALA A C 1
ATOM 5267 O O . ALA A 1 680 ? -2.652 -19.405 22.099 1.00 94.25 680 ALA A O 1
ATOM 5268 N N . SER A 1 681 ? -1.434 -19.058 20.244 1.00 93.25 681 SER A N 1
ATOM 5269 C CA . SER A 1 681 ? -0.526 -20.186 20.508 1.00 93.25 681 SER A CA 1
ATOM 5270 C C . SER A 1 681 ? 0.383 -19.896 21.709 1.00 93.25 681 SER A C 1
ATOM 5272 O O . SER A 1 681 ? 0.649 -18.738 22.029 1.00 93.25 681 SER A O 1
ATOM 5274 N N . ASP A 1 682 ? 0.907 -20.938 22.366 1.00 90.31 682 ASP A N 1
ATOM 5275 C CA . ASP A 1 682 ? 1.862 -20.753 23.472 1.00 90.31 682 ASP A CA 1
ATOM 5276 C C . ASP A 1 682 ? 3.108 -19.952 23.054 1.00 90.31 682 ASP A C 1
ATOM 5278 O O . ASP A 1 682 ? 3.543 -19.072 23.792 1.00 90.31 682 ASP A O 1
ATOM 5282 N N . SER A 1 683 ? 3.639 -20.197 21.849 1.00 86.94 683 SER A N 1
ATOM 5283 C CA . SER A 1 683 ? 4.752 -19.419 21.282 1.00 86.94 683 SER A CA 1
ATOM 5284 C C . SER A 1 683 ? 4.401 -17.937 21.155 1.00 86.94 683 SER A C 1
ATOM 5286 O O . SER A 1 683 ? 5.074 -17.093 21.738 1.00 86.94 683 SER A O 1
ATOM 5288 N N . PHE A 1 684 ? 3.286 -17.622 20.493 1.00 90.94 684 PHE A N 1
ATOM 5289 C CA . PHE A 1 684 ? 2.844 -16.246 20.284 1.00 90.94 684 PHE A CA 1
ATOM 5290 C C . PHE A 1 684 ? 2.575 -15.527 21.611 1.00 90.94 684 PHE A C 1
ATOM 5292 O O . PHE A 1 684 ? 2.934 -14.361 21.776 1.00 90.94 684 PHE A O 1
ATOM 5299 N N . TYR A 1 685 ? 2.000 -16.226 22.596 1.00 90.19 685 TYR A N 1
ATOM 5300 C CA . TYR A 1 685 ? 1.800 -15.654 23.921 1.00 90.19 685 TYR A CA 1
ATOM 5301 C C . TYR A 1 685 ? 3.119 -15.297 24.602 1.00 90.19 685 TYR A C 1
ATOM 5303 O O . TYR A 1 685 ? 3.246 -14.202 25.140 1.00 90.19 685 TYR A O 1
ATOM 5311 N N . ARG A 1 686 ? 4.116 -16.186 24.582 1.00 86.38 686 ARG A N 1
ATOM 5312 C CA . ARG A 1 686 ? 5.413 -15.901 25.211 1.00 86.38 686 ARG A CA 1
ATOM 5313 C C . ARG A 1 686 ? 6.165 -14.777 24.504 1.00 86.38 686 ARG A C 1
ATOM 5315 O O . ARG A 1 686 ? 6.732 -13.934 25.196 1.00 86.38 686 ARG A O 1
ATOM 5322 N N . ASP A 1 687 ? 6.127 -14.762 23.176 1.00 80.94 687 ASP A N 1
ATOM 5323 C CA . ASP A 1 687 ? 7.016 -13.928 22.368 1.00 80.94 687 ASP A CA 1
ATOM 5324 C C . ASP A 1 687 ? 6.424 -12.536 22.087 1.00 80.94 687 ASP A C 1
ATOM 5326 O O . ASP A 1 687 ? 7.154 -11.549 22.102 1.00 80.94 687 ASP A O 1
ATOM 5330 N N . ALA A 1 688 ? 5.104 -12.429 21.882 1.00 83.75 688 ALA A N 1
ATOM 5331 C CA . ALA A 1 688 ? 4.444 -11.173 21.505 1.00 83.75 688 ALA A CA 1
ATOM 5332 C C . ALA A 1 688 ? 3.543 -10.584 22.603 1.00 83.75 688 ALA A C 1
ATOM 5334 O O . ALA A 1 688 ? 3.473 -9.365 22.743 1.00 83.75 688 ALA A O 1
ATOM 5335 N N . ILE A 1 689 ? 2.867 -11.423 23.399 1.00 85.81 689 ILE A N 1
ATOM 5336 C CA . ILE A 1 689 ? 1.891 -10.953 24.402 1.00 85.81 689 ILE A CA 1
ATOM 5337 C C . ILE A 1 689 ? 2.555 -10.723 25.768 1.00 85.81 689 ILE A C 1
ATOM 5339 O O . ILE A 1 689 ? 2.403 -9.667 26.369 1.00 85.81 689 ILE A O 1
ATOM 5343 N N . ARG A 1 690 ? 3.316 -11.696 26.279 1.00 83.62 690 ARG A N 1
ATOM 5344 C CA . ARG A 1 690 ? 3.933 -11.648 27.616 1.00 83.62 690 ARG A CA 1
ATOM 5345 C C . ARG A 1 690 ? 5.048 -10.612 27.716 1.00 83.62 690 ARG A C 1
ATOM 5347 O O . ARG A 1 690 ? 5.291 -10.092 28.802 1.00 83.62 690 ARG A O 1
ATOM 5354 N N . ALA A 1 691 ? 5.724 -10.329 26.605 1.00 72.75 691 ALA A N 1
ATOM 5355 C CA . ALA A 1 691 ? 6.832 -9.384 26.549 1.00 72.75 691 ALA A CA 1
ATOM 5356 C C . ALA A 1 691 ? 6.395 -7.914 26.701 1.00 72.75 691 ALA A C 1
ATOM 5358 O O . ALA A 1 691 ? 7.256 -7.053 26.876 1.00 72.75 691 ALA A O 1
ATOM 5359 N N . ARG A 1 692 ? 5.088 -7.609 26.642 1.00 64.50 692 ARG A N 1
ATOM 5360 C CA . ARG A 1 692 ? 4.589 -6.231 26.627 1.00 64.50 692 ARG A CA 1
ATOM 5361 C C . ARG A 1 692 ? 3.370 -6.029 27.529 1.00 64.50 692 ARG A C 1
ATOM 5363 O O . ARG A 1 692 ? 2.492 -6.880 27.613 1.00 64.50 692 ARG A O 1
ATOM 5370 N N . ALA A 1 693 ? 3.306 -4.886 28.210 1.00 65.56 693 ALA A N 1
ATOM 5371 C CA . ALA A 1 693 ? 2.207 -4.571 29.128 1.00 65.56 693 ALA A CA 1
ATOM 5372 C C . ALA A 1 693 ? 0.924 -4.112 28.404 1.00 65.56 693 ALA A C 1
ATOM 5374 O O . ALA A 1 693 ? -0.178 -4.381 28.878 1.00 65.56 693 ALA A O 1
ATOM 5375 N N . ASP A 1 694 ? 1.065 -3.456 27.251 1.00 65.94 694 ASP A N 1
ATOM 5376 C CA . ASP A 1 694 ? -0.027 -2.976 26.391 1.00 65.94 694 ASP A CA 1
ATOM 5377 C C . ASP A 1 694 ? -0.872 -4.120 25.800 1.00 65.94 694 ASP A C 1
ATOM 5379 O O . ASP A 1 694 ? -2.092 -4.005 25.717 1.00 65.94 694 ASP A O 1
ATOM 5383 N N . ALA A 1 695 ? -0.262 -5.273 25.517 1.00 68.94 695 ALA A N 1
ATOM 5384 C CA . ALA A 1 695 ? -0.961 -6.491 25.096 1.00 68.94 695 ALA A CA 1
ATOM 5385 C C . ALA A 1 695 ? -1.824 -7.142 26.206 1.00 68.94 695 ALA A C 1
ATOM 5387 O O . ALA A 1 695 ? -2.580 -8.083 25.936 1.00 68.94 695 ALA A O 1
ATOM 5388 N N . ASN A 1 696 ? -1.740 -6.639 27.445 1.00 77.31 696 ASN A N 1
ATOM 5389 C CA . ASN A 1 696 ? -2.457 -7.110 28.634 1.00 77.31 696 ASN A CA 1
ATOM 5390 C C . ASN A 1 696 ? -2.348 -8.639 28.851 1.00 77.31 696 ASN A C 1
ATOM 5392 O O . ASN A 1 696 ? -3.355 -9.356 28.791 1.00 77.31 696 ASN A O 1
ATOM 5396 N N . PRO A 1 697 ? -1.132 -9.166 29.094 1.00 80.44 697 PRO A N 1
ATOM 5397 C CA . PRO A 1 697 ? -0.890 -10.601 29.237 1.00 80.44 697 PRO A CA 1
ATOM 5398 C C . PRO A 1 697 ? -1.676 -11.237 30.388 1.00 80.44 697 PRO A C 1
ATOM 5400 O O . PRO A 1 697 ? -2.116 -12.377 30.273 1.00 80.44 697 PRO A O 1
ATOM 5403 N N . GLU A 1 698 ? -1.924 -10.495 31.469 1.00 84.12 698 GLU A N 1
ATOM 5404 C CA . GLU A 1 698 ? -2.672 -10.978 32.639 1.00 84.12 698 GLU A CA 1
ATOM 5405 C C . GLU A 1 698 ? -4.140 -11.315 32.322 1.00 84.12 698 GLU A C 1
ATOM 5407 O O . GLU A 1 698 ? -4.765 -12.109 33.027 1.00 84.12 698 GLU A O 1
ATOM 5412 N N . ALA A 1 699 ? -4.691 -10.756 31.239 1.00 83.31 699 ALA A N 1
ATOM 5413 C CA . ALA A 1 699 ? -6.042 -11.056 30.773 1.00 83.31 699 ALA A CA 1
ATOM 5414 C C . ALA A 1 699 ? -6.153 -12.387 30.002 1.00 83.31 699 ALA A C 1
ATOM 5416 O O . ALA A 1 699 ? -7.268 -12.821 29.700 1.00 83.31 699 ALA A O 1
ATOM 5417 N N . TYR A 1 700 ? -5.033 -13.040 29.676 1.00 88.06 700 TYR A N 1
ATOM 5418 C CA . TYR A 1 700 ? -5.020 -14.328 28.986 1.00 88.06 700 TYR A CA 1
ATOM 5419 C C . TYR A 1 700 ? -4.965 -15.496 29.976 1.00 88.06 700 TYR A C 1
ATOM 5421 O O . TYR A 1 700 ? -4.157 -15.524 30.904 1.00 88.06 700 TYR A O 1
ATOM 5429 N N . ARG A 1 701 ? -5.798 -16.517 29.750 1.00 90.06 701 ARG A N 1
ATOM 5430 C CA . ARG A 1 701 ? -5.816 -17.753 30.546 1.00 90.06 701 ARG A CA 1
ATOM 5431 C C . ARG A 1 701 ? -5.306 -18.936 29.725 1.00 90.06 701 ARG A C 1
ATOM 5433 O O . ARG A 1 701 ? -5.715 -19.070 28.572 1.00 90.06 701 ARG A O 1
ATOM 5440 N N . PRO A 1 702 ? -4.466 -19.814 30.292 1.00 90.25 702 PRO A N 1
ATOM 5441 C CA . PRO A 1 702 ? -3.998 -20.992 29.580 1.00 90.25 702 PRO A CA 1
ATOM 5442 C C . PRO A 1 702 ? -5.146 -21.991 29.389 1.00 90.25 702 PRO A C 1
ATOM 5444 O O . PRO A 1 702 ? -5.931 -22.237 30.307 1.00 90.25 702 PRO A O 1
ATOM 5447 N N . ILE A 1 703 ? -5.225 -22.582 28.201 1.00 88.31 703 ILE A N 1
ATOM 5448 C CA . ILE A 1 703 ? -6.183 -23.624 27.821 1.00 88.31 703 ILE A CA 1
ATOM 5449 C C . ILE A 1 703 ? -5.462 -24.770 27.107 1.00 88.31 703 ILE A C 1
ATOM 5451 O O . ILE A 1 703 ? -4.382 -24.594 26.536 1.00 88.31 703 ILE A O 1
ATOM 5455 N N . SER A 1 704 ? -6.069 -25.958 27.122 1.00 82.69 704 SER A N 1
ATOM 5456 C CA . SER A 1 704 ? -5.550 -27.123 26.404 1.00 82.69 704 SER A CA 1
ATOM 5457 C C . SER A 1 704 ? -6.463 -27.471 25.236 1.00 82.69 704 SER A C 1
ATOM 5459 O O . SER A 1 704 ? -7.652 -27.727 25.407 1.00 82.69 704 SER A O 1
ATOM 5461 N N . VAL A 1 705 ? -5.904 -27.500 24.031 1.00 80.88 705 VAL A N 1
ATOM 5462 C CA . VAL A 1 705 ? -6.644 -27.779 22.801 1.00 80.88 705 VAL A CA 1
ATOM 5463 C C . VAL A 1 705 ? -6.312 -29.196 22.340 1.00 80.88 705 VAL A C 1
ATOM 5465 O O . VAL A 1 705 ? -5.151 -29.551 22.142 1.00 80.88 705 VAL A O 1
ATOM 5468 N N . THR A 1 706 ? -7.344 -30.029 22.195 1.00 73.75 706 THR A N 1
ATOM 5469 C CA . THR A 1 706 ? -7.209 -31.427 21.761 1.00 73.75 706 THR A CA 1
ATOM 5470 C C . THR A 1 706 ? -7.843 -31.598 20.386 1.00 73.75 706 THR A C 1
ATOM 5472 O O . THR A 1 706 ? -9.067 -31.542 20.266 1.00 73.75 706 THR A O 1
ATOM 5475 N N . ALA A 1 707 ? -7.020 -31.840 19.364 1.00 60.91 707 ALA A N 1
ATOM 5476 C CA . ALA A 1 707 ? -7.463 -32.055 17.985 1.00 60.91 707 ALA A CA 1
ATOM 5477 C C . ALA A 1 707 ? -6.647 -33.179 17.324 1.00 60.91 707 ALA A C 1
ATOM 5479 O O . ALA A 1 707 ? -5.419 -33.211 17.437 1.00 60.91 707 ALA A O 1
ATOM 5480 N N . MET A 1 708 ? -7.339 -34.122 16.667 1.00 50.78 708 MET A N 1
ATOM 5481 C CA . MET A 1 708 ? -6.778 -35.254 15.901 1.00 50.78 708 MET A CA 1
ATOM 5482 C C . MET A 1 708 ? -5.480 -35.863 16.485 1.00 50.78 708 MET A C 1
ATOM 5484 O O . MET A 1 708 ? -4.453 -35.914 15.816 1.00 50.78 708 MET A O 1
ATOM 5488 N N . LYS A 1 709 ? -5.544 -36.369 17.729 1.00 48.91 709 LYS A N 1
ATOM 5489 C CA . LYS A 1 709 ? -4.454 -37.071 18.456 1.00 48.91 709 LYS A CA 1
ATOM 5490 C C . LYS A 1 709 ? -3.277 -36.213 18.953 1.00 48.91 709 LYS A C 1
ATOM 5492 O O . LYS A 1 709 ? -2.322 -36.773 19.482 1.00 48.91 709 LYS A O 1
ATOM 5497 N N . THR A 1 710 ? -3.352 -34.889 18.855 1.00 56.03 710 THR A N 1
ATOM 5498 C CA . THR A 1 710 ? -2.347 -33.957 19.398 1.00 56.03 710 THR A CA 1
ATOM 5499 C C . THR A 1 710 ? -2.962 -33.032 20.444 1.00 56.03 710 THR A C 1
ATOM 5501 O O . THR A 1 710 ? -4.063 -32.514 20.244 1.00 56.03 710 THR A O 1
ATOM 5504 N N . GLN A 1 711 ? -2.245 -32.831 21.551 1.00 73.50 711 GLN A N 1
ATOM 5505 C CA . GLN A 1 711 ? -2.592 -31.892 22.616 1.00 73.50 711 GLN A CA 1
ATOM 5506 C C . GLN A 1 711 ? -1.654 -30.688 22.507 1.00 73.50 711 GLN A C 1
ATOM 5508 O O . GLN A 1 711 ? -0.437 -30.863 22.484 1.00 73.50 711 GLN A O 1
ATOM 5513 N N . LEU A 1 712 ? -2.212 -29.484 22.399 1.00 82.12 712 LEU A N 1
ATOM 5514 C CA . LEU A 1 712 ? -1.452 -28.234 22.319 1.00 82.12 712 LEU A CA 1
ATOM 5515 C C . LEU A 1 712 ? -1.900 -27.255 23.409 1.00 82.12 712 LEU A C 1
ATOM 5517 O O . LEU A 1 712 ? -3.079 -27.199 23.764 1.00 82.12 712 LEU A O 1
ATOM 5521 N N . SER A 1 713 ? -0.942 -26.508 23.952 1.00 86.44 713 SER A N 1
ATOM 5522 C CA . SER A 1 713 ? -1.198 -25.428 24.906 1.00 86.44 713 SER A CA 1
ATOM 5523 C C . SER A 1 713 ? -1.464 -24.128 24.156 1.00 86.44 713 SER A C 1
ATOM 5525 O O . SER A 1 713 ? -0.767 -23.802 23.192 1.00 86.44 713 SER A O 1
ATOM 5527 N N . ALA A 1 714 ? -2.472 -23.392 24.602 1.00 92.06 714 ALA A N 1
ATOM 5528 C CA . ALA A 1 714 ? -2.871 -22.116 24.030 1.00 92.06 714 ALA A CA 1
ATOM 5529 C C . ALA A 1 714 ? -3.330 -21.162 25.132 1.00 92.06 714 ALA A C 1
ATOM 5531 O O . ALA A 1 714 ? -3.481 -21.559 26.286 1.00 92.06 714 ALA A O 1
ATOM 5532 N N . TRP A 1 715 ? -3.565 -19.907 24.772 1.00 93.50 715 TRP A N 1
ATOM 5533 C CA . TRP A 1 715 ? -3.961 -18.853 25.695 1.00 93.50 715 TRP A CA 1
ATOM 5534 C C . TRP A 1 715 ? -5.203 -18.153 25.166 1.00 93.50 715 TRP A C 1
ATOM 5536 O O . TRP A 1 715 ? -5.232 -17.756 24.006 1.00 93.50 715 TRP A O 1
ATOM 5546 N N . VAL A 1 716 ? -6.230 -17.997 26.000 1.00 92.38 716 VAL A N 1
ATOM 5547 C CA . VAL A 1 716 ? -7.493 -17.362 25.611 1.00 92.38 716 VAL A CA 1
ATOM 5548 C C . VAL A 1 716 ? -7.708 -16.050 26.356 1.00 92.38 716 VAL A C 1
ATOM 5550 O O . VAL A 1 716 ? -7.579 -16.005 27.580 1.00 92.38 716 VAL A O 1
ATOM 5553 N N . ARG A 1 717 ? -8.083 -14.998 25.627 1.00 90.44 717 ARG A N 1
ATOM 5554 C CA . ARG A 1 717 ? -8.569 -13.719 26.163 1.00 90.44 717 ARG A CA 1
ATOM 5555 C C . ARG A 1 717 ? -9.939 -13.432 25.571 1.00 90.44 717 ARG A C 1
ATOM 5557 O O . ARG A 1 717 ? -10.138 -13.538 24.364 1.00 90.44 717 ARG A O 1
ATOM 5564 N N . ARG A 1 718 ? -10.887 -13.054 26.419 1.00 87.94 718 ARG A N 1
ATOM 5565 C CA . ARG A 1 718 ? -12.242 -12.679 26.008 1.00 87.94 718 ARG A CA 1
ATOM 5566 C C . ARG A 1 718 ? -12.410 -11.172 26.124 1.00 87.94 718 ARG A C 1
ATOM 5568 O O . ARG A 1 718 ? -11.951 -10.555 27.082 1.00 87.94 718 ARG A O 1
ATOM 5575 N N . LEU A 1 719 ? -13.013 -10.580 25.104 1.00 79.75 719 LEU A N 1
ATOM 5576 C CA . LEU A 1 719 ? -13.102 -9.144 24.894 1.00 79.75 719 LEU A CA 1
ATOM 5577 C C . LEU A 1 719 ? -14.542 -8.748 24.591 1.00 79.75 719 LEU A C 1
ATOM 5579 O O . LEU A 1 719 ? -15.282 -9.440 23.888 1.00 79.75 719 LEU A O 1
ATOM 5583 N N . GLY A 1 720 ? -14.946 -7.605 25.142 1.00 69.69 720 GLY A N 1
ATOM 5584 C CA . GLY A 1 720 ? -16.344 -7.192 25.093 1.00 69.69 720 GLY A CA 1
ATOM 5585 C C . GLY A 1 720 ? -17.252 -8.015 26.002 1.00 69.69 720 GLY A C 1
ATOM 5586 O O . GLY A 1 720 ? -18.455 -8.012 25.770 1.00 69.69 720 GLY A O 1
ATOM 5587 N N . GLU A 1 721 ? -16.691 -8.681 27.019 1.00 59.34 721 GLU A N 1
ATOM 5588 C CA . GLU A 1 721 ? -17.476 -9.208 28.133 1.00 59.34 721 GLU A CA 1
ATOM 5589 C C . GLU A 1 721 ? -18.269 -8.061 28.774 1.00 59.34 721 GLU A C 1
ATOM 5591 O O . GLU A 1 721 ? -17.782 -6.933 28.911 1.00 59.34 721 GLU A O 1
ATOM 5596 N N . VAL A 1 722 ? -19.490 -8.363 29.203 1.00 45.09 722 VAL A N 1
ATOM 5597 C CA . VAL A 1 722 ? -20.472 -7.425 29.775 1.00 45.09 722 VAL A CA 1
ATOM 5598 C C . VAL A 1 722 ? -20.017 -6.842 31.145 1.00 45.09 722 VAL A C 1
ATOM 5600 O O . VAL A 1 722 ? -20.783 -6.181 31.832 1.00 45.09 722 VAL A O 1
ATOM 5603 N N . GLY A 1 723 ? -18.748 -7.013 31.551 1.00 38.41 723 GLY A N 1
ATOM 5604 C CA . GLY A 1 723 ? -18.286 -6.851 32.939 1.00 38.41 723 GLY A CA 1
ATOM 5605 C C . GLY A 1 723 ? -17.098 -5.916 33.227 1.00 38.41 723 GLY A C 1
ATOM 5606 O O . GLY A 1 723 ? -16.523 -6.021 34.304 1.00 38.41 723 GLY A O 1
ATOM 5607 N N . SER A 1 724 ? -16.695 -4.998 32.339 1.00 36.19 724 SER A N 1
ATOM 5608 C CA . SER A 1 724 ? -15.717 -3.942 32.692 1.00 36.19 724 SER A CA 1
ATOM 5609 C C . SER A 1 724 ? -16.452 -2.658 33.100 1.00 36.19 724 SER A C 1
ATOM 5611 O O . SER A 1 724 ? -17.181 -2.075 32.299 1.00 36.19 724 SER A O 1
ATOM 5613 N N . THR A 1 725 ? -16.271 -2.197 34.341 1.00 40.94 725 THR A N 1
ATOM 5614 C CA . THR A 1 725 ? -16.972 -1.044 34.950 1.00 40.94 725 THR A CA 1
ATOM 5615 C C . THR A 1 725 ? -16.912 0.245 34.122 1.00 40.94 725 THR A C 1
ATOM 5617 O O . THR A 1 725 ? -17.909 0.965 34.053 1.00 40.94 725 THR A O 1
ATOM 5620 N N . LYS A 1 726 ? -15.800 0.494 33.412 1.00 42.31 726 LYS A N 1
ATOM 5621 C CA . LYS A 1 726 ? -15.632 1.634 32.485 1.00 42.31 726 LYS A CA 1
ATOM 5622 C C . LYS A 1 726 ? -16.366 1.441 31.145 1.00 42.31 726 LYS A C 1
ATOM 5624 O O . LYS A 1 726 ? -16.823 2.410 30.547 1.00 42.31 726 LYS A O 1
ATOM 5629 N N . SER A 1 727 ? -16.530 0.193 30.691 1.00 49.59 727 SER A N 1
ATOM 5630 C CA . SER A 1 727 ? -17.312 -0.172 29.496 1.00 49.59 727 SER A CA 1
ATOM 5631 C C . SER A 1 727 ? -18.818 -0.257 29.775 1.00 49.59 727 SER A C 1
ATOM 5633 O O . SER A 1 727 ? -19.609 -0.106 28.846 1.00 49.59 727 SER A O 1
ATOM 5635 N N . GLY A 1 728 ? -19.216 -0.490 31.030 1.00 59.12 728 GLY A N 1
ATOM 5636 C CA . GLY A 1 728 ? -20.615 -0.625 31.436 1.00 59.12 728 GLY A CA 1
ATOM 5637 C C . GLY A 1 728 ? -21.413 0.670 31.283 1.00 59.12 728 GLY A C 1
ATOM 5638 O O . GLY A 1 728 ? -22.526 0.626 30.776 1.00 59.12 728 GLY A O 1
ATOM 5639 N N . PHE A 1 729 ? -20.836 1.828 31.636 1.00 66.44 729 PHE A N 1
ATOM 5640 C CA . PHE A 1 729 ? -21.524 3.125 31.496 1.00 66.44 729 PHE A CA 1
ATOM 5641 C C . PHE A 1 729 ? -21.912 3.399 30.046 1.00 66.44 729 PHE A C 1
ATOM 5643 O O . PHE A 1 729 ? -23.065 3.690 29.730 1.00 66.44 729 PHE A O 1
ATOM 5650 N N . LEU A 1 730 ? -20.931 3.253 29.156 1.00 61.97 730 LEU A N 1
ATOM 5651 C CA . LEU A 1 730 ? -21.110 3.506 27.737 1.00 61.97 730 LEU A CA 1
ATOM 5652 C C . LEU A 1 730 ? -22.048 2.474 27.105 1.00 61.97 730 LEU A C 1
ATOM 5654 O O . LEU A 1 730 ? -22.905 2.844 26.315 1.00 61.97 730 LEU A O 1
ATOM 5658 N N . ALA A 1 731 ? -21.939 1.201 27.490 1.00 63.72 731 ALA A N 1
ATOM 5659 C CA . ALA A 1 731 ? -22.836 0.165 26.994 1.00 63.72 731 ALA A CA 1
ATOM 5660 C C . ALA A 1 731 ? -24.296 0.408 27.414 1.00 63.72 731 ALA A C 1
ATOM 5662 O O . ALA A 1 731 ? -25.192 0.201 26.601 1.00 63.72 731 ALA A O 1
ATOM 5663 N N . VAL A 1 732 ? -24.541 0.902 28.633 1.00 76.19 732 VAL A N 1
ATOM 5664 C CA . VAL A 1 732 ? -25.881 1.302 29.093 1.00 76.19 732 VAL A CA 1
ATOM 5665 C C . VAL A 1 732 ? -26.392 2.513 28.301 1.00 76.19 732 VAL A C 1
ATOM 5667 O O . VAL A 1 732 ? -27.539 2.506 27.860 1.00 76.19 732 VAL A O 1
ATOM 5670 N N . ALA A 1 733 ? -25.550 3.523 28.054 1.00 76.31 733 ALA A N 1
ATOM 5671 C CA . ALA A 1 733 ? -25.923 4.688 27.245 1.00 76.31 733 ALA A CA 1
ATOM 5672 C C . ALA A 1 733 ? -26.268 4.320 25.791 1.00 76.31 733 ALA A C 1
ATOM 5674 O O . ALA A 1 733 ? -27.272 4.798 25.263 1.00 76.31 733 ALA A O 1
ATOM 5675 N N . GLU A 1 734 ? -25.485 3.439 25.161 1.00 69.88 734 GLU A N 1
ATOM 5676 C CA . GLU A 1 734 ? -25.778 2.927 23.815 1.00 69.88 734 GLU A CA 1
ATOM 5677 C C . GLU A 1 734 ? -27.033 2.045 23.800 1.00 69.88 734 GLU A C 1
ATOM 5679 O O . GLU A 1 734 ? -27.864 2.176 22.905 1.00 69.88 734 GLU A O 1
ATOM 5684 N N . ALA A 1 735 ? -27.226 1.191 24.811 1.00 75.88 735 ALA A N 1
ATOM 5685 C CA . ALA A 1 735 ? -28.435 0.379 24.932 1.00 75.88 735 ALA A CA 1
ATOM 5686 C C . ALA A 1 735 ? -29.692 1.248 25.089 1.00 75.88 735 ALA A C 1
ATOM 5688 O O . ALA A 1 735 ? -30.711 0.954 24.473 1.00 75.88 735 ALA A O 1
ATOM 5689 N N . MET A 1 736 ? -29.614 2.352 25.838 1.00 82.19 736 MET A N 1
ATOM 5690 C CA . MET A 1 736 ? -30.697 3.335 25.916 1.00 82.19 736 MET A CA 1
ATOM 5691 C C . MET A 1 736 ? -30.950 4.030 24.577 1.00 82.19 736 MET A C 1
ATOM 5693 O O . MET A 1 736 ? -32.101 4.170 24.176 1.00 82.19 736 MET A O 1
ATOM 5697 N N . LEU A 1 737 ? -29.898 4.441 23.863 1.00 76.81 737 LEU A N 1
ATOM 5698 C CA . LEU A 1 737 ? -30.022 5.054 22.536 1.00 76.81 737 LEU A CA 1
ATOM 5699 C C . LEU A 1 737 ? -30.591 4.093 21.483 1.00 76.81 737 LEU A C 1
ATOM 5701 O O . LEU A 1 737 ? -31.213 4.550 20.528 1.00 76.81 737 LEU A O 1
ATOM 5705 N N . ALA A 1 738 ? -30.416 2.783 21.653 1.00 75.31 738 ALA A N 1
ATOM 5706 C CA . ALA A 1 738 ? -30.979 1.764 20.773 1.00 75.31 738 ALA A CA 1
ATOM 5707 C C . ALA A 1 738 ? -32.492 1.541 20.973 1.00 75.31 738 ALA A C 1
ATOM 5709 O O . ALA A 1 738 ? -33.114 0.861 20.156 1.00 75.31 738 ALA A O 1
ATOM 5710 N N . ILE A 1 739 ? -33.100 2.103 22.026 1.00 81.94 739 ILE A N 1
ATOM 5711 C CA . ILE A 1 739 ? -34.533 1.959 22.313 1.00 81.94 739 ILE A CA 1
ATOM 5712 C C . ILE A 1 739 ? -35.323 3.067 21.590 1.00 81.94 739 ILE A C 1
ATOM 5714 O O . ILE A 1 739 ? -35.130 4.247 21.902 1.00 81.94 739 ILE A O 1
ATOM 5718 N N . PRO A 1 740 ? -36.239 2.729 20.657 1.00 77.44 740 PRO A N 1
ATOM 5719 C CA . PRO A 1 740 ? -37.006 3.711 19.886 1.00 77.44 740 PRO A CA 1
ATOM 5720 C C . PRO A 1 740 ? -37.750 4.747 20.742 1.00 77.44 740 PRO A C 1
ATOM 5722 O O . PRO A 1 740 ? -37.600 5.941 20.480 1.00 77.44 740 PRO A O 1
ATOM 5725 N N . ALA A 1 741 ? -38.458 4.339 21.808 1.00 77.88 741 ALA A N 1
ATOM 5726 C CA . ALA A 1 741 ? -39.096 5.272 22.745 1.00 77.88 741 ALA A CA 1
ATOM 5727 C C . ALA A 1 741 ? -38.119 6.260 23.388 1.00 77.88 741 ALA A C 1
ATOM 5729 O O . ALA A 1 741 ? -38.452 7.422 23.586 1.00 77.88 741 ALA A O 1
ATOM 5730 N N . VAL A 1 742 ? -36.900 5.834 23.718 1.00 81.81 742 VAL A N 1
ATOM 5731 C CA . VAL A 1 742 ? -35.914 6.697 24.385 1.00 81.81 742 VAL A CA 1
ATOM 5732 C C . VAL A 1 742 ? -35.321 7.721 23.405 1.00 81.81 742 VAL A C 1
ATOM 5734 O O . VAL A 1 742 ? -34.885 8.799 23.814 1.00 81.81 742 VAL A O 1
ATOM 5737 N N . ARG A 1 743 ? -35.350 7.451 22.095 1.00 74.75 743 ARG A N 1
ATOM 5738 C CA . ARG A 1 743 ? -34.961 8.428 21.063 1.00 74.75 743 ARG A CA 1
ATOM 5739 C C . ARG A 1 743 ? -36.016 9.513 20.831 1.00 74.75 743 ARG A C 1
ATOM 5741 O O . ARG A 1 743 ? -35.659 10.589 20.357 1.00 74.75 743 ARG A O 1
ATOM 5748 N N . ASP A 1 744 ? -37.271 9.291 21.213 1.00 79.25 744 ASP A N 1
ATOM 5749 C CA . ASP A 1 744 ? -38.331 10.296 21.105 1.00 79.25 744 ASP A CA 1
ATOM 5750 C C . ASP A 1 744 ? -38.270 11.307 22.267 1.00 79.25 744 ASP A C 1
ATOM 5752 O O . ASP A 1 744 ? -38.344 10.958 23.448 1.00 79.25 744 ASP A O 1
ATOM 5756 N N . ALA A 1 745 ? -38.148 12.597 21.939 1.00 75.25 745 ALA A N 1
ATOM 5757 C CA . ALA A 1 745 ? -38.033 13.674 22.923 1.00 75.25 745 ALA A CA 1
ATOM 5758 C C . ALA A 1 745 ? -39.263 13.811 23.839 1.00 75.25 745 ALA A C 1
ATOM 5760 O O . ALA A 1 745 ? -39.116 14.099 25.029 1.00 75.25 745 ALA A O 1
ATOM 5761 N N . SER A 1 746 ? -40.466 13.568 23.315 1.00 75.56 746 SER A N 1
ATOM 5762 C CA . SER A 1 746 ? -41.722 13.637 24.071 1.00 75.56 746 SER A CA 1
ATOM 5763 C C . SER A 1 746 ? -41.817 12.492 25.075 1.00 75.56 746 SER A C 1
ATOM 5765 O O . SER A 1 746 ? -42.308 12.656 26.193 1.00 75.56 746 SER A O 1
ATOM 5767 N N . VAL A 1 747 ? -41.303 11.325 24.691 1.00 77.31 747 VAL A N 1
ATOM 5768 C CA . VAL A 1 747 ? -41.268 10.140 25.545 1.00 77.31 747 VAL A CA 1
ATOM 5769 C C . VAL A 1 747 ? -40.174 10.251 26.611 1.00 77.31 747 VAL A C 1
ATOM 5771 O O . VAL A 1 747 ? -40.423 9.901 27.764 1.00 77.31 747 VAL A O 1
ATOM 5774 N N . ARG A 1 748 ? -39.014 10.847 26.299 1.00 81.81 748 ARG A N 1
ATOM 5775 C CA . ARG A 1 748 ? -38.008 11.204 27.320 1.00 81.81 748 ARG A CA 1
ATOM 5776 C C . ARG A 1 748 ? -38.543 12.188 28.358 1.00 81.81 748 ARG A C 1
ATOM 5778 O O . ARG A 1 748 ? -38.287 12.011 29.545 1.00 81.81 748 ARG A O 1
ATOM 5785 N N . LEU A 1 749 ? -39.321 13.188 27.938 1.00 73.31 749 LEU A N 1
ATOM 5786 C CA . LEU A 1 749 ? -40.006 14.095 28.869 1.00 73.31 749 LEU A CA 1
ATOM 5787 C C . LEU A 1 749 ? -40.957 13.343 29.803 1.00 73.31 749 LEU A C 1
ATOM 5789 O O . LEU A 1 749 ? -41.012 13.633 30.996 1.00 73.31 749 LEU A O 1
ATOM 5793 N N . ARG A 1 750 ? -41.642 12.320 29.289 1.00 78.88 750 ARG A N 1
ATOM 5794 C CA . ARG A 1 750 ? -42.498 11.451 30.096 1.00 78.88 750 ARG A CA 1
ATOM 5795 C C . ARG A 1 750 ? -41.699 10.591 31.082 1.00 78.88 750 ARG A C 1
ATOM 5797 O O . ARG A 1 750 ? -42.110 10.491 32.235 1.00 78.88 750 ARG A O 1
ATOM 5804 N N . LEU A 1 751 ? -40.540 10.059 30.681 1.00 79.31 751 LEU A N 1
ATOM 5805 C CA . LEU A 1 751 ? -39.619 9.355 31.586 1.00 79.31 751 LEU A CA 1
ATOM 5806 C C . LEU A 1 751 ? -39.199 10.243 32.767 1.00 79.31 751 LEU A C 1
ATOM 5808 O O . LEU A 1 751 ? -39.244 9.784 33.905 1.00 79.31 751 LEU A O 1
ATOM 5812 N N . PHE A 1 752 ? -38.892 11.526 32.535 1.00 75.75 752 PHE A N 1
ATOM 5813 C CA . PHE A 1 752 ? -38.570 12.461 33.625 1.00 75.75 752 PHE A CA 1
ATOM 5814 C C . PHE A 1 752 ? -39.709 12.626 34.629 1.00 75.75 752 PHE A C 1
ATOM 5816 O O . PHE A 1 752 ? -39.457 12.700 35.826 1.00 75.75 752 PHE A O 1
ATOM 5823 N N . THR A 1 753 ? -40.959 12.657 34.162 1.00 76.44 753 THR A N 1
ATOM 5824 C CA . THR A 1 753 ? -42.127 12.776 35.053 1.00 76.44 753 THR A CA 1
ATOM 5825 C C . THR A 1 753 ? -42.460 11.493 35.815 1.00 76.44 753 THR A C 1
ATOM 5827 O O . THR A 1 753 ? -43.238 11.541 36.764 1.00 76.44 753 THR A O 1
ATOM 5830 N N . MET A 1 754 ? -41.911 10.354 35.385 1.00 83.31 754 MET A N 1
ATOM 5831 C CA . MET A 1 754 ? -42.151 9.042 35.989 1.00 83.31 754 MET A CA 1
ATOM 5832 C C . MET A 1 754 ? -41.081 8.652 37.017 1.00 83.31 754 MET A C 1
ATOM 5834 O O . MET A 1 754 ? -41.366 7.847 37.897 1.00 83.31 754 MET A O 1
ATOM 5838 N N . LEU A 1 755 ? -39.880 9.229 36.921 1.00 87.56 755 LEU A N 1
ATOM 5839 C CA . LEU A 1 755 ? -38.819 9.076 37.918 1.00 87.56 755 LEU A CA 1
ATOM 5840 C C . LEU A 1 755 ? -39.128 9.874 39.187 1.00 87.56 755 LEU A C 1
ATOM 5842 O O . LEU A 1 755 ? -39.796 10.912 39.148 1.00 87.56 755 LEU A O 1
ATOM 5846 N N . ARG A 1 756 ? -38.581 9.428 40.319 1.00 88.69 756 ARG A N 1
ATOM 5847 C CA . ARG A 1 756 ? -38.725 10.148 41.586 1.00 88.69 756 ARG A CA 1
ATOM 5848 C C . ARG A 1 756 ? -38.137 11.571 41.537 1.00 88.69 756 ARG A C 1
ATOM 5850 O O . ARG A 1 756 ? -37.136 11.801 40.842 1.00 88.69 756 ARG A O 1
ATOM 5857 N N . PRO A 1 757 ? -38.716 12.535 42.284 1.00 83.75 757 PRO A N 1
ATOM 5858 C CA . PRO A 1 757 ? -38.367 13.954 42.178 1.00 83.75 757 PRO A CA 1
ATOM 5859 C C . PRO A 1 757 ? -36.881 14.255 42.386 1.00 83.75 757 PRO A C 1
ATOM 5861 O O . PRO A 1 757 ? -36.352 15.158 41.745 1.00 83.75 757 PRO A O 1
ATOM 5864 N N . GLU A 1 758 ? -36.201 13.493 43.244 1.00 84.12 758 GLU A N 1
ATOM 5865 C CA . GLU A 1 758 ? -34.783 13.686 43.556 1.00 84.12 758 GLU A CA 1
ATOM 5866 C C . GLU A 1 758 ? -33.891 13.411 42.340 1.00 84.12 758 GLU A C 1
ATOM 5868 O O . GLU A 1 758 ? -32.932 14.143 42.113 1.00 84.12 758 GLU A O 1
ATOM 5873 N N . ILE A 1 759 ? -34.231 12.395 41.537 1.00 84.69 759 ILE A N 1
ATOM 5874 C CA . ILE A 1 759 ? -33.511 12.070 40.300 1.00 84.69 759 ILE A CA 1
ATOM 5875 C C . ILE A 1 759 ? -33.902 13.069 39.213 1.00 84.69 759 ILE A C 1
ATOM 5877 O O . ILE A 1 759 ? -33.029 13.650 38.575 1.00 84.69 759 ILE A O 1
ATOM 5881 N N . ALA A 1 760 ? -35.204 13.305 39.024 1.00 81.56 760 ALA A N 1
ATOM 5882 C CA . ALA A 1 760 ? -35.716 14.157 37.953 1.00 81.56 760 ALA A CA 1
ATOM 5883 C C . ALA A 1 760 ? -35.185 15.602 38.032 1.00 81.56 760 ALA A C 1
ATOM 5885 O O . ALA A 1 760 ? -34.825 16.177 37.009 1.00 81.56 760 ALA A O 1
ATOM 5886 N N . GLN A 1 761 ? -35.078 16.175 39.237 1.00 79.94 761 GLN A N 1
ATOM 5887 C CA . GLN A 1 761 ? -34.541 17.529 39.445 1.00 79.94 761 GLN A CA 1
ATOM 5888 C C . GLN A 1 761 ? -33.014 17.611 39.298 1.00 79.94 761 GLN A C 1
ATOM 5890 O O . GLN A 1 761 ? -32.478 18.699 39.090 1.00 79.94 761 GLN A O 1
ATOM 5895 N N . ALA A 1 762 ? -32.308 16.483 39.402 1.00 78.69 762 ALA A N 1
ATOM 5896 C CA . ALA A 1 762 ? -30.853 16.418 39.307 1.00 78.69 762 ALA A CA 1
ATOM 5897 C C . ALA A 1 762 ? -30.335 16.264 37.868 1.00 78.69 762 ALA A C 1
ATOM 5899 O O . ALA A 1 762 ? -29.116 16.288 37.671 1.00 78.69 762 ALA A O 1
ATOM 5900 N N . VAL A 1 763 ? -31.219 16.092 36.874 1.00 78.31 763 VAL A N 1
ATOM 5901 C CA . VAL A 1 763 ? -30.840 15.941 35.462 1.00 78.31 763 VAL A CA 1
ATOM 5902 C C . VAL A 1 763 ? -30.777 17.308 34.769 1.00 78.31 763 VAL A C 1
ATOM 5904 O O . VAL A 1 763 ? -31.812 17.948 34.589 1.00 78.31 763 VAL A O 1
ATOM 5907 N N . PRO A 1 764 ? -29.595 17.755 34.309 1.00 72.25 764 PRO A N 1
ATOM 5908 C CA . PRO A 1 764 ? -29.486 18.931 33.455 1.00 72.25 764 PRO A CA 1
ATOM 5909 C C . PRO A 1 764 ? -30.233 18.744 32.128 1.00 72.25 764 PRO A C 1
ATOM 5911 O O . PRO A 1 764 ? -30.193 17.668 31.521 1.00 72.25 764 PRO A O 1
ATOM 5914 N N . HIS A 1 765 ? -30.876 19.809 31.649 1.00 72.06 765 HIS A N 1
ATOM 5915 C CA . HIS A 1 765 ? -31.496 19.815 30.328 1.00 72.06 765 HIS A CA 1
ATOM 5916 C C . HIS A 1 765 ? -30.470 20.097 29.228 1.00 72.06 765 HIS A C 1
ATOM 5918 O O . HIS A 1 765 ? -29.742 21.087 29.279 1.00 72.06 765 HIS A O 1
ATOM 5924 N N . HIS A 1 766 ? -30.463 19.249 28.201 1.00 70.00 766 HIS A N 1
ATOM 5925 C CA . HIS A 1 766 ? -29.631 19.384 27.011 1.00 70.00 766 HIS A CA 1
ATOM 5926 C C . HIS A 1 766 ? -30.475 19.200 25.746 1.00 70.00 766 HIS A C 1
ATOM 5928 O O . HIS A 1 766 ? -31.311 18.304 25.664 1.00 70.00 766 HIS A O 1
ATOM 5934 N N . SER A 1 767 ? -30.220 20.025 24.728 1.00 63.44 767 SER A N 1
ATOM 5935 C CA . SER A 1 767 ? -30.932 19.984 23.440 1.00 63.44 767 SER A CA 1
ATOM 5936 C C . SER A 1 767 ? -30.590 18.764 22.580 1.00 63.44 767 SER A C 1
ATOM 5938 O O . SER A 1 767 ? -31.298 18.478 21.620 1.00 63.44 767 SER A O 1
ATOM 5940 N N . GLN A 1 768 ? -29.516 18.043 22.910 1.00 68.06 768 GLN A N 1
ATOM 5941 C CA . GLN A 1 768 ? -29.061 16.883 22.154 1.00 68.06 768 GLN A CA 1
ATOM 5942 C C . GLN A 1 768 ? -29.326 15.567 22.883 1.00 68.06 768 GLN A C 1
ATOM 5944 O O . GLN A 1 768 ? -28.919 15.392 24.032 1.00 68.06 768 GLN A O 1
ATOM 5949 N N . ASP A 1 769 ? -29.909 14.610 22.164 1.00 71.25 769 ASP A N 1
ATOM 5950 C CA . ASP A 1 769 ? -30.375 13.318 22.681 1.00 71.25 769 ASP A CA 1
ATOM 5951 C C . ASP A 1 769 ? -29.310 12.555 23.478 1.00 71.25 769 ASP A C 1
ATOM 5953 O O . ASP A 1 769 ? -29.552 12.136 24.609 1.00 71.25 769 ASP A O 1
ATOM 5957 N N . ARG A 1 770 ? -28.100 12.420 22.920 1.00 74.12 770 ARG A N 1
ATOM 5958 C CA . ARG A 1 770 ? -26.992 11.694 23.560 1.00 74.12 770 ARG A CA 1
ATOM 5959 C C . ARG A 1 770 ? -26.533 12.363 24.856 1.00 74.12 770 ARG A C 1
ATOM 5961 O O . ARG A 1 770 ? -26.315 11.674 25.849 1.00 74.12 770 ARG A O 1
ATOM 5968 N N . LEU A 1 771 ? -26.430 13.694 24.868 1.00 72.25 771 LEU A N 1
ATOM 5969 C CA . LEU A 1 771 ? -26.066 14.453 26.070 1.00 72.25 771 LEU A CA 1
ATOM 5970 C C . LEU A 1 771 ? -27.146 14.330 27.144 1.00 72.25 771 LEU A C 1
ATOM 5972 O O . LEU A 1 771 ? -26.832 14.117 28.311 1.00 72.25 771 LEU A O 1
ATOM 5976 N N . GLN A 1 772 ? -28.416 14.402 26.742 1.00 77.31 772 GLN A N 1
ATOM 5977 C CA . GLN A 1 772 ? -29.544 14.276 27.655 1.00 77.31 772 GLN A CA 1
ATOM 5978 C C . GLN A 1 772 ? -29.616 12.881 28.298 1.00 77.31 772 GLN A C 1
ATOM 5980 O O . GLN A 1 772 ? -29.919 12.780 29.487 1.00 77.31 772 GLN A O 1
ATOM 5985 N N . ILE A 1 773 ? -29.307 11.822 27.541 1.00 80.75 773 ILE A N 1
ATOM 5986 C CA . ILE A 1 773 ? -29.269 10.434 28.032 1.00 80.75 773 ILE A CA 1
ATOM 5987 C C . ILE A 1 773 ? -28.089 10.208 28.978 1.00 80.75 773 ILE A C 1
ATOM 5989 O O . ILE A 1 773 ? -28.273 9.631 30.046 1.00 80.75 773 ILE A O 1
ATOM 5993 N N . ILE A 1 774 ? -26.894 10.702 28.637 1.00 77.31 774 ILE A N 1
ATOM 5994 C CA . ILE A 1 774 ? -25.721 10.612 29.520 1.00 77.31 774 ILE A CA 1
ATOM 5995 C C . ILE A 1 774 ? -25.980 11.361 30.837 1.00 77.31 774 ILE A C 1
ATOM 5997 O O . ILE A 1 774 ? -25.675 10.843 31.911 1.00 77.31 774 ILE A O 1
ATOM 6001 N N . ALA A 1 775 ? -26.586 12.549 30.769 1.00 77.38 775 ALA A N 1
ATOM 6002 C CA . ALA A 1 775 ? -26.953 13.342 31.938 1.00 77.38 775 ALA A CA 1
ATOM 6003 C C . ALA A 1 775 ? -27.983 12.629 32.833 1.00 77.38 775 ALA A C 1
ATOM 6005 O O . ALA A 1 775 ? -27.824 12.602 34.055 1.00 77.38 775 ALA A O 1
ATOM 6006 N N . LEU A 1 776 ? -28.997 12.001 32.227 1.00 83.88 776 LEU A N 1
ATOM 6007 C CA . LEU A 1 776 ? -29.990 11.185 32.928 1.00 83.88 776 LEU A CA 1
ATOM 6008 C C . LEU A 1 776 ? -29.345 9.973 33.613 1.00 83.88 776 LEU A C 1
ATOM 6010 O O . LEU A 1 776 ? -29.563 9.750 34.801 1.00 83.88 776 LEU A O 1
ATOM 6014 N N . LEU A 1 777 ? -28.496 9.233 32.897 1.00 84.12 777 LEU A N 1
ATOM 6015 C CA . LEU A 1 777 ? -27.793 8.073 33.444 1.00 84.12 777 LEU A CA 1
ATOM 6016 C C . LEU A 1 777 ? -26.903 8.431 34.632 1.00 84.12 777 LEU A C 1
ATOM 6018 O O . LEU A 1 777 ? -26.927 7.729 35.640 1.00 84.12 777 LEU A O 1
ATOM 6022 N N . ARG A 1 778 ? -26.167 9.544 34.551 1.00 78.00 778 ARG A N 1
ATOM 6023 C CA . ARG A 1 778 ? -25.350 10.033 35.671 1.00 78.00 778 ARG A CA 1
ATOM 6024 C C . ARG A 1 778 ? -26.193 10.440 36.871 1.00 78.00 778 ARG A C 1
ATOM 6026 O O . ARG A 1 778 ? -25.790 10.169 37.996 1.00 78.00 778 ARG A O 1
ATOM 6033 N N . ALA A 1 779 ? -27.347 11.076 36.666 1.00 82.31 779 ALA A N 1
ATOM 6034 C CA . ALA A 1 779 ? -28.249 11.368 37.777 1.00 82.31 779 ALA A CA 1
ATOM 6035 C C . ALA A 1 779 ? -28.724 10.064 38.431 1.00 82.31 779 ALA A C 1
ATOM 6037 O O . ALA A 1 779 ? -28.583 9.905 39.638 1.00 82.31 779 ALA A O 1
ATOM 6038 N N . CYS A 1 780 ? -29.178 9.091 37.639 1.00 86.19 780 CYS A N 1
ATOM 6039 C CA . CYS A 1 780 ? -29.593 7.780 38.132 1.00 86.19 780 CYS A CA 1
ATOM 6040 C C . CYS A 1 780 ? -28.477 7.013 38.864 1.00 86.19 780 CYS A C 1
ATOM 6042 O O . CYS A 1 780 ? -28.776 6.333 39.839 1.00 86.19 780 CYS A O 1
ATOM 6044 N N . GLU A 1 781 ? -27.211 7.127 38.447 1.00 82.69 781 GLU A N 1
ATOM 6045 C CA . GLU A 1 781 ? -26.064 6.522 39.149 1.00 82.69 781 GLU A CA 1
ATOM 6046 C C . GLU A 1 781 ? -25.803 7.126 40.528 1.00 82.69 781 GLU A C 1
ATOM 6048 O O . GLU A 1 781 ? -25.445 6.406 41.456 1.00 82.69 781 GLU A O 1
ATOM 6053 N N . ARG A 1 782 ? -25.999 8.439 40.689 1.00 81.19 782 ARG A N 1
ATOM 6054 C CA . ARG A 1 782 ? -25.775 9.129 41.971 1.00 81.19 782 ARG A CA 1
ATOM 6055 C C . ARG A 1 782 ? -26.837 8.806 43.024 1.00 81.19 782 ARG A C 1
ATOM 6057 O O . ARG A 1 782 ? -26.680 9.184 44.184 1.00 81.19 782 ARG A O 1
ATOM 6064 N N . HIS A 1 783 ? -27.924 8.147 42.634 1.00 84.12 783 HIS A N 1
ATOM 6065 C CA . HIS A 1 783 ? -29.063 7.866 43.493 1.00 84.12 783 HIS A CA 1
ATOM 6066 C C . HIS A 1 783 ? -29.259 6.358 43.662 1.00 84.12 783 HIS A C 1
ATOM 6068 O O . HIS A 1 783 ? -29.378 5.615 42.692 1.00 84.12 783 HIS A O 1
ATOM 6074 N N . GLU A 1 784 ? -29.351 5.895 44.912 1.00 81.88 784 GLU A N 1
ATOM 6075 C CA . GLU A 1 784 ? -29.544 4.470 45.200 1.00 81.88 784 GLU A CA 1
ATOM 6076 C C . GLU A 1 784 ? -30.816 3.937 44.514 1.00 81.88 784 GLU A C 1
ATOM 6078 O O . GLU A 1 784 ? -31.895 4.534 44.624 1.00 81.88 784 GLU A O 1
ATOM 6083 N N . GLY A 1 785 ? -30.660 2.836 43.768 1.00 83.88 785 GLY A N 1
ATOM 6084 C CA . GLY A 1 785 ? -31.716 2.206 42.968 1.00 83.88 785 GLY A CA 1
ATOM 6085 C C . GLY A 1 785 ? -32.106 2.952 41.684 1.00 83.88 785 GLY A C 1
ATOM 6086 O O . GLY A 1 785 ? -32.949 2.455 40.943 1.00 83.88 785 GLY A O 1
ATOM 6087 N N . GLY A 1 786 ? -31.498 4.105 41.385 1.00 87.06 786 GLY A N 1
ATOM 6088 C CA . GLY A 1 786 ? -31.938 4.986 40.300 1.00 87.06 786 GLY A CA 1
ATOM 6089 C C . GLY A 1 786 ? -31.805 4.387 38.898 1.00 87.06 786 GLY A C 1
ATOM 6090 O O . GLY A 1 786 ? -32.661 4.627 38.049 1.00 87.06 786 GLY A O 1
ATOM 6091 N N . LEU A 1 787 ? -30.770 3.578 38.639 1.00 86.88 787 LEU A N 1
ATOM 6092 C CA . LEU A 1 787 ? -30.630 2.868 37.359 1.00 86.88 787 LEU A CA 1
ATOM 6093 C C . LEU A 1 787 ? -31.684 1.764 37.186 1.00 86.88 787 LEU A C 1
ATOM 6095 O O . LEU A 1 787 ? -32.221 1.608 36.094 1.00 86.88 787 LEU A O 1
ATOM 6099 N N . THR A 1 788 ? -32.005 1.019 38.247 1.00 88.56 788 THR A N 1
ATOM 6100 C CA . THR A 1 788 ? -33.055 -0.013 38.211 1.00 88.56 788 THR A CA 1
ATOM 6101 C C . THR A 1 788 ? -34.428 0.618 37.978 1.00 88.56 788 THR A C 1
ATOM 6103 O O . THR A 1 788 ? -35.171 0.159 37.116 1.00 88.56 788 THR A O 1
ATOM 6106 N N . GLU A 1 789 ? -34.719 1.722 38.672 1.00 89.25 789 GLU A N 1
ATOM 6107 C CA . GLU A 1 789 ? -35.946 2.511 38.503 1.00 89.25 789 GLU A CA 1
ATOM 6108 C C . GLU A 1 789 ? -36.097 3.011 37.055 1.00 89.25 789 GLU A C 1
ATOM 6110 O O . GLU A 1 789 ? -37.156 2.872 36.444 1.00 89.25 789 GLU A O 1
ATOM 6115 N N . LEU A 1 790 ? -35.013 3.517 36.458 1.00 90.12 790 LEU A N 1
ATOM 6116 C CA . LEU A 1 790 ? -35.000 3.958 35.062 1.00 90.12 790 LEU A CA 1
ATOM 6117 C C . LEU A 1 790 ? -35.339 2.823 34.082 1.00 90.12 790 LEU A C 1
ATOM 6119 O O . LEU A 1 790 ? -36.140 3.028 33.170 1.00 90.12 790 LEU A O 1
ATOM 6123 N N . VAL A 1 791 ? -34.767 1.630 34.272 1.00 90.75 791 VAL A N 1
ATOM 6124 C CA . VAL A 1 791 ? -35.066 0.455 33.434 1.00 90.75 791 VAL A CA 1
ATOM 6125 C C . VAL A 1 791 ? -36.534 0.047 33.553 1.00 90.75 791 VAL A C 1
ATOM 6127 O O . VAL A 1 791 ? -37.167 -0.240 32.537 1.00 90.75 791 VAL A O 1
ATOM 6130 N N . GLU A 1 792 ? -37.104 0.065 34.760 1.00 90.12 792 GLU A N 1
ATOM 6131 C CA . GLU A 1 792 ? -38.524 -0.235 34.978 1.00 90.12 792 GLU A CA 1
ATOM 6132 C C . GLU A 1 792 ? -39.443 0.768 34.271 1.00 90.12 792 GLU A C 1
ATOM 6134 O O . GLU A 1 792 ? -40.418 0.366 33.631 1.00 90.12 792 GLU A O 1
ATOM 6139 N N . MET A 1 793 ? -39.116 2.063 34.324 1.00 91.50 793 MET A N 1
ATOM 6140 C CA . MET A 1 793 ? -39.906 3.096 33.646 1.00 91.50 793 MET A CA 1
ATOM 6141 C C . MET A 1 793 ? -39.838 2.957 32.124 1.00 91.50 793 MET A C 1
ATOM 6143 O O . MET A 1 793 ? -40.856 3.096 31.446 1.00 91.50 793 MET A O 1
ATOM 6147 N N . ILE A 1 794 ? -38.667 2.623 31.577 1.00 89.62 794 ILE A N 1
ATOM 6148 C CA . ILE A 1 794 ? -38.507 2.346 30.145 1.00 89.62 794 ILE A CA 1
ATOM 6149 C C . ILE A 1 794 ? -39.302 1.093 29.748 1.00 89.62 794 ILE A C 1
ATOM 6151 O O . ILE A 1 794 ? -40.017 1.123 28.745 1.00 89.62 794 ILE A O 1
ATOM 6155 N N . ARG A 1 795 ? -39.257 0.027 30.559 1.00 91.12 795 ARG A N 1
ATOM 6156 C CA . ARG A 1 795 ? -40.032 -1.207 30.348 1.00 91.12 795 ARG A CA 1
ATOM 6157 C C . ARG A 1 795 ? -41.543 -0.955 30.365 1.00 91.12 795 ARG A C 1
ATOM 6159 O O . ARG A 1 795 ? -42.263 -1.601 29.610 1.00 91.12 795 ARG A O 1
ATOM 6166 N N . LEU A 1 796 ? -42.032 -0.009 31.171 1.00 89.25 796 LEU A N 1
ATOM 6167 C CA . LEU A 1 796 ? -43.454 0.359 31.197 1.00 89.25 796 LEU A CA 1
ATOM 6168 C C . LEU A 1 796 ? -43.912 1.059 29.906 1.00 89.25 796 LEU A C 1
ATOM 6170 O O . LEU A 1 796 ? -45.067 0.915 29.510 1.00 89.25 796 LEU A O 1
ATOM 6174 N N . ILE A 1 797 ? -43.026 1.829 29.270 1.00 86.38 797 ILE A N 1
ATOM 6175 C CA . ILE A 1 797 ? -43.346 2.613 28.072 1.00 86.38 797 ILE A CA 1
ATOM 6176 C C . ILE A 1 797 ? -43.172 1.791 26.789 1.00 86.38 797 ILE A C 1
ATOM 6178 O O . ILE A 1 797 ? -44.065 1.792 25.946 1.00 86.38 797 ILE A O 1
ATOM 6182 N N . GLU A 1 798 ? -42.030 1.119 26.631 1.00 84.88 798 GLU A N 1
ATOM 6183 C CA . GLU A 1 798 ? -41.659 0.383 25.409 1.00 84.88 798 GLU A CA 1
ATOM 6184 C C . GLU A 1 798 ? -42.143 -1.082 25.436 1.00 84.88 798 GLU A C 1
ATOM 6186 O O . GLU A 1 798 ? -42.314 -1.707 24.391 1.00 84.88 798 GLU A O 1
ATOM 6191 N N . GLY A 1 799 ? -42.387 -1.644 26.624 1.00 82.44 799 GLY A N 1
ATOM 6192 C CA . GLY A 1 799 ? -42.592 -3.082 26.821 1.00 82.44 799 GLY A CA 1
ATOM 6193 C C . GLY A 1 799 ? -41.275 -3.856 26.978 1.00 82.44 799 GLY A C 1
ATOM 6194 O O . GLY A 1 799 ? -40.183 -3.293 26.923 1.00 82.44 799 GLY A O 1
ATOM 6195 N N . ASP A 1 800 ? -41.359 -5.173 27.196 1.00 86.31 800 ASP A N 1
ATOM 6196 C CA . ASP A 1 800 ? -40.194 -6.035 27.478 1.00 86.31 800 ASP A CA 1
ATOM 6197 C C . ASP A 1 800 ? -39.488 -6.536 26.200 1.00 86.31 800 ASP A C 1
ATOM 6199 O O . ASP A 1 800 ? -39.366 -7.736 25.929 1.00 86.31 800 ASP A O 1
ATOM 6203 N N . THR A 1 801 ? -39.054 -5.588 25.371 1.00 81.12 801 THR A N 1
ATOM 6204 C CA . THR A 1 801 ? -38.318 -5.852 24.125 1.00 81.12 801 THR A CA 1
ATOM 6205 C C . THR A 1 801 ? -36.894 -6.352 24.404 1.00 81.12 801 THR A C 1
ATOM 6207 O O . THR A 1 801 ? -36.359 -6.165 25.498 1.00 81.12 801 THR A O 1
ATOM 6210 N N . ASP A 1 802 ? -36.236 -6.974 23.416 1.00 67.94 802 ASP A N 1
ATOM 6211 C CA . ASP A 1 802 ? -34.842 -7.435 23.562 1.00 67.94 802 ASP A CA 1
ATOM 6212 C C . ASP A 1 802 ? -33.880 -6.288 23.916 1.00 67.94 802 ASP A C 1
ATOM 6214 O O . ASP A 1 802 ? -32.963 -6.474 24.715 1.00 67.94 802 ASP A O 1
ATOM 6218 N N . SER A 1 803 ? -34.124 -5.079 23.396 1.00 71.06 803 SER A N 1
ATOM 6219 C CA . SER A 1 803 ? -33.348 -3.879 23.736 1.00 71.06 803 SER A CA 1
ATOM 6220 C C . SER A 1 803 ? -33.498 -3.488 25.212 1.00 71.06 803 SER A C 1
ATOM 6222 O O . SER A 1 803 ? -32.515 -3.118 25.852 1.00 71.06 803 SER A O 1
ATOM 6224 N N . VAL A 1 804 ? -34.705 -3.618 25.777 1.00 81.50 804 VAL A N 1
ATOM 6225 C CA . VAL A 1 804 ? -34.976 -3.345 27.199 1.00 81.50 804 VAL A CA 1
ATOM 6226 C C . VAL A 1 804 ? -34.404 -4.446 28.095 1.00 81.50 804 VAL A C 1
ATOM 6228 O O . VAL A 1 804 ? -33.821 -4.139 29.134 1.00 81.50 804 VAL A O 1
ATOM 6231 N N . ARG A 1 805 ? -34.485 -5.719 27.685 1.00 78.75 805 ARG A N 1
ATOM 6232 C CA . ARG A 1 805 ? -33.858 -6.840 28.411 1.00 78.75 805 ARG A CA 1
ATOM 6233 C C . ARG A 1 805 ? -32.336 -6.718 28.442 1.00 78.75 805 ARG A C 1
ATOM 6235 O O . ARG A 1 805 ? -31.744 -6.852 29.507 1.00 78.75 805 ARG A O 1
ATOM 6242 N N . ARG A 1 806 ? -31.714 -6.343 27.322 1.00 76.12 806 ARG A N 1
ATOM 6243 C CA . ARG A 1 806 ? -30.274 -6.061 27.248 1.00 76.12 806 ARG A CA 1
ATOM 6244 C C . ARG A 1 806 ? -29.867 -4.874 28.123 1.00 76.12 806 ARG A C 1
ATOM 6246 O O . ARG A 1 806 ? -28.813 -4.913 28.753 1.00 76.12 806 ARG A O 1
ATOM 6253 N N . LEU A 1 807 ? -30.684 -3.820 28.170 1.00 81.56 807 LEU A N 1
ATOM 6254 C CA . LEU A 1 807 ? -30.458 -2.691 29.073 1.00 81.56 807 LEU A CA 1
ATOM 6255 C C . LEU A 1 807 ? -30.510 -3.138 30.548 1.00 81.56 807 LEU A C 1
ATOM 6257 O O . LEU A 1 807 ? -29.630 -2.763 31.319 1.00 81.56 807 LEU A O 1
ATOM 6261 N N . ASP A 1 808 ? -31.492 -3.963 30.925 1.00 84.38 808 ASP A N 1
ATOM 6262 C CA . ASP A 1 808 ? -31.627 -4.536 32.275 1.00 84.38 808 ASP A CA 1
ATOM 6263 C C . ASP A 1 808 ? -30.410 -5.410 32.637 1.00 84.38 808 ASP A C 1
ATOM 6265 O O . ASP A 1 808 ? -29.815 -5.245 33.701 1.00 84.38 808 ASP A O 1
ATOM 6269 N N . GLU A 1 809 ? -29.960 -6.274 31.723 1.00 78.44 809 GLU A N 1
ATOM 6270 C CA . GLU A 1 809 ? -28.747 -7.089 31.887 1.00 78.44 809 GLU A CA 1
ATOM 6271 C C . GLU A 1 809 ? -27.497 -6.230 32.102 1.00 78.44 809 GLU A C 1
ATOM 6273 O O . GLU A 1 809 ? -26.721 -6.482 33.025 1.00 78.44 809 GLU A O 1
ATOM 6278 N N . LEU A 1 810 ? -27.324 -5.180 31.296 1.00 77.38 810 LEU A N 1
ATOM 6279 C CA . LEU A 1 810 ? -26.200 -4.253 31.410 1.00 77.38 810 LEU A CA 1
ATOM 6280 C C . LEU A 1 810 ? -26.218 -3.471 32.724 1.00 77.38 810 LEU A C 1
ATOM 6282 O O . LEU A 1 810 ? -25.161 -3.245 33.308 1.00 77.38 810 LEU A O 1
ATOM 6286 N N . VAL A 1 811 ? -27.394 -3.065 33.205 1.00 82.75 811 VAL A N 1
ATOM 6287 C CA . VAL A 1 811 ? -27.538 -2.378 34.495 1.00 82.75 811 VAL A CA 1
ATOM 6288 C C . VAL A 1 811 ? -27.260 -3.332 35.660 1.00 82.75 811 VAL A C 1
ATOM 6290 O O . VAL A 1 811 ? -26.568 -2.945 36.599 1.00 82.75 811 VAL A O 1
ATOM 6293 N N . ARG A 1 812 ? -27.718 -4.588 35.591 1.00 79.44 812 ARG A N 1
ATOM 6294 C CA . ARG A 1 812 ? -27.476 -5.611 36.628 1.00 79.44 812 ARG A CA 1
ATOM 6295 C C . ARG A 1 812 ? -26.038 -6.116 36.672 1.00 79.44 812 ARG A C 1
ATOM 6297 O O . ARG A 1 812 ? -25.566 -6.489 37.741 1.00 79.44 812 ARG A O 1
ATOM 6304 N N . ALA A 1 813 ? -25.349 -6.141 35.533 1.00 68.69 813 ALA A N 1
ATOM 6305 C CA . ALA A 1 813 ? -23.948 -6.548 35.438 1.00 68.69 813 ALA A CA 1
ATOM 6306 C C . ALA A 1 813 ? -22.983 -5.523 36.055 1.00 68.69 813 ALA A C 1
ATOM 6308 O O . ALA A 1 813 ? -21.798 -5.814 36.238 1.00 68.69 813 ALA A O 1
ATOM 6309 N N . ARG A 1 814 ? -23.463 -4.317 36.387 1.00 68.19 814 ARG A N 1
ATOM 6310 C CA . ARG A 1 814 ? -22.639 -3.298 37.034 1.00 68.19 814 ARG A CA 1
ATOM 6311 C C . ARG A 1 814 ? -22.532 -3.591 38.527 1.00 68.19 814 ARG A C 1
ATOM 6313 O O . ARG A 1 814 ? -23.548 -3.852 39.170 1.00 68.19 814 ARG A O 1
ATOM 6320 N N . PRO A 1 815 ? -21.322 -3.533 39.105 1.00 56.97 815 PRO A N 1
ATOM 6321 C CA . PRO A 1 815 ? -21.182 -3.635 40.544 1.00 56.97 815 PRO A CA 1
ATOM 6322 C C . PRO A 1 815 ? -21.978 -2.497 41.179 1.00 56.97 815 PRO A C 1
ATOM 6324 O O . PRO A 1 815 ? -21.776 -1.329 40.850 1.00 56.97 815 PRO A O 1
ATOM 6327 N N . THR A 1 816 ? -22.904 -2.841 42.073 1.00 48.22 816 THR A N 1
ATOM 6328 C CA . THR A 1 816 ? -23.534 -1.870 42.963 1.00 48.22 816 THR A CA 1
ATOM 6329 C C . THR A 1 816 ? -22.427 -1.245 43.798 1.00 48.22 816 THR A C 1
ATOM 6331 O O . THR A 1 816 ? -21.956 -1.865 44.753 1.00 48.22 816 THR A O 1
ATOM 6334 N N . GLU A 1 817 ? -21.977 -0.046 43.433 1.00 37.50 817 GLU A N 1
ATOM 6335 C CA . GLU A 1 817 ? -21.167 0.777 44.321 1.00 37.50 817 GLU A CA 1
ATOM 6336 C C . GLU A 1 817 ? -22.022 1.091 45.549 1.00 37.50 817 GLU A C 1
ATOM 6338 O O . GLU A 1 817 ? -22.852 1.996 45.558 1.00 37.50 817 GLU A O 1
ATOM 6343 N N . ARG A 1 818 ? -21.866 0.283 46.598 1.00 34.41 818 ARG A N 1
ATOM 6344 C CA . ARG A 1 818 ? -22.310 0.643 47.935 1.00 34.41 818 ARG A CA 1
ATOM 6345 C C . ARG A 1 818 ? -21.101 1.080 48.747 1.00 34.41 818 ARG A C 1
ATOM 6347 O O . ARG A 1 818 ? -20.168 0.312 48.958 1.00 34.41 818 ARG A O 1
ATOM 6354 N N . SER A 1 819 ? -21.238 2.296 49.273 1.00 33.09 819 SER A N 1
ATOM 6355 C CA . SER A 1 819 ? -20.716 2.754 50.562 1.00 33.09 819 SER A CA 1
ATOM 6356 C C . SER A 1 819 ? -19.196 2.721 50.754 1.00 33.09 819 SER A C 1
ATOM 6358 O O . SER A 1 819 ? -18.656 1.775 51.321 1.00 33.09 819 SER A O 1
ATOM 6360 N N . ALA A 1 820 ? -18.540 3.835 50.433 1.00 26.00 820 ALA A N 1
ATOM 6361 C CA . ALA A 1 820 ? -17.449 4.344 51.256 1.00 26.00 820 ALA A CA 1
ATOM 6362 C C . ALA A 1 820 ? -17.924 5.672 51.859 1.00 26.00 820 ALA A C 1
ATOM 6364 O O . ALA A 1 820 ? -18.279 6.595 51.126 1.00 26.00 820 ALA A O 1
ATOM 6365 N N . GLY A 1 821 ? -18.048 5.691 53.187 1.00 30.48 821 GLY A N 1
ATOM 6366 C CA . GLY A 1 821 ? -18.197 6.922 53.961 1.00 30.48 821 GLY A CA 1
ATOM 6367 C C . GLY A 1 821 ? -16.876 7.651 54.139 1.00 30.48 821 GLY A C 1
ATOM 6368 O O . GLY A 1 821 ? -15.834 7.112 53.697 1.00 30.48 821 GLY A O 1
#

InterPro domains:
  IPR001387 Cro/C1-type, helix-turn-helix domain [PF01381] (14-74)
  IPR001387 Cro/C1-type, helix-turn-helix domain [PS50943] (14-74)
  IPR001387 Cro/C1-type, helix-turn-helix domain [SM00530] (13-74)
  IPR001387 Cro/C1-type, helix-turn-helix domain [cd00093] (11-74)
  IPR010982 Lambda repressor-like, DNA-binding domain superfamily [G3DSA:1.10.260.40] (2-78)
  IPR010982 Lambda repressor-like, DNA-binding domain superfamily [SSF47413] (8-77)
  IPR029787 Nucleotide cyclase [G3DSA:3.30.70.1230] (538-718)
  IPR029787 Nucleotide cyclase [SSF55073] (536-668)
  IPR045431 Effector-associated domain 2 [PF19956] (99-165)
  IPR045431 Effector-associated domain 2 [PF19956] (734-812)
  IPR045450 vWA-MoxR associated protein, C-terminal domain [PF20028] (296-523)
  IPR045555 vWA-MoxR associated protein middle region 0 [PF19916] (172-267)

Radius of gyration: 36.41 Å; chains: 1; bounding box: 77×87×105 Å